Protein AF-A0A183AHD7-F1 (afdb_monomer)

Solvent-accessible surface area (backbone atoms only — not comparable to full-atom values): 45564 Å² total; per-residue (Å²): 144,69,88,76,66,69,71,66,70,74,69,76,80,68,82,67,79,71,74,74,77,66,76,73,81,73,77,63,64,77,59,86,58,76,71,68,56,91,83,29,42,19,35,32,37,29,31,37,44,44,70,74,86,45,72,96,47,51,48,69,52,45,37,77,76,38,51,51,44,19,52,57,32,40,57,52,43,42,68,76,38,84,72,46,36,37,40,45,39,40,30,54,58,53,52,54,56,55,69,75,50,55,70,67,60,50,52,52,50,41,52,33,24,58,60,49,29,41,40,39,31,43,25,13,33,51,84,68,44,40,9,68,30,10,59,64,57,51,44,51,40,32,21,56,17,42,50,53,34,41,71,74,43,33,84,48,34,53,41,43,33,36,55,46,52,78,35,74,12,40,32,36,58,55,55,43,50,40,51,44,49,55,34,48,31,40,38,31,48,43,54,59,69,65,59,49,52,50,23,31,76,68,33,46,30,50,27,35,39,33,44,41,43,72,41,67,96,67,82,83,70,101,63,100,52,64,42,65,57,22,49,37,40,34,40,49,47,94,59,70,66,57,39,81,88,54,42,57,30,74,83,46,40,70,61,50,50,53,52,63,63,26,42,79,59,60,61,43,84,42,42,40,25,31,79,67,39,45,51,56,22,56,65,51,51,56,29,46,53,42,18,30,61,45,30,49,76,39,64,53,97,89,25,45,33,44,42,43,67,29,46,71,60,36,50,52,50,36,47,43,51,52,42,66,74,49,92,67,80,63,43,77,42,64,67,56,46,57,61,47,36,10,40,52,60,54,67,72,74,63,56,50,79,68,84,87,87,80,91,77,64,80,86,72,59,82,76,64,74,76,71,72,71,81,67,70,81,78,78,69,76,60,60,59,45,80,45,81,45,74,58,96,82,56,81,38,43,38,38,36,37,37,35,74,86,68,84,36,43,37,38,36,36,43,34,58,29,24,36,74,44,59,62,87,58,91,71,62,29,22,78,83,41,72,70,49,91,66,78,66,40,71,72,53,69,62,46,82,47,81,47,83,56,96,62,33,40,36,41,36,35,36,33,55,98,28,34,39,38,38,42,33,42,33,79,84,71,51,33,39,39,36,39,37,46,28,48,62,80,47,68,93,64,44,44,26,38,41,35,29,40,36,40,42,50,47,43,51,68,64,49,46,43,37,75,53,82,38,45,36,34,29,31,38,26,46,72,50,79,42,87,45,43,59,84,61,58,97,87,53,81,77,47,91,84,50,93,52,62,67,49,32,86,50,41,40,44,47,30,27,25,19,22,35,38,35,41,42,20,34,78,64,90,63,106,55,100,67,81,80,28,28,28,40,38,42,26,42,54,59,75,29,48,28,36,44,93,46,76,41,33,44,36,38,44,78,51,70,40,23,74,33,51,46,82,84,74,76,85,51,46,33,61,61,56,38,98,85,73,43,40,42,68,49,72,50,40,30,42,50,49,77,41,47,39,78,58,42,61,68,43,46,62,60,52,32,20,46,61,44,29,54,81,84,84,83,88,79,91,75,97,62,86,81,77,88,51,82,87,58,49,71,46,51,47,36,66,62,85,70,58,96,47,46,43,80,74,44,80,44,69,23,73,73,63,59,96,83,47,79,57,96,59,66,31,34,38,38,30,40,36,28,47,63,47,85,86,71,32,72,52,71,44,78,43,72,44,26,66,38,36,64,61,37,33,33,78,44,69,44,58,25,20,66,52,62,86,41,47,43,69,65,42,63,73,68,51,75,79,58,72,88,61,43,72,38,81,82,65,82,73,72,57,98,86,54,54,90,42,49,46,77,56,90,84,42,34,31,37,48,43,47,46,66,36,75,50,22,33,44,32,37,52,46,57,47,90,61,59,88,79,114

Organism: NCBI:txid27848

pLDDT: mean 79.86, std 17.71, range [25.22, 98.06]

Nearest PDB structures (foldseek):
  6rrx-assembly1_A  TM=6.910E-01  e=2.528E-36  Drosophila melanogaster
  6rpc-assembly1_A  TM=6.974E-01  e=1.330E-35  Drosophila melanogaster
  6rrh-assembly1_A  TM=6.985E-01  e=6.998E-35  Drosophila melanogaster
  6rs0-assembly1_A  TM=6.896E-01  e=2.397E-35  Drosophila melanogaster
  1o7d-assembly1_A  TM=9.103E-01  e=6.686E-22  Bos taurus

Structure (mmCIF, N/CA/C/O backbone):
data_AF-A0A183AHD7-F1
#
_entry.id   AF-A0A183AHD7-F1
#
loop_
_atom_site.group_PDB
_atom_site.id
_atom_site.type_symbol
_atom_site.label_atom_id
_atom_site.label_alt_id
_atom_site.label_comp_id
_atom_site.label_asym_id
_atom_site.label_entity_id
_atom_site.label_seq_id
_atom_site.pdbx_PDB_ins_code
_atom_site.Cartn_x
_atom_site.Cartn_y
_atom_site.Cartn_z
_atom_site.occupancy
_atom_site.B_iso_or_equiv
_atom_site.auth_seq_id
_atom_site.auth_comp_id
_atom_site.auth_asym_id
_atom_site.auth_atom_id
_atom_site.pdbx_PDB_model_num
ATOM 1 N N . MET A 1 1 ? -76.207 12.386 -21.876 1.00 44.47 1 MET A N 1
ATOM 2 C CA . MET A 1 1 ? -75.214 13.244 -21.188 1.00 44.47 1 MET A CA 1
ATOM 3 C C . MET A 1 1 ? -75.106 12.938 -19.679 1.00 44.47 1 MET A C 1
ATOM 5 O O . MET A 1 1 ? -74.950 13.857 -18.895 1.00 44.47 1 MET A O 1
ATOM 9 N N . VAL A 1 2 ? -75.181 11.664 -19.247 1.00 41.16 2 VAL A N 1
ATOM 10 C CA . VAL A 1 2 ? -75.146 11.285 -17.804 1.00 41.16 2 VAL A CA 1
ATOM 11 C C . VAL A 1 2 ? -74.138 10.156 -17.499 1.00 41.16 2 VAL A C 1
ATOM 13 O O . VAL A 1 2 ? -73.661 10.040 -16.380 1.00 41.16 2 VAL A O 1
ATOM 16 N N . LEU A 1 3 ? -73.715 9.379 -18.503 1.00 36.88 3 LEU A N 1
ATOM 17 C CA . LEU A 1 3 ? -72.794 8.239 -18.340 1.00 36.88 3 LEU A CA 1
ATOM 18 C C . LEU A 1 3 ? -71.289 8.576 -18.412 1.00 36.88 3 LEU A C 1
ATOM 20 O O . LEU A 1 3 ? -70.470 7.685 -18.246 1.00 36.88 3 LEU A O 1
ATOM 24 N N . TRP A 1 4 ? -70.912 9.842 -18.628 1.00 32.12 4 TRP A N 1
ATOM 25 C CA . TRP A 1 4 ? -69.501 10.281 -18.677 1.00 32.12 4 TRP A CA 1
ATOM 26 C C . TRP A 1 4 ? -69.008 10.984 -17.398 1.00 32.12 4 TRP A C 1
ATOM 28 O O . TRP A 1 4 ? -67.810 11.183 -17.235 1.00 32.12 4 TRP A O 1
ATOM 38 N N . LEU A 1 5 ? -69.906 11.338 -16.470 1.00 33.97 5 LEU A N 1
ATOM 39 C CA . LEU A 1 5 ? -69.562 12.091 -15.251 1.00 33.97 5 LEU A CA 1
ATOM 40 C C . LEU A 1 5 ? -69.207 11.207 -14.042 1.00 33.97 5 LEU A C 1
ATOM 42 O O . LEU A 1 5 ? -68.583 11.688 -13.101 1.00 33.97 5 LEU A O 1
ATOM 46 N N . LEU A 1 6 ? -69.546 9.913 -14.069 1.00 32.91 6 LEU A N 1
ATOM 47 C CA . LEU A 1 6 ? -69.310 8.992 -12.945 1.00 32.91 6 LEU A CA 1
ATOM 48 C C . LEU A 1 6 ? -67.909 8.350 -12.925 1.00 32.91 6 LEU A C 1
ATOM 50 O O . LEU A 1 6 ? -67.491 7.870 -11.877 1.00 32.91 6 LEU A O 1
ATOM 54 N N . CYS A 1 7 ? -67.146 8.391 -14.025 1.00 30.95 7 CYS A N 1
ATOM 55 C CA . CYS A 1 7 ? -65.764 7.878 -14.059 1.00 30.95 7 CYS A CA 1
ATOM 56 C C . CYS A 1 7 ? -64.704 8.857 -13.523 1.00 30.95 7 CYS A C 1
ATOM 58 O O . CYS A 1 7 ? -63.572 8.447 -13.292 1.00 30.95 7 CYS A O 1
ATOM 60 N N . ILE A 1 8 ? -65.039 10.138 -13.329 1.00 35.31 8 ILE A N 1
ATOM 61 C CA . ILE A 1 8 ? -64.063 11.173 -12.933 1.00 35.31 8 ILE A CA 1
ATOM 62 C C . ILE A 1 8 ? -63.986 11.339 -11.401 1.00 35.31 8 ILE A C 1
ATOM 64 O O . ILE A 1 8 ? -62.990 11.831 -10.879 1.00 35.31 8 ILE A O 1
ATOM 68 N N . ILE A 1 9 ? -64.995 10.872 -10.655 1.00 33.03 9 ILE A N 1
ATOM 69 C CA . ILE A 1 9 ? -65.092 11.060 -9.193 1.00 33.03 9 ILE A CA 1
ATOM 70 C C . ILE A 1 9 ? -64.519 9.861 -8.400 1.00 33.03 9 ILE A C 1
ATOM 72 O O . ILE A 1 9 ? -64.215 9.992 -7.219 1.00 33.03 9 ILE A O 1
ATOM 76 N N . SER A 1 10 ? -64.283 8.708 -9.035 1.00 32.62 10 SER A N 1
ATOM 77 C CA . SER A 1 10 ? -63.694 7.517 -8.390 1.00 32.62 10 SER A CA 1
ATOM 78 C C . SER A 1 10 ? -62.162 7.410 -8.491 1.00 32.62 10 SER A C 1
ATOM 80 O O . SER A 1 10 ? -61.577 6.511 -7.891 1.00 32.62 10 SER A O 1
ATOM 82 N N . LEU A 1 11 ? -61.497 8.327 -9.205 1.00 31.66 11 LEU A N 1
ATOM 83 C CA . LEU A 1 11 ? -60.036 8.342 -9.400 1.00 31.66 11 LEU A CA 1
ATOM 84 C C . LEU A 1 11 ? -59.295 9.404 -8.565 1.00 31.66 11 LEU A C 1
ATOM 86 O O . LEU A 1 11 ? -58.069 9.405 -8.525 1.00 31.66 11 LEU A O 1
ATOM 90 N N . SER A 1 12 ? -60.017 10.274 -7.853 1.00 33.69 12 SER A N 1
ATOM 91 C CA . SER A 1 12 ? -59.458 11.384 -7.063 1.00 33.69 12 SER A CA 1
ATOM 92 C C . SER A 1 12 ? -59.328 11.109 -5.556 1.00 33.69 12 SER A C 1
ATOM 94 O O . SER A 1 12 ? -58.884 11.988 -4.823 1.00 33.69 12 SER A O 1
ATOM 96 N N . PHE A 1 13 ? -59.666 9.900 -5.083 1.00 32.06 13 PHE A N 1
ATOM 97 C CA . PHE A 1 13 ? -59.610 9.521 -3.656 1.00 32.06 13 PHE A CA 1
ATOM 98 C C . PHE A 1 13 ? -58.825 8.230 -3.350 1.00 32.06 13 PHE A C 1
ATOM 100 O O . PHE A 1 13 ? -58.927 7.670 -2.258 1.00 32.06 13 PHE A O 1
ATOM 107 N N . LEU A 1 14 ? -57.989 7.782 -4.292 1.00 31.39 14 LEU A N 1
ATOM 108 C CA . LEU A 1 14 ? -56.999 6.714 -4.083 1.00 31.39 14 LEU A CA 1
ATOM 109 C C . LEU A 1 14 ? -55.546 7.188 -4.242 1.00 31.39 14 LEU A C 1
ATOM 111 O O . LEU A 1 14 ? -54.630 6.378 -4.344 1.00 31.39 14 LEU A O 1
ATOM 115 N N . SER A 1 15 ? -55.313 8.495 -4.088 1.00 31.73 15 SER A N 1
ATOM 116 C CA . SER A 1 15 ? -54.029 9.062 -3.653 1.00 31.73 15 SER A CA 1
ATOM 117 C C . SER A 1 15 ? -53.757 8.748 -2.170 1.00 31.73 15 SER A C 1
ATOM 119 O O . SER A 1 15 ? -53.395 9.616 -1.374 1.00 31.73 15 SER A O 1
ATOM 121 N N . ARG A 1 16 ? -53.908 7.474 -1.776 1.00 31.20 16 ARG A N 1
ATOM 122 C CA . ARG A 1 16 ? -53.308 6.995 -0.534 1.00 31.20 16 ARG A CA 1
ATOM 123 C C . ARG A 1 16 ? -51.807 7.073 -0.722 1.00 31.20 16 ARG A C 1
ATOM 125 O O . ARG A 1 16 ? -51.259 6.340 -1.537 1.00 31.20 16 ARG A O 1
ATOM 132 N N . LEU A 1 17 ? -51.204 7.971 0.051 1.00 32.56 17 LEU A N 1
ATOM 133 C CA . LEU A 1 17 ? -49.800 8.002 0.438 1.00 32.56 17 LEU A CA 1
ATOM 134 C C . LEU A 1 17 ? -49.169 6.606 0.329 1.00 32.56 17 LEU A C 1
ATOM 136 O O . LEU A 1 17 ? -49.223 5.818 1.271 1.00 32.56 17 LEU A O 1
ATOM 140 N N . ILE A 1 18 ? -48.547 6.315 -0.814 1.00 26.53 18 ILE A N 1
ATOM 141 C CA . ILE A 1 18 ? -47.374 5.456 -0.803 1.00 26.53 18 ILE A CA 1
ATOM 142 C C . ILE A 1 18 ? -46.365 6.319 -0.056 1.00 26.53 18 ILE A C 1
ATOM 144 O O . ILE A 1 18 ? -46.037 7.397 -0.569 1.00 26.53 18 ILE A O 1
ATOM 148 N N . PRO A 1 19 ? -45.920 5.943 1.155 1.00 25.22 19 PRO A N 1
ATOM 149 C CA . PRO A 1 19 ? -44.783 6.626 1.720 1.00 25.22 19 PRO A CA 1
ATOM 150 C C . PRO A 1 19 ? -43.661 6.414 0.710 1.00 25.22 19 PRO A C 1
ATOM 152 O O . PRO A 1 19 ? -43.242 5.282 0.457 1.00 25.22 19 PRO A O 1
ATOM 155 N N . ILE A 1 20 ? -43.189 7.511 0.110 1.00 28.11 20 ILE A N 1
ATOM 156 C CA . ILE A 1 20 ? -41.806 7.555 -0.346 1.00 28.11 20 ILE A CA 1
ATOM 157 C C . ILE A 1 20 ? -41.042 7.034 0.858 1.00 28.11 20 ILE A C 1
ATOM 159 O O . ILE A 1 20 ? -41.159 7.619 1.937 1.00 28.11 20 ILE A O 1
ATOM 163 N N . ALA A 1 21 ? -40.359 5.903 0.696 1.00 28.08 21 ALA A N 1
ATOM 164 C CA . ALA A 1 21 ? -39.476 5.410 1.726 1.00 28.08 21 ALA A CA 1
ATOM 165 C C . ALA A 1 21 ? -38.378 6.464 1.862 1.00 28.08 21 ALA A C 1
ATOM 167 O O . ALA A 1 21 ? -37.370 6.431 1.155 1.00 28.08 21 ALA A O 1
ATOM 168 N N . GLN A 1 22 ? -38.613 7.440 2.746 1.00 26.67 22 GLN A N 1
ATOM 169 C CA . GLN A 1 22 ? -37.539 8.129 3.419 1.00 26.67 22 GLN A CA 1
ATOM 170 C C . GLN A 1 22 ? -36.645 6.993 3.892 1.00 26.67 22 GLN A C 1
ATOM 172 O O . GLN A 1 22 ? -37.105 6.115 4.624 1.00 26.67 22 GLN A O 1
ATOM 177 N N . GLN A 1 23 ? -35.400 6.965 3.416 1.00 33.91 23 GLN A N 1
ATOM 178 C CA . GLN A 1 23 ? -34.379 6.256 4.162 1.00 33.91 23 GLN A CA 1
ATOM 179 C C . GLN A 1 23 ? -34.479 6.846 5.558 1.00 33.91 23 GLN A C 1
ATOM 181 O O . GLN A 1 23 ? -34.197 8.036 5.731 1.00 33.91 23 GLN A O 1
ATOM 186 N N . GLU A 1 24 ? -34.988 6.064 6.512 1.00 31.58 24 GLU A N 1
ATOM 187 C CA . GLU A 1 24 ? -34.989 6.496 7.894 1.00 31.58 24 GLU A CA 1
ATOM 188 C C . GLU A 1 24 ? -33.536 6.848 8.184 1.00 31.58 24 GLU A C 1
ATOM 190 O O . GLU A 1 24 ? -32.638 6.010 8.050 1.00 31.58 24 GLU A O 1
ATOM 195 N N . GLN A 1 25 ? -33.287 8.118 8.511 1.00 37.12 25 GLN A N 1
ATOM 196 C CA . GLN A 1 25 ? -32.034 8.512 9.128 1.00 37.12 25 GLN A CA 1
ATOM 197 C C . GLN A 1 25 ? -32.053 7.886 10.518 1.00 37.12 25 GLN A C 1
ATOM 199 O O . GLN A 1 25 ? -32.312 8.560 11.512 1.00 37.12 25 GLN A O 1
ATOM 204 N N . HIS A 1 26 ? -31.833 6.569 10.566 1.00 41.19 26 HIS A N 1
ATOM 205 C CA . HIS A 1 26 ? -31.606 5.821 11.780 1.00 41.19 26 HIS A CA 1
ATOM 206 C C . HIS A 1 26 ? -30.411 6.485 12.444 1.00 41.19 26 HIS A C 1
ATOM 208 O O . HIS A 1 26 ? -29.264 6.351 12.007 1.00 41.19 26 HIS A O 1
ATOM 214 N N . THR A 1 27 ? -30.709 7.279 13.464 1.00 49.53 27 THR A N 1
ATOM 215 C CA . THR A 1 27 ? -29.722 7.955 14.278 1.00 49.53 27 THR A CA 1
ATOM 216 C C . THR A 1 27 ? -28.965 6.881 15.035 1.00 49.53 27 THR A C 1
ATOM 218 O O . THR A 1 27 ? -29.382 6.433 16.101 1.00 49.53 27 THR A O 1
ATOM 221 N N . CYS A 1 28 ? -27.848 6.438 14.460 1.00 62.56 28 CYS A N 1
ATOM 222 C CA . CYS A 1 28 ? -26.886 5.615 15.169 1.00 62.56 28 CYS A CA 1
ATOM 223 C C . CYS A 1 28 ? -26.435 6.412 16.390 1.00 62.56 28 CYS A C 1
ATOM 225 O O . CYS A 1 28 ? -25.681 7.383 16.268 1.00 62.56 28 CYS A O 1
ATOM 227 N N . ALA A 1 29 ? -26.935 6.027 17.564 1.00 58.03 29 ALA A N 1
ATOM 228 C CA . ALA A 1 29 ? -26.314 6.418 18.811 1.00 58.03 29 ALA A CA 1
ATOM 229 C C . ALA A 1 29 ? -24.843 5.987 18.746 1.00 58.03 29 ALA A C 1
ATOM 231 O O . ALA A 1 29 ? -24.523 4.959 18.143 1.00 58.03 29 ALA A O 1
ATOM 232 N N . ALA A 1 30 ? -23.945 6.773 19.341 1.00 60.28 30 ALA A N 1
ATOM 233 C CA . ALA A 1 30 ? -22.568 6.324 19.493 1.00 60.28 30 ALA A CA 1
ATOM 234 C C . ALA A 1 30 ? -22.570 4.955 20.205 1.00 60.28 30 ALA A C 1
ATOM 236 O O . ALA A 1 30 ? -23.389 4.769 21.115 1.00 60.28 30 ALA A O 1
ATOM 237 N N . PRO A 1 31 ? -21.705 4.002 19.804 1.00 63.03 31 PRO A N 1
ATOM 238 C CA . PRO A 1 31 ? -21.623 2.711 20.476 1.00 63.03 31 PRO A CA 1
ATOM 239 C C . PRO A 1 31 ? -21.430 2.922 21.980 1.00 63.03 31 PRO A C 1
ATOM 241 O O . PRO A 1 31 ? -20.760 3.867 22.405 1.00 63.03 31 PRO A O 1
ATOM 244 N N . ALA A 1 32 ? -22.051 2.063 22.789 1.00 72.12 32 ALA A N 1
ATOM 245 C CA . ALA A 1 32 ? -22.020 2.164 24.246 1.00 72.12 32 ALA A CA 1
ATOM 246 C C . ALA A 1 32 ? -20.632 1.768 24.785 1.00 72.12 32 ALA A C 1
ATOM 248 O O . ALA A 1 32 ? -20.430 0.657 25.279 1.00 72.12 32 ALA A O 1
ATOM 249 N N . CYS A 1 33 ? -19.669 2.676 24.628 1.00 85.81 33 CYS A N 1
ATOM 250 C CA . CYS A 1 33 ? -18.277 2.495 25.008 1.00 85.81 33 CYS A CA 1
ATOM 251 C C . CYS A 1 33 ? -18.062 2.728 26.506 1.00 85.81 33 CYS A C 1
ATOM 253 O O . CYS A 1 33 ? -18.449 3.761 27.057 1.00 85.81 33 CYS A O 1
ATOM 255 N N . GLU A 1 34 ? -17.363 1.796 27.151 1.00 87.88 34 GLU A N 1
ATOM 256 C CA . GLU A 1 34 ? -16.787 2.021 28.472 1.00 87.88 34 GLU A CA 1
ATOM 257 C C . GLU A 1 34 ? -15.486 2.830 28.334 1.00 87.88 34 GLU A C 1
ATOM 259 O O . GLU A 1 34 ? -14.561 2.447 27.617 1.00 87.88 34 GLU A O 1
ATOM 264 N N . PHE A 1 35 ? -15.421 3.968 29.030 1.00 87.56 35 PHE A N 1
ATOM 265 C CA . PHE A 1 35 ? -14.276 4.889 29.010 1.00 87.56 35 PHE A CA 1
ATOM 266 C C . PHE A 1 35 ? -13.283 4.663 30.160 1.00 87.56 35 PHE A C 1
ATOM 268 O O . PHE A 1 35 ? -12.418 5.507 30.387 1.00 87.56 35 PHE A O 1
ATOM 275 N N . GLY A 1 36 ? -13.409 3.551 30.890 1.00 91.19 36 GLY A N 1
ATOM 276 C CA . GLY A 1 36 ? -12.540 3.202 32.009 1.00 91.19 36 GLY A CA 1
ATOM 277 C C . GLY A 1 36 ? -12.628 4.137 33.226 1.00 91.19 36 GLY A C 1
ATOM 278 O O . GLY A 1 36 ? -13.507 4.996 33.337 1.00 91.19 36 GLY A O 1
ATOM 279 N N . LYS A 1 37 ? -11.689 3.952 34.160 1.00 92.94 37 LYS A N 1
ATOM 280 C CA . LYS A 1 37 ? -11.549 4.701 35.420 1.00 92.94 37 LYS A CA 1
ATOM 281 C C . LYS A 1 37 ? -10.264 5.554 35.394 1.00 92.94 37 LYS A C 1
ATOM 283 O O . LYS A 1 37 ? -9.225 5.026 34.991 1.00 92.94 37 LYS A O 1
ATOM 288 N N . PRO A 1 38 ? -10.276 6.830 35.836 1.00 87.50 38 PRO A N 1
ATOM 289 C CA . PRO A 1 38 ? -9.093 7.703 35.785 1.00 87.50 38 PRO A CA 1
ATOM 290 C C . PRO A 1 38 ? -7.872 7.170 36.552 1.00 87.50 38 PRO A C 1
ATOM 292 O O . PRO A 1 38 ? -6.759 7.196 36.034 1.00 87.50 38 PRO A O 1
ATOM 295 N N . ASP A 1 39 ? -8.086 6.629 37.753 1.00 89.06 39 ASP A N 1
ATOM 296 C CA . ASP A 1 39 ? -7.010 6.202 38.661 1.00 89.06 39 ASP A CA 1
ATOM 297 C C . ASP A 1 39 ? -6.589 4.727 38.487 1.00 89.06 39 ASP A C 1
ATOM 299 O O . ASP A 1 39 ? -5.843 4.183 39.302 1.00 89.06 39 ASP A O 1
ATOM 303 N N . ALA A 1 40 ? -7.044 4.077 37.412 1.00 94.50 40 ALA A N 1
ATOM 304 C CA . ALA A 1 40 ? -6.773 2.674 37.097 1.00 94.50 40 ALA A CA 1
ATOM 305 C C . ALA A 1 40 ? -5.923 2.509 35.825 1.00 94.50 40 ALA A C 1
ATOM 307 O O . ALA A 1 40 ? -5.817 3.424 35.002 1.00 94.50 40 ALA A O 1
ATOM 308 N N . VAL A 1 41 ? -5.362 1.312 35.638 1.00 95.94 41 VAL A N 1
ATOM 309 C CA . VAL A 1 41 ? -4.888 0.826 34.333 1.00 95.94 41 VAL A CA 1
ATOM 310 C C . VAL A 1 41 ? -6.080 0.206 33.605 1.00 95.94 41 VAL A C 1
ATOM 312 O O . VAL A 1 41 ? -6.574 -0.844 34.005 1.00 95.94 41 VAL A O 1
ATOM 315 N N . ASN A 1 42 ? -6.561 0.856 32.549 1.00 97.44 42 ASN A N 1
ATOM 316 C CA . ASN A 1 42 ? -7.721 0.410 31.782 1.00 97.44 42 ASN A CA 1
ATOM 317 C C . ASN A 1 42 ? -7.285 -0.546 30.671 1.00 97.44 42 ASN A C 1
ATOM 319 O O . ASN A 1 42 ? -6.569 -0.142 29.753 1.00 97.44 42 ASN A O 1
ATOM 323 N N . VAL A 1 43 ? -7.720 -1.803 30.749 1.00 96.44 43 VAL A N 1
ATOM 324 C CA . VAL A 1 43 ? -7.335 -2.866 29.813 1.00 96.44 43 VAL A CA 1
ATOM 325 C C . VAL A 1 43 ? -8.522 -3.194 28.918 1.00 96.44 43 VAL A C 1
ATOM 327 O O . VAL A 1 43 ? -9.505 -3.798 29.347 1.00 96.44 43 VAL A O 1
ATOM 330 N N . HIS A 1 44 ? -8.419 -2.772 27.664 1.00 96.81 44 HIS A N 1
ATOM 331 C CA . HIS A 1 44 ? -9.427 -2.995 26.641 1.00 96.81 44 HIS A CA 1
ATOM 332 C C . HIS A 1 44 ? -9.183 -4.364 26.001 1.00 96.81 44 HIS A C 1
ATOM 334 O O . HIS A 1 44 ? -8.247 -4.517 25.215 1.00 96.81 44 HIS A O 1
ATOM 340 N N . ILE A 1 45 ? -10.019 -5.348 26.337 1.00 95.50 45 ILE A N 1
ATOM 341 C CA . ILE A 1 45 ? -9.986 -6.682 25.730 1.00 95.50 45 ILE A CA 1
ATOM 342 C C . ILE A 1 45 ? -10.664 -6.606 24.359 1.00 95.50 45 ILE A C 1
ATOM 344 O O . ILE A 1 45 ? -11.882 -6.439 24.272 1.00 95.50 45 ILE A O 1
ATOM 348 N N . LEU A 1 46 ? -9.865 -6.695 23.296 1.00 95.06 46 LEU A N 1
ATOM 349 C CA . LEU A 1 46 ? -10.290 -6.598 21.900 1.00 95.06 46 LEU A CA 1
ATOM 350 C C . LEU A 1 46 ? -10.327 -8.001 21.288 1.00 95.06 46 LEU A C 1
ATOM 352 O O . LEU A 1 46 ? -9.306 -8.487 20.804 1.00 95.06 46 LEU A O 1
ATOM 356 N N . ALA A 1 47 ? -11.484 -8.664 21.336 1.00 96.56 47 ALA A N 1
ATOM 357 C CA . ALA A 1 47 ? -11.645 -9.969 20.696 1.00 96.56 47 ALA A CA 1
ATOM 358 C C . ALA A 1 47 ? -11.724 -9.818 19.167 1.00 96.56 47 ALA A C 1
ATOM 360 O O . ALA A 1 47 ? -12.474 -8.972 18.663 1.00 96.56 47 ALA A O 1
ATOM 361 N N . HIS A 1 48 ? -10.942 -10.615 18.440 1.00 95.88 48 HIS A N 1
ATOM 362 C CA . HIS A 1 48 ? -10.849 -10.583 16.977 1.00 95.88 48 HIS A CA 1
ATOM 363 C C . HIS A 1 48 ? -10.422 -11.950 16.418 1.00 95.88 48 HIS A C 1
ATOM 365 O O . HIS A 1 48 ? -10.073 -12.850 17.174 1.00 95.88 48 HIS A O 1
ATOM 371 N N . SER A 1 49 ? -10.449 -12.123 15.101 1.00 93.69 49 SER A N 1
ATOM 372 C CA . SER A 1 49 ? -9.835 -13.268 14.419 1.00 93.69 49 SER A CA 1
ATOM 373 C C . SER A 1 49 ? -9.215 -12.754 13.126 1.00 93.69 49 SER A C 1
ATOM 375 O O . SER A 1 49 ? -9.865 -11.976 12.423 1.00 93.69 49 SER A O 1
ATOM 377 N N . HIS A 1 50 ? -7.967 -13.127 12.841 1.00 91.69 50 HIS A N 1
ATOM 378 C CA . HIS A 1 50 ? -7.298 -12.733 11.601 1.00 91.69 50 HIS A CA 1
ATOM 379 C C . HIS A 1 50 ? -7.532 -13.809 10.539 1.00 91.69 50 HIS A C 1
ATOM 381 O O . HIS A 1 50 ? -7.329 -14.992 10.808 1.00 91.69 50 HIS A O 1
ATOM 387 N N . LEU A 1 51 ? -8.035 -13.417 9.366 1.00 92.12 51 LEU A N 1
ATOM 388 C CA . LEU A 1 51 ? -8.580 -14.352 8.382 1.00 92.12 51 LEU A CA 1
ATOM 389 C C . LEU A 1 51 ? -8.003 -14.084 6.990 1.00 92.12 51 LEU A C 1
ATOM 391 O O . LEU A 1 51 ? -8.582 -13.331 6.204 1.00 92.12 51 LEU A O 1
ATOM 395 N N . ASP A 1 52 ? -6.888 -14.736 6.660 1.00 90.38 52 ASP A N 1
ATOM 396 C CA . ASP A 1 52 ? -6.269 -14.623 5.338 1.00 90.38 52 ASP A CA 1
ATOM 397 C C . ASP A 1 52 ? -7.236 -14.973 4.209 1.00 90.38 52 ASP A C 1
ATOM 399 O O . ASP A 1 52 ? -7.752 -16.093 4.102 1.00 90.38 52 ASP A O 1
ATOM 403 N N . VAL A 1 53 ? -7.424 -14.032 3.283 1.00 91.69 53 VAL A N 1
ATOM 404 C CA . VAL A 1 53 ? -8.213 -14.238 2.059 1.00 91.69 53 VAL A CA 1
ATOM 405 C C . VAL A 1 53 ? -7.339 -14.932 1.000 1.00 91.69 53 VAL A C 1
ATOM 407 O O . VAL A 1 53 ? -7.202 -14.475 -0.133 1.00 91.69 53 VAL A O 1
ATOM 410 N N . GLY A 1 54 ? -6.772 -16.078 1.390 1.00 86.12 54 GLY A N 1
ATOM 411 C CA . GLY A 1 54 ? -5.822 -16.883 0.623 1.00 86.12 54 GLY A CA 1
ATOM 412 C C . GLY A 1 54 ? -4.377 -16.719 1.109 1.00 86.12 54 GLY A C 1
ATOM 413 O O . GLY A 1 54 ? -3.818 -15.633 1.016 1.00 86.12 54 GLY A O 1
ATOM 414 N N . TRP A 1 55 ? -3.775 -17.815 1.578 1.00 86.31 55 TRP A N 1
ATOM 415 C CA . TRP A 1 55 ? -2.371 -17.910 2.010 1.00 86.31 55 TRP A CA 1
ATOM 416 C C . TRP A 1 55 ? -1.886 -19.360 1.823 1.00 86.31 55 TRP A C 1
ATOM 418 O O . TRP A 1 55 ? -1.766 -19.802 0.682 1.00 86.31 55 TRP A O 1
ATOM 428 N N . VAL A 1 56 ? -1.704 -20.147 2.894 1.00 85.69 56 VAL A N 1
ATOM 429 C CA . VAL A 1 56 ? -1.382 -21.591 2.803 1.00 85.69 56 VAL A CA 1
ATOM 430 C C . VAL A 1 56 ? -2.584 -22.458 2.392 1.00 85.69 56 VAL A C 1
ATOM 432 O O . VAL A 1 56 ? -2.432 -23.637 2.070 1.00 85.69 56 VAL A O 1
ATOM 435 N N . ARG A 1 57 ? -3.797 -21.890 2.373 1.00 86.38 57 ARG A N 1
ATOM 436 C CA . ARG A 1 57 ? -4.992 -22.468 1.733 1.00 86.38 57 ARG A CA 1
ATOM 437 C C . ARG A 1 57 ? -5.677 -21.439 0.838 1.00 86.38 57 ARG A C 1
ATOM 439 O O . ARG A 1 57 ? -5.455 -20.235 0.955 1.00 86.38 57 ARG A O 1
ATOM 446 N N . THR A 1 58 ? -6.545 -21.913 -0.053 1.00 89.94 58 THR A N 1
ATOM 447 C CA . THR A 1 58 ? -7.429 -21.043 -0.844 1.00 89.94 58 THR A CA 1
ATOM 448 C C . THR A 1 58 ? -8.552 -20.448 0.013 1.00 89.94 58 THR A C 1
ATOM 450 O O . THR A 1 58 ? -8.935 -21.014 1.038 1.00 89.94 58 THR A O 1
ATOM 453 N N . VAL A 1 59 ? -9.138 -19.338 -0.453 1.00 91.38 59 VAL A N 1
ATOM 454 C CA . VAL A 1 59 ? -10.300 -18.674 0.174 1.00 91.38 59 VAL A CA 1
ATOM 455 C C . VAL A 1 59 ? -11.439 -19.662 0.458 1.00 91.38 59 VAL A C 1
ATOM 457 O O . VAL A 1 59 ? -12.016 -19.661 1.541 1.00 91.38 59 VAL A O 1
ATOM 460 N N . ASP A 1 60 ? -11.756 -20.536 -0.497 1.00 91.19 60 ASP A N 1
ATOM 461 C CA . ASP A 1 60 ? -12.837 -21.517 -0.368 1.00 91.19 60 ASP A CA 1
ATOM 462 C C . ASP A 1 60 ? -12.555 -22.571 0.705 1.00 91.19 60 ASP A C 1
ATOM 464 O O . ASP A 1 60 ? -13.453 -22.909 1.474 1.00 91.19 60 ASP A O 1
ATOM 468 N N . GLN A 1 61 ? -11.313 -23.054 0.789 1.00 92.25 61 GLN A N 1
ATOM 469 C CA . GLN A 1 61 ? -10.899 -24.002 1.824 1.00 92.25 61 GLN A CA 1
ATOM 470 C C . GLN A 1 61 ? -11.008 -23.361 3.208 1.00 92.25 61 GLN A C 1
ATOM 472 O O . GLN A 1 61 ? -11.747 -23.871 4.043 1.00 92.25 61 GLN A O 1
ATOM 477 N N . TYR A 1 62 ? -10.394 -22.191 3.425 1.00 96.56 62 TYR A N 1
ATOM 478 C CA . TYR A 1 62 ? -10.523 -21.470 4.697 1.00 96.56 62 TYR A CA 1
ATOM 479 C C . TYR A 1 62 ? -11.984 -21.205 5.086 1.00 96.56 62 TYR A C 1
ATOM 481 O O . TYR A 1 62 ? -12.341 -21.348 6.258 1.00 96.56 62 TYR A O 1
ATOM 489 N N . TYR A 1 63 ? -12.846 -20.865 4.119 1.00 95.69 63 TYR A N 1
ATOM 490 C CA . TYR A 1 63 ? -14.262 -20.626 4.390 1.00 95.69 63 TYR A CA 1
ATOM 491 C C . TYR A 1 63 ? -14.962 -21.842 5.008 1.00 95.69 63 TYR A C 1
ATOM 493 O O . TYR A 1 63 ? -15.606 -21.705 6.051 1.00 95.69 63 TYR A O 1
ATOM 501 N N . TYR A 1 64 ? -14.837 -23.014 4.379 1.00 94.56 64 TYR A N 1
ATOM 502 C CA . TYR A 1 64 ? -15.493 -24.236 4.854 1.00 94.56 64 TYR A CA 1
ATOM 503 C C . TYR A 1 64 ? -14.783 -24.875 6.053 1.00 94.56 64 TYR A C 1
ATOM 505 O O . TYR A 1 64 ? -15.461 -25.434 6.912 1.00 94.56 64 TYR A O 1
ATOM 513 N N . ASP A 1 65 ? -13.454 -24.770 6.126 1.00 92.50 65 ASP A N 1
ATOM 514 C CA . ASP A 1 65 ? -12.642 -25.400 7.170 1.00 92.50 65 ASP A CA 1
ATOM 515 C C . ASP A 1 65 ? -12.685 -24.637 8.505 1.00 92.50 65 ASP A C 1
ATOM 517 O O . ASP A 1 65 ? -12.483 -25.246 9.556 1.00 92.50 65 ASP A O 1
ATOM 521 N N . SER A 1 66 ? -12.886 -23.310 8.496 1.00 93.62 66 SER A N 1
ATOM 522 C CA . SER A 1 66 ? -12.787 -22.492 9.721 1.00 93.62 66 SER A CA 1
ATOM 523 C C . SER A 1 66 ? -13.672 -21.241 9.741 1.00 93.62 66 SER A C 1
ATOM 525 O O . SER A 1 66 ? -14.358 -21.002 10.731 1.00 93.62 66 SER A O 1
ATOM 527 N N . VAL A 1 67 ? -13.712 -20.420 8.684 1.00 95.94 67 VAL A N 1
ATOM 528 C CA . VAL A 1 67 ? -14.361 -19.092 8.790 1.00 95.94 67 VAL A CA 1
ATOM 529 C C . VAL A 1 67 ? -15.869 -19.183 9.030 1.00 95.94 67 VAL A C 1
ATOM 531 O O . VAL A 1 67 ? -16.432 -18.367 9.764 1.00 95.94 67 VAL A O 1
ATOM 534 N N . LYS A 1 68 ? -16.536 -20.196 8.464 1.00 96.06 68 LYS A N 1
ATOM 535 C CA . LYS A 1 68 ? -17.968 -20.406 8.691 1.00 96.06 68 LYS A CA 1
ATOM 536 C C . LYS A 1 68 ? -18.288 -20.704 10.165 1.00 96.06 68 LYS A C 1
ATOM 538 O O . LYS A 1 68 ? -19.222 -20.108 10.692 1.00 96.06 68 LYS A O 1
ATOM 543 N N . SER A 1 69 ? -17.534 -21.584 10.833 1.00 96.19 69 SER A N 1
ATOM 544 C CA . SER A 1 69 ? -17.767 -21.915 12.252 1.00 96.19 69 SER A CA 1
ATOM 545 C C . SER A 1 69 ? -17.416 -20.754 13.185 1.00 96.19 69 SER A C 1
ATOM 547 O O . SER A 1 69 ? -18.134 -20.531 14.163 1.00 96.19 69 SER A O 1
ATOM 549 N N . ILE A 1 70 ? -16.391 -19.963 12.842 1.00 97.56 70 ILE A N 1
ATOM 550 C CA . ILE A 1 70 ? -16.070 -18.709 13.539 1.00 97.56 70 ILE A CA 1
ATOM 551 C C . ILE A 1 70 ? -17.277 -17.766 13.505 1.00 97.56 70 ILE A C 1
ATOM 553 O O . ILE A 1 70 ? -17.775 -17.361 14.552 1.00 97.56 70 ILE A O 1
ATOM 557 N N . LEU A 1 71 ? -17.804 -17.455 12.316 1.00 97.75 71 LEU A N 1
ATOM 558 C CA . LEU A 1 71 ? -18.940 -16.538 12.186 1.00 97.75 71 LEU A CA 1
ATOM 559 C C . LEU A 1 71 ? -20.217 -17.081 12.841 1.00 97.75 71 LEU A C 1
ATOM 561 O O . LEU A 1 71 ? -20.858 -16.351 13.595 1.00 97.75 71 LEU A O 1
ATOM 565 N N . ASP A 1 72 ? -20.568 -18.351 12.618 1.00 97.25 72 ASP A N 1
ATOM 566 C CA . ASP A 1 72 ? -21.760 -18.955 13.227 1.00 97.25 72 ASP A CA 1
ATOM 567 C C . ASP A 1 72 ? -21.705 -18.883 14.769 1.00 97.25 72 ASP A C 1
ATOM 569 O O . ASP A 1 72 ? -22.664 -18.431 15.405 1.00 97.25 72 ASP A O 1
ATOM 573 N N . SER A 1 73 ? -20.573 -19.269 15.373 1.00 97.56 73 SER A N 1
ATOM 574 C CA . SER A 1 73 ? -20.426 -19.309 16.834 1.00 97.56 73 SER A CA 1
ATOM 575 C C . SER A 1 73 ? -20.288 -17.917 17.464 1.00 97.56 73 SER A C 1
ATOM 577 O O . SER A 1 73 ? -20.934 -17.651 18.481 1.00 97.56 73 SER A O 1
ATOM 579 N N . VAL A 1 74 ? -19.533 -16.990 16.855 1.00 97.94 74 VAL A N 1
ATOM 580 C CA . VAL A 1 74 ? -19.413 -15.599 17.338 1.00 97.94 74 VAL A CA 1
ATOM 581 C C . VAL A 1 74 ? -20.779 -14.912 17.363 1.00 97.94 74 VAL A C 1
ATOM 583 O O . VAL A 1 74 ? -21.133 -14.291 18.368 1.00 97.94 74 VAL A O 1
ATOM 586 N N . ILE A 1 75 ? -21.579 -15.035 16.298 1.00 97.88 75 ILE A N 1
ATOM 587 C CA . ILE A 1 75 ? -22.906 -14.403 16.229 1.00 97.88 75 ILE A CA 1
ATOM 588 C C . ILE A 1 75 ? -23.861 -14.978 17.285 1.00 97.88 75 ILE A C 1
ATOM 590 O O . ILE A 1 75 ? -24.621 -14.219 17.894 1.00 97.88 75 ILE A O 1
ATOM 594 N N . GLU A 1 76 ? -23.801 -16.285 17.559 1.00 97.12 76 GLU A N 1
ATOM 595 C CA . GLU A 1 76 ? -24.569 -16.897 18.647 1.00 97.12 76 GLU A CA 1
ATOM 596 C C . GLU A 1 76 ? -24.162 -16.342 20.024 1.00 97.12 76 GLU A C 1
ATOM 598 O O . GLU A 1 76 ? -25.033 -15.937 20.800 1.00 97.12 76 GLU A O 1
ATOM 603 N N . GLN A 1 77 ? -22.857 -16.266 20.315 1.00 97.56 77 GLN A N 1
ATOM 604 C CA . GLN A 1 77 ? -22.361 -15.796 21.615 1.00 97.56 77 GLN A CA 1
ATOM 605 C C . GLN A 1 77 ? -22.612 -14.309 21.861 1.00 97.56 77 GLN A C 1
ATOM 607 O O . GLN A 1 77 ? -23.024 -13.922 22.955 1.00 97.56 77 GLN A O 1
ATOM 612 N N . LEU A 1 78 ? -22.412 -13.460 20.850 1.00 96.75 78 LEU A N 1
ATOM 613 C CA . LEU A 1 78 ? -22.693 -12.030 20.971 1.00 96.75 78 LEU A CA 1
ATOM 614 C C . LEU A 1 78 ? -24.173 -11.762 21.251 1.00 96.75 78 LEU A C 1
ATOM 616 O O . LEU A 1 78 ? -24.500 -10.805 21.959 1.00 96.75 78 LEU A O 1
ATOM 620 N N . ASP A 1 79 ? -25.082 -12.567 20.696 1.00 94.88 79 ASP A N 1
ATOM 621 C CA . ASP A 1 79 ? -26.507 -12.423 20.975 1.00 94.88 79 ASP A CA 1
ATOM 622 C C . ASP A 1 79 ? -26.892 -12.963 22.358 1.00 94.88 79 ASP A C 1
ATOM 624 O O . ASP A 1 79 ? -27.657 -12.305 23.067 1.00 94.88 79 ASP A O 1
ATOM 628 N N . SER A 1 80 ? -26.339 -14.097 22.791 1.00 95.56 80 SER A N 1
ATOM 629 C CA . SER A 1 80 ? -26.649 -14.669 24.107 1.00 95.56 80 SER A CA 1
ATOM 630 C C . SER A 1 80 ? -26.105 -13.823 25.271 1.00 95.56 80 SER A C 1
ATOM 632 O O . SER A 1 80 ? -26.831 -13.588 26.240 1.00 95.56 80 SER A O 1
ATOM 634 N N . VAL A 1 81 ? -24.881 -13.291 25.162 1.00 95.25 81 VAL A N 1
ATOM 635 C CA . VAL A 1 81 ? -24.192 -12.564 26.242 1.00 95.25 81 VAL A CA 1
ATOM 636 C C . VAL A 1 81 ? -23.976 -11.094 25.870 1.00 95.25 81 VAL A C 1
ATOM 638 O O . VAL A 1 81 ? -23.196 -10.734 24.990 1.00 95.25 81 VAL A O 1
ATOM 641 N N . LYS A 1 82 ? -24.692 -10.188 26.549 1.00 91.88 82 LYS A N 1
ATOM 642 C CA . LYS A 1 82 ? -24.839 -8.795 26.084 1.00 91.88 82 LYS A CA 1
ATOM 643 C C . LYS A 1 82 ? -23.592 -7.910 26.250 1.00 91.88 82 LYS A C 1
ATOM 645 O O . LYS A 1 82 ? -23.509 -6.886 25.561 1.00 91.88 82 LYS A O 1
ATOM 650 N N . HIS A 1 83 ? -22.634 -8.271 27.108 1.00 92.38 83 HIS A N 1
ATOM 651 C CA . HIS A 1 83 ? -21.383 -7.520 27.301 1.00 92.38 83 HIS A CA 1
ATOM 652 C C . HIS A 1 83 ? -20.222 -7.987 26.413 1.00 92.38 83 HIS A C 1
ATOM 654 O O . HIS A 1 83 ? -19.261 -7.235 26.276 1.00 92.38 83 HIS A O 1
ATOM 660 N N . TYR A 1 84 ? -20.323 -9.145 25.751 1.00 95.69 84 TYR A N 1
ATOM 661 C CA . TYR A 1 84 ? -19.313 -9.579 24.782 1.00 95.69 84 TYR A CA 1
ATOM 662 C C . TYR A 1 84 ? -19.236 -8.622 23.583 1.00 95.69 84 TYR A C 1
ATOM 664 O O . TYR A 1 84 ? -20.218 -7.976 23.195 1.00 95.69 84 TYR A O 1
ATOM 672 N N . ARG A 1 85 ? -18.030 -8.506 23.027 1.00 96.00 85 ARG A N 1
ATOM 673 C CA . ARG A 1 85 ? -17.666 -7.640 21.901 1.00 96.00 85 ARG A CA 1
ATOM 674 C C . ARG A 1 85 ? -16.767 -8.426 20.959 1.00 96.00 85 ARG A C 1
ATOM 676 O O . ARG A 1 85 ? -15.950 -9.201 21.446 1.00 96.00 85 ARG A O 1
ATOM 683 N N . PHE A 1 86 ? -16.903 -8.223 19.652 1.00 97.31 86 PHE A N 1
ATOM 684 C CA . PHE A 1 86 ? -16.037 -8.854 18.655 1.00 97.31 86 PHE A CA 1
ATOM 685 C C . PHE A 1 86 ? -15.752 -7.920 17.477 1.00 97.31 86 PHE A C 1
ATOM 687 O O . PHE A 1 86 ? -16.631 -7.166 17.055 1.00 97.31 86 PHE A O 1
ATOM 694 N N . THR A 1 87 ? -14.539 -8.008 16.934 1.00 96.31 87 THR A N 1
ATOM 695 C CA . THR A 1 87 ? -14.078 -7.246 15.767 1.00 96.31 87 THR A CA 1
ATOM 696 C C . THR A 1 87 ? -13.874 -8.184 14.582 1.00 96.31 87 THR A C 1
ATOM 698 O O . THR A 1 87 ? -13.185 -9.192 14.714 1.00 96.31 87 THR A O 1
ATOM 701 N N . PHE A 1 88 ? -14.433 -7.843 13.422 1.00 96.38 88 PHE A N 1
ATOM 702 C CA . PHE A 1 88 ? -14.284 -8.606 12.178 1.00 96.38 88 PHE A CA 1
ATOM 703 C C . PHE A 1 88 ? -13.825 -7.682 11.040 1.00 96.38 88 PHE A C 1
ATOM 705 O O . PHE A 1 88 ? -14.318 -6.555 10.967 1.00 96.38 88 PHE A O 1
ATOM 712 N N . ALA A 1 89 ? -12.915 -8.119 10.158 1.00 93.88 89 ALA A N 1
ATOM 713 C CA . ALA A 1 89 ? -12.298 -7.222 9.172 1.00 93.88 89 ALA A CA 1
ATOM 714 C C . ALA A 1 89 ? -12.522 -7.574 7.691 1.00 93.88 89 ALA A C 1
ATOM 716 O O . ALA A 1 89 ? -12.873 -6.688 6.905 1.00 93.88 89 ALA A O 1
ATOM 717 N N . GLU A 1 90 ? -12.355 -8.834 7.292 1.00 96.00 90 GLU A N 1
ATOM 718 C CA . GLU A 1 90 ? -12.254 -9.230 5.882 1.00 96.00 90 GLU A CA 1
ATOM 719 C C . GLU A 1 90 ? -13.629 -9.470 5.236 1.00 96.00 90 GLU A C 1
ATOM 721 O O . GLU A 1 90 ? -14.219 -10.556 5.300 1.00 96.00 90 GLU A O 1
ATOM 726 N N . ILE A 1 91 ? -14.165 -8.444 4.567 1.00 97.31 91 ILE A N 1
ATOM 727 C CA . ILE A 1 91 ? -15.544 -8.470 4.058 1.00 97.31 91 ILE A CA 1
ATOM 728 C C . ILE A 1 91 ? -15.757 -9.500 2.942 1.00 97.31 91 ILE A C 1
ATOM 730 O O . ILE A 1 91 ? -16.893 -9.931 2.767 1.00 97.31 91 ILE A O 1
ATOM 734 N N . ALA A 1 92 ? -14.714 -9.990 2.261 1.00 94.94 92 ALA A N 1
ATOM 735 C CA . ALA A 1 92 ? -14.833 -11.132 1.348 1.00 94.94 92 ALA A CA 1
ATOM 736 C C . ALA A 1 92 ? -15.473 -12.364 2.021 1.00 94.94 92 ALA A C 1
ATOM 738 O O . ALA A 1 92 ? -16.399 -12.968 1.472 1.00 94.94 92 ALA A O 1
ATOM 739 N N . PHE A 1 93 ? -15.028 -12.709 3.234 1.00 97.62 93 PHE A N 1
ATOM 740 C CA . PHE A 1 93 ? -15.580 -13.836 3.985 1.00 97.62 93 PHE A CA 1
ATOM 741 C C . PHE A 1 93 ? -16.955 -13.525 4.568 1.00 97.62 93 PHE A C 1
ATOM 743 O O . PHE A 1 93 ? -17.877 -14.335 4.437 1.00 97.62 93 PHE A O 1
ATOM 750 N N . PHE A 1 94 ? -17.117 -12.343 5.170 1.00 97.69 94 PHE A N 1
ATOM 751 C CA . PHE A 1 94 ? -18.396 -11.948 5.755 1.00 97.69 94 PHE A CA 1
ATOM 752 C C . PHE A 1 94 ? -19.502 -11.871 4.693 1.00 97.69 94 PHE A C 1
ATOM 754 O O . PHE A 1 94 ? -20.619 -12.322 4.929 1.00 97.69 94 PHE A O 1
ATOM 761 N N . HIS A 1 95 ? -19.201 -11.342 3.503 1.00 95.62 95 HIS A N 1
ATOM 762 C CA . HIS A 1 95 ? -20.130 -11.269 2.372 1.00 95.62 95 HIS A CA 1
ATOM 763 C C . HIS A 1 95 ? -20.605 -12.654 1.925 1.00 95.62 95 HIS A C 1
ATOM 765 O O . HIS A 1 95 ? -21.812 -12.839 1.728 1.00 95.62 95 HIS A O 1
ATOM 771 N N . ARG A 1 96 ? -19.673 -13.611 1.801 1.00 95.00 96 ARG A N 1
ATOM 772 C CA . ARG A 1 96 ? -19.961 -15.007 1.450 1.00 95.00 96 ARG A CA 1
ATOM 773 C C . ARG A 1 96 ? -20.876 -15.645 2.488 1.00 95.00 96 ARG A C 1
ATOM 775 O O . ARG A 1 96 ? -21.973 -16.070 2.137 1.00 95.00 96 ARG A O 1
ATOM 782 N N . TRP A 1 97 ? -20.475 -15.603 3.761 1.00 97.75 97 TRP A N 1
ATOM 783 C CA . TRP A 1 97 ? -21.284 -16.093 4.880 1.00 97.75 97 TRP A CA 1
ATOM 784 C C . TRP A 1 97 ? -22.676 -15.456 4.903 1.00 97.75 97 TRP A C 1
ATOM 786 O O . TRP A 1 97 ? -23.677 -16.152 5.059 1.00 97.75 97 TRP A O 1
ATOM 796 N N . TRP A 1 98 ? -22.755 -14.141 4.674 1.00 96.81 98 TRP A N 1
ATOM 797 C CA . TRP A 1 98 ? -24.004 -13.386 4.643 1.00 96.81 98 TRP A CA 1
ATOM 798 C C . TRP A 1 98 ? -24.961 -13.857 3.550 1.00 96.81 98 TRP A C 1
ATOM 800 O O . TRP A 1 98 ? -26.170 -13.799 3.779 1.00 96.81 98 TRP A O 1
ATOM 810 N N . GLN A 1 99 ? -24.479 -14.320 2.386 1.00 94.06 99 GLN A N 1
ATOM 811 C CA . GLN A 1 99 ? -25.360 -14.849 1.332 1.00 94.06 99 GLN A CA 1
ATOM 812 C C . GLN A 1 99 ? -26.075 -16.132 1.779 1.00 94.06 99 GLN A C 1
ATOM 814 O O . GLN A 1 99 ? -27.255 -16.288 1.460 1.00 94.06 99 GLN A O 1
ATOM 819 N N . ASP A 1 100 ? -25.402 -16.975 2.567 1.00 94.56 100 ASP A N 1
ATOM 820 C CA . ASP A 1 100 ? -25.929 -18.254 3.062 1.00 94.56 100 ASP A CA 1
ATOM 821 C C . ASP A 1 100 ? -26.969 -18.082 4.193 1.00 94.56 100 ASP A C 1
ATOM 823 O O . ASP A 1 100 ? -27.751 -18.995 4.457 1.00 94.56 100 ASP A O 1
ATOM 827 N N . GLN A 1 101 ? -27.018 -16.913 4.848 1.00 96.75 101 GLN A N 1
ATOM 828 C CA . GLN A 1 101 ? -27.908 -16.665 5.991 1.00 96.75 101 GLN A CA 1
ATOM 829 C C . GLN A 1 101 ? -29.371 -16.389 5.614 1.00 96.75 101 GLN A C 1
ATOM 831 O O . GLN A 1 101 ? -29.677 -15.701 4.635 1.00 96.75 101 GLN A O 1
ATOM 836 N N . ASP A 1 102 ? -30.288 -16.840 6.474 1.00 95.81 102 ASP A N 1
ATOM 837 C CA . ASP A 1 102 ? -31.704 -16.474 6.410 1.00 95.81 102 ASP A CA 1
ATOM 838 C C . ASP A 1 102 ? -31.979 -15.042 6.925 1.00 95.81 102 ASP A C 1
ATOM 840 O O . ASP A 1 102 ? -31.094 -14.329 7.403 1.00 95.81 102 ASP A O 1
ATOM 844 N N . ALA A 1 103 ? -33.230 -14.587 6.805 1.00 95.06 103 ALA A N 1
ATOM 845 C CA . ALA A 1 103 ? -33.625 -13.248 7.244 1.00 95.06 103 ALA A CA 1
ATOM 846 C C . ALA A 1 103 ? -33.488 -13.033 8.766 1.00 95.06 103 ALA A C 1
ATOM 848 O O . ALA A 1 103 ? -33.092 -11.950 9.185 1.00 95.06 103 ALA A O 1
ATOM 849 N N . ASN A 1 104 ? -33.759 -14.055 9.583 1.00 96.50 104 ASN A N 1
ATOM 850 C CA . ASN A 1 104 ? -33.721 -13.969 11.043 1.00 96.50 104 ASN A CA 1
ATOM 851 C C . ASN A 1 104 ? -32.280 -13.808 11.552 1.00 96.50 104 ASN A C 1
ATOM 853 O O . ASN A 1 104 ? -32.007 -12.931 12.372 1.00 96.50 104 ASN A O 1
ATOM 857 N N . ILE A 1 105 ? -31.332 -14.589 11.022 1.00 96.69 105 ILE A N 1
ATOM 858 C CA . ILE A 1 105 ? -29.908 -14.406 11.334 1.00 96.69 105 ILE A CA 1
ATOM 859 C C . ILE A 1 105 ? -29.432 -13.027 10.865 1.00 96.69 105 ILE A C 1
ATOM 861 O O . ILE A 1 105 ? -28.807 -12.308 11.643 1.00 96.69 105 ILE A O 1
ATOM 865 N N . ARG A 1 106 ? -29.784 -12.603 9.643 1.00 96.94 106 ARG A N 1
ATOM 866 C CA . ARG A 1 106 ? -29.420 -11.267 9.135 1.00 96.94 106 ARG A CA 1
ATOM 867 C C . ARG A 1 106 ? -29.952 -10.132 10.020 1.00 96.94 106 ARG A C 1
ATOM 869 O O . ARG A 1 106 ? -29.213 -9.187 10.291 1.00 96.94 106 ARG A O 1
ATOM 876 N N . ASP A 1 107 ? -31.184 -10.228 10.513 1.00 96.38 107 ASP A N 1
ATOM 877 C CA . ASP A 1 107 ? -31.774 -9.213 11.396 1.00 96.38 107 ASP A CA 1
ATOM 878 C C . ASP A 1 107 ? -31.150 -9.215 12.801 1.00 96.38 107 ASP A C 1
ATOM 880 O O . ASP A 1 107 ? -30.855 -8.140 13.333 1.00 96.38 107 ASP A O 1
ATOM 884 N N . ARG A 1 108 ? -30.833 -10.392 13.366 1.00 96.12 108 ARG A N 1
ATOM 885 C CA . ARG A 1 108 ? -30.043 -10.496 14.610 1.00 96.12 108 ARG A CA 1
ATOM 886 C C . ARG A 1 108 ? -28.696 -9.791 14.454 1.00 96.12 108 ARG A C 1
ATOM 888 O O . ARG A 1 108 ? -28.362 -8.932 15.266 1.00 96.12 108 ARG A O 1
ATOM 895 N N . VAL A 1 109 ? -27.958 -10.084 13.383 1.00 97.50 109 VAL A N 1
ATOM 896 C CA . VAL A 1 109 ? -26.645 -9.477 13.100 1.00 97.50 109 VAL A CA 1
ATOM 897 C C . VAL A 1 109 ? -26.747 -7.958 12.919 1.00 97.50 109 VAL A C 1
ATOM 899 O O . VAL A 1 109 ? -25.906 -7.233 13.450 1.00 97.50 109 VAL A O 1
ATOM 902 N N . ARG A 1 110 ? -27.789 -7.443 12.249 1.00 95.69 110 ARG A N 1
ATOM 903 C CA . ARG A 1 110 ? -28.030 -5.989 12.150 1.00 95.69 110 ARG A CA 1
ATOM 904 C C . ARG A 1 110 ? -28.168 -5.332 13.521 1.00 95.69 110 ARG A C 1
ATOM 906 O O . ARG A 1 110 ? -27.579 -4.275 13.739 1.00 95.69 110 ARG A O 1
ATOM 913 N N . GLU A 1 111 ? -28.886 -5.954 14.454 1.00 93.88 111 GLU A N 1
ATOM 914 C CA . GLU A 1 111 ? -29.010 -5.437 15.821 1.00 93.88 111 GLU A CA 1
ATOM 915 C C . GLU A 1 111 ? -27.700 -5.585 16.621 1.00 93.88 111 GLU A C 1
ATOM 917 O O . GLU A 1 111 ? -27.350 -4.676 17.374 1.00 93.88 111 GLU A O 1
ATOM 922 N N . LEU A 1 112 ? -26.917 -6.658 16.416 1.00 95.38 112 LEU A N 1
ATOM 923 C CA . LEU A 1 112 ? -25.567 -6.794 16.993 1.00 95.38 112 LEU A CA 1
ATOM 924 C C . LEU A 1 112 ? -24.637 -5.652 16.561 1.00 95.38 112 LEU A C 1
ATOM 926 O O . LEU A 1 112 ? -23.960 -5.072 17.410 1.00 95.38 112 LEU A O 1
ATOM 930 N N . VAL A 1 113 ? -24.636 -5.303 15.272 1.00 95.19 113 VAL A N 1
ATOM 931 C CA . VAL A 1 113 ? -23.845 -4.188 14.726 1.00 95.19 113 VAL A CA 1
ATOM 932 C C . VAL A 1 113 ? -24.355 -2.848 15.258 1.00 95.19 113 VAL A C 1
ATOM 934 O O . VAL A 1 113 ? -23.587 -2.041 15.775 1.00 95.19 113 VAL A O 1
ATOM 937 N N . LYS A 1 114 ? -25.672 -2.623 15.221 1.00 91.38 114 LYS A N 1
ATOM 938 C CA . LYS A 1 114 ? -26.312 -1.380 15.680 1.00 91.38 114 LYS A CA 1
ATOM 939 C C . LYS A 1 114 ? -26.053 -1.061 17.156 1.00 91.38 114 LYS A C 1
ATOM 941 O O . LYS A 1 114 ? -25.934 0.114 17.498 1.00 91.38 114 LYS A O 1
ATOM 946 N N . ARG A 1 115 ? -25.936 -2.076 18.024 1.00 89.81 115 ARG A N 1
ATOM 947 C CA . ARG A 1 115 ? -25.573 -1.901 19.446 1.00 89.81 115 ARG A CA 1
ATOM 948 C C . ARG A 1 115 ? -24.066 -1.955 19.731 1.00 89.81 115 ARG A C 1
ATOM 950 O O . ARG A 1 115 ? -23.680 -1.893 20.897 1.00 89.81 115 ARG A O 1
ATOM 957 N N . GLY A 1 116 ? -23.225 -2.090 18.701 1.00 90.75 116 GLY A N 1
ATOM 958 C CA . GLY A 1 116 ? -21.767 -2.187 18.828 1.00 90.75 116 GLY A CA 1
ATOM 959 C C . GLY A 1 116 ? -21.273 -3.475 19.496 1.00 90.75 116 GLY A C 1
ATOM 960 O O . GLY A 1 116 ? -20.213 -3.467 20.111 1.00 90.75 116 GLY A O 1
ATOM 961 N N . ALA A 1 117 ? -22.045 -4.567 19.437 1.00 94.19 117 ALA A N 1
ATOM 962 C CA . ALA A 1 117 ? -21.597 -5.884 19.899 1.00 94.19 117 ALA A CA 1
ATOM 963 C C . ALA A 1 117 ? -20.683 -6.567 18.867 1.00 94.19 117 ALA A C 1
ATOM 965 O O . ALA A 1 117 ? -19.702 -7.203 19.243 1.00 94.19 117 ALA A O 1
ATOM 966 N N . LEU A 1 118 ? -20.991 -6.386 17.579 1.00 96.31 118 LEU A N 1
ATOM 967 C CA . LEU A 1 118 ? -20.118 -6.721 16.457 1.00 96.31 118 LEU A CA 1
ATOM 968 C C . LEU A 1 118 ? -19.627 -5.419 15.814 1.00 96.31 118 LEU A C 1
ATOM 970 O O . LEU A 1 118 ? -20.449 -4.595 15.412 1.00 96.31 118 LEU A O 1
ATOM 974 N N . GLU A 1 119 ? -18.314 -5.241 15.696 1.00 95.44 119 GLU A N 1
ATOM 975 C CA . GLU A 1 119 ? -17.694 -4.101 15.015 1.00 95.44 119 GLU A CA 1
ATOM 976 C C . GLU A 1 119 ? -16.960 -4.559 13.752 1.00 95.44 119 GLU A C 1
ATOM 978 O O . GLU A 1 119 ? -16.191 -5.520 13.781 1.00 95.44 119 GLU A O 1
ATOM 983 N N . PHE A 1 120 ? -17.160 -3.839 12.647 1.00 96.50 120 PHE A N 1
ATOM 984 C CA . PHE A 1 120 ? -16.321 -3.993 11.465 1.00 96.50 120 PHE A CA 1
ATOM 985 C C . PHE A 1 120 ? -15.071 -3.112 11.608 1.00 96.50 120 PHE A C 1
ATOM 987 O O . PHE A 1 120 ? -15.161 -1.883 11.549 1.00 96.50 120 PHE A O 1
ATOM 994 N N . GLY A 1 121 ? -13.905 -3.732 11.795 1.00 91.06 121 GLY A N 1
ATOM 995 C CA . GLY A 1 121 ? -12.599 -3.063 11.742 1.00 91.06 121 GLY A CA 1
ATOM 996 C C . GLY A 1 121 ? -12.067 -3.089 10.311 1.00 91.06 121 GLY A C 1
ATOM 997 O O . GLY A 1 121 ? -12.250 -4.083 9.630 1.00 91.06 121 GLY A O 1
ATOM 998 N N . LEU A 1 122 ? -11.436 -2.020 9.814 1.00 93.00 122 LEU A N 1
ATOM 999 C CA . LEU A 1 122 ? -11.094 -1.850 8.388 1.00 93.00 122 LEU A CA 1
ATOM 1000 C C . LEU A 1 122 ? -12.314 -1.928 7.445 1.00 93.00 122 LEU A C 1
ATOM 1002 O O . LEU A 1 122 ? -12.736 -0.890 6.947 1.00 93.00 122 LEU A O 1
ATOM 1006 N N . GLY A 1 123 ? -12.881 -3.109 7.190 1.00 91.75 123 GLY A N 1
ATOM 1007 C CA . GLY A 1 123 ? -14.063 -3.331 6.352 1.00 91.75 123 GLY A CA 1
ATOM 1008 C C . GLY A 1 123 ? -13.838 -3.152 4.849 1.00 91.75 123 GLY A C 1
ATOM 1009 O O . GLY A 1 123 ? -14.771 -2.812 4.119 1.00 91.75 123 GLY A O 1
ATOM 1010 N N . GLY A 1 124 ? -12.603 -3.358 4.385 1.00 93.19 124 GLY A N 1
ATOM 1011 C CA . GLY A 1 124 ? -12.318 -3.596 2.971 1.00 93.19 124 GLY A CA 1
ATOM 1012 C C . GLY A 1 124 ? -12.681 -5.022 2.566 1.00 93.19 124 GLY A C 1
ATOM 1013 O O . GLY A 1 124 ? -13.021 -5.852 3.408 1.00 93.19 124 GLY A O 1
ATOM 1014 N N . TRP A 1 125 ? -12.616 -5.328 1.271 1.00 95.19 125 TRP A N 1
ATOM 1015 C CA . TRP A 1 125 ? -12.784 -6.708 0.811 1.00 95.19 125 TRP A CA 1
ATOM 1016 C C . TRP A 1 125 ? -11.710 -7.631 1.408 1.00 95.19 125 TRP A C 1
ATOM 1018 O O . TRP A 1 125 ? -12.010 -8.764 1.778 1.00 95.19 125 TRP A O 1
ATOM 1028 N N . VAL A 1 126 ? -10.491 -7.105 1.561 1.00 93.12 126 VAL A N 1
ATOM 1029 C CA . VAL A 1 126 ? -9.327 -7.754 2.181 1.00 93.12 126 VAL A CA 1
ATOM 1030 C C . VAL A 1 126 ? -8.580 -6.763 3.087 1.00 93.12 126 VAL A C 1
ATOM 1032 O O . VAL A 1 126 ? -8.717 -5.544 2.921 1.00 93.12 126 VAL A O 1
ATOM 1035 N N . SER A 1 127 ? -7.721 -7.259 3.984 1.00 90.19 127 SER A N 1
ATOM 1036 C CA . SER A 1 127 ? -6.619 -6.446 4.514 1.00 90.19 127 SER A CA 1
ATOM 1037 C C . SER A 1 127 ? -5.572 -6.287 3.412 1.00 90.19 127 SER A C 1
ATOM 1039 O O . SER A 1 127 ? -4.722 -7.148 3.214 1.00 90.19 127 SER A O 1
ATOM 1041 N N . ALA A 1 128 ? -5.710 -5.232 2.605 1.00 86.44 128 ALA A N 1
ATOM 1042 C CA . ALA A 1 128 ? -4.867 -5.037 1.430 1.00 86.44 128 ALA A CA 1
ATOM 1043 C C . ALA A 1 128 ? -3.416 -4.759 1.822 1.00 86.44 128 ALA A C 1
ATOM 1045 O O . ALA A 1 128 ? -3.163 -3.913 2.676 1.00 86.44 128 ALA A O 1
ATOM 1046 N N . ASP A 1 129 ? -2.504 -5.434 1.129 1.00 85.56 129 ASP A N 1
ATOM 1047 C CA . ASP A 1 129 ? -1.066 -5.277 1.265 1.00 85.56 129 ASP A CA 1
ATOM 1048 C C . ASP A 1 129 ? -0.660 -3.822 0.950 1.00 85.56 129 ASP A C 1
ATOM 1050 O O . ASP A 1 129 ? -0.737 -3.376 -0.196 1.00 85.56 129 ASP A O 1
ATOM 1054 N N . GLU A 1 130 ? -0.266 -3.043 1.967 1.00 83.19 130 GLU A N 1
ATOM 1055 C CA . GLU A 1 130 ? 0.030 -1.599 1.804 1.00 83.19 130 GLU A CA 1
ATOM 1056 C C . GLU A 1 130 ? 1.229 -1.316 0.887 1.00 83.19 130 GLU A C 1
ATOM 1058 O O . GLU A 1 130 ? 1.427 -0.220 0.344 1.00 83.19 130 GLU A O 1
ATOM 1063 N N . ALA A 1 131 ? 2.010 -2.369 0.744 1.00 71.75 131 ALA A N 1
ATOM 1064 C CA . ALA A 1 131 ? 2.803 -2.724 -0.391 1.00 71.75 131 ALA A CA 1
ATOM 1065 C C . ALA A 1 131 ? 1.974 -2.987 -1.651 1.00 71.75 131 ALA A C 1
ATOM 1067 O O . ALA A 1 131 ? 1.710 -2.026 -2.370 1.00 71.75 131 ALA A O 1
ATOM 1068 N N . THR A 1 132 ? 1.663 -4.275 -1.891 1.00 79.56 132 THR A N 1
ATOM 1069 C CA . THR A 1 132 ? 1.318 -5.088 -3.082 1.00 79.56 132 THR A CA 1
ATOM 1070 C C . THR A 1 132 ? 0.441 -4.478 -4.181 1.00 79.56 132 THR A C 1
ATOM 1072 O O . THR A 1 132 ? 0.121 -5.099 -5.196 1.00 79.56 132 THR A O 1
ATOM 1075 N N . VAL A 1 133 ? -0.071 -3.278 -3.908 1.00 82.50 133 VAL A N 1
ATOM 1076 C CA . VAL A 1 133 ? -1.304 -2.704 -4.418 1.00 82.50 133 VAL A CA 1
ATOM 1077 C C . VAL A 1 133 ? -1.104 -1.231 -4.824 1.00 82.50 133 VAL A C 1
ATOM 1079 O O . VAL A 1 133 ? -0.364 -0.460 -4.203 1.00 82.50 133 VAL A O 1
ATOM 1082 N N . TYR A 1 134 ? -1.762 -0.788 -5.902 1.00 81.62 134 TYR A N 1
ATOM 1083 C CA . TYR A 1 134 ? -1.856 0.644 -6.211 1.00 81.62 134 TYR A CA 1
ATOM 1084 C C . TYR A 1 134 ? -2.665 1.385 -5.157 1.00 81.62 134 TYR A C 1
ATOM 1086 O O . TYR A 1 134 ? -3.641 0.848 -4.640 1.00 81.62 134 TYR A O 1
ATOM 1094 N N . TYR A 1 135 ? -2.444 2.690 -5.020 1.00 82.38 135 TYR A N 1
ATOM 1095 C CA . TYR A 1 135 ? -3.401 3.520 -4.295 1.00 82.38 135 TYR A CA 1
ATOM 1096 C C . TYR A 1 135 ? -4.845 3.425 -4.846 1.00 82.38 135 TYR A C 1
ATOM 1098 O O . TYR A 1 135 ? -5.775 3.478 -4.050 1.00 82.38 135 TYR A O 1
ATOM 1106 N N . ALA A 1 136 ? -5.088 3.252 -6.158 1.00 81.75 136 ALA A N 1
ATOM 1107 C CA . ALA A 1 136 ? -6.471 3.114 -6.656 1.00 81.75 136 ALA A CA 1
ATOM 1108 C C . ALA A 1 136 ? -7.069 1.715 -6.439 1.00 81.75 136 ALA A C 1
ATOM 1110 O O . ALA A 1 136 ? -8.247 1.617 -6.114 1.00 81.75 136 ALA A O 1
ATOM 1111 N N . ASP A 1 137 ? -6.271 0.651 -6.544 1.00 84.25 137 ASP A N 1
ATOM 1112 C CA . ASP A 1 137 ? -6.736 -0.720 -6.286 1.00 84.25 137 ASP A CA 1
ATOM 1113 C C . ASP A 1 137 ? -7.028 -0.918 -4.786 1.00 84.25 137 ASP A C 1
ATOM 1115 O O . ASP A 1 137 ? -8.010 -1.561 -4.411 1.00 84.25 137 ASP A O 1
ATOM 1119 N N . ALA A 1 138 ? -6.254 -0.246 -3.926 1.00 85.62 138 ALA A N 1
ATOM 1120 C CA . ALA A 1 138 ? -6.525 -0.127 -2.500 1.00 85.62 138 ALA A CA 1
ATOM 1121 C C . ALA A 1 138 ? -7.834 0.629 -2.207 1.00 85.62 138 ALA A C 1
ATOM 1123 O O . ALA A 1 138 ? -8.594 0.202 -1.338 1.00 85.62 138 ALA A O 1
ATOM 1124 N N . ILE A 1 139 ? -8.142 1.708 -2.945 1.00 87.88 139 ILE A N 1
ATOM 1125 C CA . ILE A 1 139 ? -9.449 2.388 -2.856 1.00 87.88 139 ILE A CA 1
ATOM 1126 C C . ILE A 1 139 ? -10.578 1.456 -3.312 1.00 87.88 139 ILE A C 1
ATOM 1128 O O . ILE A 1 139 ? -11.607 1.393 -2.642 1.00 87.88 139 ILE A O 1
ATOM 1132 N N . ASP A 1 140 ? -10.425 0.750 -4.435 1.00 86.69 140 ASP A N 1
ATOM 1133 C CA . ASP A 1 140 ? -11.511 -0.044 -5.019 1.00 86.69 140 ASP A CA 1
ATOM 1134 C C . ASP A 1 140 ? -11.862 -1.284 -4.183 1.00 86.69 140 ASP A C 1
ATOM 1136 O O . ASP A 1 140 ? -13.049 -1.544 -3.962 1.00 86.69 140 ASP A O 1
ATOM 1140 N N . GLN A 1 141 ? -10.877 -1.995 -3.618 1.00 91.69 141 GLN A N 1
ATOM 1141 C CA . GLN A 1 141 ? -11.164 -3.096 -2.685 1.00 91.69 141 GLN A CA 1
ATOM 1142 C C . GLN A 1 141 ? -11.819 -2.585 -1.386 1.00 91.69 141 GLN A C 1
ATOM 1144 O O . GLN A 1 141 ? -12.757 -3.201 -0.869 1.00 91.69 141 GLN A O 1
ATOM 1149 N N . LEU A 1 142 ? -11.386 -1.417 -0.888 1.00 92.31 142 LEU A N 1
ATOM 1150 C CA . LEU A 1 142 ? -11.932 -0.804 0.325 1.00 92.31 142 LEU A CA 1
ATOM 1151 C C . LEU A 1 142 ? -13.378 -0.337 0.103 1.00 92.31 142 LEU A C 1
ATOM 1153 O O . LEU A 1 142 ? -14.254 -0.560 0.939 1.00 92.31 142 LEU A O 1
ATOM 1157 N N . ARG A 1 143 ? -13.645 0.249 -1.069 1.00 92.12 143 ARG A N 1
ATOM 1158 C CA . ARG A 1 143 ? -14.974 0.649 -1.547 1.00 92.12 143 ARG A CA 1
ATOM 1159 C C . ARG A 1 143 ? -15.918 -0.539 -1.665 1.00 92.12 143 ARG A C 1
ATOM 1161 O O . ARG A 1 143 ? -17.070 -0.414 -1.258 1.00 92.12 143 ARG A O 1
ATOM 1168 N N . LEU A 1 144 ? -15.457 -1.667 -2.207 1.00 90.25 144 LEU A N 1
ATOM 1169 C CA . LEU A 1 144 ? -16.283 -2.863 -2.384 1.00 90.25 144 LEU A CA 1
ATOM 1170 C C . LEU A 1 144 ? -16.814 -3.382 -1.035 1.00 90.25 144 LEU A C 1
ATOM 1172 O O . LEU A 1 144 ? -18.022 -3.587 -0.891 1.00 90.25 144 LEU A O 1
ATOM 1176 N N . GLY A 1 145 ? -15.935 -3.507 -0.033 1.00 93.06 145 GLY A N 1
ATOM 1177 C CA . GLY A 1 145 ? -16.319 -3.892 1.330 1.00 93.06 145 GLY A CA 1
ATOM 1178 C C . GLY A 1 145 ? -17.229 -2.861 2.010 1.00 93.06 145 GLY A C 1
ATOM 1179 O O . GLY A 1 145 ? -18.337 -3.191 2.442 1.00 93.06 145 GLY A O 1
ATOM 1180 N N . ARG A 1 146 ? -16.831 -1.580 2.028 1.00 93.62 146 ARG A N 1
ATOM 1181 C CA . ARG A 1 146 ? -17.599 -0.507 2.691 1.00 93.62 146 ARG A CA 1
ATOM 1182 C C . ARG A 1 146 ? -18.968 -0.253 2.055 1.00 93.62 146 ARG A C 1
ATOM 1184 O O . ARG A 1 146 ? -19.914 0.050 2.780 1.00 93.62 146 ARG A O 1
ATOM 1191 N N . ASN A 1 147 ? -19.121 -0.418 0.736 1.00 90.00 147 ASN A N 1
ATOM 1192 C CA . ASN A 1 147 ? -20.422 -0.297 0.067 1.00 90.00 147 ASN A CA 1
ATOM 1193 C C . ASN A 1 147 ? -21.390 -1.406 0.508 1.00 90.00 147 ASN A C 1
ATOM 1195 O O . ASN A 1 147 ? -22.553 -1.121 0.804 1.00 90.00 147 ASN A O 1
ATOM 1199 N N . PHE A 1 148 ? -20.905 -2.650 0.616 1.00 92.25 148 PHE A N 1
ATOM 1200 C CA . PHE A 1 148 ? -21.677 -3.751 1.191 1.00 92.25 148 PHE A CA 1
ATOM 1201 C C . PHE A 1 148 ? -22.113 -3.431 2.630 1.00 92.25 148 PHE A C 1
ATOM 1203 O O . PHE A 1 148 ? -23.306 -3.517 2.930 1.00 92.25 148 PHE A O 1
ATOM 1210 N N . ILE A 1 149 ? -21.187 -2.976 3.484 1.00 94.38 149 ILE A N 1
ATOM 1211 C CA . ILE A 1 149 ? -21.491 -2.619 4.879 1.00 94.38 149 ILE A CA 1
ATOM 1212 C C . ILE A 1 149 ? -22.553 -1.511 4.953 1.00 94.38 149 ILE A C 1
ATOM 1214 O O . ILE A 1 149 ? -23.573 -1.683 5.622 1.00 94.38 149 ILE A O 1
ATOM 1218 N N . GLN A 1 150 ? -22.358 -0.394 4.239 1.00 91.25 150 GLN A N 1
ATOM 1219 C CA . GLN A 1 150 ? -23.302 0.731 4.229 1.00 91.25 150 GLN A CA 1
ATOM 1220 C C . GLN A 1 150 ? -24.704 0.304 3.778 1.00 91.25 150 GLN A C 1
ATOM 1222 O O . GLN A 1 150 ? -25.697 0.859 4.248 1.00 91.25 150 GLN A O 1
ATOM 1227 N N . ARG A 1 151 ? -24.804 -0.661 2.858 1.00 88.88 151 ARG A N 1
ATOM 1228 C CA . ARG A 1 151 ? -26.089 -1.152 2.353 1.00 88.88 151 ARG A CA 1
ATOM 1229 C C . ARG A 1 151 ? -26.818 -2.038 3.364 1.00 88.88 151 ARG A C 1
ATOM 1231 O O . ARG A 1 151 ? -28.022 -1.878 3.525 1.00 88.88 151 ARG A O 1
ATOM 1238 N N . GLU A 1 152 ? -26.119 -2.970 4.012 1.00 92.06 152 GLU A N 1
ATOM 1239 C CA . GLU A 1 152 ? -26.750 -3.958 4.905 1.00 92.06 152 GLU A CA 1
ATOM 1240 C C . GLU A 1 152 ? -26.929 -3.463 6.351 1.00 92.06 152 GLU A C 1
ATOM 1242 O O . GLU A 1 152 ? -27.869 -3.895 7.023 1.00 92.06 152 GLU A O 1
ATOM 1247 N N . PHE A 1 153 ? -26.053 -2.559 6.812 1.00 93.31 153 PHE A N 1
ATOM 1248 C CA . PHE A 1 153 ? -25.950 -2.099 8.208 1.00 93.31 153 PHE A CA 1
ATOM 1249 C C . PHE A 1 153 ? -26.044 -0.573 8.381 1.00 93.31 153 PHE A C 1
ATOM 1251 O O . PHE A 1 153 ? -26.040 -0.067 9.507 1.00 93.31 153 PHE A O 1
ATOM 1258 N N . GLY A 1 154 ? -26.125 0.180 7.281 1.00 89.88 154 GLY A N 1
ATOM 1259 C CA . GLY A 1 154 ? -26.199 1.638 7.313 1.00 89.88 154 GLY A CA 1
ATOM 1260 C C . GLY A 1 154 ? -24.969 2.293 7.946 1.00 89.88 154 GLY A C 1
ATOM 1261 O O . GLY A 1 154 ? -23.878 1.729 8.005 1.00 89.88 154 GLY A O 1
ATOM 1262 N N . GLN A 1 155 ? -25.170 3.501 8.476 1.00 86.12 155 GLN A N 1
ATOM 1263 C CA . GLN A 1 155 ? -24.111 4.282 9.125 1.00 86.12 155 GLN A CA 1
ATOM 1264 C C . GLN A 1 155 ? -23.558 3.628 10.402 1.00 86.12 155 GLN A C 1
ATOM 1266 O O . GLN A 1 155 ? -22.465 3.993 10.822 1.00 86.12 155 GLN A O 1
ATOM 1271 N N . CYS A 1 156 ? -24.290 2.695 11.024 1.00 85.38 156 CYS A N 1
ATOM 1272 C CA . CYS A 1 156 ? -23.887 2.081 12.291 1.00 85.38 156 CYS A CA 1
ATOM 1273 C C . CYS A 1 156 ? -22.805 1.014 12.078 1.00 85.38 156 CYS A C 1
ATOM 1275 O O . CYS A 1 156 ? -21.985 0.800 12.962 1.00 85.38 156 CYS A O 1
ATOM 1277 N N . GLY A 1 157 ? -22.796 0.359 10.911 1.00 90.56 157 GLY A N 1
ATOM 1278 C CA . GLY A 1 157 ? -21.773 -0.626 10.566 1.00 90.56 157 GLY A CA 1
ATOM 1279 C C . GLY A 1 157 ? -20.487 -0.030 10.002 1.00 90.56 157 GLY A C 1
ATOM 1280 O O . GLY A 1 157 ? -19.502 -0.751 9.905 1.00 90.56 157 GLY A O 1
ATOM 1281 N N . LEU A 1 158 ? -20.471 1.248 9.603 1.00 92.25 158 LEU A N 1
ATOM 1282 C CA . LEU A 1 158 ? -19.321 1.815 8.898 1.00 92.25 158 LEU A CA 1
ATOM 1283 C C . LEU A 1 158 ? -18.046 1.833 9.763 1.00 92.25 158 LEU A C 1
ATOM 1285 O O . LEU A 1 158 ? -18.026 2.523 10.785 1.00 92.25 158 LEU A O 1
ATOM 1289 N N . PRO A 1 159 ? -16.957 1.168 9.321 1.00 92.75 159 PRO A N 1
ATOM 1290 C CA . PRO A 1 159 ? -15.689 1.148 10.036 1.00 92.75 159 PRO A CA 1
ATOM 1291 C C . PRO A 1 159 ? -15.127 2.550 10.243 1.00 92.75 159 PRO A C 1
ATOM 1293 O O . PRO A 1 159 ? -15.036 3.346 9.301 1.00 92.75 159 PRO A O 1
ATOM 1296 N N . ARG A 1 160 ? -14.704 2.810 11.481 1.00 92.12 160 ARG A N 1
ATOM 1297 C CA . ARG A 1 160 ? -14.067 4.060 11.922 1.00 92.12 160 ARG A CA 1
ATOM 1298 C C . ARG A 1 160 ? -12.571 3.906 12.203 1.00 92.12 160 ARG A C 1
ATOM 1300 O O . ARG A 1 160 ? -11.848 4.899 12.177 1.00 92.12 160 ARG A O 1
ATOM 1307 N N . ILE A 1 161 ? -12.104 2.674 12.415 1.00 94.69 161 ILE A N 1
ATOM 1308 C CA . ILE A 1 161 ? -10.700 2.327 12.671 1.00 94.69 161 ILE A CA 1
ATOM 1309 C C . ILE A 1 161 ? -10.166 1.460 11.529 1.00 94.69 161 ILE A C 1
ATOM 1311 O O . ILE A 1 161 ? -10.792 0.465 11.156 1.00 94.69 161 ILE A O 1
ATOM 1315 N N . ALA A 1 162 ? -9.029 1.850 10.953 1.00 93.38 162 ALA A N 1
ATOM 1316 C CA . ALA A 1 162 ? -8.335 1.057 9.947 1.00 93.38 162 ALA A CA 1
ATOM 1317 C C . ALA A 1 162 ? -7.532 -0.026 10.680 1.00 93.38 162 ALA A C 1
ATOM 1319 O O . ALA A 1 162 ? -6.526 0.261 11.323 1.00 93.38 162 ALA A O 1
ATOM 1320 N N . TRP A 1 163 ? -8.048 -1.252 10.655 1.00 91.81 163 TRP A N 1
ATOM 1321 C CA . TRP A 1 163 ? -7.498 -2.413 11.351 1.00 91.81 163 TRP A CA 1
ATOM 1322 C C . TRP A 1 163 ? -6.545 -3.151 10.401 1.00 91.81 163 TRP A C 1
ATOM 1324 O O . TRP A 1 163 ? -6.965 -4.032 9.660 1.00 91.81 163 TRP A O 1
ATOM 1334 N N . GLN A 1 164 ? -5.292 -2.699 10.347 1.00 89.38 164 GLN A N 1
ATOM 1335 C CA . GLN A 1 164 ? -4.266 -3.126 9.387 1.00 89.38 164 GLN A CA 1
ATOM 1336 C C . GLN A 1 164 ? -3.179 -3.927 10.107 1.00 89.38 164 GLN A C 1
ATOM 1338 O O . GLN A 1 164 ? -2.038 -3.496 10.242 1.00 89.38 164 GLN A O 1
ATOM 1343 N N . LEU A 1 165 ? -3.557 -5.078 10.665 1.00 86.25 165 LEU A N 1
ATOM 1344 C CA . LEU A 1 165 ? -2.660 -5.835 11.536 1.00 86.25 165 LEU A CA 1
ATOM 1345 C C . LEU A 1 165 ? -1.455 -6.412 10.782 1.00 86.25 165 LEU A C 1
ATOM 1347 O O . LEU A 1 165 ? -0.332 -6.216 11.244 1.00 86.25 165 LEU A O 1
ATOM 1351 N N . ASP A 1 166 ? -1.674 -7.080 9.643 1.00 83.81 166 ASP A N 1
ATOM 1352 C CA . ASP A 1 166 ? -0.681 -8.023 9.108 1.00 83.81 166 ASP A CA 1
ATOM 1353 C C . ASP A 1 166 ? 0.075 -7.620 7.833 1.00 83.81 166 ASP A C 1
ATOM 1355 O O . ASP A 1 166 ? 0.995 -8.323 7.425 1.00 83.81 166 ASP A O 1
ATOM 1359 N N . SER A 1 167 ? -0.201 -6.459 7.228 1.00 77.94 167 SER A N 1
ATOM 1360 C CA . SER A 1 167 ? 0.678 -5.944 6.161 1.00 77.94 167 SER A CA 1
ATOM 1361 C C . SER A 1 167 ? 2.108 -5.793 6.686 1.00 77.94 167 SER A C 1
ATOM 1363 O O . SER A 1 167 ? 2.305 -5.150 7.710 1.00 77.94 167 SER A O 1
ATOM 1365 N N . PHE A 1 168 ? 3.108 -6.378 6.015 1.00 72.62 168 PHE A N 1
ATOM 1366 C CA . PHE A 1 168 ? 4.522 -6.449 6.446 1.00 72.62 168 PHE A CA 1
ATOM 1367 C C . PHE A 1 168 ? 5.291 -5.101 6.384 1.00 72.62 168 PHE A C 1
ATOM 1369 O O . PHE A 1 168 ? 6.446 -5.056 5.969 1.00 72.62 168 PHE A O 1
ATOM 1376 N N . GLY A 1 169 ? 4.638 -3.999 6.746 1.00 72.69 169 GLY A N 1
ATOM 1377 C CA . GLY A 1 169 ? 5.074 -2.617 6.561 1.00 72.69 169 GLY A CA 1
ATOM 1378 C C . GLY A 1 169 ? 3.901 -1.739 6.107 1.00 72.69 169 GLY A C 1
ATOM 1379 O O . GLY A 1 169 ? 2.972 -2.228 5.462 1.00 72.69 169 GLY A O 1
ATOM 1380 N N . HIS A 1 170 ? 3.941 -0.438 6.422 1.00 81.25 170 HIS A N 1
ATOM 1381 C CA . HIS A 1 170 ? 2.805 0.480 6.216 1.00 81.25 170 HIS A CA 1
ATOM 1382 C C . HIS A 1 170 ? 3.174 1.728 5.400 1.00 81.25 170 HIS A C 1
ATOM 1384 O O . HIS A 1 170 ? 4.153 2.428 5.680 1.00 81.25 170 HIS A O 1
ATOM 1390 N N . ALA A 1 171 ? 2.375 2.047 4.381 1.00 79.44 171 ALA A N 1
ATOM 1391 C CA . ALA A 1 171 ? 2.681 3.063 3.380 1.00 79.44 171 ALA A CA 1
ATOM 1392 C C . ALA A 1 171 ? 2.010 4.400 3.714 1.00 79.44 171 ALA A C 1
ATOM 1394 O O . ALA A 1 171 ? 0.802 4.488 3.929 1.00 79.44 171 ALA A O 1
ATOM 1395 N N . ARG A 1 172 ? 2.776 5.495 3.644 1.00 83.38 172 ARG A N 1
ATOM 1396 C CA . ARG A 1 172 ? 2.271 6.853 3.927 1.00 83.38 172 ARG A CA 1
ATOM 1397 C C . ARG A 1 172 ? 1.018 7.203 3.126 1.00 83.38 172 ARG A C 1
ATOM 1399 O O . ARG A 1 172 ? 0.097 7.832 3.644 1.00 83.38 172 ARG A O 1
ATOM 1406 N N . ASP A 1 173 ? 0.994 6.854 1.841 1.00 80.06 173 ASP A N 1
ATOM 1407 C CA . ASP A 1 173 ? -0.155 7.175 1.000 1.00 80.06 173 ASP A CA 1
ATOM 1408 C C . ASP A 1 173 ? -1.374 6.280 1.314 1.00 80.06 173 ASP A C 1
ATOM 1410 O O . ASP A 1 173 ? -2.484 6.783 1.193 1.00 80.06 173 ASP A O 1
ATOM 1414 N N . HIS A 1 174 ? -1.217 5.064 1.865 1.00 84.25 174 HIS A N 1
ATOM 1415 C CA . HIS A 1 174 ? -2.336 4.278 2.421 1.00 84.25 174 HIS A CA 1
ATOM 1416 C C . HIS A 1 174 ? -2.970 4.965 3.645 1.00 84.25 174 HIS A C 1
ATOM 1418 O O . HIS A 1 174 ? -4.192 5.116 3.697 1.00 84.25 174 HIS A O 1
ATOM 1424 N N . ALA A 1 175 ? -2.171 5.519 4.564 1.00 84.31 175 ALA A N 1
ATOM 1425 C CA . ALA A 1 175 ? -2.692 6.366 5.646 1.00 84.31 175 ALA A CA 1
ATOM 1426 C C . ALA A 1 175 ? -3.470 7.593 5.126 1.00 84.31 175 ALA A C 1
ATOM 1428 O O . ALA A 1 175 ? -4.470 8.005 5.721 1.00 84.31 175 ALA A O 1
ATOM 1429 N N . ASN A 1 176 ? -3.067 8.152 3.978 1.00 82.06 176 ASN A N 1
ATOM 1430 C CA . ASN A 1 176 ? -3.809 9.226 3.315 1.00 82.06 176 ASN A CA 1
ATOM 1431 C C . ASN A 1 176 ? -5.145 8.738 2.714 1.00 82.06 176 ASN A C 1
ATOM 1433 O O . ASN A 1 176 ? -6.143 9.456 2.796 1.00 82.06 176 ASN A O 1
ATOM 1437 N N . LEU A 1 177 ? -5.199 7.508 2.186 1.00 87.19 177 LEU A N 1
ATOM 1438 C CA . LEU A 1 177 ? -6.447 6.878 1.737 1.00 87.19 177 LEU A CA 1
ATOM 1439 C C . LEU A 1 177 ? -7.421 6.640 2.897 1.00 87.19 177 LEU A C 1
ATOM 1441 O O . LEU A 1 177 ? -8.614 6.913 2.750 1.00 87.19 177 LEU A O 1
ATOM 1445 N N . PHE A 1 178 ? -6.937 6.188 4.058 1.00 90.31 178 PHE A N 1
ATOM 1446 C CA . PHE A 1 178 ? -7.777 6.026 5.249 1.00 90.31 178 PHE A CA 1
ATOM 1447 C C . PHE A 1 178 ? -8.303 7.381 5.759 1.00 90.31 178 PHE A C 1
ATOM 1449 O O . PHE A 1 178 ? -9.492 7.506 6.046 1.00 90.31 178 PHE A O 1
ATOM 1456 N N . LEU A 1 179 ? -7.493 8.446 5.762 1.00 85.31 179 LEU A N 1
ATOM 1457 C CA . LEU A 1 179 ? -7.998 9.800 6.049 1.00 85.31 179 LEU A CA 1
ATOM 1458 C C . LEU A 1 179 ? -9.130 10.215 5.095 1.00 85.31 179 LEU A C 1
ATOM 1460 O O . LEU A 1 179 ? -10.199 10.626 5.547 1.00 85.31 179 LEU A O 1
ATOM 1464 N N . GLY A 1 180 ? -8.930 10.054 3.783 1.00 84.31 180 GLY A N 1
ATOM 1465 C CA . GLY A 1 180 ? -9.944 10.373 2.770 1.00 84.31 180 GLY A CA 1
ATOM 1466 C C . GLY A 1 180 ? -11.182 9.462 2.799 1.00 84.31 180 GLY A C 1
ATOM 1467 O O . GLY A 1 180 ? -12.230 9.831 2.271 1.00 84.31 180 GLY A O 1
ATOM 1468 N N . SER A 1 181 ? -11.089 8.292 3.433 1.00 90.00 181 SER A N 1
ATOM 1469 C CA . SER A 1 181 ? -12.187 7.322 3.584 1.00 90.00 181 SER A CA 1
ATOM 1470 C C . SER A 1 181 ? -12.930 7.442 4.926 1.00 90.00 181 SER A C 1
ATOM 1472 O O . SER A 1 181 ? -13.823 6.648 5.205 1.00 90.00 181 SER A O 1
ATOM 1474 N N . GLY A 1 182 ? -12.590 8.438 5.754 1.00 88.69 182 GLY A N 1
ATOM 1475 C CA . GLY A 1 182 ? -13.332 8.778 6.973 1.00 88.69 182 GLY A CA 1
ATOM 1476 C C . GLY A 1 182 ? -12.912 8.053 8.253 1.00 88.69 182 GLY A C 1
ATOM 1477 O O . GLY A 1 182 ? -13.698 7.992 9.199 1.00 88.69 182 GLY A O 1
ATOM 1478 N N . TYR A 1 183 ? -11.694 7.512 8.305 1.00 92.44 183 TYR A N 1
ATOM 1479 C CA . TYR A 1 183 ? -11.171 6.847 9.500 1.00 92.44 183 TYR A CA 1
ATOM 1480 C C . TYR A 1 183 ? -10.635 7.853 10.540 1.00 92.44 183 TYR A C 1
ATOM 1482 O O . TYR A 1 183 ? -10.023 8.876 10.212 1.00 92.44 183 TYR A O 1
ATOM 1490 N N . ASP A 1 184 ? -10.839 7.552 11.824 1.00 91.56 184 ASP A N 1
ATOM 1491 C CA . ASP A 1 184 ? -10.312 8.345 12.944 1.00 91.56 184 ASP A CA 1
ATOM 1492 C C . ASP A 1 184 ? -8.849 8.017 13.245 1.00 91.56 184 ASP A C 1
ATOM 1494 O O . ASP A 1 184 ? -8.069 8.907 13.602 1.00 91.56 184 ASP A O 1
ATOM 1498 N N . ALA A 1 185 ? -8.503 6.735 13.105 1.00 92.81 185 ALA A N 1
ATOM 1499 C CA . ALA A 1 185 ? -7.197 6.174 13.405 1.00 92.81 185 ALA A CA 1
ATOM 1500 C C . ALA A 1 185 ? -6.896 4.915 12.576 1.00 92.81 185 ALA A C 1
ATOM 1502 O O . ALA A 1 185 ? -7.806 4.273 12.042 1.00 92.81 185 ALA A O 1
ATOM 1503 N N . ILE A 1 186 ? -5.617 4.546 12.540 1.00 92.94 186 ILE A N 1
ATOM 1504 C CA . ILE A 1 186 ? -5.111 3.250 12.077 1.00 92.94 186 ILE A CA 1
ATOM 1505 C C . ILE A 1 186 ? -4.459 2.495 13.246 1.00 92.94 186 ILE A C 1
ATOM 1507 O O . ILE A 1 186 ? -3.812 3.101 14.106 1.00 92.94 186 ILE A O 1
ATOM 1511 N N . VAL A 1 187 ? -4.651 1.178 13.286 1.00 92.88 187 VAL A N 1
ATOM 1512 C CA . VAL A 1 187 ? -4.000 0.249 14.219 1.00 92.88 187 VAL A CA 1
ATOM 1513 C C . VAL A 1 187 ? -3.245 -0.780 13.391 1.00 92.88 187 VAL A C 1
ATOM 1515 O O . VAL A 1 187 ? -3.850 -1.406 12.520 1.00 92.88 187 VAL A O 1
ATOM 1518 N N . PHE A 1 188 ? -1.953 -0.956 13.665 1.00 89.75 188 PHE A N 1
ATOM 1519 C CA . PHE A 1 188 ? -1.122 -1.934 12.967 1.00 89.75 188 PHE A CA 1
ATOM 1520 C C . PHE A 1 188 ? 0.007 -2.507 13.831 1.00 89.75 188 PHE A C 1
ATOM 1522 O O . PHE A 1 188 ? 0.324 -1.975 14.901 1.00 89.75 188 PHE A O 1
ATOM 1529 N N . GLN A 1 189 ? 0.625 -3.595 13.358 1.00 83.69 189 GLN A N 1
ATOM 1530 C CA . GLN A 1 189 ? 1.669 -4.324 14.084 1.00 83.69 189 GLN A CA 1
ATOM 1531 C C . GLN A 1 189 ? 3.072 -4.210 13.475 1.00 83.69 189 GLN A C 1
ATOM 1533 O O . GLN A 1 189 ? 4.051 -4.065 14.222 1.00 83.69 189 GLN A O 1
ATOM 1538 N N . ARG A 1 190 ? 3.204 -4.374 12.154 1.00 74.62 190 ARG A N 1
ATOM 1539 C CA . ARG A 1 190 ? 4.485 -4.720 11.524 1.00 74.62 190 ARG A CA 1
ATOM 1540 C C . ARG A 1 190 ? 5.253 -3.464 11.101 1.00 74.62 190 ARG A C 1
ATOM 1542 O O . ARG A 1 190 ? 5.024 -2.869 10.058 1.00 74.62 190 ARG A O 1
ATOM 1549 N N . VAL A 1 191 ? 6.212 -3.087 11.938 1.00 74.88 191 VAL A N 1
ATOM 1550 C CA . VAL A 1 191 ? 7.237 -2.073 11.647 1.00 74.88 191 VAL A CA 1
ATOM 1551 C C . VAL A 1 191 ? 8.610 -2.651 11.973 1.00 74.88 191 VAL A C 1
ATOM 1553 O O . VAL A 1 191 ? 8.685 -3.677 12.656 1.00 74.88 191 VAL A O 1
ATOM 1556 N N . ASP A 1 192 ? 9.680 -1.991 11.524 1.00 69.75 192 ASP A N 1
ATOM 1557 C CA . ASP A 1 192 ? 11.053 -2.372 11.871 1.00 69.75 192 ASP A CA 1
ATOM 1558 C C . ASP A 1 192 ? 11.221 -2.585 13.389 1.00 69.75 192 ASP A C 1
ATOM 1560 O O . ASP A 1 192 ? 10.692 -1.826 14.210 1.00 69.75 192 ASP A O 1
ATOM 1564 N N . HIS A 1 193 ? 11.939 -3.641 13.778 1.00 63.28 193 HIS A N 1
ATOM 1565 C CA . HIS A 1 193 ? 12.007 -4.073 15.174 1.00 63.28 193 HIS A CA 1
ATOM 1566 C C . HIS A 1 193 ? 12.825 -3.128 16.060 1.00 63.28 193 HIS A C 1
ATOM 1568 O O . HIS A 1 193 ? 12.525 -3.046 17.253 1.00 63.28 193 HIS A O 1
ATOM 1574 N N . GLU A 1 194 ? 13.816 -2.404 15.533 1.00 59.22 194 GLU A N 1
ATOM 1575 C CA . GLU A 1 194 ? 14.549 -1.390 16.300 1.00 59.22 194 GLU A CA 1
ATOM 1576 C C . GLU A 1 194 ? 13.773 -0.078 16.385 1.00 59.22 194 GLU A C 1
ATOM 1578 O O . GLU A 1 194 ? 13.712 0.504 17.473 1.00 59.22 194 GLU A O 1
ATOM 1583 N N . GLU A 1 195 ? 13.090 0.346 15.314 1.00 74.75 195 GLU A N 1
ATOM 1584 C CA . GLU A 1 195 ? 12.136 1.457 15.385 1.00 74.75 195 GLU A CA 1
ATOM 1585 C C . GLU A 1 195 ? 11.081 1.161 16.457 1.00 74.75 195 GLU A C 1
ATOM 1587 O O . GLU A 1 195 ? 10.838 1.983 17.343 1.00 74.75 195 GLU A O 1
ATOM 1592 N N . LYS A 1 196 ? 10.519 -0.053 16.450 1.00 75.44 196 LYS A N 1
ATOM 1593 C CA . LYS A 1 196 ? 9.539 -0.514 17.436 1.00 75.44 196 LYS A CA 1
ATOM 1594 C C . LYS A 1 196 ? 10.077 -0.476 18.863 1.00 75.44 196 LYS A C 1
ATOM 1596 O O . LYS A 1 196 ? 9.414 0.069 19.743 1.00 75.44 196 LYS A O 1
ATOM 1601 N N . LYS A 1 197 ? 11.283 -1.010 19.098 1.00 73.19 197 LYS A N 1
ATOM 1602 C CA . LYS A 1 197 ? 11.945 -0.980 20.416 1.00 73.19 197 LYS A CA 1
ATOM 1603 C C . LYS A 1 197 ? 12.245 0.447 20.871 1.00 73.19 197 LYS A C 1
ATOM 1605 O O . LYS A 1 197 ? 12.073 0.741 22.052 1.00 73.19 197 LYS A O 1
ATOM 1610 N N . SER A 1 198 ? 12.683 1.340 19.980 1.00 76.88 198 SER A N 1
ATOM 1611 C CA . SER A 1 198 ? 12.929 2.736 20.353 1.00 76.88 198 SER A CA 1
ATOM 1612 C C . SER A 1 198 ? 11.629 3.450 20.696 1.00 76.88 198 SER A C 1
ATOM 1614 O O . SER A 1 198 ? 11.522 4.014 21.783 1.00 76.88 198 SER A O 1
ATOM 1616 N N . ARG A 1 199 ? 10.592 3.294 19.865 1.00 87.00 199 ARG A N 1
ATOM 1617 C CA . ARG A 1 199 ? 9.258 3.840 20.137 1.00 87.00 199 ARG A CA 1
ATOM 1618 C C . ARG A 1 199 ? 8.652 3.325 21.437 1.00 87.00 199 ARG A C 1
ATOM 1620 O O . ARG A 1 199 ? 8.045 4.106 22.162 1.00 87.00 199 ARG A O 1
ATOM 1627 N N . ALA A 1 200 ? 8.839 2.047 21.753 1.00 86.19 200 ALA A N 1
ATOM 1628 C CA . ALA A 1 200 ? 8.418 1.454 23.019 1.00 86.19 200 ALA A CA 1
ATOM 1629 C C . ALA A 1 200 ? 9.115 2.128 24.219 1.00 86.19 200 ALA A C 1
ATOM 1631 O O . ALA A 1 200 ? 8.442 2.602 25.132 1.00 86.19 200 ALA A O 1
ATOM 1632 N N . ARG A 1 201 ? 10.452 2.269 24.181 1.00 88.81 201 ARG A N 1
ATOM 1633 C CA . ARG A 1 201 ? 11.239 2.965 25.225 1.00 88.81 201 ARG A CA 1
ATOM 1634 C C . ARG A 1 201 ? 10.868 4.445 25.374 1.00 88.81 201 ARG A C 1
ATOM 1636 O O . ARG A 1 201 ? 10.890 4.979 26.477 1.00 88.81 201 ARG A O 1
ATOM 1643 N N . GLU A 1 202 ? 10.545 5.107 24.268 1.00 90.38 202 GLU A N 1
ATOM 1644 C CA . GLU A 1 202 ? 10.220 6.538 24.198 1.00 90.38 202 GLU A CA 1
ATOM 1645 C C . GLU A 1 202 ? 8.725 6.841 24.410 1.00 90.38 202 GLU A C 1
ATOM 1647 O O . GLU A 1 202 ? 8.323 8.005 24.363 1.00 90.38 202 GLU A O 1
ATOM 1652 N N . LYS A 1 203 ? 7.886 5.814 24.619 1.00 92.62 203 LYS A N 1
ATOM 1653 C CA . LYS A 1 203 ? 6.416 5.918 24.669 1.00 92.62 203 LYS A CA 1
ATOM 1654 C C . LYS A 1 203 ? 5.820 6.624 23.438 1.00 92.62 203 LYS A C 1
ATOM 1656 O O . LYS A 1 203 ? 4.885 7.420 23.546 1.00 92.62 203 LYS A O 1
ATOM 1661 N N . SER A 1 204 ? 6.361 6.347 22.251 1.00 90.19 204 SER A N 1
ATOM 1662 C CA . SER A 1 204 ? 5.990 6.963 20.966 1.00 90.19 204 SER A CA 1
ATOM 1663 C C . SER A 1 204 ? 5.386 5.976 19.951 1.00 90.19 204 SER A C 1
ATOM 1665 O O . SER A 1 204 ? 5.416 6.209 18.740 1.00 90.19 204 SER A O 1
ATOM 1667 N N . LEU A 1 205 ? 4.794 4.884 20.459 1.00 89.38 205 LEU A N 1
ATOM 1668 C CA . LEU A 1 205 ? 3.960 3.928 19.711 1.00 89.38 205 LEU A CA 1
ATOM 1669 C C . LEU A 1 205 ? 2.530 4.443 19.434 1.00 89.38 205 LEU A C 1
ATOM 1671 O O . LEU A 1 205 ? 1.877 3.983 18.504 1.00 89.38 205 LEU A O 1
ATOM 1675 N N . GLN A 1 206 ? 2.040 5.403 20.224 1.00 93.75 206 GLN A N 1
ATOM 1676 C CA . GLN A 1 206 ? 0.856 6.211 19.911 1.00 93.75 206 GLN A CA 1
ATOM 1677 C C . GLN A 1 206 ? 1.348 7.523 19.289 1.00 93.75 206 GLN A C 1
ATOM 1679 O O . GLN A 1 206 ? 2.108 8.245 19.936 1.00 93.75 206 GLN A O 1
ATOM 1684 N N . LEU A 1 207 ? 0.963 7.826 18.047 1.00 93.25 207 LEU A N 1
ATOM 1685 C CA . LEU A 1 207 ? 1.529 8.956 17.300 1.00 93.25 207 LEU A CA 1
ATOM 1686 C C . LEU A 1 207 ? 0.548 9.585 16.297 1.00 93.25 207 LEU A C 1
ATOM 1688 O O . LEU A 1 207 ? -0.449 8.981 15.907 1.00 93.25 207 LEU A O 1
ATOM 1692 N N . LEU A 1 208 ? 0.856 10.799 15.840 1.00 88.38 208 LEU A N 1
ATOM 1693 C CA . LEU A 1 208 ? 0.227 11.446 14.689 1.00 88.38 208 LEU A CA 1
ATOM 1694 C C . LEU A 1 208 ? 1.079 11.191 13.441 1.00 88.38 208 LEU A C 1
ATOM 1696 O O . LEU A 1 208 ? 2.167 11.756 13.290 1.00 88.38 208 LEU A O 1
ATOM 1700 N N . TRP A 1 209 ? 0.577 10.346 12.542 1.00 87.00 209 TRP A N 1
ATOM 1701 C CA . TRP A 1 209 ? 1.215 10.061 11.263 1.00 87.00 209 TRP A CA 1
ATOM 1702 C C . TRP A 1 209 ? 0.874 11.180 10.285 1.00 87.00 209 TRP A C 1
ATOM 1704 O O . TRP A 1 209 ? -0.270 11.354 9.861 1.00 87.00 209 TRP A O 1
ATOM 1714 N N . ASP A 1 210 ? 1.881 11.987 9.989 1.00 81.06 210 ASP A N 1
ATOM 1715 C CA . ASP A 1 210 ? 1.823 13.114 9.082 1.00 81.06 210 ASP A CA 1
ATOM 1716 C C . ASP A 1 210 ? 1.945 12.626 7.636 1.00 81.06 210 ASP A C 1
ATOM 1718 O O . ASP A 1 210 ? 3.009 12.204 7.177 1.00 81.06 210 ASP A O 1
ATOM 1722 N N . THR A 1 211 ? 0.826 12.678 6.914 1.00 73.06 211 THR A N 1
ATOM 1723 C CA . THR A 1 211 ? 0.766 12.271 5.505 1.00 73.06 211 THR A CA 1
ATOM 1724 C C . THR A 1 211 ? 1.163 13.401 4.551 1.00 73.06 211 THR A C 1
ATOM 1726 O O . THR A 1 211 ? 1.147 13.204 3.331 1.00 73.06 211 THR A O 1
ATOM 1729 N N . SER A 1 212 ? 1.508 14.589 5.079 1.00 66.19 212 SER A N 1
ATOM 1730 C CA . SER A 1 212 ? 2.034 15.695 4.276 1.00 66.19 212 SER A CA 1
ATOM 1731 C C . SER A 1 212 ? 3.400 15.364 3.672 1.00 66.19 212 SER A C 1
ATOM 1733 O O . SER A 1 212 ? 4.110 14.444 4.087 1.00 66.19 212 SER A O 1
ATOM 1735 N N . VAL A 1 213 ? 3.759 16.122 2.641 1.00 55.06 213 VAL A N 1
ATOM 1736 C CA . VAL A 1 213 ? 5.059 16.016 1.977 1.00 55.06 213 VAL A CA 1
ATOM 1737 C C . VAL A 1 213 ? 5.747 17.378 2.085 1.00 55.06 213 VAL A C 1
ATOM 1739 O O . VAL A 1 213 ? 5.078 18.390 1.847 1.00 55.06 213 VAL A O 1
ATOM 1742 N N . PRO A 1 214 ? 7.047 17.450 2.431 1.00 48.69 214 PRO A N 1
ATOM 1743 C CA . PRO A 1 214 ? 7.857 18.636 2.155 1.00 48.69 214 PRO A CA 1
ATOM 1744 C C . PRO A 1 214 ? 7.676 19.035 0.687 1.00 48.69 214 PRO A C 1
ATOM 1746 O O . PRO A 1 214 ? 7.630 18.163 -0.180 1.00 48.69 214 PRO A O 1
ATOM 1749 N N . GLY A 1 215 ? 7.451 20.319 0.409 1.00 39.47 215 GLY A N 1
ATOM 1750 C CA . GLY A 1 215 ? 7.012 20.756 -0.915 1.00 39.47 215 GLY A CA 1
ATOM 1751 C C . GLY A 1 215 ? 8.015 20.416 -2.018 1.00 39.47 215 GLY A C 1
ATOM 1752 O O . GLY A 1 215 ? 9.211 20.604 -1.837 1.00 39.47 215 GLY A O 1
ATOM 1753 N N . GLY A 1 216 ? 7.508 19.957 -3.165 1.00 46.34 216 GLY A N 1
ATOM 1754 C CA . GLY A 1 216 ? 8.305 19.726 -4.373 1.00 46.34 216 GLY A CA 1
ATOM 1755 C C . GLY A 1 216 ? 9.263 18.532 -4.308 1.00 46.34 216 GLY A C 1
ATOM 1756 O O . GLY A 1 216 ? 9.547 17.961 -3.256 1.00 46.34 216 GLY A O 1
ATOM 1757 N N . ILE A 1 217 ? 9.772 18.145 -5.478 1.00 43.44 217 ILE A N 1
ATOM 1758 C CA . ILE A 1 217 ? 10.830 17.131 -5.592 1.00 43.44 217 ILE A CA 1
ATOM 1759 C C . ILE A 1 217 ? 12.226 17.800 -5.431 1.00 43.44 217 ILE A C 1
ATOM 1761 O O . ILE A 1 217 ? 13.235 17.130 -5.187 1.00 43.44 217 ILE A O 1
ATOM 1765 N N . ASP A 1 218 ? 12.271 19.139 -5.443 1.00 39.38 218 ASP A N 1
ATOM 1766 C CA . ASP A 1 218 ? 13.393 19.971 -4.995 1.00 39.38 218 ASP A CA 1
ATOM 1767 C C . ASP A 1 218 ? 13.231 20.431 -3.546 1.00 39.38 218 ASP A C 1
ATOM 1769 O O . ASP A 1 218 ? 12.454 21.327 -3.232 1.00 39.38 218 ASP A O 1
ATOM 1773 N N . ASN A 1 219 ? 14.022 19.827 -2.657 1.00 40.88 219 ASN A N 1
ATOM 1774 C CA . ASN A 1 219 ? 14.19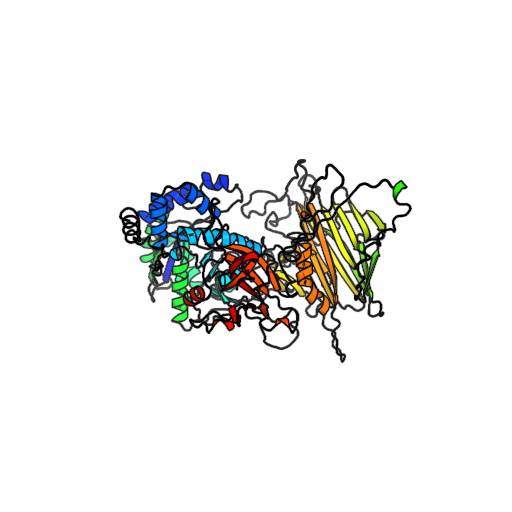9 20.264 -1.273 1.00 40.88 219 ASN A CA 1
ATOM 1775 C C . ASN A 1 219 ? 15.669 20.646 -1.025 1.00 40.88 219 ASN A C 1
ATOM 1777 O O . ASN A 1 219 ? 16.365 20.010 -0.232 1.00 40.88 219 ASN A O 1
ATOM 1781 N N . HIS A 1 220 ? 16.136 21.684 -1.726 1.00 35.91 220 HIS A N 1
ATOM 1782 C CA . HIS A 1 220 ? 17.393 22.377 -1.412 1.00 35.91 220 HIS A CA 1
ATOM 1783 C C . HIS A 1 220 ? 17.215 23.802 -0.875 1.00 35.91 220 HIS A C 1
ATOM 1785 O O . HIS A 1 220 ? 18.175 24.346 -0.336 1.00 35.91 220 HIS A O 1
ATOM 1791 N N . ASP A 1 221 ? 16.014 24.386 -0.929 1.00 34.16 221 ASP A N 1
ATOM 1792 C CA . ASP A 1 221 ? 15.790 25.733 -0.395 1.00 34.16 221 ASP A CA 1
ATOM 1793 C C . ASP A 1 221 ? 15.355 25.731 1.083 1.00 34.16 221 ASP A C 1
ATOM 1795 O O . ASP A 1 221 ? 14.585 24.883 1.547 1.00 34.16 221 ASP A O 1
ATOM 1799 N N . HIS A 1 222 ? 15.826 26.728 1.832 1.00 34.91 222 HIS A N 1
ATOM 1800 C CA . HIS A 1 222 ? 15.597 26.920 3.266 1.00 34.91 222 HIS A CA 1
ATOM 1801 C C . HIS A 1 222 ? 14.195 27.505 3.562 1.00 34.91 222 HIS A C 1
ATOM 1803 O O . HIS A 1 222 ? 14.039 28.478 4.304 1.00 34.91 222 HIS A O 1
ATOM 1809 N N . GLY A 1 223 ? 13.148 26.900 2.988 1.00 34.16 223 GLY A N 1
ATOM 1810 C CA . GLY A 1 223 ? 11.759 27.360 3.056 1.00 34.16 223 GLY A CA 1
ATOM 1811 C C . GLY A 1 223 ? 10.804 26.327 3.660 1.00 34.16 223 GLY A C 1
ATOM 1812 O O . GLY A 1 223 ? 10.460 25.334 3.029 1.00 34.16 223 GLY A O 1
ATOM 1813 N N . ASN A 1 224 ? 10.298 26.594 4.865 1.00 37.91 224 ASN A N 1
ATOM 1814 C CA . ASN A 1 224 ? 9.417 25.695 5.625 1.00 37.91 224 ASN A CA 1
ATOM 1815 C C . ASN A 1 224 ? 7.981 25.612 5.035 1.00 37.91 224 ASN A C 1
ATOM 1817 O O . ASN A 1 224 ? 7.044 26.193 5.589 1.00 37.91 224 ASN A O 1
ATOM 1821 N N . ARG A 1 225 ? 7.800 24.956 3.876 1.00 47.50 225 ARG A N 1
ATOM 1822 C CA . ARG A 1 225 ? 6.509 24.846 3.158 1.00 47.50 225 ARG A CA 1
ATOM 1823 C C . ARG A 1 225 ? 6.175 23.394 2.785 1.00 47.50 225 ARG A C 1
ATOM 1825 O O . ARG A 1 225 ? 6.747 22.825 1.861 1.00 47.50 225 ARG A O 1
ATOM 1832 N N . THR A 1 226 ? 5.215 22.806 3.494 1.00 49.00 226 THR A N 1
ATOM 1833 C CA . THR A 1 226 ? 4.675 21.457 3.248 1.00 49.00 226 THR A CA 1
ATOM 1834 C C . THR A 1 226 ? 3.391 21.500 2.414 1.00 49.00 226 THR A C 1
ATOM 1836 O O . THR A 1 226 ? 2.608 22.443 2.519 1.00 49.00 226 THR A O 1
ATOM 1839 N N . ILE A 1 227 ? 3.140 20.458 1.612 1.00 52.56 227 ILE A N 1
ATOM 1840 C CA . ILE A 1 227 ? 1.857 20.229 0.925 1.00 52.56 227 ILE A CA 1
ATOM 1841 C C . ILE A 1 227 ? 0.902 19.542 1.924 1.00 52.56 227 ILE A C 1
ATOM 1843 O O . ILE A 1 227 ? 1.127 18.370 2.258 1.00 52.56 227 ILE A O 1
ATOM 1847 N N . PRO A 1 228 ? -0.149 20.216 2.442 1.00 53.09 228 PRO A N 1
ATOM 1848 C CA . PRO A 1 228 ? -0.927 19.694 3.565 1.00 53.09 228 PRO A CA 1
ATOM 1849 C C . PRO A 1 228 ? -1.849 18.542 3.143 1.00 53.09 228 PRO A C 1
ATOM 1851 O O . PRO A 1 228 ? -2.893 18.753 2.529 1.00 53.09 228 PRO A O 1
ATOM 1854 N N . SER A 1 229 ? -1.479 17.317 3.523 1.00 58.53 229 SER A N 1
ATOM 1855 C CA . SER A 1 229 ? -2.321 16.118 3.337 1.00 58.53 229 SER A CA 1
ATOM 1856 C C . SER A 1 229 ? -3.030 15.675 4.628 1.00 58.53 229 SER A C 1
ATOM 1858 O O . SER A 1 229 ? -4.012 14.945 4.568 1.00 58.53 229 SER A O 1
ATOM 1860 N N . GLY A 1 230 ? -2.562 16.163 5.783 1.00 72.12 230 GLY A N 1
ATOM 1861 C CA . GLY A 1 230 ? -3.165 15.967 7.103 1.00 72.12 230 GLY A CA 1
ATOM 1862 C C . GLY A 1 230 ? -2.561 14.831 7.940 1.00 72.12 230 GLY A C 1
ATOM 1863 O O . GLY A 1 230 ? -1.740 14.049 7.453 1.00 72.12 230 GLY A O 1
ATOM 1864 N N . THR A 1 231 ? -2.967 14.752 9.211 1.00 82.44 231 THR A N 1
ATOM 1865 C CA . THR A 1 231 ? -2.507 13.736 10.179 1.00 82.44 231 THR A CA 1
ATOM 1866 C C . THR A 1 231 ? -3.572 12.692 10.527 1.00 82.44 231 THR A C 1
ATOM 1868 O O . THR A 1 231 ? -4.709 13.046 10.866 1.00 82.44 231 THR A O 1
ATOM 1871 N N . LEU A 1 232 ? -3.173 11.417 10.551 1.00 85.88 232 LEU A N 1
ATOM 1872 C CA . LEU A 1 232 ? -3.955 10.294 11.085 1.00 85.88 232 LEU A CA 1
ATOM 1873 C C . LEU A 1 232 ? -3.380 9.856 12.436 1.00 85.88 232 LEU A C 1
ATOM 1875 O O . LEU A 1 232 ? -2.164 9.726 12.568 1.00 85.88 232 LEU A O 1
ATOM 1879 N N . PHE A 1 233 ? -4.223 9.602 13.439 1.00 92.19 233 PHE A N 1
ATOM 1880 C CA . PHE A 1 233 ? -3.737 8.973 14.667 1.00 92.19 233 PHE A CA 1
ATOM 1881 C C . PHE A 1 233 ? -3.395 7.509 14.393 1.00 92.19 233 PHE A C 1
ATOM 1883 O O . PHE A 1 233 ? -4.158 6.789 13.755 1.00 92.19 233 PHE A O 1
ATOM 1890 N N . THR A 1 234 ? -2.233 7.078 14.859 1.00 89.19 234 THR A N 1
ATOM 1891 C CA . THR A 1 234 ? -1.688 5.745 14.624 1.00 89.19 234 THR A CA 1
ATOM 1892 C C . THR A 1 234 ? -1.370 5.097 15.956 1.00 89.19 234 THR A C 1
ATOM 1894 O O . THR A 1 234 ? -0.674 5.684 16.789 1.00 89.19 234 THR A O 1
ATOM 1897 N N . HIS A 1 235 ? -1.867 3.879 16.137 1.00 91.81 235 HIS A N 1
ATOM 1898 C CA . HIS A 1 235 ? -1.467 2.999 17.219 1.00 91.81 235 HIS A CA 1
ATOM 1899 C C . HIS A 1 235 ? -0.614 1.866 16.649 1.00 91.81 235 HIS A C 1
ATOM 1901 O O . HIS A 1 235 ? -1.122 0.984 15.955 1.00 91.81 235 HIS A O 1
ATOM 1907 N N . ILE A 1 236 ? 0.673 1.882 16.982 1.00 87.31 236 ILE A N 1
ATOM 1908 C CA . ILE A 1 236 ? 1.569 0.751 16.768 1.00 87.31 236 ILE A CA 1
ATOM 1909 C C . ILE A 1 236 ? 1.418 -0.181 17.974 1.00 87.31 236 ILE A C 1
ATOM 1911 O O . ILE A 1 236 ? 1.659 0.213 19.120 1.00 87.31 236 ILE A O 1
ATOM 1915 N N . LEU A 1 237 ? 1.004 -1.417 17.726 1.00 86.69 237 LEU A N 1
ATOM 1916 C CA . LEU A 1 237 ? 0.934 -2.461 18.749 1.00 86.69 237 LEU A CA 1
ATOM 1917 C C . LEU A 1 237 ? 2.352 -2.801 19.231 1.00 86.69 237 LEU A C 1
ATOM 1919 O O . LEU A 1 237 ? 3.249 -2.974 18.410 1.00 86.69 237 LEU A O 1
ATOM 1923 N N . SER A 1 238 ? 2.600 -2.881 20.542 1.00 81.00 238 SER A N 1
ATOM 1924 C CA . SER A 1 238 ? 3.959 -3.109 21.076 1.00 81.00 238 SER A CA 1
ATOM 1925 C C . SER A 1 238 ? 4.401 -4.579 21.036 1.00 81.00 238 SER A C 1
ATOM 1927 O O . SER A 1 238 ? 5.591 -4.891 20.979 1.00 81.00 238 SER A O 1
ATOM 1929 N N . THR A 1 239 ? 3.430 -5.489 21.019 1.00 76.50 239 THR A N 1
ATOM 1930 C CA . THR A 1 239 ? 3.563 -6.956 21.072 1.00 76.50 239 THR A CA 1
ATOM 1931 C C . THR A 1 239 ? 2.711 -7.577 19.960 1.00 76.50 239 THR A C 1
ATOM 1933 O O . THR A 1 239 ? 2.193 -6.832 19.140 1.00 76.50 239 THR A O 1
ATOM 1936 N N . SER A 1 240 ? 2.644 -8.906 19.818 1.00 74.94 240 SER A N 1
ATOM 1937 C CA . SER A 1 240 ? 1.875 -9.524 18.719 1.00 74.94 240 SER A CA 1
ATOM 1938 C C . SER A 1 240 ? 0.400 -9.101 18.730 1.00 74.94 240 SER A C 1
ATOM 1940 O O . SER A 1 240 ? -0.146 -8.819 19.792 1.00 74.94 240 SER A O 1
ATOM 1942 N N . TYR A 1 241 ? -0.258 -9.103 17.565 1.00 79.56 241 TYR A N 1
ATOM 1943 C CA . TYR A 1 241 ? -1.725 -9.071 17.524 1.00 79.56 241 TYR A CA 1
ATOM 1944 C C . TYR A 1 241 ? -2.342 -10.414 17.957 1.00 79.56 241 TYR A C 1
ATOM 1946 O O . TYR A 1 241 ? -3.535 -10.461 18.242 1.00 79.56 241 TYR A O 1
ATOM 1954 N N . CYS A 1 242 ? -1.518 -11.468 18.015 1.00 80.81 242 CYS A N 1
ATOM 1955 C CA . CYS A 1 242 ? -1.821 -12.779 18.576 1.00 80.81 242 CYS A CA 1
ATOM 1956 C C . CYS A 1 242 ? -1.452 -12.863 20.062 1.00 80.81 242 CYS A C 1
ATOM 1958 O O . CYS A 1 242 ? -0.380 -13.380 20.397 1.00 80.81 242 CYS A O 1
ATOM 1960 N N . ASP A 1 243 ? -2.317 -12.381 20.959 1.00 80.19 243 ASP A N 1
ATOM 1961 C CA . ASP A 1 243 ? -2.208 -12.740 22.377 1.00 80.19 243 ASP A CA 1
ATOM 1962 C C . ASP A 1 243 ? -2.867 -14.096 22.656 1.00 80.19 243 ASP A C 1
ATOM 1964 O O . ASP A 1 243 ? -3.938 -14.420 22.138 1.00 80.19 243 ASP A O 1
ATOM 1968 N N . TYR A 1 244 ? -2.218 -14.898 23.502 1.00 76.88 244 TYR A N 1
ATOM 1969 C CA . TYR A 1 244 ? -2.671 -16.250 23.821 1.00 76.88 244 TYR A CA 1
ATOM 1970 C C . TYR A 1 244 ? -3.952 -16.212 24.665 1.00 76.88 244 TYR A C 1
ATOM 1972 O O . TYR A 1 244 ? -3.974 -15.620 25.748 1.00 76.88 244 TYR A O 1
ATOM 1980 N N . ILE A 1 245 ? -5.012 -16.881 24.205 1.00 79.69 245 ILE A N 1
ATOM 1981 C CA . ILE A 1 245 ? -6.301 -16.885 24.904 1.00 79.69 245 ILE A CA 1
ATOM 1982 C C . ILE A 1 245 ? -6.181 -17.717 26.189 1.00 79.69 245 ILE A C 1
ATOM 1984 O O . ILE A 1 245 ? -5.997 -18.934 26.178 1.00 79.69 245 ILE A O 1
ATOM 1988 N N . THR A 1 246 ? -6.275 -17.029 27.324 1.00 82.44 246 THR A N 1
ATOM 1989 C CA . THR A 1 246 ? -6.121 -17.563 28.683 1.00 82.44 246 THR A CA 1
ATOM 1990 C C . THR A 1 246 ? -7.225 -17.020 29.590 1.00 82.44 246 THR A C 1
ATOM 1992 O O . THR A 1 246 ? -7.960 -16.112 29.211 1.00 82.44 246 THR A O 1
ATOM 1995 N N . HIS A 1 247 ? -7.361 -17.601 30.782 1.00 82.75 247 HIS A N 1
ATOM 1996 C CA . HIS A 1 247 ? -8.349 -17.225 31.797 1.00 82.75 247 HIS A CA 1
ATOM 1997 C C . HIS A 1 247 ? -7.721 -16.761 33.126 1.00 82.75 247 HIS A C 1
ATOM 1999 O O . HIS A 1 247 ? -8.451 -16.307 34.004 1.00 82.75 247 HIS A O 1
ATOM 2005 N N . ASP A 1 248 ? -6.396 -16.871 33.289 1.00 85.75 248 ASP A N 1
ATOM 2006 C CA . ASP A 1 248 ? -5.676 -16.460 34.503 1.00 85.75 248 ASP A CA 1
ATOM 2007 C C . ASP A 1 248 ? -4.933 -15.135 34.285 1.00 85.75 248 ASP A C 1
ATOM 2009 O O . ASP A 1 248 ? -3.989 -15.055 33.492 1.00 85.75 248 ASP A O 1
ATOM 2013 N N . GLY A 1 249 ? -5.333 -14.105 35.035 1.00 79.31 249 GLY A N 1
ATOM 2014 C CA . GLY A 1 249 ? -4.745 -12.768 34.994 1.00 79.31 249 GLY A CA 1
ATOM 2015 C C . GLY A 1 249 ? -3.255 -12.739 35.338 1.00 79.31 249 GLY A C 1
ATOM 2016 O O . GLY A 1 249 ? -2.534 -11.895 34.807 1.00 79.31 249 GLY A O 1
ATOM 2017 N N . HIS A 1 250 ? -2.756 -13.681 36.146 1.00 84.56 250 HIS A N 1
ATOM 2018 C CA . HIS A 1 250 ? -1.331 -13.741 36.489 1.00 84.56 250 HIS A CA 1
ATOM 2019 C C . HIS A 1 250 ? -0.468 -14.142 35.288 1.00 84.56 250 HIS A C 1
ATOM 2021 O O . HIS A 1 250 ? 0.638 -13.627 35.138 1.00 84.56 250 HIS A O 1
ATOM 2027 N N . THR A 1 251 ? -0.980 -14.997 34.390 1.00 84.00 251 THR A N 1
ATOM 2028 C CA . THR A 1 251 ? -0.237 -15.417 33.185 1.00 84.00 251 THR A CA 1
ATOM 2029 C C . THR A 1 251 ? 0.037 -14.263 32.220 1.00 84.00 251 THR A C 1
ATOM 2031 O O . THR A 1 251 ? 1.044 -14.281 31.515 1.00 84.00 251 THR A O 1
ATOM 2034 N N . VAL A 1 252 ? -0.816 -13.232 32.221 1.00 86.81 252 VAL A N 1
ATOM 2035 C CA . VAL A 1 252 ? -0.684 -12.053 31.351 1.00 86.81 252 VAL A CA 1
ATOM 2036 C C . VAL A 1 252 ? -0.098 -10.827 32.054 1.00 86.81 252 VAL A C 1
ATOM 2038 O O . VAL A 1 252 ? 0.263 -9.871 31.366 1.00 86.81 252 VAL A O 1
ATOM 2041 N N . LEU A 1 253 ? 0.027 -10.841 33.388 1.00 87.81 253 LEU A N 1
ATOM 2042 C CA . LEU A 1 253 ? 0.408 -9.667 34.182 1.00 87.81 253 LEU A CA 1
ATOM 2043 C C . LEU A 1 253 ? 1.759 -9.090 33.740 1.00 87.81 253 LEU A C 1
ATOM 2045 O O . LEU A 1 253 ? 1.824 -7.909 33.426 1.00 87.81 253 LEU A O 1
ATOM 2049 N N . ASN A 1 254 ? 2.790 -9.923 33.571 1.00 84.94 254 ASN A N 1
ATOM 2050 C CA . ASN A 1 254 ? 4.119 -9.480 33.119 1.00 84.94 254 ASN A CA 1
ATOM 2051 C C . ASN A 1 254 ? 4.091 -8.828 31.715 1.00 84.94 254 ASN A C 1
ATOM 2053 O O . ASN A 1 254 ? 4.841 -7.894 31.436 1.00 84.94 254 ASN A O 1
ATOM 2057 N N . SER A 1 255 ? 3.227 -9.316 30.812 1.00 85.50 255 SER A N 1
ATOM 2058 C CA . SER A 1 255 ? 3.031 -8.714 29.480 1.00 85.50 255 SER A CA 1
ATOM 2059 C C . SER A 1 255 ? 2.325 -7.360 29.595 1.00 85.50 255 SER A C 1
ATOM 2061 O O . SER A 1 255 ? 2.688 -6.398 28.917 1.00 85.50 255 SER A O 1
ATOM 2063 N N . LEU A 1 256 ? 1.344 -7.263 30.496 1.00 89.25 256 LEU A N 1
ATOM 2064 C CA . LEU A 1 256 ? 0.604 -6.037 30.762 1.00 89.25 256 LEU A CA 1
ATOM 2065 C C . LEU A 1 256 ? 1.465 -4.965 31.450 1.00 89.25 256 LEU A C 1
ATOM 2067 O O . LEU A 1 256 ? 1.402 -3.811 31.034 1.00 89.25 256 LEU A O 1
ATOM 2071 N N . GLU A 1 257 ? 2.283 -5.327 32.442 1.00 90.62 257 GLU A N 1
ATOM 2072 C CA . GLU A 1 257 ? 3.251 -4.430 33.095 1.00 90.62 257 GLU A CA 1
ATOM 2073 C C . GLU A 1 257 ? 4.150 -3.766 32.052 1.00 90.62 257 GLU A C 1
ATOM 2075 O O . GLU A 1 257 ? 4.194 -2.538 31.965 1.00 90.62 257 GLU A O 1
ATOM 2080 N N . LYS A 1 258 ? 4.748 -4.575 31.169 1.00 88.06 258 LYS A N 1
ATOM 2081 C CA . LYS A 1 258 ? 5.544 -4.082 30.045 1.00 88.06 258 LYS A CA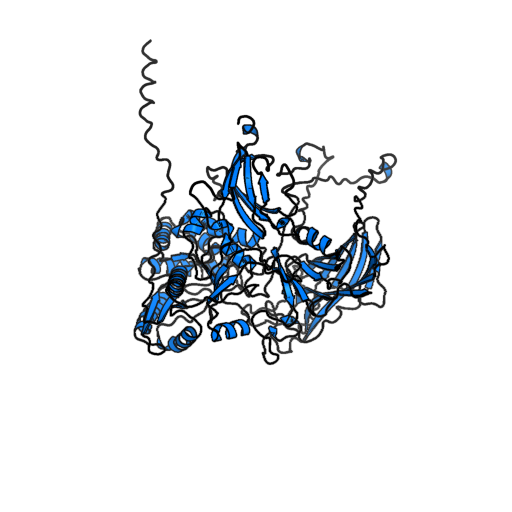 1
ATOM 2082 C C . LYS A 1 258 ? 4.748 -3.119 29.151 1.00 88.06 258 LYS A C 1
ATOM 2084 O O . LYS A 1 258 ? 5.214 -2.012 28.902 1.00 88.06 258 LYS A O 1
ATOM 2089 N N . ARG A 1 259 ? 3.526 -3.467 28.719 1.00 90.81 259 ARG A N 1
ATOM 2090 C CA . ARG A 1 259 ? 2.696 -2.563 27.888 1.00 90.81 259 ARG A CA 1
ATOM 2091 C C . ARG A 1 259 ? 2.392 -1.233 28.582 1.00 90.81 259 ARG A C 1
ATOM 2093 O O . ARG A 1 259 ? 2.395 -0.194 27.927 1.00 90.81 259 ARG A O 1
ATOM 2100 N N . VAL A 1 260 ? 2.153 -1.234 29.894 1.00 92.44 260 VAL A N 1
ATOM 2101 C CA . VAL A 1 260 ? 1.922 -0.004 30.679 1.00 92.44 260 VAL A CA 1
ATOM 2102 C C . VAL A 1 260 ? 3.149 0.920 30.664 1.00 92.44 260 VAL A C 1
ATOM 2104 O O . VAL A 1 260 ? 3.006 2.146 30.709 1.00 92.44 260 VAL A O 1
ATOM 2107 N N . GLU A 1 261 ? 4.357 0.373 30.531 1.00 92.38 261 GLU A N 1
ATOM 2108 C CA . GLU A 1 261 ? 5.577 1.163 30.348 1.00 92.38 261 GLU A CA 1
ATOM 2109 C C . GLU A 1 261 ? 5.756 1.697 28.920 1.00 92.38 261 GLU A C 1
ATOM 2111 O O . GLU A 1 261 ? 6.355 2.757 28.753 1.00 92.38 261 GLU A O 1
ATOM 2116 N N . GLU A 1 262 ? 5.188 1.051 27.904 1.00 92.12 262 GLU A N 1
ATOM 2117 C CA . GLU A 1 262 ? 5.407 1.372 26.481 1.00 92.12 262 GLU A CA 1
ATOM 2118 C C . GLU A 1 262 ? 4.430 2.419 25.902 1.00 92.12 262 GLU A C 1
ATOM 2120 O O . GLU A 1 262 ? 4.651 2.944 24.808 1.00 92.12 262 GLU A O 1
ATOM 2125 N N . TYR A 1 263 ? 3.364 2.766 26.634 1.00 92.75 263 TYR A N 1
ATOM 2126 C CA . TYR A 1 263 ? 2.356 3.756 26.227 1.00 92.75 263 TYR A CA 1
ATOM 2127 C C . TYR A 1 263 ? 2.298 4.980 27.165 1.00 92.75 263 TYR A C 1
ATOM 2129 O O . TYR A 1 263 ? 2.819 4.969 28.287 1.00 92.75 263 TYR A O 1
ATOM 2137 N N . GLN A 1 264 ? 1.689 6.076 26.685 1.00 92.31 264 GLN A N 1
ATOM 2138 C CA . GLN A 1 264 ? 1.523 7.320 27.459 1.00 92.31 264 GLN A CA 1
ATOM 2139 C C . GLN A 1 264 ? 0.230 7.320 28.280 1.00 92.31 264 GLN A C 1
ATOM 2141 O O . GLN A 1 264 ? 0.225 7.685 29.454 1.00 92.31 264 GLN A O 1
ATOM 2146 N N . THR A 1 265 ? -0.876 6.900 27.662 1.00 93.50 265 THR A N 1
ATOM 2147 C CA . THR A 1 265 ? -2.191 6.836 28.307 1.00 93.50 265 THR A CA 1
ATOM 2148 C C . THR A 1 265 ? -2.313 5.626 29.228 1.00 93.50 265 THR A C 1
ATOM 2150 O O . THR A 1 265 ? -1.810 4.554 28.906 1.00 93.50 265 THR A O 1
ATOM 2153 N N . ASN A 1 266 ? -3.130 5.725 30.277 1.00 93.69 266 ASN A N 1
ATOM 2154 C CA . ASN A 1 266 ? -3.543 4.586 31.108 1.00 93.69 266 ASN A CA 1
ATOM 2155 C C . ASN A 1 266 ? -4.564 3.643 30.425 1.00 93.69 266 ASN A C 1
ATOM 2157 O O . ASN A 1 266 ? -5.258 2.901 31.115 1.00 93.69 266 ASN A O 1
ATOM 2161 N N . HIS A 1 267 ? -4.671 3.685 29.095 1.00 96.00 267 HIS A N 1
ATOM 2162 C CA . HIS A 1 267 ? -5.521 2.828 28.271 1.00 96.00 267 HIS A CA 1
ATOM 2163 C C . HIS A 1 267 ? -4.643 1.900 27.431 1.00 96.00 267 HIS A C 1
ATOM 2165 O O . HIS A 1 267 ? -3.937 2.349 26.522 1.00 96.00 267 HIS A O 1
ATOM 2171 N N . ILE A 1 268 ? -4.716 0.602 27.718 1.00 94.75 268 ILE A N 1
ATOM 2172 C CA . ILE A 1 268 ? -3.940 -0.452 27.065 1.00 94.75 268 ILE A CA 1
ATOM 2173 C C . ILE A 1 268 ? -4.877 -1.300 26.205 1.00 94.75 268 ILE A C 1
ATOM 2175 O O . ILE A 1 268 ? -5.891 -1.795 26.698 1.00 94.75 268 ILE A O 1
ATOM 2179 N N . ALA A 1 269 ? -4.535 -1.468 24.928 1.00 92.62 269 ALA A N 1
ATOM 2180 C CA . ALA A 1 269 ? -5.190 -2.432 24.052 1.00 92.62 269 ALA A CA 1
ATOM 2181 C C . ALA A 1 269 ? -4.604 -3.833 24.290 1.00 92.62 269 ALA A C 1
ATOM 2183 O O . ALA A 1 269 ? -3.385 -3.997 24.410 1.00 92.62 269 ALA A O 1
ATOM 2184 N N . TYR A 1 270 ? -5.470 -4.841 24.359 1.00 90.75 270 TYR A N 1
ATOM 2185 C CA . TYR A 1 270 ? -5.079 -6.237 24.522 1.00 90.75 270 TYR A CA 1
ATOM 2186 C C . TYR A 1 270 ? -5.850 -7.085 23.505 1.00 90.75 270 TYR A C 1
ATOM 2188 O O . TYR A 1 270 ? -7.077 -7.172 23.582 1.00 90.75 270 TYR A O 1
ATOM 2196 N N . LEU A 1 271 ? -5.152 -7.620 22.500 1.00 91.00 271 LEU A N 1
ATOM 2197 C CA . LEU A 1 271 ? -5.766 -8.175 21.289 1.00 91.00 271 LEU A CA 1
ATOM 2198 C C . LEU A 1 271 ? -5.919 -9.683 21.431 1.00 91.00 271 LEU A C 1
ATOM 2200 O O . LEU A 1 271 ? -4.969 -10.437 21.258 1.00 91.00 271 LEU A O 1
ATOM 2204 N N . MET A 1 272 ? -7.134 -10.113 21.747 1.00 89.62 272 MET A N 1
ATOM 2205 C CA . MET A 1 272 ? -7.431 -11.509 22.030 1.00 89.62 272 MET A CA 1
ATOM 2206 C C . MET A 1 272 ? -7.941 -12.211 20.785 1.00 89.62 272 MET A C 1
ATOM 2208 O O . MET A 1 272 ? -9.097 -12.043 20.402 1.00 89.62 272 MET A O 1
ATOM 2212 N N . GLY A 1 273 ? -7.066 -12.989 20.165 1.00 86.81 273 GLY A N 1
ATOM 2213 C CA . GLY A 1 273 ? -7.322 -13.641 18.889 1.00 86.81 273 GLY A CA 1
ATOM 2214 C C . GLY A 1 273 ? -6.066 -13.709 18.048 1.00 86.81 273 GLY A C 1
ATOM 2215 O O . GLY A 1 273 ? -5.132 -12.949 18.268 1.00 86.81 273 GLY A O 1
ATOM 2216 N N . CYS A 1 274 ? -6.048 -14.623 17.091 1.00 87.44 274 CYS A N 1
ATOM 2217 C CA . CYS A 1 274 ? -4.953 -14.849 16.159 1.00 87.44 274 CYS A CA 1
ATOM 2218 C C . CYS A 1 274 ? -5.542 -15.395 14.849 1.00 87.44 274 CYS A C 1
ATOM 2220 O O . CYS A 1 274 ? -6.764 -15.374 14.658 1.00 87.44 274 CYS A O 1
ATOM 2222 N N . ASP A 1 275 ? -4.680 -15.875 13.964 1.00 87.50 275 ASP A N 1
ATOM 2223 C CA . ASP A 1 275 ? -5.023 -16.482 12.685 1.00 87.50 275 ASP A CA 1
ATOM 2224 C C . ASP A 1 275 ? -6.046 -17.621 12.885 1.00 87.50 275 ASP A C 1
ATOM 2226 O O . ASP A 1 275 ? -5.765 -18.630 13.534 1.00 87.50 275 ASP A O 1
ATOM 2230 N N . PHE A 1 276 ? -7.254 -17.451 12.340 1.00 91.50 276 PHE A N 1
ATOM 2231 C CA . PHE A 1 276 ? -8.358 -18.425 12.378 1.00 91.50 276 PHE A CA 1
ATOM 2232 C C . PHE A 1 276 ? -8.803 -18.900 13.782 1.00 91.50 276 PHE A C 1
ATOM 2234 O O . PHE A 1 276 ? -9.386 -19.981 13.922 1.00 91.50 276 PHE A O 1
ATOM 2241 N N . GLU A 1 277 ? -8.592 -18.079 14.815 1.00 91.06 277 GLU A N 1
ATOM 2242 C CA . GLU A 1 277 ? -9.139 -18.294 16.165 1.00 91.06 277 GLU A CA 1
ATOM 2243 C C . GLU A 1 277 ? -10.658 -18.024 16.241 1.00 91.06 277 GLU A C 1
ATOM 2245 O O . GLU A 1 277 ? -11.245 -17.450 15.321 1.00 91.06 277 GLU A O 1
ATOM 2250 N N . PHE A 1 278 ? -11.298 -18.396 17.360 1.00 95.44 278 PHE A N 1
ATOM 2251 C CA . PHE A 1 278 ? -12.754 -18.304 17.613 1.00 95.44 278 PHE A CA 1
ATOM 2252 C C . PHE A 1 278 ? -13.632 -19.309 16.850 1.00 95.44 278 PHE A C 1
ATOM 2254 O O . PHE A 1 278 ? -14.833 -19.090 16.709 1.00 95.44 278 PHE A O 1
ATOM 2261 N N . GLN A 1 279 ? -13.078 -20.447 16.412 1.00 91.56 279 GLN A N 1
ATOM 2262 C CA . GLN A 1 279 ? -13.860 -21.535 15.790 1.00 91.56 279 GLN A CA 1
ATOM 2263 C C . GLN A 1 279 ? -14.900 -22.146 16.748 1.00 91.56 279 GLN A C 1
ATOM 2265 O O . GLN A 1 279 ? -15.961 -22.578 16.299 1.00 91.56 279 GLN A O 1
ATOM 2270 N N . ASP A 1 280 ? -14.619 -22.131 18.057 1.00 92.38 280 ASP A N 1
ATOM 2271 C CA . ASP A 1 280 ? -15.619 -22.259 19.122 1.00 92.38 280 ASP A CA 1
ATOM 2272 C C . ASP A 1 280 ? -15.574 -20.990 19.985 1.00 92.38 280 ASP A C 1
ATOM 2274 O O . ASP A 1 280 ? -14.930 -20.917 21.041 1.00 92.38 280 ASP A O 1
ATOM 2278 N N . ALA A 1 281 ? -16.272 -19.954 19.516 1.00 94.19 281 ALA A N 1
ATOM 2279 C CA . ALA A 1 281 ? -16.312 -18.672 20.203 1.00 94.19 281 ALA A CA 1
ATOM 2280 C C . ALA A 1 281 ? -16.893 -18.757 21.623 1.00 94.19 281 ALA A C 1
ATOM 2282 O O . ALA A 1 281 ? -16.617 -17.871 22.429 1.00 94.19 281 ALA A O 1
ATOM 2283 N N . LYS A 1 282 ? -17.667 -19.799 21.963 1.00 94.31 282 LYS A N 1
ATOM 2284 C CA . LYS A 1 282 ? -18.235 -19.963 23.308 1.00 94.31 282 LYS A CA 1
ATOM 2285 C C . LYS A 1 282 ? -17.139 -20.226 24.324 1.00 94.31 282 LYS A C 1
ATOM 2287 O O . LYS A 1 282 ? -17.018 -19.482 25.293 1.00 94.31 282 LYS A O 1
ATOM 2292 N N . ILE A 1 283 ? -16.316 -21.247 24.081 1.00 92.38 283 ILE A N 1
ATOM 2293 C CA . ILE A 1 283 ? -15.208 -21.593 24.981 1.00 92.38 283 ILE A CA 1
ATOM 2294 C C . ILE A 1 283 ? -14.262 -20.396 25.130 1.00 92.38 283 ILE A C 1
ATOM 2296 O O . ILE A 1 283 ? -13.843 -20.067 26.243 1.00 92.38 283 ILE A O 1
ATOM 2300 N N . GLN A 1 284 ? -13.957 -19.729 24.017 1.00 94.12 284 GLN A N 1
ATOM 2301 C CA . GLN A 1 284 ? -12.949 -18.676 23.970 1.00 94.12 284 GLN A CA 1
ATOM 2302 C C . GLN A 1 284 ? -13.448 -17.368 24.608 1.00 94.12 284 GLN A C 1
ATOM 2304 O O . GLN A 1 284 ? -12.739 -16.804 25.439 1.00 94.12 284 GLN A O 1
ATOM 2309 N N . LEU A 1 285 ? -14.685 -16.927 24.345 1.00 95.25 285 LEU A N 1
ATOM 2310 C CA . LEU A 1 285 ? -15.260 -15.752 25.019 1.00 95.25 285 LEU A CA 1
ATOM 2311 C C . LEU A 1 285 ? -15.508 -16.006 26.517 1.00 95.25 285 LEU A C 1
ATOM 2313 O O . LEU A 1 285 ? -15.204 -15.128 27.324 1.00 95.25 285 LEU A O 1
ATOM 2317 N N . ASP A 1 286 ? -15.931 -17.212 26.917 1.00 93.88 286 ASP A N 1
ATOM 2318 C CA . ASP A 1 286 ? -16.048 -17.592 28.335 1.00 93.88 286 ASP A CA 1
ATOM 2319 C C . ASP A 1 286 ? -14.684 -17.592 29.059 1.00 93.88 286 ASP A C 1
ATOM 2321 O O . ASP A 1 286 ? -14.604 -17.291 30.254 1.00 93.88 286 ASP A O 1
ATOM 2325 N N . MET A 1 287 ? -13.591 -17.942 28.366 1.00 92.19 287 MET A N 1
ATOM 2326 C CA . MET A 1 287 ? -12.230 -17.820 28.907 1.00 92.19 287 MET A CA 1
ATOM 2327 C C . MET A 1 287 ? -11.825 -16.356 29.093 1.00 92.19 287 MET A C 1
ATOM 2329 O O . MET A 1 287 ? -11.296 -16.014 30.152 1.00 92.19 287 MET A O 1
ATOM 2333 N N . LEU A 1 288 ? -12.120 -15.496 28.115 1.00 93.75 288 LEU A N 1
ATOM 2334 C CA . LEU A 1 288 ? -11.843 -14.062 28.205 1.00 93.75 288 LEU A CA 1
ATOM 2335 C C . LEU A 1 288 ? -12.670 -13.366 29.292 1.00 93.75 288 LEU A C 1
ATOM 2337 O O . LEU A 1 288 ? -12.152 -12.476 29.962 1.00 93.75 288 LEU A O 1
ATOM 2341 N N . ASP A 1 289 ? -13.908 -13.796 29.536 1.00 95.31 289 ASP A N 1
ATOM 2342 C CA . ASP A 1 289 ? -14.718 -13.267 30.637 1.00 95.31 289 ASP A CA 1
ATOM 2343 C C . ASP A 1 289 ? -14.115 -13.611 32.005 1.00 95.31 289 ASP A C 1
ATOM 2345 O O . ASP A 1 289 ? -13.960 -12.743 32.868 1.00 95.31 289 ASP A O 1
ATOM 2349 N N . ARG A 1 290 ? -13.661 -14.860 32.180 1.00 94.06 290 ARG A N 1
ATOM 2350 C CA . ARG A 1 290 ? -12.911 -15.268 33.379 1.00 94.06 290 ARG A CA 1
ATOM 2351 C C . ARG A 1 290 ? -11.600 -14.494 33.529 1.00 94.06 290 ARG A C 1
ATOM 2353 O O . ARG A 1 290 ? -11.264 -14.107 34.648 1.00 94.06 290 ARG A O 1
ATOM 2360 N N . LEU A 1 291 ? -10.901 -14.198 32.430 1.00 93.50 291 LEU A N 1
ATOM 2361 C CA . LEU A 1 291 ? -9.703 -13.358 32.463 1.00 93.50 291 LEU A CA 1
ATOM 2362 C C . LEU A 1 291 ? -10.015 -11.927 32.914 1.00 93.50 291 LEU A C 1
ATOM 2364 O O . LEU A 1 291 ? -9.307 -11.395 33.764 1.00 93.50 291 LEU A O 1
ATOM 2368 N N . VAL A 1 292 ? -11.075 -11.313 32.381 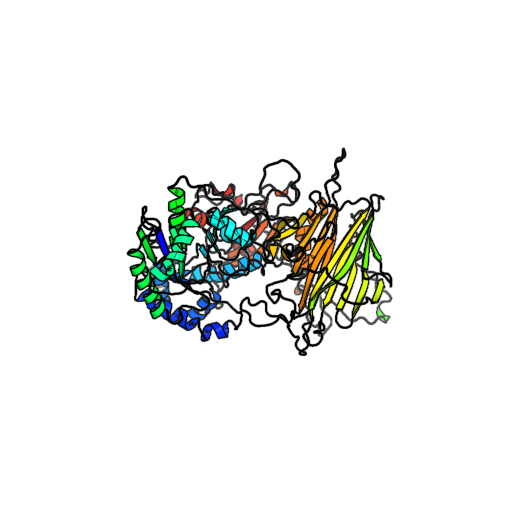1.00 94.19 292 VAL A N 1
ATOM 2369 C CA . VAL A 1 292 ? -11.546 -9.980 32.792 1.00 94.19 292 VAL A CA 1
ATOM 2370 C C . VAL A 1 292 ? -11.830 -9.951 34.295 1.00 94.19 292 VAL A C 1
ATOM 2372 O O . VAL A 1 292 ? -11.381 -9.041 34.995 1.00 94.19 292 VAL A O 1
ATOM 2375 N N . GLN A 1 293 ? -12.521 -10.966 34.817 1.00 94.12 293 GLN A N 1
ATOM 2376 C CA . GLN A 1 293 ? -12.787 -11.098 36.252 1.00 94.12 293 GLN A CA 1
ATOM 2377 C C . GLN A 1 293 ? -11.488 -11.263 37.063 1.00 94.12 293 GLN A C 1
ATOM 2379 O O . GLN A 1 293 ? -11.315 -10.591 38.079 1.00 94.12 293 GLN A O 1
ATOM 2384 N N . SER A 1 294 ? -10.554 -12.099 36.594 1.00 94.19 294 SER A N 1
ATOM 2385 C CA . SER A 1 294 ? -9.254 -12.337 37.238 1.00 94.19 294 SER A CA 1
ATOM 2386 C C . SER A 1 294 ? -8.367 -11.084 37.269 1.00 94.19 294 SER A C 1
ATOM 2388 O O . SER A 1 294 ? -7.774 -10.776 38.301 1.00 94.19 294 SER A O 1
ATOM 2390 N N . LEU A 1 295 ? -8.322 -10.317 36.174 1.00 93.38 295 LEU A N 1
ATOM 2391 C CA . LEU A 1 295 ? -7.532 -9.090 36.055 1.00 93.38 295 LEU A CA 1
ATOM 2392 C C . LEU A 1 295 ? -8.024 -7.970 36.977 1.00 93.38 295 LEU A C 1
ATOM 2394 O O . LEU A 1 295 ? -7.207 -7.272 37.569 1.00 93.38 295 LEU A O 1
ATOM 2398 N N . ASN A 1 296 ? -9.339 -7.809 37.141 1.00 93.69 296 ASN A N 1
ATOM 2399 C CA . ASN A 1 296 ? -9.928 -6.738 37.957 1.00 93.69 296 ASN A CA 1
ATOM 2400 C C . ASN A 1 296 ? -9.620 -6.841 39.470 1.00 93.69 296 ASN A C 1
ATOM 2402 O O . ASN A 1 296 ? -9.888 -5.895 40.211 1.00 93.69 296 ASN A O 1
ATOM 2406 N N . GLY A 1 297 ? -9.056 -7.962 39.936 1.00 85.69 297 GLY A N 1
ATOM 2407 C CA . GLY A 1 297 ? -8.537 -8.124 41.300 1.00 85.69 297 GLY A CA 1
ATOM 2408 C C . GLY A 1 297 ? -7.049 -7.782 41.473 1.00 85.69 297 GLY A C 1
ATOM 2409 O O . GLY A 1 297 ? -6.551 -7.833 42.596 1.00 85.69 297 GLY A O 1
ATOM 2410 N N . LEU A 1 298 ? -6.334 -7.461 40.389 1.00 93.88 298 LEU A N 1
ATOM 2411 C CA . LEU A 1 298 ? -4.880 -7.272 40.369 1.00 93.88 298 LEU A CA 1
ATOM 2412 C C . LEU A 1 298 ? -4.483 -5.792 40.222 1.00 93.88 298 LEU A C 1
ATOM 2414 O O . LEU A 1 298 ? -5.305 -4.910 39.947 1.00 93.88 298 LEU A O 1
ATOM 2418 N N . SER A 1 299 ? -3.194 -5.509 40.418 1.00 92.25 299 SER A N 1
ATOM 2419 C CA . SER A 1 299 ? -2.616 -4.173 40.275 1.00 92.25 299 SER A CA 1
ATOM 2420 C C . SER A 1 299 ? -1.290 -4.200 39.516 1.00 92.25 299 SER A C 1
ATOM 2422 O O . SER A 1 299 ? -0.524 -5.152 39.618 1.00 92.25 299 SER A O 1
ATOM 2424 N N . VAL A 1 300 ? -1.023 -3.130 38.765 1.00 90.75 300 VAL A N 1
ATOM 2425 C CA . VAL A 1 300 ? 0.240 -2.872 38.056 1.00 90.75 300 VAL A CA 1
ATOM 2426 C C . VAL A 1 300 ? 0.803 -1.556 38.571 1.00 90.75 300 VAL A C 1
ATOM 2428 O O . VAL A 1 300 ? 0.101 -0.543 38.597 1.00 90.75 300 VAL A O 1
ATOM 2431 N N . HIS A 1 301 ? 2.061 -1.566 39.014 1.00 88.00 301 HIS A N 1
ATOM 2432 C CA . HIS A 1 301 ? 2.764 -0.386 39.547 1.00 88.00 301 HIS A CA 1
ATOM 2433 C C . HIS A 1 301 ? 1.957 0.383 40.618 1.00 88.00 301 HIS A C 1
ATOM 2435 O O . HIS A 1 301 ? 1.929 1.613 40.651 1.00 88.00 301 HIS A O 1
ATOM 2441 N N . GLY A 1 302 ? 1.255 -0.356 41.487 1.00 87.00 302 GLY A N 1
ATOM 2442 C CA . GLY A 1 302 ? 0.422 0.197 42.561 1.00 87.00 302 GLY A CA 1
ATOM 2443 C C . GLY A 1 302 ? -0.944 0.750 42.129 1.00 87.00 302 GLY A C 1
ATOM 2444 O O . GLY A 1 302 ? -1.700 1.199 42.988 1.00 87.00 302 GLY A O 1
ATOM 2445 N N . LYS A 1 303 ? -1.297 0.700 40.837 1.00 92.25 303 LYS A N 1
ATOM 2446 C CA . LYS A 1 303 ? -2.634 1.052 40.329 1.00 92.25 303 LYS A CA 1
ATOM 2447 C C . LYS A 1 303 ? -3.474 -0.197 40.098 1.00 92.25 303 LYS A C 1
ATOM 2449 O O . LYS A 1 303 ? -2.987 -1.170 39.531 1.00 92.25 303 LYS A O 1
ATOM 2454 N N . LEU A 1 304 ? -4.747 -0.154 40.489 1.00 95.75 304 LEU A N 1
ATOM 2455 C CA . LEU A 1 304 ? -5.702 -1.224 40.188 1.00 95.75 304 LEU A CA 1
ATOM 2456 C C . LEU A 1 304 ? -5.911 -1.358 38.675 1.00 95.75 304 LEU A C 1
ATOM 2458 O O . LEU A 1 304 ? -5.913 -0.361 37.947 1.00 95.75 304 LEU A O 1
ATOM 2462 N N . ILE A 1 305 ? -6.123 -2.586 38.215 1.00 96.25 305 ILE A N 1
ATOM 2463 C CA . ILE A 1 305 ? -6.523 -2.872 36.838 1.00 96.25 305 ILE A CA 1
ATOM 2464 C C . ILE A 1 305 ? -8.045 -2.713 36.704 1.00 96.25 305 ILE A C 1
ATOM 2466 O O . ILE A 1 305 ? -8.807 -3.101 37.587 1.00 96.25 305 ILE A O 1
ATOM 2470 N N . ASN A 1 306 ? -8.486 -2.137 35.586 1.00 96.75 306 ASN A N 1
ATOM 2471 C CA . ASN A 1 306 ? -9.875 -2.112 35.138 1.00 96.75 306 ASN A CA 1
ATOM 2472 C C . ASN A 1 306 ? -9.954 -2.754 33.746 1.00 96.75 306 ASN A C 1
ATOM 2474 O O . ASN A 1 306 ? -9.803 -2.067 32.734 1.00 96.75 306 ASN A O 1
ATOM 2478 N N . ALA A 1 307 ? -10.129 -4.073 33.700 1.00 96.25 307 ALA A N 1
ATOM 2479 C CA . ALA A 1 307 ? -10.264 -4.845 32.470 1.00 96.25 307 ALA A CA 1
ATOM 2480 C C . ALA A 1 307 ? -11.736 -4.975 32.059 1.00 96.25 307 ALA A C 1
ATOM 2482 O O . ALA A 1 307 ? -12.598 -5.189 32.914 1.00 96.25 307 ALA A O 1
ATOM 2483 N N . PHE A 1 308 ? -12.020 -4.861 30.760 1.00 96.44 308 PHE A N 1
ATOM 2484 C CA . PHE A 1 308 ? -13.368 -4.985 30.196 1.00 96.44 308 PHE A CA 1
ATOM 2485 C C . PHE A 1 308 ? -13.327 -5.329 28.699 1.00 96.44 308 PHE A C 1
ATOM 2487 O O . PHE A 1 308 ? -12.369 -4.996 27.997 1.00 96.44 308 PHE A O 1
ATOM 2494 N N . PHE A 1 309 ? -14.385 -5.973 28.196 1.00 95.81 309 PHE A N 1
ATOM 2495 C CA . PHE A 1 309 ? -14.579 -6.172 26.756 1.00 95.81 309 PHE A CA 1
ATOM 2496 C C . PHE A 1 309 ? -14.753 -4.827 26.051 1.00 95.81 309 PHE A C 1
ATOM 2498 O O . PHE A 1 309 ? -15.533 -3.973 26.476 1.00 95.81 309 PHE A O 1
ATOM 2505 N N . SER A 1 310 ? -14.039 -4.640 24.948 1.00 95.69 310 SER A N 1
ATOM 2506 C CA . SER A 1 310 ? -14.049 -3.397 24.188 1.00 95.69 310 SER A CA 1
ATOM 2507 C C . SER A 1 310 ? -13.942 -3.671 22.690 1.00 95.69 310 SER A C 1
ATOM 2509 O O . SER A 1 310 ? -13.844 -4.815 22.250 1.00 95.69 310 SER A O 1
ATOM 2511 N N . THR A 1 311 ? -13.972 -2.605 21.902 1.00 94.38 311 THR A N 1
ATOM 2512 C CA . THR A 1 311 ? -13.766 -2.639 20.452 1.00 94.38 311 THR A CA 1
ATOM 2513 C C . THR A 1 311 ? -12.744 -1.569 20.054 1.00 94.38 311 THR A C 1
ATOM 2515 O O . THR A 1 311 ? -12.477 -0.660 20.857 1.00 94.38 311 THR A O 1
ATOM 2518 N N . PRO A 1 312 ? -12.148 -1.643 18.848 1.00 93.75 312 PRO A N 1
ATOM 2519 C CA . PRO A 1 312 ? -11.164 -0.670 18.393 1.00 93.75 312 PRO A CA 1
ATOM 2520 C C . PRO A 1 312 ? -11.647 0.779 18.517 1.00 93.75 312 PRO A C 1
ATOM 2522 O O . PRO A 1 312 ? -10.916 1.598 19.077 1.00 93.75 312 PRO A O 1
ATOM 2525 N N . ILE A 1 313 ? -12.882 1.109 18.101 1.00 93.06 313 ILE A N 1
ATOM 2526 C CA . ILE A 1 313 ? -13.382 2.489 18.238 1.00 93.06 313 ILE A CA 1
ATOM 2527 C C . ILE A 1 313 ? -13.489 2.928 19.702 1.00 93.06 313 ILE A C 1
ATOM 2529 O O . ILE A 1 313 ? -13.107 4.054 20.023 1.00 93.06 313 ILE A O 1
ATOM 2533 N N . CYS A 1 314 ? -13.943 2.058 20.610 1.00 94.19 314 CYS A N 1
ATOM 2534 C CA . CYS A 1 314 ? -14.066 2.399 22.027 1.00 94.19 314 CYS A CA 1
ATOM 2535 C C . CYS A 1 314 ? -12.696 2.607 22.690 1.00 94.19 314 CYS A C 1
ATOM 2537 O O . CYS A 1 314 ? -12.530 3.549 23.468 1.00 94.19 314 CYS A O 1
ATOM 2539 N N . TYR A 1 315 ? -11.697 1.791 22.334 1.00 95.81 315 TYR A N 1
ATOM 2540 C CA . TYR A 1 315 ? -10.306 2.016 22.734 1.00 95.81 315 TYR A CA 1
ATOM 2541 C C . TYR A 1 315 ? -9.785 3.366 22.217 1.00 95.81 315 TYR A C 1
ATOM 2543 O O . TYR A 1 315 ? -9.324 4.200 23.000 1.00 95.81 315 TYR A O 1
ATOM 2551 N N . THR A 1 316 ? -9.918 3.629 20.915 1.00 94.12 316 THR A N 1
ATOM 2552 C CA . THR A 1 316 ? -9.443 4.872 20.292 1.00 94.12 316 THR A CA 1
ATOM 2553 C C . THR A 1 316 ? -10.123 6.114 20.875 1.00 94.12 316 THR A C 1
ATOM 2555 O O . THR A 1 316 ? -9.444 7.111 21.124 1.00 94.12 316 THR A O 1
ATOM 2558 N N . GLN A 1 317 ? -11.428 6.071 21.160 1.00 94.25 317 GLN A N 1
ATOM 2559 C CA . GLN A 1 317 ? -12.137 7.178 21.811 1.00 94.25 317 GLN A CA 1
ATOM 2560 C C . GLN A 1 317 ? -11.662 7.415 23.254 1.00 94.25 317 GLN A C 1
ATOM 2562 O O . GLN A 1 317 ? -11.535 8.568 23.672 1.00 94.25 317 GLN A O 1
ATOM 2567 N N . ALA A 1 318 ? -11.371 6.356 24.016 1.00 94.81 318 ALA A N 1
ATOM 2568 C CA . ALA A 1 318 ? -10.845 6.484 25.374 1.00 94.81 318 ALA A CA 1
ATOM 2569 C C . ALA A 1 318 ? -9.432 7.100 25.385 1.00 94.81 318 ALA A C 1
ATOM 2571 O O . ALA A 1 318 ? -9.181 8.055 26.121 1.00 94.81 318 ALA A O 1
ATOM 2572 N N . VAL A 1 319 ? -8.550 6.651 24.484 1.00 94.75 319 VAL A N 1
ATOM 2573 C CA . VAL A 1 319 ? -7.217 7.242 24.260 1.00 94.75 319 VAL A CA 1
ATOM 2574 C C . VAL A 1 319 ? -7.322 8.707 23.814 1.00 94.75 319 VAL A C 1
ATOM 2576 O O . VAL A 1 319 ? -6.627 9.565 24.356 1.00 94.75 319 VAL A O 1
ATOM 2579 N N . ASN A 1 320 ? -8.233 9.030 22.889 1.00 94.56 320 ASN A N 1
ATOM 2580 C CA . ASN A 1 320 ? -8.486 10.406 22.446 1.00 94.56 320 ASN A CA 1
ATOM 2581 C C . ASN A 1 320 ? -8.917 11.321 23.603 1.00 94.56 320 ASN A C 1
ATOM 2583 O O . ASN A 1 320 ? -8.395 12.428 23.748 1.00 94.56 320 ASN A O 1
ATOM 2587 N N . LYS A 1 321 ? -9.829 10.843 24.456 1.00 93.25 321 LYS A N 1
ATOM 2588 C CA . LYS A 1 321 ? -10.282 11.551 25.658 1.00 93.25 321 LYS A CA 1
ATOM 2589 C C . LYS A 1 321 ? -9.149 11.742 26.670 1.00 93.25 321 LYS A C 1
ATOM 2591 O O . LYS A 1 321 ? -9.046 12.819 27.252 1.00 93.25 321 LYS A O 1
ATOM 2596 N N . ALA A 1 322 ? -8.293 10.737 26.858 1.00 93.38 322 ALA A N 1
ATOM 2597 C CA . ALA A 1 322 ? -7.136 10.825 27.746 1.00 93.38 322 ALA A CA 1
ATOM 2598 C C . ALA A 1 322 ? -6.135 11.895 27.277 1.00 93.38 322 ALA A C 1
ATOM 2600 O O . ALA A 1 322 ? -5.723 12.724 28.085 1.00 93.38 322 ALA A O 1
ATOM 2601 N N . PHE A 1 323 ? -5.810 11.947 25.978 1.00 93.31 323 PHE A N 1
ATOM 2602 C CA . PHE A 1 323 ? -4.958 13.008 25.429 1.00 93.31 323 PHE A CA 1
ATOM 2603 C C . PHE A 1 323 ? -5.607 14.394 25.549 1.00 93.31 323 PHE A C 1
ATOM 2605 O O . PHE A 1 323 ? -4.981 15.295 26.106 1.00 93.31 323 PHE A O 1
ATOM 2612 N N . ASN A 1 324 ? -6.862 14.561 25.109 1.00 91.12 324 ASN A N 1
ATOM 2613 C CA . ASN A 1 324 ? -7.580 15.846 25.154 1.00 91.12 324 ASN A CA 1
ATOM 2614 C C . ASN A 1 324 ? -7.758 16.416 26.578 1.00 91.12 324 ASN A C 1
ATOM 2616 O O . ASN A 1 324 ? -7.826 17.632 26.740 1.00 91.12 324 ASN A O 1
ATOM 2620 N N . ASN A 1 325 ? -7.802 15.563 27.606 1.00 90.31 325 ASN A N 1
ATOM 2621 C CA . ASN A 1 325 ? -7.929 15.973 29.010 1.00 90.31 325 ASN A CA 1
ATOM 2622 C C . ASN A 1 325 ? -6.575 16.118 29.739 1.00 90.31 325 ASN A C 1
ATOM 2624 O O . ASN A 1 325 ? -6.549 16.218 30.966 1.00 90.31 325 ASN A O 1
ATOM 2628 N N . SER A 1 326 ? -5.453 16.098 29.016 1.00 87.38 326 SER A N 1
ATOM 2629 C CA . SER A 1 326 ? -4.102 16.094 29.587 1.00 87.38 326 SER A CA 1
ATOM 2630 C C . SER A 1 326 ? -3.200 17.163 28.967 1.00 87.38 326 SER A C 1
ATOM 2632 O O . SER A 1 326 ? -3.536 17.787 27.965 1.00 87.38 326 SER A O 1
ATOM 2634 N N . THR A 1 327 ? -2.009 17.337 29.540 1.00 84.12 327 THR A N 1
ATOM 2635 C CA . THR A 1 327 ? -0.916 18.115 28.937 1.00 84.12 327 THR A CA 1
ATOM 2636 C C . THR A 1 327 ? 0.049 17.260 28.101 1.00 84.12 327 THR A C 1
ATOM 2638 O O . THR A 1 327 ? 1.111 17.748 27.715 1.00 84.12 327 THR A O 1
ATOM 2641 N N . MET A 1 328 ? -0.283 15.991 27.823 1.00 87.69 328 MET A N 1
ATOM 2642 C CA . MET A 1 328 ? 0.569 15.086 27.043 1.00 87.69 328 MET A CA 1
ATOM 2643 C C . MET A 1 328 ? 0.587 15.492 25.564 1.00 87.69 328 MET A C 1
ATOM 2645 O O . MET A 1 328 ? -0.462 15.701 24.953 1.00 87.69 328 MET A O 1
ATOM 2649 N N . SER A 1 329 ? 1.778 15.571 24.971 1.00 87.50 329 SER A N 1
ATOM 2650 C CA . SER A 1 329 ? 1.953 15.811 23.539 1.00 87.50 329 SER A CA 1
ATOM 2651 C C . SER A 1 329 ? 2.034 14.491 22.772 1.00 87.50 329 SER A C 1
ATOM 2653 O O . SER A 1 329 ? 2.824 13.609 23.105 1.00 87.50 329 SER A O 1
ATOM 2655 N N . ILE A 1 330 ? 1.247 14.367 21.702 1.00 90.62 330 ILE A N 1
ATOM 2656 C CA . ILE A 1 330 ? 1.307 13.196 20.822 1.00 90.62 330 ILE A CA 1
ATOM 2657 C C . ILE A 1 330 ? 2.525 13.344 19.887 1.00 90.62 330 ILE A C 1
ATOM 2659 O O . ILE A 1 330 ? 2.606 14.341 19.160 1.00 90.62 330 ILE A O 1
ATOM 2663 N N . PRO A 1 331 ? 3.474 12.385 19.866 1.00 88.94 331 PRO A N 1
ATOM 2664 C CA . PRO A 1 331 ? 4.604 12.389 18.938 1.00 88.94 331 PRO A CA 1
ATOM 2665 C C . PRO A 1 331 ? 4.148 12.420 17.476 1.00 88.94 331 PRO A C 1
ATOM 2667 O O . PRO A 1 331 ? 3.101 11.874 17.133 1.00 88.94 331 PRO A O 1
ATOM 2670 N N . ARG A 1 332 ? 4.942 13.029 16.590 1.00 85.62 332 ARG A N 1
ATOM 2671 C CA . ARG A 1 332 ? 4.661 13.076 15.144 1.00 85.62 332 ARG A CA 1
ATOM 2672 C C . ARG A 1 332 ? 5.635 12.199 14.368 1.00 85.62 332 ARG A C 1
ATOM 2674 O O . ARG A 1 332 ? 6.803 12.099 14.735 1.00 85.62 332 ARG A O 1
ATOM 2681 N N . ARG A 1 333 ? 5.164 11.623 13.264 1.00 79.44 333 ARG A N 1
ATOM 2682 C CA . ARG A 1 333 ? 5.953 10.799 12.338 1.00 79.44 333 ARG A CA 1
ATOM 2683 C C . ARG A 1 333 ? 5.571 11.149 10.904 1.00 79.44 333 ARG A C 1
ATOM 2685 O O . ARG A 1 333 ? 4.402 11.055 10.569 1.00 79.44 333 ARG A O 1
ATOM 2692 N N . ALA A 1 334 ? 6.526 11.562 10.076 1.00 75.31 334 ALA A N 1
ATOM 2693 C CA . ALA A 1 334 ? 6.335 11.688 8.624 1.00 75.31 334 ALA A CA 1
ATOM 2694 C C . ALA A 1 334 ? 6.786 10.393 7.914 1.00 75.31 334 ALA A C 1
ATOM 2696 O O . ALA A 1 334 ? 7.130 9.425 8.581 1.00 75.31 334 ALA A O 1
ATOM 2697 N N . GLY A 1 335 ? 6.836 10.364 6.579 1.00 70.31 335 GLY A N 1
ATOM 2698 C CA . GLY A 1 335 ? 7.378 9.209 5.841 1.00 70.31 335 GLY A CA 1
ATOM 2699 C C . GLY A 1 335 ? 6.516 7.944 5.950 1.00 70.31 335 GLY A C 1
ATOM 2700 O O . GLY A 1 335 ? 5.326 8.035 6.239 1.00 70.31 335 GLY A O 1
ATOM 2701 N N . ASP A 1 336 ? 7.101 6.782 5.661 1.00 73.12 336 ASP A N 1
ATOM 2702 C CA . ASP A 1 336 ? 6.458 5.463 5.661 1.00 73.12 336 ASP A CA 1
ATOM 2703 C C . ASP A 1 336 ? 7.126 4.476 6.640 1.00 73.12 336 ASP A C 1
ATOM 2705 O O . ASP A 1 336 ? 8.277 4.658 7.030 1.00 73.12 336 ASP A O 1
ATOM 2709 N N . PHE A 1 337 ? 6.412 3.421 7.034 1.00 74.44 337 PHE A N 1
ATOM 2710 C CA . PHE A 1 337 ? 6.948 2.277 7.786 1.00 74.44 337 PHE A CA 1
ATOM 2711 C C . PHE A 1 337 ? 7.292 1.132 6.821 1.00 74.44 337 PHE A C 1
ATOM 2713 O O . PHE A 1 337 ? 6.875 -0.006 7.010 1.00 74.44 337 PHE A O 1
ATOM 2720 N N . MET A 1 338 ? 7.993 1.474 5.738 1.00 61.22 338 MET A N 1
ATOM 2721 C CA . MET A 1 338 ? 8.390 0.574 4.650 1.00 61.22 338 MET A CA 1
ATOM 2722 C C . MET A 1 338 ? 9.922 0.446 4.620 1.00 61.22 338 MET A C 1
ATOM 2724 O O . MET A 1 338 ? 10.614 1.393 5.012 1.00 61.22 338 MET A O 1
ATOM 2728 N N . PRO A 1 339 ? 10.483 -0.684 4.151 1.00 34.59 339 PRO A N 1
ATOM 2729 C CA . PRO A 1 339 ? 10.077 -1.434 2.952 1.00 34.59 339 PRO A CA 1
ATOM 2730 C C . PRO A 1 339 ? 8.898 -2.423 3.063 1.00 34.59 339 PRO A C 1
ATOM 2732 O O . PRO A 1 339 ? 8.965 -3.367 3.833 1.00 34.59 339 PRO A O 1
ATOM 2735 N N . LEU A 1 340 ? 7.916 -2.257 2.160 1.00 43.72 340 LEU A N 1
ATOM 2736 C CA . LEU A 1 340 ? 7.035 -3.263 1.529 1.00 43.72 340 LEU A CA 1
ATOM 2737 C C . LEU A 1 340 ? 6.306 -2.568 0.327 1.00 43.72 340 LEU A C 1
ATOM 2739 O O . LEU A 1 340 ? 6.010 -1.375 0.411 1.00 43.72 340 LEU A O 1
ATOM 2743 N N . ALA A 1 341 ? 6.103 -3.214 -0.843 1.00 30.02 341 ALA A N 1
ATOM 2744 C CA . ALA A 1 341 ? 5.913 -2.535 -2.155 1.00 30.02 341 ALA A CA 1
ATOM 2745 C C . ALA A 1 341 ? 4.639 -2.695 -3.046 1.00 30.02 341 ALA A C 1
ATOM 2747 O O . ALA A 1 341 ? 4.353 -3.797 -3.470 1.00 30.02 341 ALA A O 1
ATOM 2748 N N . SER A 1 342 ? 4.099 -1.584 -3.600 1.00 29.41 342 SER A N 1
ATOM 2749 C CA . SER A 1 342 ? 3.599 -1.368 -5.005 1.00 29.41 342 SER A CA 1
ATOM 2750 C C . SER A 1 342 ? 2.251 -1.822 -5.681 1.00 29.41 342 SER A C 1
ATOM 2752 O O . SER A 1 342 ? 2.085 -3.014 -5.734 1.00 29.41 342 SER A O 1
ATOM 2754 N N . ARG A 1 343 ? 1.501 -0.999 -6.511 1.00 33.56 343 ARG A N 1
ATOM 2755 C CA . ARG A 1 343 ? 1.304 -1.138 -8.037 1.00 33.56 343 ARG A CA 1
ATOM 2756 C C . ARG A 1 343 ? 0.131 -0.439 -8.866 1.00 33.56 343 ARG A C 1
ATOM 2758 O O . ARG A 1 343 ? -0.846 -1.108 -9.146 1.00 33.56 343 ARG A O 1
ATOM 2765 N N . ARG A 1 344 ? 0.422 0.650 -9.652 1.00 31.44 344 ARG A N 1
ATOM 2766 C CA . ARG A 1 344 ? 0.051 0.909 -11.129 1.00 31.44 344 ARG A CA 1
ATOM 2767 C C . ARG A 1 344 ? -1.240 1.612 -11.644 1.00 31.44 344 ARG A C 1
ATOM 2769 O O . ARG A 1 344 ? -2.257 1.593 -11.004 1.00 31.44 344 ARG A O 1
ATOM 2776 N N . HIS A 1 345 ? -1.241 2.118 -12.896 1.00 26.58 345 HIS A N 1
ATOM 2777 C CA . HIS A 1 345 ? -1.707 3.483 -13.239 1.00 26.58 345 HIS A CA 1
ATOM 2778 C C . HIS A 1 345 ? -2.867 3.811 -14.307 1.00 26.58 345 HIS A C 1
ATOM 2780 O O . HIS A 1 345 ? -4.014 3.741 -13.852 1.00 26.58 345 HIS A O 1
ATOM 2786 N N . PRO A 1 346 ? -2.714 4.216 -15.624 1.00 49.47 346 PRO A N 1
ATOM 2787 C CA . PRO A 1 346 ? -3.649 5.118 -16.382 1.00 49.47 346 PRO A CA 1
ATOM 2788 C C . PRO A 1 346 ? -4.408 4.516 -17.602 1.00 49.47 346 PRO A C 1
ATOM 2790 O O . PRO A 1 346 ? -4.345 3.315 -17.836 1.00 49.47 346 PRO A O 1
ATOM 2793 N N . LEU A 1 347 ? -4.962 5.403 -18.471 1.00 32.22 347 LEU A N 1
ATOM 2794 C CA . LEU A 1 347 ? -4.990 5.349 -19.959 1.00 32.22 347 LEU A CA 1
ATOM 2795 C C . LEU A 1 347 ? -5.017 6.772 -20.601 1.00 32.22 347 LEU A C 1
ATOM 2797 O O . LEU A 1 347 ? -5.056 7.778 -19.895 1.00 32.22 347 LEU A O 1
ATOM 2801 N N . ARG A 1 348 ? -5.083 6.883 -21.948 1.00 41.84 348 ARG A N 1
ATOM 2802 C CA . ARG A 1 348 ? -5.686 8.076 -22.605 1.00 41.84 348 ARG A CA 1
ATOM 2803 C C . ARG A 1 348 ? -7.115 8.235 -22.063 1.00 41.84 348 ARG A C 1
ATOM 2805 O O . ARG A 1 348 ? -7.783 7.207 -21.945 1.00 41.84 348 ARG A O 1
ATOM 2812 N N . PRO A 1 349 ? -7.608 9.449 -21.753 1.00 50.91 349 PRO A N 1
ATOM 2813 C CA . PRO A 1 349 ? -8.785 9.600 -20.904 1.00 50.91 349 PRO A CA 1
ATOM 2814 C C . PRO A 1 349 ? -10.050 9.025 -21.555 1.00 50.91 349 PRO A C 1
ATOM 2816 O O . PRO A 1 349 ? -10.682 9.646 -22.406 1.00 50.91 349 PRO A O 1
ATOM 2819 N N . LEU A 1 350 ? -10.401 7.816 -21.112 1.00 69.50 350 LEU A N 1
ATOM 2820 C CA . LEU A 1 350 ? -11.634 7.098 -21.418 1.00 69.50 350 LEU A CA 1
ATOM 2821 C C . LEU A 1 350 ? -11.948 6.927 -22.923 1.00 69.50 350 LEU A C 1
ATOM 2823 O O . LEU A 1 350 ? -13.069 7.194 -23.347 1.00 69.50 350 LEU A O 1
ATOM 2827 N N . GLY A 1 351 ? -10.980 6.505 -23.748 1.00 66.25 351 GLY A N 1
ATOM 2828 C CA . GLY A 1 351 ? -11.167 6.401 -25.207 1.00 66.25 351 GLY A CA 1
ATOM 2829 C C . GLY A 1 351 ? -10.711 5.091 -25.863 1.00 66.25 351 GLY A C 1
ATOM 2830 O O . GLY A 1 351 ? -9.849 4.385 -25.344 1.00 66.25 351 GLY A O 1
ATOM 2831 N N . LEU A 1 352 ? -11.269 4.807 -27.046 1.00 74.69 352 LEU A N 1
ATOM 2832 C CA . LEU A 1 352 ? -10.947 3.665 -27.913 1.00 74.69 352 LEU A CA 1
ATOM 2833 C C . LEU A 1 352 ? -10.445 4.161 -29.278 1.00 74.69 352 LEU A C 1
ATOM 2835 O O . LEU A 1 352 ? -11.021 5.078 -29.862 1.00 74.69 352 LEU A O 1
ATOM 2839 N N . GLN A 1 353 ? -9.410 3.513 -29.816 1.00 70.31 353 GLN A N 1
ATOM 2840 C CA . GLN A 1 353 ? -8.887 3.750 -31.163 1.00 70.31 353 GLN A CA 1
ATOM 2841 C C . GLN A 1 353 ? -8.803 2.421 -31.919 1.00 70.31 353 GLN A C 1
ATOM 2843 O O . GLN A 1 353 ? -8.101 1.508 -31.490 1.00 70.31 353 GLN A O 1
ATOM 2848 N N . THR A 1 354 ? -9.477 2.336 -33.063 1.00 72.19 354 THR A N 1
ATOM 2849 C CA . THR A 1 354 ? -9.489 1.138 -33.915 1.00 72.19 354 THR A CA 1
ATOM 2850 C C . THR A 1 354 ? -8.424 1.236 -35.007 1.00 72.19 354 THR A C 1
ATOM 2852 O O . THR A 1 354 ? -8.175 2.318 -35.550 1.00 72.19 354 THR A O 1
ATOM 2855 N N . TYR A 1 355 ? -7.820 0.097 -35.344 1.00 72.50 355 TYR A N 1
ATOM 2856 C CA . TYR A 1 355 ? -6.873 -0.080 -36.446 1.00 72.50 355 TYR A CA 1
ATOM 2857 C C . TYR A 1 355 ? -7.276 -1.322 -37.256 1.00 72.50 355 TYR A C 1
ATOM 2859 O O . TYR A 1 355 ? -7.711 -2.315 -36.677 1.00 72.50 355 TYR A O 1
ATOM 2867 N N . HIS A 1 356 ? -7.111 -1.282 -38.580 1.00 72.56 356 HIS A N 1
ATOM 2868 C CA . HIS A 1 356 ? -7.309 -2.436 -39.464 1.00 72.56 356 HIS A CA 1
ATOM 2869 C C . HIS A 1 356 ? -5.953 -2.923 -39.981 1.00 72.56 356 HIS A C 1
ATOM 2871 O O . HIS A 1 356 ? -5.141 -2.112 -40.426 1.00 72.56 356 HIS A O 1
ATOM 2877 N N . ILE A 1 357 ? -5.716 -4.234 -39.925 1.00 71.81 357 ILE A N 1
ATOM 2878 C CA . ILE A 1 357 ? -4.502 -4.881 -40.434 1.00 71.81 357 ILE A CA 1
ATOM 2879 C C . ILE A 1 357 ? -4.941 -5.930 -41.454 1.00 71.81 357 ILE A C 1
ATOM 2881 O O . ILE A 1 357 ? -5.626 -6.886 -41.099 1.00 71.81 357 ILE A O 1
ATOM 2885 N N . GLU A 1 358 ? -4.532 -5.763 -42.710 1.00 71.50 358 GLU A N 1
ATOM 2886 C CA . GLU A 1 358 ? -4.847 -6.688 -43.801 1.00 71.50 358 GLU A CA 1
ATOM 2887 C C . GLU A 1 358 ? -3.588 -7.246 -44.470 1.00 71.50 358 GLU A C 1
ATOM 2889 O O . GLU A 1 358 ? -2.523 -6.624 -44.487 1.00 71.50 358 GLU A O 1
ATOM 2894 N N . ARG A 1 359 ? -3.713 -8.445 -45.046 1.00 68.38 359 ARG A N 1
ATOM 2895 C CA . ARG A 1 359 ? -2.635 -9.100 -45.789 1.00 68.38 359 ARG A CA 1
ATOM 2896 C C . ARG A 1 359 ? -2.693 -8.693 -47.261 1.00 68.38 359 ARG A C 1
ATOM 2898 O O . ARG A 1 359 ? -3.474 -9.251 -48.026 1.00 68.38 359 ARG A O 1
ATOM 2905 N N . VAL A 1 360 ? -1.813 -7.783 -47.667 1.00 65.88 360 VAL A N 1
ATOM 2906 C CA . VAL A 1 360 ? -1.664 -7.352 -49.069 1.00 65.88 360 VAL A CA 1
ATOM 2907 C C . VAL A 1 360 ? -0.623 -8.221 -49.791 1.00 65.88 360 VAL A C 1
ATOM 2909 O O . VAL A 1 360 ? 0.407 -8.568 -49.210 1.00 65.88 360 VAL A O 1
ATOM 2912 N N . GLN A 1 361 ? -0.855 -8.572 -51.062 1.00 66.12 361 GLN A N 1
ATOM 2913 C CA . GLN A 1 361 ? 0.197 -9.160 -51.903 1.00 66.12 361 GLN A CA 1
ATOM 2914 C C . GLN A 1 361 ? 1.152 -8.066 -52.393 1.00 66.12 361 GLN A C 1
ATOM 2916 O O . GLN A 1 361 ? 0.727 -7.074 -52.984 1.00 66.12 361 GLN A O 1
ATOM 2921 N N . THR A 1 362 ? 2.456 -8.258 -52.189 1.00 59.09 362 THR A N 1
ATOM 2922 C CA . THR A 1 362 ? 3.496 -7.241 -52.435 1.00 59.09 362 THR A CA 1
ATOM 2923 C C . THR A 1 362 ? 3.535 -6.721 -53.878 1.00 59.09 362 THR A C 1
ATOM 2925 O O . THR A 1 362 ? 3.954 -5.591 -54.112 1.00 59.09 362 THR A O 1
ATOM 2928 N N . SER A 1 363 ? 3.059 -7.520 -54.836 1.00 55.53 363 SER A N 1
ATOM 2929 C CA . SER A 1 363 ? 2.925 -7.181 -56.259 1.00 55.53 363 SER A CA 1
ATOM 2930 C C . SER A 1 363 ? 1.895 -6.085 -56.561 1.00 55.53 363 SER A C 1
ATOM 2932 O O . SER A 1 363 ? 1.963 -5.488 -57.629 1.00 55.53 363 SER A O 1
ATOM 2934 N N . GLN A 1 364 ? 0.958 -5.795 -55.651 1.00 52.66 364 GLN A N 1
ATOM 2935 C CA . GLN A 1 364 ? -0.103 -4.795 -55.855 1.00 52.66 364 GLN A CA 1
ATOM 2936 C C . GLN A 1 364 ? 0.242 -3.398 -55.302 1.00 52.66 364 GLN A C 1
ATOM 2938 O O . GLN A 1 364 ? -0.524 -2.456 -55.485 1.00 52.66 364 GLN A O 1
ATOM 2943 N N . LEU A 1 365 ? 1.402 -3.229 -54.655 1.00 53.97 365 LEU A N 1
ATOM 2944 C CA . LEU A 1 365 ? 1.813 -1.964 -54.023 1.00 53.97 365 LEU A CA 1
ATOM 2945 C C . LEU A 1 365 ? 2.429 -0.936 -54.997 1.00 53.97 365 LEU A C 1
ATOM 2947 O O . LEU A 1 365 ? 2.806 0.163 -54.586 1.00 53.97 365 LEU A O 1
ATOM 2951 N N . THR A 1 366 ? 2.529 -1.246 -56.291 1.00 45.69 366 THR A N 1
ATOM 2952 C CA . THR A 1 366 ? 3.035 -0.321 -57.317 1.00 45.69 366 THR A CA 1
ATOM 2953 C C . THR A 1 366 ? 1.960 0.678 -57.756 1.00 45.69 366 THR A C 1
ATOM 2955 O O . THR A 1 366 ? 1.228 0.428 -58.710 1.00 45.69 366 THR A O 1
ATOM 2958 N N . GLY A 1 367 ? 1.883 1.834 -57.091 1.00 50.16 367 GLY A N 1
ATOM 2959 C CA . GLY A 1 367 ? 1.120 2.991 -57.587 1.00 50.16 367 GLY A CA 1
ATOM 2960 C C . GLY A 1 367 ? 0.285 3.719 -56.537 1.00 50.16 367 GLY A C 1
ATOM 2961 O O . GLY A 1 367 ? 0.053 4.920 -56.673 1.00 50.16 367 GLY A O 1
ATOM 2962 N N . GLN A 1 368 ? -0.092 3.056 -55.441 1.00 43.59 368 GLN A N 1
ATOM 2963 C CA . GLN A 1 368 ? -0.500 3.800 -54.253 1.00 43.59 368 GLN A CA 1
ATOM 2964 C C . GLN A 1 368 ? 0.721 4.557 -53.727 1.00 43.59 368 GLN A C 1
ATOM 2966 O O . GLN A 1 368 ? 1.809 3.990 -53.594 1.00 43.59 368 GLN A O 1
ATOM 2971 N N . LYS A 1 369 ? 0.549 5.850 -53.415 1.00 41.28 369 LYS A N 1
ATOM 2972 C CA . LYS A 1 369 ? 1.518 6.568 -52.579 1.00 41.28 369 LYS A CA 1
ATOM 2973 C C . LYS A 1 369 ? 1.775 5.668 -51.374 1.00 41.28 369 LYS A C 1
ATOM 2975 O O . LYS A 1 369 ? 0.801 5.293 -50.724 1.00 41.28 369 LYS A O 1
ATOM 2980 N N . LYS A 1 370 ? 3.042 5.359 -51.054 1.00 44.00 370 LYS A N 1
ATOM 2981 C CA . LYS A 1 370 ? 3.386 4.907 -49.698 1.00 44.00 370 LYS A CA 1
ATOM 2982 C C . LYS A 1 370 ? 2.724 5.929 -48.786 1.00 44.00 370 LYS A C 1
ATOM 2984 O O . LYS A 1 370 ? 3.159 7.085 -48.802 1.00 44.00 370 LYS A O 1
ATOM 2989 N N . HIS A 1 371 ? 1.627 5.554 -48.119 1.00 42.00 371 HIS A N 1
ATOM 2990 C CA . HIS A 1 371 ? 0.970 6.441 -47.169 1.00 42.00 371 HIS A CA 1
ATOM 2991 C C . HIS A 1 371 ? 2.085 6.854 -46.245 1.00 42.00 371 HIS A C 1
ATOM 2993 O O . HIS A 1 371 ? 2.748 5.969 -45.700 1.00 42.00 371 HIS A O 1
ATOM 2999 N N . ALA A 1 372 ? 2.392 8.157 -46.241 1.00 38.53 372 ALA A N 1
ATOM 3000 C CA . ALA A 1 372 ? 3.596 8.639 -45.598 1.00 38.53 372 ALA A CA 1
ATOM 3001 C C . ALA A 1 372 ? 3.583 8.022 -44.212 1.00 38.53 372 ALA A C 1
ATOM 3003 O O . ALA A 1 372 ? 2.602 8.227 -43.489 1.00 38.53 372 ALA A O 1
ATOM 3004 N N . TRP A 1 373 ? 4.610 7.211 -43.902 1.00 38.75 373 TRP A N 1
ATOM 3005 C CA . TRP A 1 373 ? 4.801 6.720 -42.548 1.00 38.75 373 TRP A CA 1
ATOM 3006 C C . TRP A 1 373 ? 4.516 7.912 -41.658 1.00 38.75 373 TRP A C 1
ATOM 3008 O O . TRP A 1 373 ? 4.987 9.016 -41.978 1.00 38.75 373 TRP A O 1
ATOM 3018 N N . ILE A 1 374 ? 3.707 7.728 -40.613 1.00 40.06 374 ILE A N 1
ATOM 3019 C CA . ILE A 1 374 ? 3.589 8.759 -39.594 1.00 40.06 374 ILE A CA 1
ATOM 3020 C C . ILE A 1 374 ? 4.993 8.839 -39.014 1.00 40.06 374 ILE A C 1
ATOM 3022 O O . ILE A 1 374 ? 5.325 8.108 -38.087 1.00 40.06 374 ILE A O 1
ATOM 3026 N N . LYS A 1 375 ? 5.838 9.681 -39.625 1.00 37.28 375 LYS A N 1
ATOM 3027 C CA . LYS A 1 375 ? 7.087 10.134 -39.054 1.00 37.28 375 LYS A CA 1
ATOM 3028 C C . LYS A 1 375 ? 6.620 10.635 -37.705 1.00 37.28 375 LYS A C 1
ATOM 3030 O O . LYS A 1 375 ? 5.792 11.560 -37.703 1.00 37.28 375 LYS A O 1
ATOM 3035 N N . PRO A 1 376 ? 7.044 10.008 -36.594 1.00 38.50 376 PRO A N 1
ATOM 3036 C CA . PRO A 1 376 ? 6.765 10.567 -35.290 1.00 38.50 376 PRO A CA 1
ATOM 3037 C C . PRO A 1 376 ? 7.138 12.036 -35.408 1.00 38.50 376 PRO A C 1
ATOM 3039 O O . PRO A 1 376 ? 8.203 12.339 -35.961 1.00 38.50 376 PRO A O 1
ATOM 3042 N N . LYS A 1 377 ? 6.233 12.955 -35.039 1.00 38.19 377 LYS A N 1
ATOM 3043 C CA . LYS A 1 377 ? 6.599 14.372 -35.008 1.00 38.19 377 LYS A CA 1
ATOM 3044 C C . LYS A 1 377 ? 7.812 14.417 -34.101 1.00 38.19 377 LYS A C 1
ATOM 3046 O O . LYS A 1 377 ? 7.665 14.208 -32.902 1.00 38.19 377 LYS A O 1
ATOM 3051 N N . SER A 1 378 ? 8.992 14.598 -34.687 1.00 39.00 378 SER A N 1
ATOM 3052 C CA . SER A 1 378 ? 10.249 14.467 -33.973 1.00 39.00 378 SER A CA 1
ATOM 3053 C C . SER A 1 378 ? 10.441 15.739 -33.167 1.00 39.00 378 SER A C 1
ATOM 3055 O O . SER A 1 378 ? 11.291 16.575 -33.471 1.00 39.00 378 SER A O 1
ATOM 3057 N N . HIS A 1 379 ? 9.636 15.882 -32.118 1.00 40.88 379 HIS A N 1
ATOM 3058 C CA . HIS A 1 379 ? 9.874 16.768 -30.994 1.00 40.88 379 HIS A CA 1
ATOM 3059 C C . HIS A 1 379 ? 11.000 16.160 -30.146 1.00 40.88 379 HIS A C 1
ATOM 3061 O O . HIS A 1 379 ? 10.898 15.989 -28.941 1.00 40.88 379 HIS A O 1
ATOM 3067 N N . SER A 1 380 ? 12.120 15.870 -30.818 1.00 44.47 380 SER A N 1
ATOM 3068 C CA . SER A 1 380 ? 13.437 15.753 -30.216 1.00 44.47 380 SER A CA 1
ATOM 3069 C C . SER A 1 380 ? 13.888 17.166 -29.837 1.00 44.47 380 SER A C 1
ATOM 3071 O O . SER A 1 380 ? 14.861 17.682 -30.384 1.00 44.47 380 SER A O 1
ATOM 3073 N N . THR A 1 381 ? 13.160 17.784 -28.908 1.00 47.88 381 THR A N 1
ATOM 3074 C CA . THR A 1 381 ? 13.595 18.967 -28.158 1.00 47.88 381 THR A CA 1
ATOM 3075 C C . THR A 1 381 ? 14.703 18.621 -27.168 1.00 47.88 381 THR A C 1
ATOM 3077 O O . THR A 1 381 ? 15.316 19.521 -26.615 1.00 47.88 381 THR A O 1
ATOM 3080 N N . SER A 1 382 ? 14.986 17.329 -26.959 1.00 59.94 382 SER A N 1
ATOM 3081 C CA . SER A 1 382 ? 16.165 16.884 -26.227 1.00 59.94 382 SER A CA 1
ATOM 3082 C C . SER A 1 382 ? 17.445 17.296 -26.956 1.00 59.94 382 SER A C 1
ATOM 3084 O O . SER A 1 382 ? 17.712 16.854 -28.082 1.00 59.94 382 SER A O 1
ATOM 3086 N N . ASP A 1 383 ? 18.266 18.076 -26.256 1.00 70.81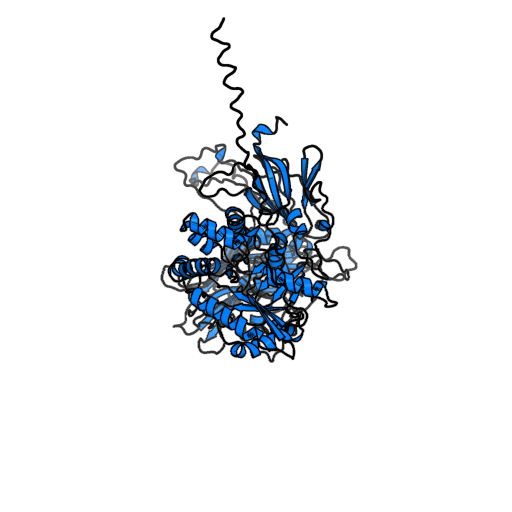 383 ASP A N 1
ATOM 3087 C CA . ASP A 1 383 ? 19.652 18.380 -26.615 1.00 70.81 383 ASP A CA 1
ATOM 3088 C C . ASP A 1 383 ? 20.568 17.148 -26.544 1.00 70.81 383 ASP A C 1
ATOM 3090 O O . ASP A 1 383 ? 21.741 17.231 -26.894 1.00 70.81 383 ASP A O 1
ATOM 3094 N N . TRP A 1 384 ? 20.063 15.979 -26.146 1.00 79.12 384 TRP A N 1
ATOM 3095 C CA . TRP A 1 384 ? 20.836 14.745 -26.079 1.00 79.12 384 TRP A CA 1
ATOM 3096 C C . TRP A 1 384 ? 20.638 13.878 -27.333 1.00 79.12 384 TRP A C 1
ATOM 3098 O O . TRP A 1 384 ? 19.613 13.904 -28.027 1.00 79.12 384 TRP A O 1
ATOM 3108 N N . LYS A 1 385 ? 21.679 13.124 -27.679 1.00 87.19 385 LYS A N 1
ATOM 3109 C CA . LYS A 1 385 ? 21.669 12.085 -28.710 1.00 87.19 385 LYS A CA 1
ATOM 3110 C C . LYS A 1 385 ? 22.047 10.763 -28.058 1.00 87.19 385 LYS A C 1
ATOM 3112 O O . LYS A 1 385 ? 23.132 10.654 -27.494 1.00 87.19 385 LYS A O 1
ATOM 3117 N N . PHE A 1 386 ? 21.177 9.771 -28.194 1.00 90.62 386 PHE A N 1
ATOM 3118 C CA . PHE A 1 386 ? 21.382 8.436 -27.647 1.00 90.62 386 PHE A CA 1
ATOM 3119 C C . PHE A 1 386 ? 22.004 7.494 -28.686 1.00 90.62 386 PHE A C 1
ATOM 3121 O O . PHE A 1 386 ? 21.674 7.558 -29.874 1.00 90.62 386 PHE A O 1
ATOM 3128 N N . VAL A 1 387 ? 22.921 6.628 -28.250 1.00 91.88 387 VAL A N 1
ATOM 3129 C CA . VAL A 1 387 ? 23.584 5.611 -29.081 1.00 91.88 387 VAL A CA 1
ATOM 3130 C C . VAL A 1 387 ? 23.764 4.333 -28.265 1.00 91.88 387 VAL A C 1
ATOM 3132 O O . VAL A 1 387 ? 24.439 4.350 -27.241 1.00 91.88 387 VAL A O 1
ATOM 3135 N N . LEU A 1 388 ? 23.200 3.218 -28.733 1.00 92.94 388 LEU A N 1
ATOM 3136 C CA . LEU A 1 388 ? 23.496 1.890 -28.190 1.00 92.94 388 LEU A CA 1
ATOM 3137 C C . LEU A 1 388 ? 24.792 1.328 -28.783 1.00 92.94 388 LEU A C 1
ATOM 3139 O O . LEU A 1 388 ? 25.060 1.504 -29.976 1.00 92.94 388 LEU A O 1
ATOM 3143 N N . LYS A 1 389 ? 25.570 0.644 -27.943 1.00 93.12 389 LYS A N 1
ATOM 3144 C CA . LYS A 1 389 ? 26.792 -0.085 -28.285 1.00 93.12 389 LYS A CA 1
ATOM 3145 C C . LYS A 1 389 ? 26.889 -1.372 -27.461 1.00 93.12 389 LYS A C 1
ATOM 3147 O O . LYS A 1 389 ? 26.429 -1.442 -26.324 1.00 93.12 389 LYS A O 1
ATOM 3152 N N . SER A 1 390 ? 27.568 -2.359 -28.023 1.00 88.25 390 SER A N 1
ATOM 3153 C CA . SER A 1 390 ? 28.035 -3.564 -27.338 1.00 88.25 390 SER A CA 1
ATOM 3154 C C . SER A 1 390 ? 29.363 -3.990 -27.950 1.00 88.25 390 SER A C 1
ATOM 3156 O O . SER A 1 390 ? 29.646 -3.669 -29.107 1.00 88.25 390 SER A O 1
ATOM 3158 N N . ASP A 1 391 ? 30.148 -4.754 -27.206 1.00 81.56 391 ASP A N 1
ATOM 3159 C CA . ASP A 1 391 ? 31.331 -5.442 -27.710 1.00 81.56 391 ASP A CA 1
ATOM 3160 C C . ASP A 1 391 ? 31.363 -6.877 -27.157 1.00 81.56 391 ASP A C 1
ATOM 3162 O O . ASP A 1 391 ? 30.622 -7.209 -26.237 1.00 81.56 391 ASP A O 1
ATOM 3166 N N . ASN A 1 392 ? 32.189 -7.748 -27.738 1.00 74.94 392 ASN A N 1
ATOM 3167 C CA . ASN A 1 392 ? 32.214 -9.175 -27.388 1.00 74.94 392 ASN A CA 1
ATOM 3168 C C . ASN A 1 392 ? 33.015 -9.502 -26.109 1.00 74.94 392 ASN A C 1
ATOM 3170 O O . ASN A 1 392 ? 33.182 -10.680 -25.794 1.00 74.94 392 ASN A O 1
ATOM 3174 N N . TYR A 1 393 ? 33.547 -8.498 -25.407 1.00 76.56 393 TYR A N 1
ATOM 3175 C CA . TYR A 1 393 ? 34.399 -8.655 -24.224 1.00 76.56 393 TYR A CA 1
ATOM 3176 C C . TYR A 1 393 ? 33.738 -8.099 -22.952 1.00 76.56 393 TYR A C 1
ATOM 3178 O O . TYR A 1 393 ? 33.987 -8.605 -21.858 1.00 76.56 393 TYR A O 1
ATOM 3186 N N . SER A 1 394 ? 32.881 -7.088 -23.095 1.00 85.25 394 SER A N 1
ATOM 3187 C CA . SER A 1 394 ? 32.114 -6.468 -22.016 1.00 85.25 394 SER A CA 1
ATOM 3188 C C . SER A 1 394 ? 30.881 -7.300 -21.621 1.00 85.25 394 SER A C 1
ATOM 3190 O O . SER A 1 394 ? 30.133 -7.741 -22.492 1.00 85.25 394 SER A O 1
ATOM 3192 N N . PRO A 1 395 ? 30.580 -7.468 -20.318 1.00 85.50 395 PRO A N 1
ATOM 3193 C CA . PRO A 1 395 ? 29.372 -8.159 -19.861 1.00 85.50 395 PRO A CA 1
ATOM 3194 C C . PRO A 1 395 ? 28.078 -7.308 -19.905 1.00 85.50 395 PRO A C 1
ATOM 3196 O O . PRO A 1 395 ? 27.009 -7.785 -19.512 1.00 85.50 395 PRO A O 1
ATOM 3199 N N . TRP A 1 396 ? 28.163 -6.062 -20.386 1.00 90.50 396 TRP A N 1
ATOM 3200 C CA . TRP A 1 396 ? 27.095 -5.054 -20.392 1.00 90.50 396 TRP A CA 1
ATOM 3201 C C . TRP A 1 396 ? 26.714 -4.579 -21.799 1.00 90.50 396 TRP A C 1
ATOM 3203 O O . TRP A 1 396 ? 27.532 -4.579 -22.720 1.00 90.50 396 TRP A O 1
ATOM 3213 N N . VAL A 1 397 ? 25.491 -4.061 -21.939 1.00 94.69 397 VAL A N 1
ATOM 3214 C CA . VAL A 1 397 ? 25.148 -3.141 -23.039 1.00 94.69 397 VAL A CA 1
ATOM 3215 C C . VAL A 1 397 ? 25.505 -1.724 -22.606 1.00 94.69 397 VAL A C 1
ATOM 3217 O O . VAL A 1 397 ? 25.224 -1.334 -21.473 1.00 94.69 397 VAL A O 1
ATOM 3220 N N . LEU A 1 398 ? 26.112 -0.944 -23.500 1.00 94.75 398 LEU A N 1
ATOM 3221 C CA . LEU A 1 398 ? 26.459 0.451 -23.255 1.00 94.75 398 LEU A CA 1
ATOM 3222 C C . LEU A 1 398 ? 25.491 1.371 -24.008 1.00 94.75 398 LEU A C 1
ATOM 3224 O O . LEU A 1 398 ? 25.434 1.360 -25.238 1.00 94.75 398 LEU A O 1
ATOM 3228 N N . LEU A 1 399 ? 24.761 2.204 -23.275 1.00 94.56 399 LEU A N 1
ATOM 3229 C CA . LEU A 1 399 ? 23.987 3.310 -23.827 1.00 94.56 399 LEU A CA 1
ATOM 3230 C C . LEU A 1 399 ? 24.743 4.618 -23.581 1.00 94.56 399 LEU A C 1
ATOM 3232 O O . LEU A 1 399 ? 24.982 5.002 -22.440 1.00 94.56 399 LEU A O 1
ATOM 3236 N N . GLU A 1 400 ? 25.097 5.327 -24.647 1.00 92.94 400 GLU A N 1
ATOM 3237 C CA . GLU A 1 400 ? 25.728 6.643 -24.561 1.00 92.94 400 GLU A CA 1
ATOM 3238 C C . GLU A 1 400 ? 24.709 7.745 -24.833 1.00 92.94 400 GLU A C 1
ATOM 3240 O O . GLU A 1 400 ? 24.048 7.733 -25.872 1.00 92.94 400 GLU A O 1
ATOM 3245 N N . ALA A 1 401 ? 24.634 8.726 -23.940 1.00 90.00 401 ALA A N 1
ATOM 3246 C CA . ALA A 1 401 ? 23.959 9.994 -24.150 1.00 90.00 401 ALA A CA 1
ATOM 3247 C C . ALA A 1 401 ? 25.013 11.089 -24.369 1.00 90.00 401 ALA A C 1
ATOM 3249 O O . ALA A 1 401 ? 25.861 11.353 -23.514 1.00 90.00 401 ALA A O 1
ATOM 3250 N N . ILE A 1 402 ? 24.968 11.721 -25.539 1.00 86.88 402 ILE A N 1
ATOM 3251 C CA . ILE A 1 402 ? 25.917 12.752 -25.968 1.00 86.88 402 ILE A CA 1
ATOM 3252 C C . ILE A 1 402 ? 25.154 14.066 -26.114 1.00 86.88 402 ILE A C 1
ATOM 3254 O O . ILE A 1 402 ? 24.202 14.133 -26.897 1.00 86.88 402 ILE A O 1
ATOM 3258 N N . ASN A 1 403 ? 25.556 15.108 -25.386 1.00 81.88 403 ASN A N 1
ATOM 3259 C CA . ASN A 1 403 ? 24.935 16.422 -25.512 1.00 81.88 403 ASN A CA 1
ATOM 3260 C C . ASN A 1 403 ? 25.353 17.094 -26.839 1.00 81.88 403 ASN A C 1
ATOM 3262 O O . ASN A 1 403 ? 26.541 17.210 -27.146 1.00 81.88 403 ASN A O 1
ATOM 3266 N N . ARG A 1 404 ? 24.378 17.547 -27.633 1.00 75.81 404 ARG A N 1
ATOM 3267 C CA . ARG A 1 404 ? 24.565 18.163 -28.962 1.00 75.81 404 ARG A CA 1
ATOM 3268 C C . ARG A 1 404 ? 25.297 19.500 -28.904 1.00 75.81 404 ARG A C 1
ATOM 3270 O O . ARG A 1 404 ? 25.961 19.854 -29.872 1.00 75.81 404 ARG A O 1
ATOM 3277 N N . ASN A 1 405 ? 25.208 20.194 -27.772 1.00 71.62 405 ASN A N 1
ATOM 3278 C CA . ASN A 1 405 ? 25.854 21.479 -27.523 1.00 71.62 405 ASN A CA 1
ATOM 3279 C C . ASN A 1 405 ? 27.248 21.309 -26.879 1.00 71.62 405 ASN A C 1
ATOM 3281 O O . ASN A 1 405 ? 27.868 22.292 -26.485 1.00 71.62 405 ASN A O 1
ATOM 3285 N N . GLY A 1 406 ? 27.752 20.070 -26.769 1.00 62.75 406 GLY A N 1
ATOM 3286 C CA . GLY A 1 406 ? 29.087 19.764 -26.243 1.00 62.75 406 GLY A CA 1
ATOM 3287 C C . GLY A 1 406 ? 29.211 19.810 -24.716 1.00 62.75 406 GLY A C 1
ATOM 3288 O O . GLY A 1 406 ? 30.321 19.729 -24.204 1.00 62.75 406 GLY A O 1
ATOM 3289 N N . LEU A 1 407 ? 28.094 19.917 -23.986 1.00 62.00 407 LEU A N 1
ATOM 3290 C CA . LEU A 1 407 ? 28.069 20.150 -22.532 1.00 62.00 407 LEU A CA 1
ATOM 3291 C C . LEU A 1 407 ? 28.384 18.916 -21.659 1.00 62.00 407 LEU A C 1
ATOM 3293 O O . LEU A 1 407 ? 28.357 19.019 -20.436 1.00 62.00 407 LEU A O 1
ATOM 3297 N N . GLY A 1 408 ? 28.666 17.757 -22.257 1.00 75.44 408 GLY A N 1
ATOM 3298 C CA . GLY A 1 408 ? 29.063 16.545 -21.534 1.00 75.44 408 GLY A CA 1
ATOM 3299 C C . GLY A 1 408 ? 28.638 15.244 -22.214 1.00 75.44 408 GLY A C 1
ATOM 3300 O O . GLY A 1 408 ? 27.917 15.233 -23.222 1.00 75.44 408 GLY A O 1
ATOM 3301 N N . ARG A 1 409 ? 29.087 14.127 -21.634 1.00 86.25 409 ARG A N 1
ATOM 3302 C CA . ARG A 1 409 ? 28.716 12.761 -22.031 1.00 86.25 409 ARG A CA 1
ATOM 3303 C C . ARG A 1 409 ? 28.324 11.967 -20.792 1.00 86.25 409 ARG A C 1
ATOM 3305 O O . ARG A 1 409 ? 29.008 12.021 -19.774 1.00 86.25 409 ARG A O 1
ATOM 3312 N N . ILE A 1 410 ? 27.239 11.210 -20.913 1.00 90.25 410 ILE A N 1
ATOM 3313 C CA . ILE A 1 410 ? 26.764 10.282 -19.888 1.00 90.25 410 ILE A CA 1
ATOM 3314 C C . ILE A 1 410 ? 26.718 8.893 -20.522 1.00 90.25 410 ILE A C 1
ATOM 3316 O O . ILE A 1 410 ? 26.203 8.721 -21.628 1.00 90.25 410 ILE A O 1
ATOM 3320 N N . THR A 1 411 ? 27.272 7.899 -19.845 1.00 93.75 411 THR A N 1
ATOM 3321 C CA . THR A 1 411 ? 27.261 6.501 -20.269 1.00 93.75 411 THR A CA 1
ATOM 3322 C C . THR A 1 411 ? 26.546 5.650 -19.237 1.00 93.75 411 THR A C 1
ATOM 3324 O O . THR A 1 411 ? 26.853 5.715 -18.051 1.00 93.75 411 THR A O 1
ATOM 3327 N N . ILE A 1 412 ? 25.594 4.846 -19.699 1.00 95.44 412 ILE A N 1
ATOM 3328 C CA . ILE A 1 412 ? 24.786 3.944 -18.886 1.00 95.44 412 ILE A CA 1
ATOM 3329 C C . ILE A 1 412 ? 25.178 2.519 -19.278 1.00 95.44 412 ILE A C 1
ATOM 3331 O O . ILE A 1 412 ? 24.906 2.087 -20.402 1.00 95.44 412 ILE A O 1
ATOM 3335 N N . ARG A 1 413 ? 25.826 1.790 -18.367 1.00 96.12 413 ARG A N 1
ATOM 3336 C CA . ARG A 1 413 ? 26.004 0.336 -18.488 1.00 96.12 413 ARG A CA 1
ATOM 3337 C C . ARG A 1 413 ? 24.742 -0.354 -17.992 1.00 96.12 413 ARG A C 1
ATOM 3339 O O . ARG A 1 413 ? 24.245 -0.021 -16.919 1.00 96.12 413 ARG A O 1
ATOM 3346 N N . ILE A 1 414 ? 24.232 -1.285 -18.789 1.00 96.75 414 ILE A N 1
ATOM 3347 C CA . ILE A 1 414 ? 23.041 -2.086 -18.502 1.00 96.75 414 ILE A CA 1
ATOM 3348 C C . ILE A 1 414 ? 23.506 -3.533 -18.332 1.00 96.75 414 ILE A C 1
ATOM 3350 O O . ILE A 1 414 ? 24.031 -4.140 -19.273 1.00 96.75 414 ILE A O 1
ATOM 3354 N N . GLU A 1 415 ? 23.350 -4.057 -17.120 1.00 94.19 415 GLU A N 1
ATOM 3355 C CA . GLU A 1 415 ? 23.989 -5.287 -16.649 1.00 94.19 415 GLU A CA 1
ATOM 3356 C C . GLU A 1 415 ? 22.967 -6.231 -16.014 1.00 94.19 415 GLU A C 1
ATOM 3358 O O . GLU A 1 415 ? 22.201 -5.816 -15.148 1.00 94.19 415 GLU A O 1
ATOM 3363 N N . LEU A 1 416 ? 22.989 -7.512 -16.389 1.00 95.44 416 LEU A N 1
ATOM 3364 C CA . LEU A 1 416 ? 22.215 -8.556 -15.717 1.00 95.44 416 LEU A CA 1
ATOM 3365 C C . LEU A 1 416 ? 23.121 -9.326 -14.742 1.00 95.44 416 LEU A C 1
ATOM 3367 O O . LEU A 1 416 ? 24.075 -9.997 -15.155 1.00 95.44 416 LEU A O 1
ATOM 3371 N N . LEU A 1 417 ? 22.821 -9.231 -13.446 1.00 95.56 417 LEU A N 1
ATOM 3372 C CA . LEU A 1 417 ? 23.583 -9.865 -12.367 1.00 95.56 417 LEU A CA 1
ATOM 3373 C C . LEU A 1 417 ? 22.674 -10.742 -11.491 1.00 95.56 417 LEU A C 1
ATOM 3375 O O . LEU A 1 417 ? 21.460 -10.799 -11.665 1.00 95.56 417 LEU A O 1
ATOM 3379 N N . MET A 1 418 ? 23.270 -11.454 -10.545 1.00 93.44 418 MET A N 1
ATOM 3380 C CA . MET A 1 418 ? 22.569 -12.273 -9.565 1.00 93.44 418 MET A CA 1
ATOM 3381 C C . MET A 1 418 ? 23.306 -12.292 -8.227 1.00 93.44 418 MET A C 1
ATOM 3383 O O . MET A 1 418 ? 24.529 -12.467 -8.177 1.00 93.44 418 MET A O 1
ATOM 3387 N N . TYR A 1 419 ? 22.553 -12.181 -7.137 1.00 92.62 419 TYR A N 1
ATOM 3388 C CA . TYR A 1 419 ? 23.018 -12.628 -5.830 1.00 92.62 419 TYR A CA 1
ATOM 3389 C C . TYR A 1 419 ? 22.909 -14.154 -5.780 1.00 92.62 419 TYR A C 1
ATOM 3391 O O . TYR A 1 419 ? 21.899 -14.735 -6.183 1.00 92.62 419 TYR A O 1
ATOM 3399 N N . VAL A 1 420 ? 23.977 -14.806 -5.325 1.00 87.50 420 VAL A N 1
ATOM 3400 C CA . VAL A 1 420 ? 24.108 -16.267 -5.304 1.00 87.50 420 VAL A CA 1
ATOM 3401 C C . VAL A 1 420 ? 24.505 -16.694 -3.901 1.00 87.50 420 VAL A C 1
ATOM 3403 O O . VAL A 1 420 ? 25.475 -16.172 -3.352 1.00 87.50 420 VAL A O 1
ATOM 3406 N N . ARG A 1 421 ? 23.782 -17.656 -3.319 1.00 79.19 421 ARG A N 1
ATOM 3407 C CA . ARG A 1 421 ? 24.120 -18.232 -2.007 1.00 79.19 421 ARG A CA 1
ATOM 3408 C C . ARG A 1 421 ? 23.960 -19.756 -2.001 1.00 79.19 421 ARG A C 1
ATOM 3410 O O . ARG A 1 421 ? 22.968 -20.251 -2.536 1.00 79.19 421 ARG A O 1
ATOM 3417 N N . PRO A 1 422 ? 24.884 -20.513 -1.381 1.00 71.69 422 PRO A N 1
ATOM 3418 C CA . PRO A 1 422 ? 24.668 -21.928 -1.093 1.00 71.69 422 PRO A CA 1
ATOM 3419 C C . PRO A 1 422 ? 23.497 -22.116 -0.121 1.00 71.69 422 PRO A C 1
ATOM 3421 O O . PRO A 1 422 ? 23.383 -21.367 0.849 1.00 71.69 422 PRO A O 1
ATOM 3424 N N . GLN A 1 423 ? 22.685 -23.153 -0.329 1.00 66.06 423 GLN A N 1
ATOM 3425 C CA . GLN A 1 423 ? 21.526 -23.486 0.516 1.00 66.06 423 GLN A CA 1
ATOM 3426 C C . GLN A 1 423 ? 21.892 -23.699 2.004 1.00 66.06 423 GLN A C 1
ATOM 3428 O O . GLN A 1 423 ? 21.084 -23.438 2.887 1.00 66.06 423 GLN A O 1
ATOM 3433 N N . LEU A 1 424 ? 23.118 -24.156 2.288 1.00 59.16 424 LEU A N 1
ATOM 3434 C CA . LEU A 1 424 ? 23.599 -24.494 3.637 1.00 59.16 424 LEU A CA 1
ATOM 3435 C C . LEU A 1 424 ? 24.109 -23.294 4.462 1.00 59.16 424 LEU A C 1
ATOM 3437 O O . LEU A 1 424 ? 24.509 -23.481 5.610 1.00 59.16 424 LEU A O 1
ATOM 3441 N N . TYR A 1 425 ? 24.160 -22.082 3.899 1.00 54.16 425 TYR A N 1
ATOM 3442 C CA . TYR A 1 425 ? 24.668 -20.908 4.618 1.00 54.16 425 TYR A CA 1
ATOM 3443 C C . TYR A 1 425 ? 23.562 -20.256 5.459 1.00 54.16 425 TYR A C 1
ATOM 3445 O O . TYR A 1 425 ? 22.523 -19.868 4.932 1.00 54.16 425 TYR A O 1
ATOM 3453 N N . GLY A 1 426 ? 23.795 -20.120 6.769 1.00 48.41 426 GLY A N 1
ATOM 3454 C CA . GLY A 1 426 ? 22.802 -19.603 7.713 1.00 48.41 426 GLY A CA 1
ATOM 3455 C C . GLY A 1 426 ? 22.348 -18.169 7.408 1.00 48.41 426 GLY A C 1
ATOM 3456 O O . GLY A 1 426 ? 23.168 -17.284 7.170 1.00 48.41 426 GLY A O 1
ATOM 3457 N N . GLY A 1 427 ? 21.032 -17.954 7.452 1.00 57.62 427 GLY A N 1
ATOM 3458 C CA . GLY A 1 427 ? 20.375 -16.672 7.192 1.00 57.62 427 GLY A CA 1
ATOM 3459 C C . GLY A 1 427 ? 19.077 -16.881 6.415 1.00 57.62 427 GLY A C 1
ATOM 3460 O O . GLY A 1 427 ? 19.119 -17.162 5.217 1.00 57.62 427 GLY A O 1
ATOM 3461 N N . ALA A 1 428 ? 17.937 -16.753 7.102 1.00 65.69 428 ALA A N 1
ATOM 3462 C CA . ALA A 1 428 ? 16.615 -16.985 6.527 1.00 65.69 428 ALA A CA 1
ATOM 3463 C C . ALA A 1 428 ? 16.392 -16.098 5.294 1.00 65.69 428 ALA A C 1
ATOM 3465 O O . ALA A 1 428 ? 16.536 -14.877 5.342 1.00 65.69 428 ALA A O 1
ATOM 3466 N N . SER A 1 429 ? 16.094 -16.730 4.166 1.00 81.50 429 SER A N 1
ATOM 3467 C CA . SER A 1 429 ? 15.703 -16.057 2.939 1.00 81.50 429 SER A CA 1
ATOM 3468 C C . SER A 1 429 ? 14.833 -17.007 2.139 1.00 81.50 429 SER A C 1
ATOM 3470 O O . SER A 1 429 ? 15.176 -18.183 2.005 1.00 81.50 429 SER A O 1
ATOM 3472 N N . GLY A 1 430 ? 13.718 -16.485 1.648 1.00 85.06 430 GLY A N 1
ATOM 3473 C CA . GLY A 1 430 ? 12.613 -17.250 1.088 1.00 85.06 430 GLY A CA 1
ATOM 3474 C C . GLY A 1 430 ? 11.630 -16.295 0.420 1.00 85.06 430 GLY A C 1
ATOM 3475 O O . GLY A 1 430 ? 12.060 -15.321 -0.212 1.00 85.06 430 GLY A O 1
ATOM 3476 N N . ALA A 1 431 ? 10.332 -16.566 0.553 1.00 86.06 431 ALA A N 1
ATOM 3477 C CA . ALA A 1 431 ? 9.273 -15.758 -0.046 1.00 86.06 431 ALA A CA 1
ATOM 3478 C C . ALA A 1 431 ? 9.311 -14.290 0.420 1.00 86.06 431 ALA A C 1
ATOM 3480 O O . ALA A 1 431 ? 9.260 -13.383 -0.412 1.00 86.06 431 ALA A O 1
ATOM 3481 N N . TYR A 1 432 ? 9.493 -14.061 1.722 1.00 82.00 432 TYR A N 1
ATOM 3482 C CA . TYR A 1 432 ? 9.407 -12.745 2.355 1.00 82.00 432 TYR A CA 1
ATOM 3483 C C . TYR A 1 432 ? 10.784 -12.093 2.507 1.00 82.00 432 TYR A C 1
ATOM 3485 O O . TYR A 1 432 ? 10.970 -10.920 2.180 1.00 82.00 432 TYR A O 1
ATOM 3493 N N . ILE A 1 433 ? 11.778 -12.845 2.995 1.00 83.56 433 ILE A N 1
ATOM 3494 C CA . ILE A 1 433 ? 13.083 -12.283 3.349 1.00 83.56 433 ILE A CA 1
ATOM 3495 C C . ILE A 1 433 ? 14.037 -12.340 2.151 1.00 83.56 433 ILE A C 1
ATOM 3497 O O . ILE A 1 433 ? 14.402 -13.412 1.648 1.00 83.56 433 ILE A O 1
ATOM 3501 N N . PHE A 1 434 ? 14.535 -11.172 1.747 1.00 87.44 434 PHE A N 1
ATOM 3502 C CA . PHE A 1 434 ? 15.781 -11.043 0.997 1.00 87.44 434 PHE A CA 1
ATOM 3503 C C . PHE A 1 434 ? 16.929 -10.740 1.966 1.00 87.44 434 PHE A C 1
ATOM 3505 O O . PHE A 1 434 ? 16.867 -9.790 2.740 1.00 87.44 434 PHE A O 1
ATOM 3512 N N . SER A 1 435 ? 17.994 -11.539 1.906 1.00 81.88 435 SER A N 1
ATOM 3513 C CA . SER A 1 435 ? 19.204 -11.358 2.711 1.00 81.88 435 SER A CA 1
ATOM 3514 C C . SER A 1 435 ? 20.427 -11.578 1.827 1.00 81.88 435 SER A C 1
ATOM 3516 O O . SER A 1 435 ? 20.567 -12.645 1.235 1.00 81.88 435 SER A O 1
ATOM 3518 N N . SER A 1 436 ? 21.318 -10.594 1.708 1.00 80.75 436 SER A N 1
ATOM 3519 C CA . SER A 1 436 ? 22.605 -10.769 1.030 1.00 80.75 436 SER A CA 1
ATOM 3520 C C . SER A 1 436 ? 23.732 -10.019 1.730 1.00 80.75 436 SER A C 1
ATOM 3522 O O . SER A 1 436 ? 23.597 -8.855 2.107 1.00 80.75 436 SER A O 1
ATOM 3524 N N . TRP A 1 437 ? 24.865 -10.711 1.851 1.00 70.94 437 TRP A N 1
ATOM 3525 C CA . TRP A 1 437 ? 26.144 -10.190 2.339 1.00 70.94 437 TRP A CA 1
ATOM 3526 C C . TRP A 1 437 ? 27.177 -10.011 1.222 1.00 70.94 437 TRP A C 1
ATOM 3528 O O . TRP A 1 437 ? 28.140 -9.269 1.392 1.00 70.94 437 TRP A O 1
ATOM 3538 N N . PHE A 1 438 ? 26.998 -10.714 0.102 1.00 82.56 438 PHE A N 1
ATOM 3539 C CA . PHE A 1 438 ? 27.945 -10.751 -1.008 1.00 82.56 438 PHE A CA 1
ATOM 3540 C C . PHE A 1 438 ? 27.422 -9.912 -2.172 1.00 82.56 438 PHE A C 1
ATOM 3542 O O . PHE A 1 438 ? 26.214 -9.840 -2.403 1.00 82.56 438 PHE A O 1
ATOM 3549 N N . GLU A 1 439 ? 28.334 -9.288 -2.914 1.00 89.62 439 GLU A N 1
ATOM 3550 C CA . GLU A 1 439 ? 27.988 -8.518 -4.107 1.00 89.62 439 GLU A CA 1
ATOM 3551 C C . GLU A 1 439 ? 27.413 -9.409 -5.221 1.00 89.62 439 GLU A C 1
ATOM 3553 O O . GLU A 1 439 ? 27.664 -10.615 -5.288 1.00 89.62 439 GLU A O 1
ATOM 3558 N N . ALA A 1 440 ? 26.623 -8.803 -6.108 1.00 93.19 440 ALA A N 1
ATOM 3559 C CA . ALA A 1 440 ? 26.030 -9.503 -7.239 1.00 93.19 440 ALA A CA 1
ATOM 3560 C C . ALA A 1 440 ? 27.096 -9.911 -8.274 1.00 93.19 440 ALA A C 1
ATOM 3562 O O . ALA A 1 440 ? 28.026 -9.163 -8.571 1.00 93.19 440 ALA A O 1
ATOM 3563 N N . THR A 1 441 ? 26.916 -11.089 -8.867 1.00 93.12 441 THR A N 1
ATOM 3564 C CA . THR A 1 441 ? 27.810 -11.695 -9.868 1.00 93.12 441 THR A CA 1
ATOM 3565 C C . THR A 1 441 ? 27.117 -11.789 -11.228 1.00 93.12 441 THR A C 1
ATOM 3567 O O . THR A 1 441 ? 25.892 -11.844 -11.288 1.00 93.12 441 THR A O 1
ATOM 3570 N N . TYR A 1 442 ? 27.856 -11.806 -12.339 1.00 90.62 442 TYR A N 1
ATOM 3571 C CA . TYR A 1 442 ? 27.239 -11.871 -13.672 1.00 90.62 442 TYR A CA 1
ATOM 3572 C C . TYR A 1 442 ? 26.484 -13.186 -13.915 1.00 90.62 442 TYR A C 1
ATOM 3574 O O . TYR A 1 442 ? 26.967 -14.266 -13.579 1.00 90.62 442 TYR A O 1
ATOM 3582 N N . VAL A 1 443 ? 25.316 -13.093 -14.561 1.00 87.06 443 VAL A N 1
ATOM 3583 C CA . VAL A 1 443 ? 24.398 -14.225 -14.811 1.00 87.06 443 VAL A CA 1
ATOM 3584 C C . VAL A 1 443 ? 24.973 -15.315 -15.734 1.00 87.06 443 VAL A C 1
ATOM 3586 O O . VAL A 1 443 ? 24.533 -16.465 -15.688 1.00 87.06 443 VAL A O 1
ATOM 3589 N N . GLY A 1 444 ? 25.970 -14.988 -16.556 1.00 84.31 444 GLY A N 1
ATOM 3590 C CA . GLY A 1 444 ? 26.614 -15.927 -17.472 1.00 84.31 444 GLY A CA 1
ATOM 3591 C C . GLY A 1 444 ? 27.591 -15.228 -18.414 1.00 84.31 444 GLY A C 1
ATOM 3592 O O . GLY A 1 444 ? 28.065 -14.131 -18.124 1.00 84.31 444 GLY A O 1
ATOM 3593 N N . HIS A 1 445 ? 27.863 -15.848 -19.562 1.00 83.88 445 HIS A N 1
ATOM 3594 C CA . HIS A 1 445 ? 28.694 -15.268 -20.620 1.00 83.88 445 HIS A CA 1
ATOM 3595 C C . HIS A 1 445 ? 27.793 -14.702 -21.729 1.00 83.88 445 HIS A C 1
ATOM 3597 O O . HIS A 1 445 ? 27.198 -15.494 -22.469 1.00 83.88 445 HIS A O 1
ATOM 3603 N N . PRO A 1 446 ? 27.649 -13.369 -21.850 1.00 89.31 446 PRO A N 1
ATOM 3604 C CA . PRO A 1 446 ? 26.728 -12.779 -22.808 1.00 89.31 446 PRO A CA 1
ATOM 3605 C C . PRO A 1 446 ? 27.173 -12.980 -24.257 1.00 89.31 446 PRO A C 1
ATOM 3607 O O . PRO A 1 446 ? 28.346 -12.852 -24.604 1.00 89.31 446 PRO A O 1
ATOM 3610 N N . LYS A 1 447 ? 26.193 -13.252 -25.118 1.00 91.44 447 LYS A N 1
ATOM 3611 C CA . LYS A 1 447 ? 26.313 -13.219 -26.578 1.00 91.44 447 LYS A CA 1
ATOM 3612 C C . LYS A 1 447 ? 25.411 -12.121 -27.117 1.00 91.44 447 LYS A C 1
ATOM 3614 O O . LYS A 1 447 ? 24.223 -12.106 -26.800 1.00 91.44 447 LYS A O 1
ATOM 3619 N N . PHE A 1 448 ? 25.969 -11.236 -27.934 1.00 92.38 448 PHE A N 1
ATOM 3620 C CA . PHE A 1 448 ? 25.272 -10.065 -28.459 1.00 92.38 448 PHE A CA 1
ATOM 3621 C C . PHE A 1 448 ? 24.778 -10.294 -29.893 1.00 92.38 448 PHE A C 1
ATOM 3623 O O . PHE A 1 448 ? 25.489 -10.857 -30.727 1.00 92.38 448 PHE A O 1
ATOM 3630 N N . LEU A 1 449 ? 23.564 -9.826 -30.183 1.00 92.62 449 LEU A N 1
ATOM 3631 C CA . LEU A 1 449 ? 22.961 -9.765 -31.513 1.00 92.62 449 LEU A CA 1
ATOM 3632 C C . LEU A 1 449 ? 22.404 -8.351 -31.724 1.00 92.62 449 LEU A C 1
ATOM 3634 O O . LEU A 1 449 ? 21.532 -7.907 -30.980 1.00 92.62 449 LEU A O 1
ATOM 3638 N N . GLU A 1 450 ? 22.917 -7.636 -32.723 1.00 93.31 450 GLU A N 1
ATOM 3639 C CA . GLU A 1 450 ? 22.544 -6.245 -33.009 1.00 93.31 450 GLU A CA 1
ATOM 3640 C C . GLU A 1 450 ? 21.574 -6.171 -34.201 1.00 93.31 450 GLU A C 1
ATOM 3642 O O . GLU A 1 450 ? 21.834 -6.724 -35.271 1.00 93.31 450 GLU A O 1
ATOM 3647 N N . PHE A 1 451 ? 20.466 -5.447 -34.033 1.00 89.94 451 PHE A N 1
ATOM 3648 C CA . PHE A 1 451 ? 19.432 -5.246 -35.047 1.00 89.94 451 PHE A CA 1
ATOM 3649 C C . PHE A 1 451 ? 19.150 -3.751 -35.229 1.00 89.94 451 PHE A C 1
ATOM 3651 O O . PHE A 1 451 ? 18.671 -3.077 -34.319 1.00 89.94 451 PHE A O 1
ATOM 3658 N N . LYS A 1 452 ? 19.398 -3.219 -36.428 1.00 89.06 452 LYS A N 1
ATOM 3659 C CA . LYS A 1 452 ? 19.103 -1.822 -36.789 1.00 89.06 452 LYS A CA 1
ATOM 3660 C C . LYS A 1 452 ? 17.938 -1.777 -37.778 1.00 89.06 452 LYS A C 1
ATOM 3662 O O . LYS A 1 452 ? 18.052 -2.302 -38.882 1.00 89.06 452 LYS A O 1
ATOM 3667 N N . GLN A 1 453 ? 16.825 -1.169 -37.369 1.00 81.56 453 GLN A N 1
ATOM 3668 C CA . GLN A 1 453 ? 15.589 -1.013 -38.145 1.00 81.56 453 GLN A CA 1
ATOM 3669 C C . GLN A 1 453 ? 15.210 0.476 -38.270 1.00 81.56 453 GLN A C 1
ATOM 3671 O O . GLN A 1 453 ? 15.777 1.330 -37.594 1.00 81.56 453 GLN A O 1
ATOM 3676 N N . GLU A 1 454 ? 14.228 0.808 -39.117 1.00 79.88 454 GLU A N 1
ATOM 3677 C CA . GLU A 1 454 ? 13.763 2.200 -39.313 1.00 79.88 454 GLU A CA 1
ATOM 3678 C C . GLU A 1 454 ? 13.104 2.802 -38.050 1.00 79.88 454 GLU A C 1
ATOM 3680 O O . GLU A 1 454 ? 13.169 4.011 -37.817 1.00 79.88 454 GLU A O 1
ATOM 3685 N N . LEU A 1 455 ? 12.477 1.962 -37.218 1.00 74.81 455 LEU A N 1
ATOM 3686 C CA . LEU A 1 455 ? 11.759 2.393 -36.012 1.00 74.81 455 LEU A CA 1
ATOM 3687 C C . LEU A 1 455 ? 12.597 2.327 -34.729 1.00 74.81 455 LEU A C 1
ATOM 3689 O O . LEU A 1 455 ? 12.344 3.098 -33.804 1.00 74.81 455 LEU A O 1
ATOM 3693 N N . PHE A 1 456 ? 13.574 1.421 -34.661 1.00 85.12 456 PHE A N 1
ATOM 3694 C CA . PHE A 1 456 ? 14.391 1.199 -33.470 1.00 85.12 456 PHE A CA 1
ATOM 3695 C C . PHE A 1 456 ? 15.747 0.564 -33.797 1.00 85.12 456 PHE A C 1
ATOM 3697 O O . PHE A 1 456 ? 15.926 -0.126 -34.802 1.00 85.12 456 PHE A O 1
ATOM 3704 N N . HIS A 1 457 ? 16.691 0.761 -32.886 1.00 92.56 457 HIS A N 1
ATOM 3705 C CA . HIS A 1 457 ? 17.940 0.024 -32.787 1.00 92.56 457 HIS A CA 1
ATOM 3706 C C . HIS A 1 457 ? 17.852 -0.884 -31.553 1.00 92.56 457 HIS A C 1
ATOM 3708 O O . HIS A 1 457 ? 17.588 -0.394 -30.460 1.00 92.56 457 HIS A O 1
ATOM 3714 N N . GLN A 1 458 ? 18.042 -2.191 -31.721 1.00 95.06 458 GLN A N 1
ATOM 3715 C CA . GLN A 1 458 ? 18.007 -3.184 -30.650 1.00 95.06 458 GLN A CA 1
ATOM 3716 C C . GLN A 1 458 ? 19.349 -3.906 -30.514 1.00 95.06 458 GLN A C 1
ATOM 3718 O O . GLN A 1 458 ? 19.951 -4.296 -31.514 1.00 95.06 458 GLN A O 1
ATOM 3723 N N . ILE A 1 459 ? 19.765 -4.149 -29.273 1.00 96.75 459 ILE A N 1
ATOM 3724 C CA . ILE A 1 459 ? 20.810 -5.111 -28.919 1.00 96.75 459 ILE A CA 1
ATOM 3725 C C . ILE A 1 459 ? 20.163 -6.190 -28.050 1.00 96.75 459 ILE A C 1
ATOM 3727 O O . ILE A 1 459 ? 19.709 -5.915 -26.941 1.00 96.75 459 ILE A O 1
ATOM 3731 N N . THR A 1 460 ? 20.120 -7.414 -28.567 1.00 95.12 460 THR A N 1
ATOM 3732 C CA . THR A 1 460 ? 19.733 -8.617 -27.826 1.00 95.12 460 THR A CA 1
ATOM 3733 C C . THR A 1 460 ? 20.972 -9.231 -27.194 1.00 95.12 460 THR A C 1
ATOM 3735 O O . THR A 1 460 ? 21.985 -9.436 -27.863 1.00 95.12 460 THR A O 1
ATOM 3738 N N . VAL A 1 461 ? 20.876 -9.569 -25.914 1.00 94.69 461 VAL A N 1
ATOM 3739 C CA . VAL A 1 461 ? 21.912 -10.232 -25.126 1.00 94.69 461 VAL A CA 1
ATOM 3740 C C . VAL A 1 461 ? 21.381 -11.570 -24.641 1.00 94.69 461 VAL A C 1
ATOM 3742 O O . VAL A 1 461 ? 20.362 -11.629 -23.953 1.00 94.69 461 VAL A O 1
ATOM 3745 N N . GLN A 1 462 ? 22.080 -12.652 -24.965 1.00 94.06 462 GLN A N 1
ATOM 3746 C CA . GLN A 1 462 ? 21.796 -13.981 -24.436 1.00 94.06 462 GLN A CA 1
ATOM 3747 C C . GLN A 1 462 ? 22.884 -14.375 -23.434 1.00 94.06 462 GLN A C 1
ATOM 3749 O O . GLN A 1 462 ? 24.022 -14.616 -23.828 1.00 94.06 462 GLN A O 1
ATOM 3754 N N . TYR A 1 463 ? 22.532 -14.468 -22.150 1.00 90.62 463 TYR A N 1
ATOM 3755 C CA . TYR A 1 463 ? 23.450 -14.880 -21.077 1.00 90.62 463 TYR A CA 1
ATOM 3756 C C . TYR A 1 463 ? 23.510 -16.409 -20.908 1.00 90.62 463 TYR A C 1
ATOM 3758 O O . TYR A 1 463 ? 24.463 -16.943 -20.342 1.00 90.62 463 TYR A O 1
ATOM 3766 N N . GLY A 1 464 ? 22.501 -17.122 -21.420 1.00 87.69 464 GLY A N 1
ATOM 3767 C CA . GLY A 1 464 ? 22.433 -18.582 -21.443 1.00 87.69 464 GLY A CA 1
ATOM 3768 C C . GLY A 1 464 ? 21.115 -19.093 -22.031 1.00 87.69 464 GLY A C 1
ATOM 3769 O O . GLY A 1 464 ? 20.379 -18.355 -22.685 1.00 87.69 464 GLY A O 1
ATOM 3770 N N . ASN A 1 465 ? 20.783 -20.357 -21.763 1.00 89.75 465 ASN A N 1
ATOM 3771 C CA . ASN A 1 465 ? 19.518 -20.972 -22.204 1.00 89.75 465 ASN A CA 1
ATOM 3772 C C . ASN A 1 465 ? 18.294 -20.546 -21.363 1.00 89.75 465 ASN A C 1
ATOM 3774 O O . ASN A 1 465 ? 17.186 -20.986 -21.647 1.00 89.75 465 ASN A O 1
ATOM 3778 N N . TRP A 1 466 ? 18.502 -19.735 -20.321 1.00 92.31 466 TRP A N 1
ATOM 3779 C CA . TRP A 1 466 ? 17.500 -19.365 -19.315 1.00 92.31 466 TRP A CA 1
ATOM 3780 C C . TRP A 1 466 ? 17.442 -17.857 -19.020 1.00 92.31 466 TRP A C 1
ATOM 3782 O O . TRP A 1 466 ? 16.674 -17.435 -18.163 1.00 92.31 466 TRP A O 1
ATOM 3792 N N . ALA A 1 467 ? 18.274 -17.039 -19.670 1.00 95.50 467 ALA A N 1
ATOM 3793 C CA . ALA A 1 467 ? 18.342 -15.604 -19.409 1.00 95.50 467 ALA A CA 1
ATOM 3794 C C . ALA A 1 467 ? 18.705 -14.824 -20.677 1.00 95.50 467 ALA A C 1
ATOM 3796 O O . ALA A 1 467 ? 19.753 -15.066 -21.295 1.00 95.50 467 ALA A O 1
ATOM 3797 N N . SER A 1 468 ? 17.854 -13.865 -21.038 1.00 96.19 468 SER A N 1
ATOM 3798 C CA . SER A 1 468 ? 18.086 -12.922 -22.133 1.00 96.19 468 SER A CA 1
ATOM 3799 C C . SER A 1 468 ? 17.548 -11.523 -21.822 1.00 96.19 468 SER A C 1
ATOM 3801 O O . SER A 1 468 ? 16.637 -11.351 -21.010 1.00 96.19 468 SER A O 1
ATOM 3803 N N . MET A 1 469 ? 18.123 -10.522 -22.487 1.00 96.50 469 MET A N 1
ATOM 3804 C CA . MET A 1 469 ? 17.776 -9.107 -22.360 1.00 96.50 469 MET A CA 1
ATOM 3805 C C . MET A 1 469 ? 17.798 -8.437 -23.738 1.00 96.50 469 MET A C 1
ATOM 3807 O O . MET A 1 469 ? 18.788 -8.550 -24.451 1.00 96.50 469 MET A O 1
ATOM 3811 N N . ASP A 1 470 ? 16.745 -7.707 -24.091 1.00 96.62 470 ASP A N 1
ATOM 3812 C CA . ASP A 1 470 ? 16.666 -6.859 -25.280 1.00 96.62 470 ASP A CA 1
ATOM 3813 C C . ASP A 1 470 ? 16.705 -5.389 -24.852 1.00 96.62 470 ASP A C 1
ATOM 3815 O O . ASP A 1 470 ? 15.777 -4.903 -24.206 1.00 96.62 470 ASP A O 1
ATOM 3819 N N . VAL A 1 471 ? 17.743 -4.657 -25.254 1.00 97.31 471 VAL A N 1
ATOM 3820 C CA . VAL A 1 471 ? 17.816 -3.198 -25.088 1.00 97.31 471 VAL A CA 1
ATOM 3821 C C . VAL A 1 471 ? 17.422 -2.540 -26.405 1.00 97.31 471 VAL A C 1
ATOM 3823 O O . VAL A 1 471 ? 18.101 -2.734 -27.414 1.00 97.31 471 VAL A O 1
ATOM 3826 N N . ARG A 1 472 ? 16.340 -1.757 -26.408 1.00 94.75 472 ARG A N 1
ATOM 3827 C CA . ARG A 1 472 ? 15.759 -1.111 -27.595 1.00 94.75 472 ARG A CA 1
ATOM 3828 C C . ARG A 1 472 ? 15.791 0.405 -27.444 1.00 94.75 472 ARG A C 1
ATOM 3830 O O . ARG A 1 472 ? 15.217 0.949 -26.508 1.00 94.75 472 ARG A O 1
ATOM 3837 N N . LEU A 1 473 ? 16.430 1.086 -28.389 1.00 93.31 473 LEU A N 1
ATOM 3838 C CA . LEU A 1 473 ? 16.403 2.537 -28.560 1.00 93.31 473 LEU A CA 1
ATOM 3839 C C . LEU A 1 473 ? 15.504 2.871 -29.754 1.00 93.31 473 LEU A C 1
ATOM 3841 O O . LEU A 1 473 ? 15.867 2.618 -30.905 1.00 93.31 473 LEU A O 1
ATOM 3845 N N . TYR A 1 474 ? 14.334 3.432 -29.477 1.00 84.69 474 TYR A N 1
ATOM 3846 C CA . TYR A 1 474 ? 13.368 3.867 -30.481 1.00 84.69 474 TYR A CA 1
ATOM 3847 C C . TYR A 1 474 ? 13.755 5.223 -31.088 1.00 84.69 474 TYR A C 1
ATOM 3849 O O . TYR A 1 474 ? 14.511 6.009 -30.510 1.00 84.69 474 TYR A O 1
ATOM 3857 N N . ASN A 1 475 ? 13.232 5.511 -32.281 1.00 80.81 475 ASN A N 1
ATOM 3858 C CA . ASN A 1 475 ? 13.540 6.733 -33.033 1.00 80.81 475 ASN A CA 1
ATOM 3859 C C . ASN A 1 475 ? 13.002 8.043 -32.406 1.00 80.81 475 ASN A C 1
ATOM 3861 O O . ASN A 1 475 ? 13.377 9.129 -32.850 1.00 80.81 475 ASN A O 1
ATOM 3865 N N . ASP A 1 476 ? 12.177 7.950 -31.363 1.00 73.12 476 ASP A N 1
ATOM 3866 C CA . ASP A 1 476 ? 11.703 9.051 -30.515 1.00 73.12 476 ASP A CA 1
ATOM 3867 C C . ASP A 1 476 ? 12.540 9.236 -29.227 1.00 73.12 476 ASP A C 1
ATOM 3869 O O . ASP A 1 476 ? 12.201 10.053 -28.371 1.00 73.12 476 ASP A O 1
ATOM 3873 N N . ASN A 1 477 ? 13.660 8.513 -29.106 1.00 81.31 477 ASN A N 1
ATOM 3874 C CA . ASN A 1 477 ? 14.507 8.396 -27.914 1.00 81.31 477 ASN A CA 1
ATOM 3875 C C . ASN A 1 477 ? 13.853 7.680 -26.713 1.00 81.31 477 ASN A C 1
ATOM 3877 O O . ASN A 1 477 ? 14.361 7.795 -25.595 1.00 81.31 477 ASN A O 1
ATOM 3881 N N . GLN A 1 478 ? 12.756 6.932 -26.883 1.00 84.31 478 GLN A N 1
ATOM 3882 C CA . GLN A 1 478 ? 12.368 5.950 -25.868 1.00 84.31 478 GLN A CA 1
ATOM 3883 C C . GLN A 1 478 ? 13.428 4.848 -25.780 1.00 84.31 478 GLN A C 1
ATOM 3885 O O . GLN A 1 478 ? 13.863 4.309 -26.797 1.00 84.31 478 GLN A O 1
ATOM 3890 N N . ILE A 1 479 ? 13.839 4.515 -24.555 1.00 93.12 479 ILE A N 1
ATOM 3891 C CA . ILE A 1 479 ? 14.699 3.367 -24.281 1.00 93.12 479 ILE A CA 1
ATOM 3892 C C . ILE A 1 479 ? 13.897 2.352 -23.473 1.00 93.12 479 ILE A C 1
ATOM 3894 O O . ILE A 1 479 ? 13.411 2.659 -22.382 1.00 93.12 479 ILE A O 1
ATOM 3898 N N . GLU A 1 480 ? 13.767 1.151 -24.021 1.00 94.69 480 GLU A N 1
ATOM 3899 C CA . GLU A 1 480 ? 13.136 -0.005 -23.393 1.00 94.69 480 GLU A CA 1
ATOM 3900 C C . GLU A 1 480 ? 14.190 -1.083 -23.131 1.00 94.69 480 GLU A C 1
ATOM 3902 O O . GLU A 1 480 ? 15.089 -1.302 -23.943 1.00 94.69 480 GLU A O 1
ATOM 3907 N N . VAL A 1 481 ? 14.073 -1.758 -21.993 1.00 97.75 481 VAL A N 1
ATOM 3908 C CA . VAL A 1 481 ? 14.878 -2.924 -21.637 1.00 97.75 481 VAL A CA 1
ATOM 3909 C C . VAL A 1 481 ? 13.921 -4.055 -21.285 1.00 97.75 481 VAL A C 1
ATOM 3911 O O . VAL A 1 481 ? 13.402 -4.096 -20.173 1.00 97.75 481 VAL A O 1
ATOM 3914 N N . GLU A 1 482 ? 13.644 -4.939 -22.242 1.00 97.44 482 GLU A N 1
ATOM 3915 C CA . GLU A 1 482 ? 12.876 -6.167 -22.009 1.00 97.44 482 GLU A CA 1
ATOM 3916 C C . GLU A 1 482 ? 13.822 -7.259 -21.505 1.00 97.44 482 GLU A C 1
ATOM 3918 O O . GLU A 1 482 ? 14.932 -7.419 -22.006 1.00 97.44 482 GLU A O 1
ATOM 3923 N N . TRP A 1 483 ? 13.382 -8.037 -20.526 1.00 97.50 483 TRP A N 1
ATOM 3924 C CA . TRP A 1 483 ? 14.145 -9.141 -19.958 1.00 97.50 483 TRP A CA 1
ATOM 3925 C C . TRP A 1 483 ? 13.281 -10.402 -19.909 1.00 97.50 483 TRP A C 1
ATOM 3927 O O . TRP A 1 483 ? 12.067 -10.339 -19.726 1.00 97.50 483 TRP A O 1
ATOM 3937 N N . THR A 1 484 ? 13.892 -11.572 -20.099 1.00 97.62 484 THR A N 1
ATOM 3938 C CA . THR A 1 484 ? 13.245 -12.882 -19.918 1.00 97.62 484 THR A CA 1
ATOM 3939 C C . THR A 1 484 ? 14.155 -13.757 -19.065 1.00 97.62 484 THR A C 1
ATOM 3941 O O . THR A 1 484 ? 15.275 -14.063 -19.478 1.00 97.62 484 THR A O 1
ATOM 3944 N N . ILE A 1 485 ? 13.674 -14.141 -17.881 1.00 96.94 485 ILE A N 1
ATOM 3945 C CA . ILE A 1 485 ? 14.415 -14.902 -16.871 1.00 96.94 485 ILE A CA 1
ATOM 3946 C C . ILE A 1 485 ? 13.641 -16.179 -16.535 1.00 96.94 485 ILE A C 1
ATOM 3948 O O . ILE A 1 485 ? 12.504 -16.135 -16.070 1.00 96.94 485 ILE A O 1
ATOM 3952 N N . GLY A 1 486 ? 14.285 -17.320 -16.752 1.00 92.62 486 GLY A N 1
ATOM 3953 C CA . GLY A 1 486 ? 13.786 -18.661 -16.475 1.00 92.62 486 GLY A CA 1
ATOM 3954 C C . GLY A 1 486 ? 13.930 -19.613 -17.677 1.00 92.62 486 GLY A C 1
ATOM 3955 O O . GLY A 1 486 ? 14.055 -19.156 -18.814 1.00 92.62 486 GLY A O 1
ATOM 3956 N N . PRO A 1 487 ? 13.905 -20.942 -17.457 1.00 93.12 487 PRO A N 1
ATOM 3957 C CA . PRO A 1 487 ? 13.813 -21.607 -16.158 1.00 93.12 487 PRO A CA 1
ATOM 3958 C C . PRO A 1 487 ? 15.158 -21.525 -15.422 1.00 93.12 487 PRO A C 1
ATOM 3960 O O . PRO A 1 487 ? 16.185 -21.952 -15.948 1.00 93.12 487 PRO A O 1
ATOM 3963 N N . MET A 1 488 ? 15.176 -20.946 -14.216 1.00 90.25 488 MET A N 1
ATOM 3964 C CA . MET A 1 488 ? 16.425 -20.753 -13.471 1.00 90.25 488 MET A CA 1
ATOM 3965 C C . MET A 1 488 ? 17.059 -22.107 -13.104 1.00 90.25 488 MET A C 1
ATOM 3967 O O . MET A 1 488 ? 16.356 -22.944 -12.534 1.00 90.25 488 MET A O 1
ATOM 3971 N N . PRO A 1 489 ? 18.365 -22.327 -13.366 1.00 82.88 489 PRO A N 1
ATOM 3972 C CA . PRO A 1 489 ? 19.047 -23.555 -12.973 1.00 82.88 489 PRO A CA 1
ATOM 3973 C C . PRO A 1 489 ? 19.045 -23.729 -11.451 1.00 82.88 489 PRO A C 1
ATOM 3975 O O . PRO A 1 489 ? 19.616 -22.909 -10.726 1.00 82.88 489 PRO A O 1
ATOM 3978 N N . ASP A 1 490 ? 18.435 -24.819 -10.989 1.00 69.88 490 ASP A N 1
ATOM 3979 C CA . ASP A 1 490 ? 18.342 -25.197 -9.573 1.00 69.88 490 ASP A CA 1
ATOM 3980 C C . ASP A 1 490 ? 19.656 -25.749 -8.990 1.00 69.88 490 ASP A C 1
ATOM 3982 O O . ASP A 1 490 ? 19.786 -25.884 -7.774 1.00 69.88 490 ASP A O 1
ATOM 3986 N N . ASN A 1 491 ? 20.632 -26.071 -9.849 1.00 74.12 491 ASN A N 1
ATOM 3987 C CA . ASN A 1 491 ? 21.892 -26.721 -9.492 1.00 74.12 491 ASN A CA 1
ATOM 3988 C C . ASN A 1 491 ? 21.690 -27.941 -8.565 1.00 74.12 491 ASN A C 1
ATOM 3990 O O . ASN A 1 491 ? 22.368 -28.055 -7.540 1.00 74.12 491 ASN A O 1
ATOM 3994 N N . HIS A 1 492 ? 20.744 -28.832 -8.883 1.00 73.44 492 HIS A N 1
ATOM 3995 C CA . HIS A 1 492 ? 20.404 -29.995 -8.045 1.00 73.44 492 HIS A CA 1
ATOM 3996 C C . HIS A 1 492 ? 19.936 -29.628 -6.620 1.00 73.44 492 HIS A C 1
ATOM 3998 O O . HIS A 1 492 ? 20.181 -30.373 -5.674 1.00 73.44 492 HIS A O 1
ATOM 4004 N N . GLY A 1 493 ? 19.287 -28.473 -6.448 1.00 67.69 493 GLY A N 1
ATOM 4005 C CA . GLY A 1 493 ? 18.749 -28.024 -5.158 1.00 67.69 493 GLY A CA 1
ATOM 4006 C C . GLY A 1 493 ? 19.693 -27.138 -4.331 1.00 67.69 493 GLY A C 1
ATOM 4007 O O . GLY A 1 493 ? 19.308 -26.658 -3.272 1.00 67.69 493 GLY A O 1
ATOM 4008 N N . THR A 1 494 ? 20.930 -26.913 -4.783 1.00 71.62 494 THR A N 1
ATOM 4009 C CA . THR A 1 494 ? 22.025 -26.451 -3.902 1.00 71.62 494 THR A CA 1
ATOM 4010 C C . THR A 1 494 ? 22.211 -24.935 -3.799 1.00 71.62 494 THR A C 1
ATOM 4012 O O . THR A 1 494 ? 22.969 -24.472 -2.942 1.00 71.62 494 THR A O 1
ATOM 4015 N N . THR A 1 495 ? 21.604 -24.151 -4.696 1.00 80.94 495 THR A N 1
ATOM 4016 C CA . THR A 1 495 ? 21.975 -22.742 -4.920 1.00 80.94 495 THR A CA 1
ATOM 4017 C C . THR A 1 495 ? 20.755 -21.819 -4.991 1.00 80.94 495 THR A C 1
ATOM 4019 O O . THR A 1 495 ? 19.972 -21.899 -5.936 1.00 80.94 495 THR A O 1
ATOM 4022 N N . ASN A 1 496 ? 20.653 -20.883 -4.047 1.00 86.75 496 ASN A N 1
ATOM 4023 C CA . ASN A 1 496 ? 19.681 -19.788 -4.063 1.00 86.75 496 ASN A CA 1
ATOM 4024 C C . ASN A 1 496 ? 20.130 -18.692 -5.041 1.00 86.75 496 ASN A C 1
ATOM 4026 O O . ASN A 1 496 ? 21.322 -18.360 -5.093 1.00 86.75 496 ASN A O 1
ATOM 4030 N N . ARG A 1 497 ? 19.183 -18.130 -5.804 1.00 89.88 497 ARG A N 1
ATOM 4031 C CA . ARG A 1 497 ? 19.438 -17.110 -6.833 1.00 89.88 497 ARG A CA 1
ATOM 4032 C C . ARG A 1 497 ? 18.415 -15.976 -6.764 1.00 89.88 497 ARG A C 1
ATOM 4034 O O . ARG A 1 497 ? 17.226 -16.207 -6.976 1.00 89.88 497 ARG A O 1
ATOM 4041 N N . ASP A 1 498 ? 18.894 -14.752 -6.567 1.00 93.38 498 ASP A N 1
ATOM 4042 C CA . ASP A 1 498 ? 18.114 -13.522 -6.732 1.00 93.38 498 ASP A CA 1
ATOM 4043 C C . ASP A 1 498 ? 18.679 -12.766 -7.953 1.00 93.38 498 ASP A C 1
ATOM 4045 O O . ASP A 1 498 ? 19.797 -12.249 -7.899 1.00 93.38 498 ASP A O 1
ATOM 4049 N N . VAL A 1 499 ? 17.962 -12.749 -9.083 1.00 96.06 499 VAL A N 1
ATOM 4050 C CA . VAL A 1 499 ? 18.411 -12.117 -10.340 1.00 96.06 499 VAL A CA 1
ATOM 4051 C C . VAL A 1 499 ? 18.040 -10.638 -10.345 1.00 96.06 499 VAL A C 1
ATOM 4053 O O . VAL A 1 499 ? 16.886 -10.281 -10.105 1.00 96.06 499 VAL A O 1
ATOM 4056 N N . ILE A 1 500 ? 19.008 -9.783 -10.671 1.00 97.69 500 ILE A N 1
ATOM 4057 C CA . ILE A 1 500 ? 18.856 -8.328 -10.738 1.00 97.69 500 ILE A CA 1
ATOM 4058 C C . ILE A 1 500 ? 19.261 -7.786 -12.111 1.00 97.69 500 ILE A C 1
ATOM 4060 O O . ILE A 1 500 ? 20.094 -8.365 -12.811 1.00 97.69 500 ILE A O 1
ATOM 4064 N N . ILE A 1 501 ? 18.736 -6.614 -12.451 1.00 97.81 501 ILE A N 1
ATOM 4065 C CA . ILE A 1 501 ? 19.321 -5.737 -13.466 1.00 97.81 501 ILE A CA 1
ATOM 4066 C C . ILE A 1 501 ? 19.885 -4.490 -12.794 1.00 97.81 501 ILE A C 1
ATOM 4068 O O . ILE A 1 501 ? 19.265 -3.930 -11.887 1.00 97.81 501 ILE A O 1
ATOM 4072 N N . ARG A 1 502 ? 21.061 -4.057 -13.241 1.00 98.06 502 ARG A N 1
ATOM 4073 C CA . ARG A 1 502 ? 21.754 -2.868 -12.749 1.00 98.06 502 ARG A CA 1
ATOM 4074 C C . ARG A 1 502 ? 22.001 -1.891 -13.893 1.00 98.06 502 ARG A C 1
ATOM 4076 O O . ARG A 1 502 ? 22.402 -2.274 -14.992 1.00 98.06 502 ARG A O 1
ATOM 4083 N N . TYR A 1 503 ? 21.764 -0.623 -13.594 1.00 97.81 503 TYR A N 1
ATOM 4084 C CA . TYR A 1 503 ? 22.075 0.532 -14.417 1.00 97.81 503 TYR A CA 1
ATOM 4085 C C . TYR A 1 503 ? 23.201 1.289 -13.722 1.00 97.81 503 TYR A C 1
ATOM 4087 O O . TYR A 1 503 ? 22.980 1.868 -12.658 1.00 97.81 503 TYR A O 1
ATOM 4095 N N . THR A 1 504 ? 24.400 1.272 -14.301 1.00 96.31 504 THR A N 1
ATOM 4096 C CA . THR A 1 504 ? 25.548 2.032 -13.788 1.00 96.31 504 THR A CA 1
ATOM 4097 C C . THR A 1 504 ? 25.779 3.253 -14.663 1.00 96.31 504 THR A C 1
ATOM 4099 O O . THR A 1 504 ? 26.087 3.104 -15.847 1.00 96.31 504 THR A O 1
ATOM 4102 N N . LEU A 1 505 ? 25.623 4.446 -14.091 1.00 93.69 505 LEU A N 1
ATOM 4103 C CA . LEU A 1 505 ? 25.752 5.722 -14.781 1.00 93.69 505 LEU A CA 1
ATOM 4104 C C . LEU A 1 505 ? 27.098 6.368 -14.465 1.00 93.69 505 LEU A C 1
ATOM 4106 O O . LEU A 1 505 ? 27.436 6.617 -13.312 1.00 93.69 505 LEU A O 1
ATOM 4110 N N . GLU A 1 506 ? 27.840 6.679 -15.518 1.00 90.69 506 GLU A N 1
ATOM 4111 C CA . GLU A 1 506 ? 29.107 7.402 -15.465 1.00 90.69 506 GLU A CA 1
ATOM 4112 C C . GLU A 1 506 ? 28.948 8.682 -16.290 1.00 90.69 506 GLU A C 1
ATOM 4114 O O . GLU A 1 506 ? 28.479 8.640 -17.429 1.00 90.69 506 GLU A O 1
ATOM 4119 N N . ALA A 1 507 ? 29.286 9.831 -15.709 1.00 84.44 507 ALA A N 1
ATOM 4120 C CA . ALA A 1 507 ? 29.108 11.137 -16.331 1.00 84.44 507 ALA A CA 1
ATOM 4121 C C . ALA A 1 507 ? 30.404 11.947 -16.244 1.00 84.44 507 ALA A C 1
ATOM 4123 O O . ALA A 1 507 ? 31.032 12.001 -15.186 1.00 84.44 507 ALA A O 1
ATOM 4124 N N . ASP A 1 508 ? 30.775 12.591 -17.350 1.00 76.62 508 ASP A N 1
ATOM 4125 C CA . ASP A 1 508 ? 31.901 13.521 -17.420 1.00 76.62 508 ASP A CA 1
ATOM 4126 C C . ASP A 1 5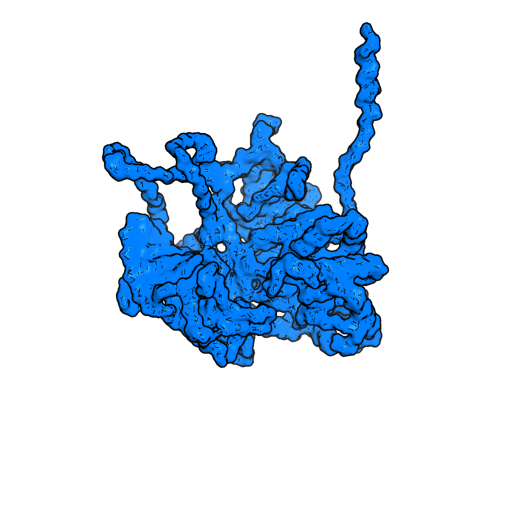08 ? 31.414 14.880 -17.970 1.00 76.62 508 ASP A C 1
ATOM 4128 O O . ASP A 1 508 ? 31.031 14.954 -19.149 1.00 76.62 508 ASP A O 1
ATOM 4132 N N . PRO A 1 509 ? 31.354 15.944 -17.136 1.00 73.81 509 PRO A N 1
ATOM 4133 C CA . PRO A 1 509 ? 31.576 15.953 -15.678 1.00 73.81 509 PRO A CA 1
ATOM 4134 C C . PRO A 1 509 ? 30.487 15.173 -14.894 1.00 73.81 509 PRO A C 1
ATOM 4136 O O . PRO A 1 509 ? 29.429 14.884 -15.466 1.00 73.81 509 PRO A O 1
ATOM 4139 N N . PRO A 1 510 ? 30.689 14.854 -13.591 1.00 78.38 510 PRO A N 1
ATOM 4140 C CA . PRO A 1 510 ? 29.825 13.969 -12.784 1.00 78.38 510 PRO A CA 1
ATOM 4141 C C . PRO A 1 510 ? 28.472 14.594 -12.374 1.00 78.38 510 PRO A C 1
ATOM 4143 O O . PRO A 1 510 ? 28.120 14.708 -11.202 1.00 78.38 510 PRO A O 1
ATOM 4146 N N . THR A 1 511 ? 27.686 14.979 -13.376 1.00 78.25 511 THR A N 1
ATOM 4147 C CA . THR A 1 511 ? 26.396 15.694 -13.315 1.00 78.25 511 THR A CA 1
ATOM 4148 C C . THR A 1 511 ? 25.228 14.895 -12.732 1.00 78.25 511 THR A C 1
ATOM 4150 O O . THR A 1 511 ? 24.135 15.437 -12.598 1.00 78.25 511 THR A O 1
ATOM 4153 N N . LEU A 1 512 ? 25.442 13.623 -12.384 1.00 82.50 512 LEU A N 1
ATOM 4154 C CA . LEU A 1 512 ? 24.452 12.727 -11.775 1.00 82.50 512 LEU A CA 1
ATOM 4155 C C . LEU A 1 512 ? 24.808 12.307 -10.340 1.00 82.50 512 LEU A C 1
ATOM 4157 O O . LEU A 1 512 ? 24.035 11.581 -9.718 1.00 82.50 512 LEU A O 1
ATOM 4161 N N . ASN A 1 513 ? 25.939 12.768 -9.793 1.00 84.62 513 ASN A N 1
ATOM 4162 C CA . ASN A 1 513 ? 26.258 12.534 -8.386 1.00 84.62 513 ASN A CA 1
ATOM 4163 C C . ASN A 1 513 ? 25.300 13.360 -7.512 1.00 84.62 513 ASN A C 1
ATOM 4165 O O . ASN A 1 513 ? 25.216 14.575 -7.724 1.00 84.62 513 ASN A O 1
ATOM 4169 N N . PRO A 1 514 ? 24.588 12.753 -6.547 1.00 87.31 514 PRO A N 1
ATOM 4170 C CA . PRO A 1 514 ? 23.631 13.473 -5.718 1.00 87.31 514 PRO A CA 1
ATOM 4171 C C . PRO A 1 514 ? 24.332 14.466 -4.784 1.00 87.31 514 PRO A C 1
ATOM 4173 O O . PRO A 1 514 ? 25.489 14.278 -4.404 1.00 87.31 514 PRO A O 1
ATOM 4176 N N . PHE A 1 515 ? 23.616 15.511 -4.363 1.00 84.44 515 PHE A N 1
ATOM 4177 C CA . PHE A 1 515 ? 24.140 16.469 -3.381 1.00 84.44 515 PHE A CA 1
ATOM 4178 C C . PHE A 1 515 ? 24.372 15.810 -2.014 1.00 84.44 515 PHE A C 1
ATOM 4180 O O . PHE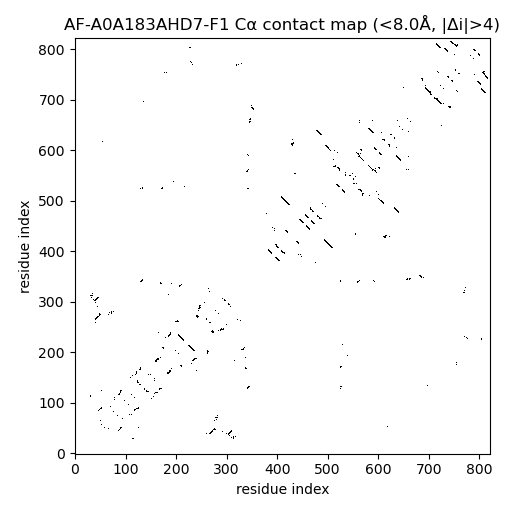 A 1 515 ? 25.361 16.088 -1.338 1.00 84.44 515 PHE A O 1
ATOM 4187 N N . THR A 1 516 ? 23.464 14.915 -1.607 1.00 87.62 516 THR A N 1
ATOM 4188 C CA . THR A 1 516 ? 23.660 14.057 -0.433 1.00 87.62 516 THR A CA 1
ATOM 4189 C C . THR A 1 516 ? 24.167 12.690 -0.900 1.00 87.62 516 THR A C 1
ATOM 4191 O O . THR A 1 516 ? 23.423 12.002 -1.596 1.00 87.62 516 THR A O 1
ATOM 4194 N N . PRO A 1 517 ? 25.374 12.238 -0.512 1.00 90.69 517 PRO A N 1
ATOM 4195 C CA . PRO A 1 517 ? 25.856 10.908 -0.878 1.00 90.69 517 PRO A CA 1
ATOM 4196 C C . PRO A 1 517 ? 24.882 9.799 -0.461 1.00 90.69 517 PRO A C 1
ATOM 4198 O O . PRO A 1 517 ? 24.338 9.816 0.647 1.00 90.69 517 PRO A O 1
ATOM 4201 N N . GLY A 1 518 ? 24.657 8.834 -1.351 1.00 90.25 518 GLY A N 1
ATOM 4202 C CA . GLY A 1 518 ? 23.689 7.751 -1.162 1.00 90.25 518 GLY A CA 1
ATOM 4203 C C . GLY A 1 518 ? 22.212 8.137 -1.260 1.00 90.25 518 GLY A C 1
ATOM 4204 O O . GLY A 1 518 ? 21.366 7.342 -0.851 1.00 90.25 518 GLY A O 1
ATOM 4205 N N . GLU A 1 519 ? 21.880 9.327 -1.757 1.00 92.62 519 GLU A N 1
ATOM 4206 C CA . GLU A 1 519 ? 20.501 9.765 -2.002 1.00 92.62 519 GLU A CA 1
ATOM 4207 C C . GLU A 1 519 ? 19.922 9.199 -3.303 1.00 92.62 519 GLU A C 1
ATOM 4209 O O . GLU A 1 519 ? 20.529 9.266 -4.371 1.00 92.62 519 GLU A O 1
ATOM 4214 N N . PHE A 1 520 ? 18.701 8.680 -3.204 1.00 94.06 520 PHE A N 1
ATOM 4215 C CA . PHE A 1 520 ? 17.872 8.249 -4.327 1.00 94.06 520 PHE A CA 1
ATOM 4216 C C . PHE A 1 520 ? 16.395 8.376 -3.941 1.00 94.06 520 PHE A C 1
ATOM 4218 O O . PHE A 1 520 ? 16.061 8.708 -2.802 1.00 94.06 520 PHE A O 1
ATOM 4225 N N . TYR A 1 521 ? 15.485 8.137 -4.878 1.00 92.50 521 TYR A N 1
ATOM 4226 C CA . TYR A 1 521 ? 14.055 8.324 -4.659 1.00 92.50 521 TYR A CA 1
ATOM 4227 C C . TYR A 1 521 ? 13.290 7.106 -5.162 1.00 92.50 521 TYR A C 1
ATOM 4229 O O . TYR A 1 521 ? 13.489 6.668 -6.293 1.00 92.50 521 TYR A O 1
ATOM 4237 N N . THR A 1 522 ? 12.391 6.579 -4.334 1.00 92.12 522 THR A N 1
ATOM 4238 C CA . THR A 1 522 ? 11.448 5.519 -4.719 1.00 92.12 522 THR A CA 1
ATOM 4239 C C . THR A 1 522 ? 10.036 5.980 -4.429 1.00 92.12 522 THR A C 1
ATOM 4241 O O . THR A 1 522 ? 9.824 6.850 -3.585 1.00 92.12 522 THR A O 1
ATOM 4244 N N . ASP A 1 523 ? 9.053 5.458 -5.143 1.00 88.00 523 ASP A N 1
ATOM 4245 C CA . ASP A 1 523 ? 7.677 5.887 -4.944 1.00 88.00 523 ASP A CA 1
ATOM 4246 C C . ASP A 1 523 ? 6.947 5.120 -3.812 1.00 88.00 523 ASP A C 1
ATOM 4248 O O . ASP A 1 523 ? 7.419 4.095 -3.320 1.00 88.00 523 ASP A O 1
ATOM 4252 N N . SER A 1 524 ? 5.807 5.652 -3.358 1.00 83.38 524 SER A N 1
ATOM 4253 C CA . SER A 1 524 ? 4.953 5.073 -2.311 1.00 83.38 524 SER A CA 1
ATOM 4254 C C . SER A 1 524 ? 3.564 4.749 -2.860 1.00 83.38 524 SER A C 1
ATOM 4256 O O . SER A 1 524 ? 2.889 5.641 -3.385 1.00 83.38 524 SER A O 1
ATOM 4258 N N . ALA A 1 525 ? 3.149 3.477 -2.766 1.00 80.44 525 ALA A N 1
ATOM 4259 C CA . ALA A 1 525 ? 1.889 2.931 -3.305 1.00 80.44 525 ALA A CA 1
ATOM 4260 C C . ALA A 1 525 ? 1.583 3.329 -4.770 1.00 80.44 525 ALA A C 1
ATOM 4262 O O . ALA A 1 525 ? 0.437 3.333 -5.228 1.00 80.44 525 ALA A O 1
ATOM 4263 N N . GLY A 1 526 ? 2.608 3.694 -5.537 1.00 81.38 526 GLY A N 1
ATOM 4264 C CA . GLY A 1 526 ? 2.488 4.125 -6.917 1.00 81.38 526 GLY A CA 1
ATOM 4265 C C . GLY A 1 526 ? 2.189 5.604 -7.099 1.00 81.38 526 GLY A C 1
ATOM 4266 O O . GLY A 1 526 ? 2.014 6.055 -8.233 1.00 81.38 526 GLY A O 1
ATOM 4267 N N . ARG A 1 527 ? 2.101 6.380 -6.018 1.00 81.19 527 ARG A N 1
ATOM 4268 C CA . ARG A 1 527 ? 1.609 7.757 -6.035 1.00 81.19 527 ARG A CA 1
ATOM 4269 C C . ARG A 1 527 ? 2.753 8.769 -6.037 1.00 81.19 527 ARG A C 1
ATOM 4271 O O . ARG A 1 527 ? 3.137 9.279 -7.093 1.00 81.19 527 ARG A O 1
ATOM 4278 N N . ARG A 1 528 ? 3.331 9.046 -4.872 1.00 80.38 528 ARG A N 1
ATOM 4279 C CA . ARG A 1 528 ? 4.317 10.118 -4.674 1.00 80.38 528 ARG A CA 1
ATOM 4280 C C . ARG A 1 528 ? 5.707 9.545 -4.404 1.00 80.38 528 ARG A C 1
ATOM 4282 O O . ARG A 1 528 ? 5.818 8.471 -3.825 1.00 80.38 528 ARG A O 1
ATOM 4289 N N . LEU A 1 529 ? 6.751 10.287 -4.762 1.00 82.81 529 LEU A N 1
ATOM 4290 C CA . LEU A 1 529 ? 8.131 9.935 -4.421 1.00 82.81 529 LEU A CA 1
ATOM 4291 C C . LEU A 1 529 ? 8.405 10.104 -2.917 1.00 82.81 529 LEU A C 1
ATOM 4293 O O . LEU A 1 529 ? 7.841 10.975 -2.248 1.00 82.81 529 LEU A O 1
ATOM 4297 N N . ILE A 1 530 ? 9.302 9.269 -2.404 1.00 81.56 530 ILE A N 1
ATOM 4298 C CA . ILE A 1 530 ? 9.917 9.343 -1.083 1.00 81.56 530 ILE A CA 1
ATOM 4299 C C . ILE A 1 530 ? 11.433 9.329 -1.280 1.00 81.56 530 ILE A C 1
ATOM 4301 O O . ILE A 1 530 ? 11.992 8.474 -1.966 1.00 81.56 530 ILE A O 1
ATOM 4305 N N . ARG A 1 531 ? 12.097 10.299 -0.654 1.00 88.25 531 ARG A N 1
ATOM 4306 C CA . ARG A 1 531 ? 13.554 10.403 -0.602 1.00 88.25 531 ARG A CA 1
ATOM 4307 C C . ARG A 1 531 ? 14.120 9.302 0.299 1.00 88.25 531 ARG A C 1
ATOM 4309 O O . ARG A 1 531 ? 13.756 9.219 1.472 1.00 88.25 531 ARG A O 1
ATOM 4316 N N . ARG A 1 532 ? 15.031 8.497 -0.237 1.00 88.56 532 ARG A N 1
ATOM 4317 C CA . ARG A 1 532 ? 15.796 7.459 0.462 1.00 88.56 532 ARG A CA 1
ATOM 4318 C C . ARG A 1 532 ? 17.254 7.912 0.580 1.00 88.56 532 ARG A C 1
ATOM 4320 O O . ARG A 1 532 ? 17.753 8.637 -0.277 1.00 88.56 532 ARG A O 1
ATOM 4327 N N . VAL A 1 533 ? 17.934 7.507 1.651 1.00 90.56 533 VAL A N 1
ATOM 4328 C CA . VAL A 1 533 ? 19.377 7.732 1.836 1.00 90.56 533 VAL A CA 1
ATOM 4329 C C . VAL A 1 533 ? 19.992 6.433 2.341 1.00 90.56 533 VAL A C 1
ATOM 4331 O O . VAL A 1 533 ? 19.578 5.917 3.381 1.00 90.56 533 VAL A O 1
ATOM 4334 N N . ARG A 1 534 ? 20.961 5.899 1.594 1.00 89.75 534 ARG A N 1
ATOM 4335 C CA . ARG A 1 534 ? 21.614 4.611 1.858 1.00 89.75 534 ARG A CA 1
ATOM 4336 C C . ARG A 1 534 ? 22.174 4.538 3.291 1.00 89.75 534 ARG A C 1
ATOM 4338 O O . ARG A 1 534 ? 22.835 5.463 3.758 1.00 89.75 534 ARG A O 1
ATOM 4345 N N . HIS A 1 535 ? 21.896 3.432 3.984 1.00 84.81 535 HIS A N 1
ATOM 4346 C CA . HIS A 1 535 ? 22.207 3.156 5.399 1.00 84.81 535 HIS A CA 1
ATOM 4347 C C . HIS A 1 535 ? 21.630 4.145 6.431 1.00 84.81 535 HIS A C 1
ATOM 4349 O O . HIS A 1 535 ? 22.094 4.172 7.572 1.00 84.81 535 HIS A O 1
ATOM 4355 N N . LYS A 1 536 ? 20.630 4.960 6.072 1.00 83.62 536 LYS A N 1
ATOM 4356 C CA . LYS A 1 536 ? 20.000 5.911 6.995 1.00 83.62 536 LYS A CA 1
ATOM 4357 C C . LYS A 1 536 ? 18.522 5.587 7.216 1.00 83.62 536 LYS A C 1
ATOM 4359 O O . LYS A 1 536 ? 17.822 5.116 6.319 1.00 83.62 536 LYS A O 1
ATOM 4364 N N . ARG A 1 537 ? 18.042 5.884 8.423 1.00 77.94 537 ARG A N 1
ATOM 4365 C CA . ARG A 1 537 ? 16.624 5.927 8.797 1.00 77.94 537 ARG A CA 1
ATOM 4366 C C . ARG A 1 537 ? 16.310 7.330 9.345 1.00 77.94 537 ARG A C 1
ATOM 4368 O O . ARG A 1 537 ? 17.231 7.979 9.848 1.00 77.94 537 ARG A O 1
ATOM 4375 N N . PRO A 1 538 ? 15.085 7.868 9.190 1.00 71.94 538 PRO A N 1
ATOM 4376 C CA . PRO A 1 538 ? 14.792 9.229 9.650 1.00 71.94 538 PRO A CA 1
ATOM 4377 C C . PRO A 1 538 ? 14.689 9.360 11.178 1.00 71.94 538 PRO A C 1
ATOM 4379 O O . PRO A 1 538 ? 14.999 10.424 11.706 1.00 71.94 538 PRO A O 1
ATOM 4382 N N . ASP A 1 539 ? 14.257 8.300 11.864 1.00 68.75 539 ASP A N 1
ATOM 4383 C CA . ASP A 1 539 ? 13.740 8.357 13.243 1.00 68.75 539 ASP A CA 1
ATOM 4384 C C . ASP A 1 539 ? 14.606 7.592 14.253 1.00 68.75 539 ASP A C 1
ATOM 4386 O O . ASP A 1 539 ? 14.454 7.775 15.455 1.00 68.75 539 ASP A O 1
ATOM 4390 N N . TRP A 1 540 ? 15.517 6.738 13.777 1.00 68.25 540 TRP A N 1
ATOM 4391 C CA . TRP A 1 540 ? 16.410 5.931 14.608 1.00 68.25 540 TRP A CA 1
ATOM 4392 C C . TRP A 1 540 ? 17.761 5.697 13.912 1.00 68.25 540 TRP A C 1
ATOM 4394 O O . TRP A 1 540 ? 17.918 5.954 12.717 1.00 68.25 540 TRP A O 1
ATOM 4404 N N . ASN A 1 541 ? 18.764 5.238 14.666 1.00 73.50 541 ASN A N 1
ATOM 4405 C CA . ASN A 1 541 ? 20.122 5.017 14.162 1.00 73.50 541 ASN A CA 1
ATOM 4406 C C . ASN A 1 541 ? 20.403 3.525 13.951 1.00 73.50 541 ASN A C 1
ATOM 4408 O O . ASN A 1 541 ? 20.457 2.770 14.921 1.00 73.50 541 ASN A O 1
ATOM 4412 N N . VAL A 1 542 ? 20.680 3.125 12.708 1.00 66.75 542 VAL A N 1
ATOM 4413 C CA . VAL A 1 542 ? 21.132 1.764 12.378 1.00 66.75 542 VAL A CA 1
ATOM 4414 C C . VAL A 1 542 ? 22.491 1.501 13.033 1.00 66.75 542 VAL A C 1
ATOM 4416 O O . VAL A 1 542 ? 23.461 2.217 12.771 1.00 66.75 542 VAL A O 1
ATOM 4419 N N . THR A 1 543 ? 22.588 0.468 13.875 1.00 63.56 543 THR A N 1
ATOM 4420 C CA . THR A 1 543 ? 23.855 0.074 14.517 1.00 63.56 543 THR A CA 1
ATOM 4421 C C . THR A 1 543 ? 24.385 -1.232 13.927 1.00 63.56 543 THR A C 1
ATOM 4423 O O . THR A 1 543 ? 23.639 -2.180 13.711 1.00 63.56 543 THR A O 1
ATOM 4426 N N . ARG A 1 544 ? 25.703 -1.319 13.697 1.00 55.75 544 ARG A N 1
ATOM 4427 C CA . ARG A 1 544 ? 26.357 -2.520 13.126 1.00 55.75 544 ARG A CA 1
ATOM 4428 C C . ARG A 1 544 ? 26.390 -3.741 14.063 1.00 55.75 544 ARG A C 1
ATOM 4430 O O . ARG A 1 544 ? 26.995 -4.747 13.713 1.00 55.75 544 ARG A O 1
ATOM 4437 N N . LEU A 1 545 ? 25.818 -3.630 15.262 1.00 53.12 545 LEU A N 1
ATOM 4438 C CA . LEU A 1 545 ? 25.741 -4.705 16.255 1.00 53.12 545 LEU A CA 1
ATOM 4439 C C . LEU A 1 545 ? 24.373 -5.410 16.254 1.00 53.12 545 LEU A C 1
ATOM 4441 O O . LEU A 1 545 ? 24.216 -6.404 16.958 1.00 53.12 545 LEU A O 1
ATOM 4445 N N . ASP A 1 546 ? 23.398 -4.914 15.485 1.00 52.19 546 ASP A N 1
ATOM 4446 C CA . ASP A 1 546 ? 22.077 -5.534 15.350 1.00 52.19 546 ASP A CA 1
ATOM 4447 C C . ASP A 1 546 ? 22.102 -6.683 14.313 1.00 52.19 546 ASP A C 1
ATOM 4449 O O . ASP A 1 546 ? 22.508 -6.451 13.171 1.00 52.19 546 ASP A O 1
ATOM 4453 N N . PRO A 1 547 ? 21.671 -7.914 14.660 1.00 50.97 547 PRO A N 1
ATOM 4454 C CA . PRO A 1 547 ? 21.531 -9.023 13.709 1.00 50.97 547 PRO A CA 1
ATOM 4455 C C . PRO A 1 547 ? 20.356 -8.896 12.710 1.00 50.97 547 PRO A C 1
ATOM 4457 O O . PRO A 1 547 ? 20.183 -9.797 11.888 1.00 50.97 547 PRO A O 1
ATOM 4460 N N . GLY A 1 548 ? 19.537 -7.839 12.775 1.00 55.72 548 GLY A N 1
ATOM 4461 C CA . GLY A 1 548 ? 18.414 -7.599 11.856 1.00 55.72 548 GLY A CA 1
ATOM 4462 C C . GLY A 1 548 ? 18.795 -7.277 10.398 1.00 55.72 548 GLY A C 1
ATOM 4463 O O . GLY A 1 548 ? 19.923 -6.894 10.091 1.00 55.72 548 GLY A O 1
ATOM 4464 N N . SER A 1 549 ? 17.829 -7.380 9.475 1.00 55.53 549 SER A N 1
ATOM 4465 C CA . SER A 1 549 ? 18.032 -7.121 8.034 1.00 55.53 549 SER A CA 1
ATOM 4466 C C . SER A 1 549 ? 18.477 -5.692 7.711 1.00 55.53 549 SER A C 1
ATOM 4468 O O . SER A 1 549 ? 19.164 -5.474 6.714 1.00 55.53 549 SER A O 1
ATOM 4470 N N . ASP A 1 550 ? 18.118 -4.728 8.557 1.00 57.38 550 ASP A N 1
ATOM 4471 C CA . ASP A 1 550 ? 18.435 -3.309 8.384 1.00 57.38 550 ASP A CA 1
ATOM 4472 C C . ASP A 1 550 ? 19.919 -2.972 8.609 1.00 57.38 550 ASP A C 1
ATOM 4474 O O . ASP A 1 550 ? 20.402 -1.960 8.095 1.00 57.38 550 ASP A O 1
ATOM 4478 N N . SER A 1 551 ? 20.678 -3.839 9.293 1.00 62.44 551 SER A N 1
ATOM 4479 C CA . SER A 1 551 ? 22.138 -3.712 9.392 1.00 62.44 551 SER A CA 1
ATOM 4480 C C . SER A 1 551 ? 22.876 -4.275 8.166 1.00 62.44 551 SER A C 1
ATOM 4482 O O . SER A 1 551 ? 24.057 -3.964 7.965 1.00 62.44 551 SER A O 1
ATOM 4484 N N . LEU A 1 552 ? 22.196 -5.056 7.311 1.00 72.62 552 LEU A N 1
ATOM 4485 C CA . LEU A 1 552 ? 22.783 -5.632 6.100 1.00 72.62 552 LEU A CA 1
ATOM 4486 C C . LEU A 1 552 ? 23.060 -4.533 5.065 1.00 72.62 552 LEU A C 1
ATOM 4488 O O . LEU A 1 552 ? 22.146 -3.792 4.693 1.00 72.62 552 LEU A O 1
ATOM 4492 N N . PRO A 1 553 ? 24.286 -4.446 4.514 1.00 80.38 553 PRO A N 1
ATOM 4493 C CA . PRO A 1 553 ? 24.656 -3.351 3.622 1.00 80.38 553 PRO A CA 1
ATOM 4494 C C . PRO A 1 553 ? 23.885 -3.361 2.293 1.00 80.38 553 PRO A C 1
ATOM 4496 O O . PRO A 1 553 ? 23.741 -2.311 1.669 1.00 80.38 553 PRO A O 1
ATOM 4499 N N . ILE A 1 554 ? 23.376 -4.524 1.877 1.00 88.19 554 ILE A N 1
ATOM 4500 C CA . ILE A 1 554 ? 22.605 -4.705 0.644 1.00 88.19 554 ILE A CA 1
ATOM 4501 C C . ILE A 1 554 ? 21.107 -4.679 0.964 1.00 88.19 554 ILE A C 1
ATOM 4503 O O . ILE A 1 554 ? 20.410 -3.734 0.600 1.00 88.19 554 ILE A O 1
ATOM 4507 N N . SER A 1 555 ? 20.606 -5.692 1.677 1.00 85.50 555 SER A N 1
ATOM 4508 C CA . SER A 1 555 ? 19.164 -5.899 1.870 1.00 85.50 555 SER A CA 1
ATOM 4509 C C . SER A 1 555 ? 18.480 -4.791 2.677 1.00 85.50 555 SER A C 1
ATOM 4511 O O . SER A 1 555 ? 17.384 -4.387 2.305 1.00 85.50 555 SER A O 1
ATOM 4513 N N . GLY A 1 556 ? 19.152 -4.202 3.674 1.00 83.50 556 GLY A N 1
ATOM 4514 C CA . GLY A 1 556 ? 18.654 -3.038 4.422 1.00 83.50 556 GLY A CA 1
ATOM 4515 C C . GLY A 1 556 ? 18.555 -1.742 3.599 1.00 83.50 556 GLY A C 1
ATOM 4516 O O . GLY A 1 556 ? 18.156 -0.701 4.118 1.00 83.50 556 GLY A O 1
ATOM 4517 N N . ASN A 1 557 ? 18.922 -1.765 2.316 1.00 90.12 557 ASN A N 1
ATOM 4518 C CA . ASN A 1 557 ? 18.739 -0.652 1.384 1.00 90.12 557 ASN A CA 1
ATOM 4519 C C . ASN A 1 557 ? 17.762 -0.968 0.247 1.00 90.12 557 ASN A C 1
ATOM 4521 O O . ASN A 1 557 ? 17.533 -0.098 -0.594 1.00 90.12 557 ASN A O 1
ATOM 4525 N N . TYR A 1 558 ? 17.201 -2.178 0.187 1.00 92.50 558 TYR A N 1
ATOM 4526 C CA . TYR A 1 558 ? 16.185 -2.517 -0.803 1.00 92.50 558 TYR A CA 1
ATOM 4527 C C . TYR A 1 558 ? 14.849 -1.885 -0.430 1.00 92.50 558 TYR A C 1
ATOM 4529 O O . TYR A 1 558 ? 14.359 -2.040 0.686 1.00 92.50 558 TYR A O 1
ATOM 4537 N N . TYR A 1 559 ? 14.256 -1.181 -1.390 1.00 91.94 559 TYR A N 1
ATOM 4538 C CA . TYR A 1 559 ? 12.972 -0.523 -1.229 1.00 91.94 559 TYR A CA 1
ATOM 4539 C C . TYR A 1 559 ? 11.956 -0.998 -2.265 1.00 91.94 559 TYR A C 1
ATOM 4541 O O . TYR A 1 559 ? 12.313 -1.458 -3.352 1.00 91.94 559 TYR A O 1
ATOM 4549 N N . PRO A 1 560 ? 10.673 -0.798 -1.949 1.00 91.00 560 PRO A N 1
ATOM 4550 C CA . PRO A 1 560 ? 9.587 -0.754 -2.904 1.00 91.00 560 PRO A CA 1
ATOM 4551 C C . PRO A 1 560 ? 9.858 0.067 -4.151 1.00 91.00 560 PRO A C 1
ATOM 4553 O O . PRO A 1 560 ? 10.021 1.286 -4.060 1.00 91.00 560 PRO A O 1
ATOM 4556 N N . ILE A 1 561 ? 9.800 -0.580 -5.315 1.00 93.88 561 ILE A N 1
ATOM 4557 C CA . ILE A 1 561 ? 9.615 0.112 -6.586 1.00 93.88 561 ILE A CA 1
ATOM 4558 C C . ILE A 1 561 ? 8.235 -0.254 -7.115 1.00 93.88 561 ILE A C 1
ATOM 4560 O O . ILE A 1 561 ? 7.915 -1.432 -7.300 1.00 93.88 561 ILE A O 1
ATOM 4564 N N . VAL A 1 562 ? 7.393 0.750 -7.363 1.00 88.69 562 VAL A N 1
ATOM 4565 C CA . VAL A 1 562 ? 5.982 0.551 -7.731 1.00 88.69 562 VAL A CA 1
ATOM 4566 C C . VAL A 1 562 ? 5.652 0.920 -9.159 1.00 88.69 562 VAL A C 1
ATOM 4568 O O . VAL A 1 562 ? 4.752 0.372 -9.801 1.00 88.69 562 VAL A O 1
ATOM 4571 N N . ASN A 1 563 ? 6.370 1.906 -9.633 1.00 88.06 563 ASN A N 1
ATOM 4572 C CA . ASN A 1 563 ? 6.347 2.345 -11.005 1.00 88.06 563 ASN A CA 1
ATOM 4573 C C . ASN A 1 563 ? 7.572 3.186 -11.310 1.00 88.06 563 ASN A C 1
ATOM 4575 O O . ASN A 1 563 ? 7.833 3.365 -12.493 1.00 88.06 563 ASN A O 1
ATOM 4579 N N . ARG A 1 564 ? 8.326 3.650 -10.297 1.00 93.31 564 ARG A N 1
ATOM 4580 C CA . ARG A 1 564 ? 9.595 4.341 -10.516 1.00 93.31 564 ARG A CA 1
ATOM 4581 C C . ARG A 1 564 ? 10.571 4.320 -9.343 1.00 93.31 564 ARG A C 1
ATOM 4583 O O . ARG A 1 564 ? 10.202 4.438 -8.175 1.00 93.31 564 ARG A O 1
ATOM 4590 N N . ILE A 1 565 ? 11.842 4.255 -9.715 1.00 95.56 565 ILE A N 1
ATOM 4591 C CA . ILE A 1 565 ? 13.003 4.637 -8.910 1.00 95.56 565 ILE A CA 1
ATOM 4592 C C . ILE A 1 565 ? 13.800 5.663 -9.717 1.00 95.56 565 ILE A C 1
ATOM 4594 O O . ILE A 1 565 ? 13.915 5.525 -10.938 1.00 95.56 565 ILE A O 1
ATOM 4598 N N . LEU A 1 566 ? 14.338 6.691 -9.062 1.00 93.75 566 LEU A N 1
ATOM 4599 C CA . LEU A 1 566 ? 15.175 7.693 -9.718 1.00 93.75 566 LEU A CA 1
ATOM 4600 C C . LEU A 1 566 ? 16.346 8.168 -8.853 1.00 93.75 566 LEU A C 1
ATOM 4602 O O . LEU A 1 566 ? 16.315 8.100 -7.622 1.00 93.75 566 LEU A O 1
ATOM 4606 N N . ILE A 1 567 ? 17.357 8.697 -9.535 1.00 92.81 567 ILE A N 1
ATOM 4607 C CA . ILE A 1 567 ? 18.462 9.480 -8.977 1.00 92.81 567 ILE A CA 1
ATOM 4608 C C . ILE A 1 567 ? 18.502 10.846 -9.672 1.00 92.81 567 ILE A C 1
ATOM 4610 O O . ILE A 1 567 ? 18.120 10.967 -10.840 1.00 92.81 567 ILE A O 1
ATOM 4614 N N . LYS A 1 568 ? 18.991 11.871 -8.974 1.00 88.62 568 LYS A N 1
ATOM 4615 C CA . LYS A 1 568 ? 19.257 13.195 -9.549 1.00 88.62 568 LYS A CA 1
ATOM 4616 C C . LYS A 1 568 ? 20.621 13.703 -9.095 1.00 88.62 568 LYS A C 1
ATOM 4618 O O . LYS A 1 568 ? 21.053 13.390 -7.987 1.00 88.62 568 LYS A O 1
ATOM 4623 N N . GLY A 1 569 ? 21.289 14.468 -9.951 1.00 86.31 569 GLY A N 1
ATOM 4624 C CA . GLY A 1 569 ? 22.556 15.107 -9.611 1.00 86.31 569 GLY A CA 1
ATOM 4625 C C . GLY A 1 569 ? 22.397 16.263 -8.626 1.00 86.31 569 GLY A C 1
ATOM 4626 O O . GLY A 1 569 ? 21.289 16.727 -8.361 1.00 86.31 569 GLY A O 1
ATOM 4627 N N . ALA A 1 570 ? 23.505 16.774 -8.104 1.00 80.94 570 ALA A N 1
ATOM 4628 C CA . ALA A 1 570 ? 23.526 18.031 -7.365 1.00 80.94 570 ALA A CA 1
ATOM 4629 C C . ALA A 1 570 ? 23.142 19.222 -8.267 1.00 80.94 570 ALA A C 1
ATOM 4631 O O . ALA A 1 570 ? 23.446 19.240 -9.462 1.00 80.94 570 ALA A O 1
ATOM 4632 N N . GLU A 1 571 ? 22.508 20.245 -7.691 1.00 68.50 571 GLU A N 1
ATOM 4633 C CA . GLU A 1 571 ? 22.341 21.527 -8.380 1.00 68.50 571 GLU A CA 1
ATOM 4634 C C . GLU A 1 571 ? 23.706 22.181 -8.623 1.00 68.50 571 GLU A C 1
ATOM 4636 O O . GLU A 1 571 ? 24.534 22.302 -7.717 1.00 68.50 571 GLU A O 1
ATOM 4641 N N . THR A 1 572 ? 23.946 22.634 -9.853 1.00 59.72 572 THR A N 1
ATOM 4642 C CA . THR A 1 572 ? 25.148 23.401 -10.187 1.00 59.72 572 THR A CA 1
ATOM 4643 C C . THR A 1 572 ? 24.986 24.847 -9.708 1.00 59.72 572 THR A C 1
ATOM 4645 O O . THR A 1 572 ? 24.119 25.547 -10.245 1.00 59.72 572 THR A O 1
ATOM 4648 N N . PRO A 1 573 ? 25.809 25.354 -8.769 1.00 50.69 573 PRO A N 1
ATOM 4649 C CA . PRO A 1 573 ? 25.750 26.759 -8.382 1.00 50.69 573 PRO A CA 1
ATOM 4650 C C . PRO A 1 573 ? 26.144 27.619 -9.586 1.00 50.69 573 PRO A C 1
ATOM 4652 O O . PRO A 1 573 ? 27.257 27.497 -10.101 1.00 50.69 573 PRO A O 1
ATOM 4655 N N . SER A 1 574 ? 25.242 28.481 -10.064 1.00 47.25 574 SER A N 1
ATOM 4656 C CA . SER A 1 574 ? 25.520 29.298 -11.246 1.00 47.25 574 SER A CA 1
ATOM 4657 C C . SER A 1 574 ? 25.031 30.738 -11.110 1.00 47.25 574 SER A C 1
ATOM 4659 O O . SER A 1 574 ? 23.901 31.003 -10.711 1.00 47.25 574 SER A O 1
ATOM 4661 N N . ASN A 1 575 ? 25.872 31.673 -11.560 1.00 44.62 575 ASN A N 1
ATOM 4662 C CA . ASN A 1 575 ? 25.481 33.043 -11.905 1.00 44.62 575 ASN A CA 1
ATOM 4663 C C . ASN A 1 575 ? 24.714 33.075 -13.250 1.00 44.62 575 ASN A C 1
ATOM 4665 O O . ASN A 1 575 ? 24.945 33.950 -14.084 1.00 44.62 575 ASN A O 1
ATOM 4669 N N . SER A 1 576 ? 23.851 32.088 -13.509 1.00 47.75 576 SER A N 1
ATOM 4670 C CA . SER A 1 576 ? 23.076 31.967 -14.744 1.00 47.75 576 SER A CA 1
ATOM 4671 C C . SER A 1 576 ? 21.644 31.528 -14.441 1.00 47.75 576 SER A C 1
ATOM 4673 O O . SER A 1 576 ? 21.382 30.791 -13.497 1.00 47.75 576 SER A O 1
ATOM 4675 N N . SER A 1 577 ? 20.689 32.013 -15.228 1.00 45.47 577 SER A N 1
ATOM 4676 C CA . SER A 1 577 ? 19.256 31.956 -14.914 1.00 45.47 577 SER A CA 1
ATOM 4677 C C . SER A 1 577 ? 18.570 30.612 -15.212 1.00 45.47 577 SER A C 1
ATOM 4679 O O . SER A 1 577 ? 17.351 30.580 -15.382 1.00 45.47 577 SER A O 1
ATOM 4681 N N . ARG A 1 578 ? 19.322 29.504 -15.302 1.00 50.06 578 ARG A N 1
ATOM 4682 C CA . ARG A 1 578 ? 18.796 28.142 -15.509 1.00 50.06 578 ARG A CA 1
ATOM 4683 C C . ARG A 1 578 ? 19.649 27.109 -14.769 1.00 50.06 578 ARG A C 1
ATOM 4685 O O . ARG A 1 578 ? 20.833 26.978 -15.058 1.00 50.06 578 ARG A O 1
ATOM 4692 N N . SER A 1 579 ? 19.036 26.366 -13.846 1.00 52.03 579 SER A N 1
ATOM 4693 C CA . SER A 1 579 ? 19.640 25.164 -13.259 1.00 52.03 579 SER A CA 1
ATOM 4694 C C . SER A 1 579 ? 19.569 24.015 -14.268 1.00 52.03 579 SER A C 1
ATOM 4696 O O . SER A 1 579 ? 18.491 23.724 -14.786 1.00 52.03 579 SER A O 1
ATOM 4698 N N . SER A 1 580 ? 20.705 23.368 -14.537 1.00 63.72 580 SER A N 1
ATOM 4699 C CA . SER A 1 580 ? 20.837 22.266 -15.506 1.00 63.72 580 SER A CA 1
ATOM 4700 C C . SER A 1 580 ? 21.063 20.918 -14.809 1.00 63.72 580 SER A C 1
ATOM 4702 O O . SER A 1 580 ? 21.909 20.123 -15.216 1.00 63.72 580 SER A O 1
ATOM 4704 N N . GLN A 1 581 ? 20.343 20.677 -13.710 1.00 80.62 581 GLN A N 1
ATOM 4705 C CA . GLN A 1 581 ? 20.406 19.426 -12.953 1.00 80.62 581 GLN A CA 1
ATOM 4706 C C . GLN A 1 581 ? 19.928 18.254 -13.825 1.00 80.62 581 GLN A C 1
ATOM 4708 O O . GLN A 1 581 ? 18.834 18.301 -14.387 1.00 80.62 581 GLN A O 1
ATOM 4713 N N . MET A 1 582 ? 20.731 17.194 -13.936 1.00 84.88 582 MET A N 1
ATOM 4714 C CA . MET A 1 582 ? 20.357 15.972 -14.657 1.00 84.88 582 MET A CA 1
ATOM 4715 C C . MET A 1 582 ? 19.721 14.951 -13.710 1.00 84.88 582 MET A C 1
ATOM 4717 O O . MET A 1 582 ? 20.083 14.864 -12.535 1.00 84.88 582 MET A O 1
ATOM 4721 N N . ALA A 1 583 ? 18.804 14.141 -14.234 1.00 89.25 583 ALA A N 1
ATOM 4722 C CA . ALA A 1 583 ? 18.178 13.048 -13.503 1.00 89.25 583 ALA A CA 1
ATOM 4723 C C . ALA A 1 583 ? 17.977 11.806 -14.377 1.00 89.25 583 ALA A C 1
ATOM 4725 O O . ALA A 1 583 ? 17.808 11.892 -15.598 1.00 89.25 583 ALA A O 1
ATOM 4726 N N . PHE A 1 584 ? 17.988 10.645 -13.725 1.00 93.12 584 PHE A N 1
ATOM 4727 C CA . PHE A 1 584 ? 17.781 9.342 -14.343 1.00 93.12 584 PHE A CA 1
ATOM 4728 C C . PHE A 1 584 ? 16.715 8.555 -13.584 1.00 93.12 584 PHE A C 1
ATOM 4730 O O . PHE A 1 584 ? 16.827 8.373 -12.373 1.00 93.12 584 PHE A O 1
ATOM 4737 N N . ALA A 1 585 ? 15.706 8.069 -14.305 1.00 94.00 585 ALA A N 1
ATOM 4738 C CA . ALA A 1 585 ? 14.595 7.296 -13.764 1.00 94.00 585 ALA A CA 1
ATOM 4739 C C . ALA A 1 585 ? 14.422 5.961 -14.501 1.00 94.00 585 ALA A C 1
ATOM 4741 O O . ALA A 1 585 ? 14.571 5.882 -15.725 1.00 94.00 585 ALA A O 1
ATOM 4742 N N . VAL A 1 586 ? 14.051 4.926 -13.746 1.00 96.38 586 VAL A N 1
ATOM 4743 C CA . VAL A 1 586 ? 13.697 3.594 -14.246 1.00 96.38 586 VAL A CA 1
ATOM 4744 C C . VAL A 1 586 ? 12.246 3.307 -13.889 1.00 96.38 586 VAL A C 1
ATOM 4746 O O . VAL A 1 586 ? 11.874 3.351 -12.717 1.00 96.38 586 VAL A O 1
ATOM 4749 N N . TYR A 1 587 ? 11.447 2.978 -14.902 1.00 94.62 587 TYR A N 1
ATOM 4750 C CA . TYR A 1 587 ? 10.022 2.687 -14.793 1.00 94.62 587 TYR A CA 1
ATOM 4751 C C . TYR A 1 587 ? 9.763 1.190 -15.075 1.00 94.62 587 TYR A C 1
ATOM 4753 O O . TYR A 1 587 ? 9.763 0.799 -16.246 1.00 94.62 587 TYR A O 1
ATOM 4761 N N . PRO A 1 588 ? 9.596 0.332 -14.047 1.00 94.50 588 PRO A N 1
ATOM 4762 C CA . PRO A 1 588 ? 9.448 -1.125 -14.210 1.00 94.50 588 PRO A CA 1
ATOM 4763 C C . PRO A 1 588 ? 8.035 -1.649 -14.520 1.00 94.50 588 PRO A C 1
ATOM 4765 O O . PRO A 1 588 ? 7.021 -1.130 -14.022 1.00 94.50 588 PRO A O 1
ATOM 4768 N N . ASP A 1 589 ? 7.953 -2.767 -15.258 1.00 89.00 589 ASP A N 1
ATOM 4769 C CA . ASP A 1 589 ? 6.687 -3.381 -15.668 1.00 89.00 589 ASP A CA 1
ATOM 4770 C C . ASP A 1 589 ? 5.972 -4.285 -14.633 1.00 89.00 589 ASP A C 1
ATOM 4772 O O . ASP A 1 589 ? 4.873 -4.758 -14.928 1.00 89.00 589 ASP A O 1
ATOM 4776 N N . ARG A 1 590 ? 6.505 -4.485 -13.420 1.00 88.44 590 ARG A N 1
ATOM 4777 C CA . ARG A 1 590 ? 5.851 -5.224 -12.306 1.00 88.44 590 ARG A CA 1
ATOM 4778 C C . ARG A 1 590 ? 6.519 -4.962 -10.958 1.00 88.44 590 ARG A C 1
ATOM 4780 O O . ARG A 1 590 ? 7.542 -4.292 -10.931 1.00 88.44 590 ARG A O 1
ATOM 4787 N N . ALA A 1 591 ? 5.882 -5.395 -9.866 1.00 90.75 591 ALA A N 1
ATOM 4788 C CA . ALA A 1 591 ? 6.372 -5.218 -8.496 1.00 90.75 591 ALA A CA 1
ATOM 4789 C C . ALA A 1 591 ? 7.798 -5.750 -8.360 1.00 90.75 591 ALA A C 1
ATOM 4791 O O . ALA A 1 591 ? 8.051 -6.903 -8.688 1.00 90.75 591 ALA A O 1
ATOM 4792 N N . GLU A 1 592 ? 8.712 -4.889 -7.921 1.00 94.81 592 GLU A N 1
ATOM 4793 C CA . GLU A 1 592 ? 10.146 -5.165 -7.880 1.00 94.81 592 GLU A CA 1
ATOM 4794 C C . GLU A 1 592 ? 10.740 -4.492 -6.637 1.00 94.81 592 GLU A C 1
ATOM 4796 O O . GLU A 1 592 ? 10.347 -3.381 -6.263 1.00 94.81 592 GLU A O 1
ATOM 4801 N N . GLY A 1 593 ? 11.698 -5.163 -5.999 1.00 94.12 593 GLY A N 1
ATOM 4802 C CA . GLY A 1 593 ? 12.566 -4.541 -5.003 1.00 94.12 593 GLY A CA 1
ATOM 4803 C C . GLY A 1 593 ? 13.744 -3.869 -5.704 1.00 94.12 593 GLY A C 1
ATOM 4804 O O . GLY A 1 593 ? 14.318 -4.457 -6.618 1.00 94.12 593 GLY A O 1
ATOM 4805 N N . GLY A 1 594 ? 14.125 -2.661 -5.294 1.00 95.88 594 GLY A N 1
ATOM 4806 C CA . GLY A 1 594 ? 15.211 -1.924 -5.940 1.00 95.88 594 GLY A CA 1
ATOM 4807 C C . GLY A 1 594 ? 15.889 -0.901 -5.037 1.00 95.88 594 GLY A C 1
ATOM 4808 O O . GLY A 1 594 ? 15.396 -0.568 -3.957 1.00 95.88 594 GLY A O 1
ATOM 4809 N N . THR A 1 595 ? 17.068 -0.439 -5.451 1.00 96.12 595 THR A N 1
ATOM 4810 C CA . THR A 1 595 ? 17.956 0.371 -4.604 1.00 96.12 595 THR A CA 1
ATOM 4811 C C . THR A 1 595 ? 19.028 1.129 -5.400 1.00 96.12 595 THR A C 1
ATOM 4813 O O . THR A 1 595 ? 19.152 0.973 -6.615 1.00 96.12 595 THR A O 1
ATOM 4816 N N . SER A 1 596 ? 19.835 1.917 -4.686 1.00 95.44 596 SER A N 1
ATOM 4817 C CA . SER A 1 596 ? 21.075 2.547 -5.142 1.00 95.44 596 SER A CA 1
ATOM 4818 C C . SER A 1 596 ? 22.211 2.221 -4.159 1.00 95.44 596 SER A C 1
ATOM 4820 O O . SER A 1 596 ? 22.449 2.945 -3.188 1.00 95.44 596 SER A O 1
ATOM 4822 N N . LEU A 1 597 ? 22.905 1.094 -4.373 1.00 93.50 597 LEU A N 1
ATOM 4823 C CA . LEU A 1 597 ? 24.012 0.649 -3.503 1.00 93.50 597 LEU A CA 1
ATOM 4824 C C . LEU A 1 597 ? 25.285 1.495 -3.658 1.00 93.50 597 LEU A C 1
ATOM 4826 O O . LEU A 1 597 ? 26.053 1.626 -2.708 1.00 93.50 597 LEU A O 1
ATOM 4830 N N . VAL A 1 598 ? 25.478 2.104 -4.828 1.00 93.38 598 VAL A N 1
ATOM 4831 C CA . VAL A 1 598 ? 26.560 3.048 -5.132 1.00 93.38 598 VAL A CA 1
ATOM 4832 C C . VAL A 1 598 ? 25.948 4.272 -5.803 1.00 93.38 598 VAL A C 1
ATOM 4834 O O . VAL A 1 598 ? 24.959 4.165 -6.527 1.00 93.38 598 VAL A O 1
ATOM 4837 N N . ASP A 1 599 ? 26.519 5.446 -5.558 1.00 93.19 599 ASP A N 1
ATOM 4838 C CA . ASP A 1 599 ? 26.055 6.692 -6.169 1.00 93.19 599 ASP A CA 1
ATOM 4839 C C . ASP A 1 599 ? 26.233 6.609 -7.694 1.00 93.19 599 ASP A C 1
ATOM 4841 O O . ASP A 1 599 ? 27.244 6.106 -8.182 1.00 93.19 599 ASP A O 1
ATOM 4845 N N . GLY A 1 600 ? 25.219 7.035 -8.450 1.00 91.62 600 GLY A N 1
ATOM 4846 C CA . GLY A 1 600 ? 25.167 6.795 -9.896 1.00 91.62 600 GLY A CA 1
ATOM 4847 C C . GLY A 1 600 ? 24.722 5.380 -10.301 1.00 91.62 600 GLY A C 1
ATOM 4848 O O . GLY A 1 600 ? 24.698 5.086 -11.492 1.00 91.62 600 GLY A O 1
ATOM 4849 N N . GLN A 1 601 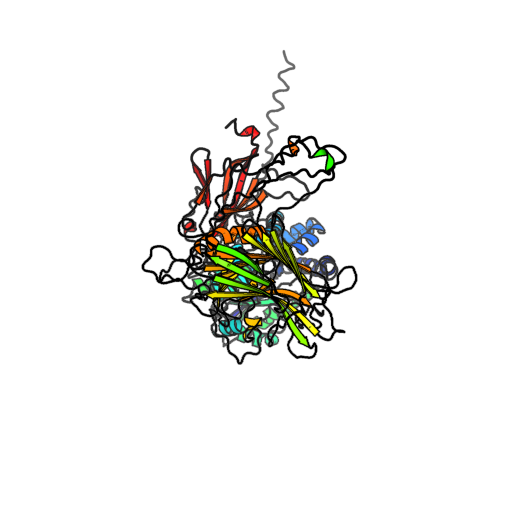? 24.333 4.501 -9.368 1.00 94.50 601 GLN A N 1
ATOM 4850 C CA . GLN A 1 601 ? 23.725 3.202 -9.689 1.00 94.50 601 GLN A CA 1
ATOM 4851 C C . GLN A 1 601 ? 22.252 3.119 -9.288 1.00 94.50 601 GLN A C 1
ATOM 4853 O O . GLN A 1 601 ? 21.852 3.602 -8.229 1.00 94.50 601 GLN A O 1
ATOM 4858 N N . ILE A 1 602 ? 21.465 2.428 -10.112 1.00 97.38 602 ILE A N 1
ATOM 4859 C CA . ILE A 1 602 ? 20.139 1.901 -9.772 1.00 97.38 602 ILE A CA 1
ATOM 4860 C C . ILE A 1 602 ? 20.149 0.400 -10.069 1.00 97.38 602 ILE A C 1
ATOM 4862 O O . ILE A 1 602 ? 20.591 -0.007 -11.142 1.00 97.38 602 ILE A O 1
ATOM 4866 N N . GLU A 1 603 ? 19.618 -0.422 -9.170 1.00 97.31 603 GLU A N 1
ATOM 4867 C CA . GLU A 1 603 ? 19.335 -1.834 -9.445 1.00 97.31 603 GLU A CA 1
ATOM 4868 C C . GLU A 1 603 ? 17.915 -2.230 -9.038 1.00 97.31 603 GLU A C 1
ATOM 4870 O O . GLU A 1 603 ? 17.347 -1.651 -8.110 1.00 97.31 603 GLU A O 1
ATOM 4875 N N . LEU A 1 604 ? 17.348 -3.205 -9.755 1.00 97.94 604 LEU A N 1
ATOM 4876 C CA . LEU A 1 604 ? 16.034 -3.790 -9.486 1.00 97.94 604 LEU A CA 1
ATOM 4877 C C . LEU A 1 604 ? 16.108 -5.318 -9.595 1.00 97.94 604 LEU A C 1
ATOM 4879 O O . LEU A 1 604 ? 16.766 -5.859 -10.486 1.00 97.94 604 LEU A O 1
ATOM 4883 N N . MET A 1 605 ? 15.423 -6.007 -8.687 1.00 97.88 605 MET A N 1
ATOM 4884 C CA . MET A 1 605 ? 15.349 -7.462 -8.605 1.00 97.88 605 MET A CA 1
ATOM 4885 C C . MET A 1 605 ? 14.175 -7.990 -9.426 1.00 97.88 605 MET A C 1
ATOM 4887 O O . MET A 1 605 ? 13.027 -7.651 -9.157 1.00 97.88 605 MET A O 1
ATOM 4891 N N . LEU A 1 606 ? 14.485 -8.827 -10.417 1.00 96.69 606 LEU A N 1
ATOM 4892 C CA . LEU A 1 606 ? 13.576 -9.220 -11.495 1.00 96.69 606 LEU A CA 1
ATOM 4893 C C . LEU A 1 606 ? 12.890 -10.567 -11.265 1.00 96.69 606 LEU A C 1
ATOM 4895 O O . LEU A 1 606 ? 11.737 -10.756 -11.649 1.00 96.69 606 LEU A O 1
ATOM 4899 N N . HIS A 1 607 ? 13.626 -11.529 -10.703 1.00 95.75 607 HIS A N 1
ATOM 4900 C CA . HIS A 1 607 ? 13.127 -12.871 -10.401 1.00 95.75 607 HIS A CA 1
ATOM 4901 C C . HIS A 1 607 ? 13.961 -13.513 -9.292 1.00 95.75 607 HIS A C 1
ATOM 4903 O O . HIS A 1 607 ? 15.162 -13.257 -9.182 1.00 95.75 607 HIS A O 1
ATOM 4909 N N . ARG A 1 608 ? 13.340 -14.379 -8.493 1.00 93.56 608 ARG A N 1
ATOM 4910 C CA . ARG A 1 608 ? 13.961 -15.070 -7.359 1.00 93.56 608 ARG A CA 1
ATOM 4911 C C . ARG A 1 608 ? 13.640 -16.562 -7.444 1.00 93.56 608 ARG A C 1
ATOM 4913 O O . ARG A 1 608 ? 12.496 -16.935 -7.680 1.00 93.56 608 ARG A O 1
ATOM 4920 N N . ARG A 1 609 ? 14.640 -17.422 -7.243 1.00 91.00 609 ARG A N 1
ATOM 4921 C CA . ARG A 1 609 ? 14.440 -18.856 -6.989 1.00 91.00 609 ARG A CA 1
ATOM 4922 C C . ARG A 1 609 ? 15.242 -19.237 -5.757 1.00 91.00 609 ARG A C 1
ATOM 4924 O O . ARG A 1 609 ? 16.473 -19.289 -5.795 1.00 91.00 609 ARG A O 1
ATOM 4931 N N . ILE A 1 610 ? 14.527 -19.462 -4.664 1.00 88.94 610 ILE A N 1
ATOM 4932 C CA . ILE A 1 610 ? 15.079 -19.665 -3.330 1.00 88.94 610 ILE A CA 1
ATOM 4933 C C . ILE A 1 610 ? 14.635 -21.040 -2.851 1.00 88.94 610 ILE A C 1
ATOM 4935 O O . ILE A 1 610 ? 13.449 -21.342 -2.810 1.00 88.94 610 ILE A O 1
ATOM 4939 N N . LEU A 1 611 ? 15.610 -21.882 -2.533 1.00 87.00 611 LEU A N 1
ATOM 4940 C CA . LEU A 1 611 ? 15.477 -23.309 -2.236 1.00 87.00 611 LEU A CA 1
ATOM 4941 C C . LEU A 1 611 ? 15.513 -23.555 -0.715 1.00 87.00 611 LEU A C 1
ATOM 4943 O O . LEU A 1 611 ? 15.875 -24.631 -0.241 1.00 87.00 611 LEU A O 1
ATOM 4947 N N . SER A 1 612 ? 15.152 -22.520 0.040 1.00 83.00 612 SER A N 1
ATOM 4948 C CA . SER A 1 612 ? 15.002 -22.479 1.490 1.00 83.00 612 SER A CA 1
ATOM 4949 C C . SER A 1 612 ? 13.700 -21.753 1.827 1.00 83.00 612 SER A C 1
ATOM 4951 O O . SER A 1 612 ? 13.361 -20.761 1.180 1.00 83.00 612 SER A O 1
ATOM 4953 N N . ASP A 1 613 ? 12.984 -22.261 2.825 1.00 83.00 613 ASP A N 1
ATOM 4954 C CA . ASP A 1 613 ? 11.944 -21.515 3.535 1.00 83.00 613 ASP A CA 1
ATOM 4955 C C . ASP A 1 613 ? 12.622 -20.489 4.468 1.00 83.00 613 ASP A C 1
ATOM 4957 O O . ASP A 1 613 ? 13.756 -20.697 4.919 1.00 83.00 613 ASP A O 1
ATOM 4961 N N . ASP A 1 614 ? 11.965 -19.358 4.721 1.00 82.19 614 ASP A N 1
ATOM 4962 C CA . ASP A 1 614 ? 12.436 -18.311 5.639 1.00 82.19 614 ASP A CA 1
ATOM 4963 C C . ASP A 1 614 ? 11.747 -18.336 7.011 1.00 82.19 614 ASP A C 1
ATOM 4965 O O . ASP A 1 614 ? 11.987 -17.451 7.833 1.00 82.19 614 ASP A O 1
ATOM 4969 N N . TYR A 1 615 ? 10.976 -19.389 7.295 1.00 80.56 615 TYR A N 1
ATOM 4970 C CA . TYR A 1 615 ? 10.351 -19.686 8.583 1.00 80.56 615 TYR A CA 1
ATOM 4971 C C . TYR A 1 615 ? 9.370 -18.613 9.077 1.00 80.56 615 TYR A C 1
ATOM 4973 O O . TYR A 1 615 ? 9.087 -18.534 10.273 1.00 80.56 615 TYR A O 1
ATOM 4981 N N . LEU A 1 616 ? 8.800 -17.822 8.158 1.00 75.38 616 LEU A N 1
ATOM 4982 C CA . LEU A 1 616 ? 7.721 -16.864 8.442 1.00 75.38 616 LEU A CA 1
ATOM 4983 C C . LEU A 1 616 ? 6.308 -17.445 8.224 1.00 75.38 616 LEU A C 1
ATOM 4985 O O . LEU A 1 616 ? 5.342 -16.698 8.122 1.00 75.38 616 LEU A O 1
ATOM 4989 N N . GLY A 1 617 ? 6.181 -18.775 8.178 1.00 79.25 617 GLY A N 1
ATOM 4990 C CA . GLY A 1 617 ? 4.898 -19.491 8.242 1.00 79.25 617 GLY A CA 1
ATOM 4991 C C . GLY A 1 617 ? 4.418 -20.131 6.937 1.00 79.25 617 GLY A C 1
ATOM 4992 O O . GLY A 1 617 ? 3.579 -21.022 7.000 1.00 79.25 617 GLY A O 1
ATOM 4993 N N . MET A 1 618 ? 4.972 -19.753 5.777 1.00 85.31 618 MET A N 1
ATOM 4994 C CA . MET A 1 618 ? 4.587 -20.352 4.488 1.00 85.31 618 MET A CA 1
ATOM 4995 C C . MET A 1 618 ? 4.908 -21.856 4.425 1.00 85.31 618 MET A C 1
ATOM 4997 O O . MET A 1 618 ? 4.104 -22.634 3.918 1.00 85.31 618 MET A O 1
ATOM 5001 N N . GLY A 1 619 ? 6.068 -22.277 4.946 1.00 83.25 619 GLY A N 1
ATOM 5002 C CA . GLY A 1 619 ? 6.474 -23.687 4.963 1.00 83.25 619 GLY A CA 1
ATOM 5003 C C . GLY A 1 619 ? 6.882 -24.233 3.591 1.00 83.25 619 GLY A C 1
ATOM 5004 O O . GLY A 1 619 ? 7.018 -25.446 3.428 1.00 83.25 619 GLY A O 1
ATOM 5005 N N . GLU A 1 620 ? 7.097 -23.351 2.612 1.00 85.81 620 GLU A N 1
ATOM 5006 C CA . GLU A 1 620 ? 7.449 -23.687 1.235 1.00 85.81 620 GLU A CA 1
ATOM 5007 C C . GLU A 1 620 ? 8.596 -22.806 0.723 1.00 85.81 620 GLU A C 1
ATOM 5009 O O . GLU A 1 620 ? 8.706 -21.616 1.011 1.00 85.81 620 GLU A O 1
ATOM 5014 N N . THR A 1 621 ? 9.457 -23.398 -0.099 1.00 89.00 621 THR A N 1
ATOM 5015 C CA . THR A 1 621 ? 10.538 -22.688 -0.791 1.00 89.00 621 THR A CA 1
ATOM 5016 C C . THR A 1 621 ? 9.981 -21.838 -1.938 1.00 89.00 621 THR A C 1
ATOM 5018 O O . THR A 1 621 ? 9.138 -22.334 -2.688 1.00 89.00 621 THR A O 1
ATOM 5021 N N . LEU A 1 622 ? 10.512 -20.630 -2.178 1.00 91.50 622 LEU A N 1
ATOM 5022 C CA . LEU A 1 622 ? 10.168 -19.812 -3.357 1.00 91.50 622 LEU A CA 1
ATOM 5023 C C . LEU A 1 622 ? 10.760 -20.427 -4.645 1.00 91.50 622 LEU A C 1
ATOM 5025 O O . LEU A 1 622 ? 11.776 -19.979 -5.183 1.00 91.50 622 LEU A O 1
ATOM 5029 N N . ALA A 1 623 ? 10.132 -21.502 -5.116 1.00 89.38 623 ALA A N 1
ATOM 5030 C CA . ALA A 1 623 ? 10.626 -22.382 -6.170 1.00 89.38 623 ALA A CA 1
ATOM 5031 C C . ALA A 1 623 ? 9.559 -22.687 -7.239 1.00 89.38 623 ALA A C 1
ATOM 5033 O O . ALA A 1 623 ? 9.543 -23.780 -7.808 1.00 89.38 623 ALA A O 1
ATOM 5034 N N . GLU A 1 624 ? 8.711 -21.700 -7.545 1.00 90.44 624 GLU A N 1
ATOM 5035 C CA . GLU A 1 624 ? 7.608 -21.777 -8.514 1.00 90.44 624 GLU A CA 1
ATOM 5036 C C . GLU A 1 624 ? 7.983 -22.502 -9.814 1.00 90.44 624 GLU A C 1
ATOM 5038 O O . GLU A 1 624 ? 9.073 -22.305 -10.369 1.00 90.44 624 GLU A O 1
ATOM 5043 N N . ASN A 1 625 ? 7.053 -23.304 -10.331 1.00 89.88 625 ASN A N 1
ATOM 5044 C CA . ASN A 1 625 ? 7.194 -24.005 -11.600 1.00 89.88 625 ASN A CA 1
ATOM 5045 C C . ASN A 1 625 ? 6.130 -23.527 -12.599 1.00 89.88 625 ASN A C 1
ATOM 5047 O O . ASN A 1 625 ? 4.997 -23.226 -12.229 1.00 89.88 625 ASN A O 1
ATOM 5051 N N . GLY A 1 626 ? 6.496 -23.474 -13.878 1.00 87.25 626 GLY A N 1
ATOM 5052 C CA . GLY A 1 626 ? 5.563 -23.274 -14.978 1.00 87.25 626 GLY A CA 1
ATOM 5053 C C . GLY A 1 626 ? 4.738 -24.528 -15.282 1.00 87.25 626 GLY A C 1
ATOM 5054 O O . GLY A 1 626 ? 4.931 -25.599 -14.707 1.00 87.25 626 GLY A O 1
ATOM 5055 N N . ILE A 1 627 ? 3.835 -24.400 -16.257 1.00 85.31 627 ILE A N 1
ATOM 5056 C CA . ILE A 1 627 ? 2.908 -25.464 -16.692 1.00 85.31 627 ILE A CA 1
ATOM 5057 C C . ILE A 1 627 ? 3.653 -26.715 -17.211 1.00 85.31 627 ILE A C 1
ATOM 5059 O O . ILE A 1 627 ? 3.112 -27.816 -17.177 1.00 85.31 627 ILE A O 1
ATOM 5063 N N . ASP A 1 628 ? 4.903 -26.570 -17.663 1.00 86.94 628 ASP A N 1
ATOM 5064 C CA . ASP A 1 628 ? 5.761 -27.675 -18.111 1.00 86.94 628 ASP A CA 1
ATOM 5065 C C . ASP A 1 628 ? 6.535 -28.376 -16.973 1.00 86.94 628 ASP A C 1
ATOM 5067 O O . ASP A 1 628 ? 7.363 -29.248 -17.242 1.00 86.94 628 ASP A O 1
ATOM 5071 N N . GLY A 1 629 ? 6.292 -27.990 -15.715 1.00 85.69 629 GLY A N 1
ATOM 5072 C CA . GLY A 1 629 ? 6.939 -28.547 -14.525 1.00 85.69 629 GLY A CA 1
ATOM 5073 C C . GLY A 1 629 ? 8.367 -28.053 -14.270 1.00 85.69 629 GLY A C 1
ATOM 5074 O O . GLY A 1 629 ? 8.987 -28.498 -13.305 1.00 85.69 629 GLY A O 1
ATOM 5075 N N . LYS A 1 630 ? 8.907 -27.145 -15.095 1.00 88.12 630 LYS A N 1
ATOM 5076 C CA . LYS A 1 630 ? 10.224 -26.518 -14.874 1.00 88.12 630 LYS A CA 1
ATOM 5077 C C . LYS A 1 630 ? 10.076 -25.196 -14.129 1.00 88.12 630 LYS A C 1
ATOM 5079 O O . LYS A 1 630 ? 8.990 -24.634 -14.094 1.00 88.12 630 LYS A O 1
ATOM 5084 N N . GLY A 1 631 ? 11.171 -24.665 -13.582 1.00 88.75 631 GLY A N 1
ATOM 5085 C CA . GLY A 1 631 ? 11.155 -23.382 -12.870 1.00 88.75 631 GLY A CA 1
ATOM 5086 C C . GLY A 1 631 ? 10.525 -22.245 -13.688 1.00 88.75 631 GLY A C 1
ATOM 5087 O O . GLY A 1 631 ? 10.792 -22.122 -14.883 1.00 88.75 631 GLY A O 1
ATOM 5088 N N . LEU A 1 632 ? 9.691 -21.423 -13.045 1.00 94.12 632 LEU A N 1
ATOM 5089 C CA . LEU A 1 632 ? 8.878 -20.395 -13.698 1.00 94.12 632 LEU A CA 1
ATOM 5090 C C . LEU A 1 632 ? 9.714 -19.449 -14.579 1.00 94.12 632 LEU A C 1
ATOM 5092 O O . LEU A 1 632 ? 10.746 -18.926 -14.149 1.00 94.12 632 LEU A O 1
ATOM 5096 N N . ILE A 1 633 ? 9.226 -19.207 -15.800 1.00 94.88 633 ILE A N 1
ATOM 5097 C CA . ILE A 1 633 ? 9.777 -18.221 -16.735 1.00 94.88 633 ILE A CA 1
ATOM 5098 C C . ILE A 1 633 ? 8.959 -16.939 -16.638 1.00 94.88 633 ILE A C 1
ATOM 5100 O O . ILE A 1 633 ? 7.764 -16.935 -16.932 1.00 94.88 633 ILE A O 1
ATOM 5104 N N . VAL A 1 634 ? 9.619 -15.843 -16.283 1.00 95.69 634 VAL A N 1
ATOM 5105 C CA . VAL A 1 634 ? 9.034 -14.502 -16.261 1.00 95.69 634 VAL A CA 1
ATOM 5106 C C . VAL A 1 634 ? 9.656 -13.633 -17.344 1.00 95.69 634 VAL A C 1
ATOM 5108 O O . VAL A 1 634 ? 10.849 -13.710 -17.643 1.00 95.69 634 VAL A O 1
ATOM 5111 N N . ARG A 1 635 ? 8.826 -12.776 -17.932 1.00 95.50 635 ARG A N 1
ATOM 5112 C CA . ARG A 1 635 ? 9.237 -11.723 -18.855 1.00 95.50 635 ARG A CA 1
ATOM 5113 C C . ARG A 1 635 ? 8.676 -10.406 -18.368 1.00 95.50 635 ARG A C 1
ATOM 5115 O O . ARG A 1 635 ? 7.470 -10.334 -18.124 1.00 95.50 635 ARG A O 1
ATOM 5122 N N . GLY A 1 636 ? 9.529 -9.395 -18.299 1.00 94.50 636 GLY A N 1
ATOM 5123 C CA . GLY A 1 636 ? 9.172 -8.030 -17.949 1.00 94.50 636 GLY A CA 1
ATOM 5124 C C . GLY A 1 636 ? 9.929 -7.010 -18.789 1.00 94.50 636 GLY A C 1
ATOM 5125 O O . GLY A 1 636 ? 10.692 -7.369 -19.688 1.00 94.50 636 GLY A O 1
ATOM 5126 N N . LYS A 1 637 ? 9.683 -5.728 -18.527 1.00 93.94 637 LYS A N 1
ATOM 5127 C CA . LYS A 1 637 ? 10.316 -4.619 -19.247 1.00 93.94 637 LYS A CA 1
ATOM 5128 C C . LYS A 1 637 ? 10.487 -3.393 -18.366 1.00 93.94 637 LYS A C 1
ATOM 5130 O O . LYS A 1 637 ? 9.613 -3.072 -17.568 1.00 93.94 637 LYS A O 1
ATOM 5135 N N . HIS A 1 638 ? 11.567 -2.655 -18.556 1.00 96.38 638 HIS A N 1
ATOM 5136 C CA . HIS A 1 638 ? 11.742 -1.329 -17.973 1.00 96.38 638 HIS A CA 1
ATOM 5137 C C . HIS A 1 638 ? 11.761 -0.287 -19.086 1.00 96.38 638 HIS A C 1
ATOM 5139 O O . HIS A 1 638 ? 12.362 -0.518 -20.134 1.00 96.38 638 HIS A O 1
ATOM 5145 N N . ILE A 1 639 ? 11.163 0.879 -18.854 1.00 93.50 639 ILE A N 1
ATOM 5146 C CA . ILE A 1 639 ? 11.493 2.084 -19.623 1.00 93.50 639 ILE A CA 1
ATOM 5147 C C . ILE A 1 639 ? 12.475 2.897 -18.791 1.00 93.50 639 ILE A C 1
ATOM 5149 O O . ILE A 1 639 ? 12.238 3.103 -17.603 1.00 93.50 639 ILE A O 1
ATOM 5153 N N . ILE A 1 640 ? 13.561 3.368 -19.399 1.00 93.88 640 ILE A N 1
ATOM 5154 C CA . ILE A 1 640 ? 14.521 4.250 -18.723 1.00 93.88 640 ILE A CA 1
ATOM 5155 C C . ILE A 1 640 ? 14.503 5.642 -19.350 1.00 93.88 640 ILE A C 1
ATOM 5157 O O . ILE A 1 640 ? 14.353 5.789 -20.567 1.00 93.88 640 ILE A O 1
ATOM 5161 N N . ARG A 1 641 ? 14.641 6.676 -18.517 1.00 90.06 641 ARG A N 1
ATOM 5162 C CA . ARG A 1 641 ? 14.690 8.080 -18.944 1.00 90.06 641 ARG A CA 1
ATOM 5163 C C . ARG A 1 641 ? 15.880 8.782 -18.314 1.00 90.06 641 ARG A C 1
ATOM 5165 O O . ARG A 1 641 ? 16.087 8.691 -17.111 1.00 90.06 641 ARG A O 1
ATOM 5172 N N . LEU A 1 642 ? 16.631 9.493 -19.149 1.00 88.56 642 LEU A N 1
ATOM 5173 C CA . LEU A 1 642 ? 17.703 10.405 -18.769 1.00 88.56 642 LEU A CA 1
ATOM 5174 C C . LEU A 1 642 ? 17.359 11.773 -19.361 1.00 88.56 642 LEU A C 1
ATOM 5176 O O . LEU A 1 642 ? 17.259 11.898 -20.584 1.00 88.56 642 LEU A O 1
ATOM 5180 N N . ALA A 1 643 ? 17.165 12.774 -18.509 1.00 85.50 643 ALA A N 1
ATOM 5181 C CA . ALA A 1 643 ? 16.772 14.116 -18.926 1.00 85.50 643 ALA A CA 1
ATOM 5182 C C . ALA A 1 643 ? 17.226 15.173 -17.910 1.00 85.50 643 ALA A C 1
ATOM 5184 O O . ALA A 1 643 ? 17.686 14.848 -16.815 1.00 85.50 643 ALA A O 1
ATOM 5185 N N . GLU A 1 644 ? 17.067 16.445 -18.272 1.00 83.06 644 GLU A N 1
ATOM 5186 C CA . GLU A 1 644 ? 17.076 17.530 -17.293 1.00 83.06 644 GLU A CA 1
ATOM 5187 C C . GLU A 1 644 ? 15.921 17.351 -16.306 1.00 83.06 644 GLU A C 1
ATOM 5189 O O . GLU A 1 644 ? 14.823 16.915 -16.668 1.00 83.06 644 GLU A O 1
ATOM 5194 N N . TRP A 1 645 ? 16.174 17.714 -15.056 1.00 82.81 645 TRP A N 1
ATOM 5195 C CA . TRP A 1 645 ? 15.270 17.510 -13.938 1.00 82.81 645 TRP A CA 1
ATOM 5196 C C . TRP A 1 645 ? 13.899 18.156 -14.139 1.00 82.81 645 TRP A C 1
ATOM 5198 O O . TRP A 1 645 ? 12.879 17.496 -13.973 1.00 82.81 645 TRP A O 1
ATOM 5208 N N . SER A 1 646 ? 13.867 19.409 -14.593 1.00 77.69 646 SER A N 1
ATOM 5209 C CA . SER A 1 646 ? 12.635 20.150 -14.896 1.00 77.69 646 SER A CA 1
ATOM 5210 C C . SER A 1 646 ? 11.750 19.433 -15.928 1.00 77.69 646 SER A C 1
ATOM 5212 O O . SER A 1 646 ? 10.522 19.404 -15.803 1.00 77.69 646 SER A O 1
ATOM 5214 N N . HIS A 1 647 ? 12.369 18.800 -16.930 1.00 77.31 647 HIS A N 1
ATOM 5215 C CA . HIS A 1 647 ? 11.664 18.008 -17.930 1.00 77.31 647 HIS A CA 1
ATOM 5216 C C . HIS A 1 647 ? 11.177 16.680 -17.343 1.00 77.31 647 HIS A C 1
ATOM 5218 O O . HIS A 1 647 ? 9.994 16.359 -17.475 1.00 77.31 647 HIS A O 1
ATOM 5224 N N . LEU A 1 648 ? 12.052 15.959 -16.630 1.00 80.62 648 LEU A N 1
ATOM 5225 C CA . LEU A 1 648 ? 11.724 14.681 -15.998 1.00 80.62 648 LEU A CA 1
ATOM 5226 C C . LEU A 1 648 ? 10.583 14.833 -14.984 1.00 80.62 648 LEU A C 1
ATOM 5228 O O . LEU A 1 648 ? 9.628 14.076 -15.055 1.00 80.62 648 LEU A O 1
ATOM 5232 N N . CYS A 1 649 ? 10.602 15.852 -14.123 1.00 77.25 649 CYS A N 1
ATOM 5233 C CA . CYS A 1 649 ? 9.515 16.169 -13.187 1.00 77.25 649 CYS A CA 1
ATOM 5234 C C . CYS A 1 649 ? 8.163 16.414 -13.873 1.00 77.25 649 CYS A C 1
ATOM 5236 O O . CYS A 1 649 ? 7.117 16.148 -13.282 1.00 77.25 649 CYS A O 1
ATOM 5238 N N . THR A 1 650 ? 8.173 16.912 -15.113 1.00 72.31 650 THR A N 1
ATOM 5239 C CA . THR A 1 650 ? 6.948 17.144 -15.888 1.00 72.31 650 THR A CA 1
ATOM 5240 C C . THR A 1 650 ? 6.403 15.836 -16.473 1.00 72.31 650 THR A C 1
ATOM 5242 O O . THR A 1 650 ? 5.194 15.614 -16.429 1.00 72.31 650 THR A O 1
ATOM 5245 N N . GLU A 1 651 ? 7.262 14.947 -16.992 1.00 76.56 651 GLU A N 1
ATOM 5246 C CA . GLU A 1 651 ? 6.829 13.674 -17.598 1.00 76.56 651 GLU A CA 1
ATOM 5247 C C . GLU A 1 651 ? 6.735 12.481 -16.627 1.00 76.56 651 GLU A C 1
ATOM 5249 O O . GLU A 1 651 ? 6.001 11.541 -16.932 1.00 76.56 651 GLU A O 1
ATOM 5254 N N . ASP A 1 652 ? 7.410 12.516 -15.467 1.00 79.88 652 ASP A N 1
ATOM 5255 C CA . ASP A 1 652 ? 7.571 11.408 -14.499 1.00 79.88 652 ASP A CA 1
ATOM 5256 C C . ASP A 1 652 ? 6.257 10.691 -14.235 1.00 79.88 652 ASP A C 1
ATOM 5258 O O . ASP A 1 652 ? 6.149 9.473 -14.395 1.00 79.88 652 ASP A O 1
ATOM 5262 N N . ARG A 1 653 ? 5.228 11.477 -13.901 1.00 75.94 653 ARG A N 1
ATOM 5263 C CA . ARG A 1 653 ? 3.914 10.941 -13.591 1.00 75.94 653 ARG A CA 1
ATOM 5264 C C . ARG A 1 653 ? 3.335 10.198 -14.785 1.00 75.94 653 ARG A C 1
ATOM 5266 O O . ARG A 1 653 ? 3.007 9.033 -14.632 1.00 75.94 653 ARG A O 1
ATOM 5273 N N . LEU A 1 654 ? 3.257 10.809 -15.970 1.00 73.69 654 LEU A N 1
ATOM 5274 C CA . LEU A 1 654 ? 2.705 10.138 -17.154 1.00 73.69 654 LEU A CA 1
ATOM 5275 C C . LEU A 1 654 ? 3.553 8.954 -17.635 1.00 73.69 654 LEU A C 1
ATOM 5277 O O . LEU A 1 654 ? 2.990 8.012 -18.189 1.00 73.69 654 LEU A O 1
ATOM 5281 N N . MET A 1 655 ? 4.874 8.985 -17.448 1.00 77.00 655 MET A N 1
ATOM 5282 C CA . MET A 1 655 ? 5.775 7.908 -17.862 1.00 77.00 655 MET A CA 1
ATOM 5283 C C . MET A 1 655 ? 5.617 6.687 -16.956 1.00 77.00 655 MET A C 1
ATOM 5285 O O . MET A 1 655 ? 5.323 5.593 -17.443 1.00 77.00 655 MET A O 1
ATOM 5289 N N . ALA A 1 656 ? 5.722 6.900 -15.641 1.00 79.38 656 ALA A N 1
ATOM 5290 C CA . ALA A 1 656 ? 5.389 5.909 -14.627 1.00 79.38 656 ALA A CA 1
ATOM 5291 C C . ALA A 1 656 ? 3.986 5.362 -14.859 1.00 79.38 656 ALA A C 1
ATOM 5293 O O . ALA A 1 656 ? 3.784 4.146 -14.852 1.00 79.38 656 ALA A O 1
ATOM 5294 N N . GLU A 1 657 ? 3.038 6.254 -15.162 1.00 73.06 657 GLU A N 1
ATOM 5295 C CA . GLU A 1 657 ? 1.686 5.854 -15.478 1.00 73.06 657 GLU A CA 1
ATOM 5296 C C . GLU A 1 657 ? 1.692 4.886 -16.689 1.00 73.06 657 GLU A C 1
ATOM 5298 O O . GLU A 1 657 ? 1.431 3.684 -16.538 1.00 73.06 657 GLU A O 1
ATOM 5303 N N . TYR A 1 658 ? 2.060 5.368 -17.876 1.00 73.81 658 TYR A N 1
ATOM 5304 C CA . TYR A 1 658 ? 1.953 4.661 -19.158 1.00 73.81 658 TYR A CA 1
ATOM 5305 C C . TYR A 1 658 ? 2.596 3.267 -19.190 1.00 73.81 658 TYR A C 1
ATOM 5307 O O . TYR A 1 658 ? 2.048 2.343 -19.796 1.00 73.81 658 TYR A O 1
ATOM 5315 N N . VAL A 1 659 ? 3.743 3.090 -18.529 1.00 76.81 659 VAL A N 1
ATOM 5316 C CA . VAL A 1 659 ? 4.448 1.798 -18.483 1.00 76.81 659 VAL A CA 1
ATOM 5317 C C . VAL A 1 659 ? 3.632 0.718 -17.776 1.00 76.81 659 VAL A C 1
ATOM 5319 O O . VAL A 1 659 ? 3.823 -0.474 -18.035 1.00 76.81 659 VAL A O 1
ATOM 5322 N N . THR A 1 660 ? 2.736 1.114 -16.870 1.00 71.19 660 THR A N 1
ATOM 5323 C CA . THR A 1 660 ? 2.232 0.204 -15.846 1.00 71.19 660 THR A CA 1
ATOM 5324 C C . THR A 1 660 ? 0.764 -0.183 -15.916 1.00 71.19 660 THR A C 1
ATOM 5326 O O . THR A 1 660 ? 0.423 -1.290 -15.501 1.00 71.19 660 THR A O 1
ATOM 5329 N N . ARG A 1 661 ? -0.093 0.655 -16.494 1.00 71.94 661 ARG A N 1
ATOM 5330 C CA . ARG A 1 661 ? -1.330 0.183 -17.130 1.00 71.94 661 ARG A CA 1
ATOM 5331 C C . ARG A 1 661 ? -1.285 0.661 -18.585 1.00 71.94 661 ARG A C 1
ATOM 5333 O O . ARG A 1 661 ? -1.775 1.744 -18.900 1.00 71.94 661 ARG A O 1
ATOM 5340 N N . PRO A 1 662 ? -0.588 -0.079 -19.467 1.00 71.56 662 PRO A N 1
ATOM 5341 C CA . PRO A 1 662 ? -0.509 0.288 -20.873 1.00 71.56 662 PRO A CA 1
ATOM 5342 C C . PRO A 1 662 ? -1.887 0.165 -21.549 1.00 71.56 662 PRO A C 1
ATOM 5344 O O . PRO A 1 662 ? -2.753 -0.565 -21.058 1.00 71.56 662 PRO A O 1
ATOM 5347 N N . PRO A 1 663 ? -2.096 0.821 -22.706 1.00 69.12 663 PRO A N 1
ATOM 5348 C CA . PRO A 1 663 ? -3.287 0.639 -23.529 1.00 69.12 663 PRO A CA 1
ATOM 5349 C C . PRO A 1 663 ? -3.647 -0.831 -23.772 1.00 69.12 663 PRO A C 1
ATOM 5351 O O . PRO A 1 663 ? -2.838 -1.604 -24.284 1.00 69.12 663 PRO A O 1
ATOM 5354 N N . LEU A 1 664 ? -4.890 -1.193 -23.442 1.00 68.06 664 LEU A N 1
ATOM 5355 C CA . LEU A 1 664 ? -5.450 -2.511 -23.727 1.00 68.06 664 LEU A CA 1
ATOM 5356 C C . LEU A 1 664 ? -5.620 -2.684 -25.241 1.00 68.06 664 LEU A C 1
ATOM 5358 O O . LEU A 1 664 ? -6.477 -2.052 -25.861 1.00 68.06 664 LEU A O 1
ATOM 5362 N N . ALA A 1 665 ? -4.806 -3.553 -25.837 1.00 71.00 665 ALA A N 1
ATOM 5363 C CA . ALA A 1 665 ? -4.959 -3.963 -27.226 1.00 71.00 665 ALA A CA 1
ATOM 5364 C C . ALA A 1 665 ? -6.060 -5.029 -27.336 1.00 71.00 665 ALA A C 1
ATOM 5366 O O . ALA A 1 665 ? -5.955 -6.104 -26.747 1.00 71.00 665 ALA A O 1
ATOM 5367 N N . LEU A 1 666 ? -7.109 -4.732 -28.104 1.00 74.31 666 LEU A N 1
ATOM 5368 C CA . LEU A 1 666 ? -8.206 -5.654 -28.394 1.00 74.31 666 LEU A CA 1
ATOM 5369 C C . LEU A 1 666 ? -8.134 -6.085 -29.860 1.00 74.31 666 LEU A C 1
ATOM 5371 O O . LEU A 1 666 ? -8.014 -5.246 -30.752 1.00 74.31 666 LEU A O 1
ATOM 5375 N N . PHE A 1 667 ? -8.236 -7.390 -30.108 1.00 80.12 667 PHE A N 1
ATOM 5376 C CA . PHE A 1 667 ? -8.183 -7.977 -31.446 1.00 80.12 667 PHE A CA 1
ATOM 5377 C C . PHE A 1 667 ? -9.495 -8.702 -31.749 1.00 80.12 667 PHE A C 1
ATOM 5379 O O . PHE A 1 667 ? -9.967 -9.496 -30.938 1.00 80.12 667 PHE A O 1
ATOM 5386 N N . ALA A 1 668 ? -10.062 -8.459 -32.930 1.00 75.56 668 ALA A N 1
ATOM 5387 C CA . ALA A 1 668 ? -11.241 -9.159 -33.430 1.00 75.56 668 ALA A CA 1
ATOM 5388 C C . ALA A 1 668 ? -10.939 -9.721 -34.831 1.00 75.56 668 ALA A C 1
ATOM 5390 O O . ALA A 1 668 ? -10.482 -8.961 -35.689 1.00 75.56 668 ALA A O 1
ATOM 5391 N N . PRO A 1 669 ? -11.161 -11.023 -35.090 1.00 72.62 669 PRO A N 1
ATOM 5392 C CA . PRO A 1 669 ? -10.958 -11.596 -36.415 1.00 72.62 669 PRO A CA 1
ATOM 5393 C C . PRO A 1 669 ? -12.016 -11.075 -37.394 1.00 72.62 669 PRO A C 1
ATOM 5395 O O . PRO A 1 669 ? -13.193 -10.959 -37.051 1.00 72.62 669 PRO A O 1
ATOM 5398 N N . THR A 1 670 ? -11.608 -10.799 -38.631 1.00 70.06 670 THR A N 1
ATOM 5399 C CA . THR A 1 670 ? -12.499 -10.336 -39.701 1.00 70.06 670 THR A CA 1
ATOM 5400 C C . THR A 1 670 ? -12.646 -11.436 -40.755 1.00 70.06 670 THR A C 1
ATOM 5402 O O . THR A 1 670 ? -11.672 -12.057 -41.173 1.00 70.06 670 THR A O 1
ATOM 5405 N N . THR A 1 671 ? -13.882 -11.726 -41.167 1.00 62.66 671 THR A N 1
ATOM 5406 C CA . THR A 1 671 ? -14.207 -12.813 -42.116 1.00 62.66 671 THR A CA 1
ATOM 5407 C C . THR A 1 671 ? -14.375 -12.331 -43.561 1.00 62.66 671 THR A C 1
ATOM 5409 O O . THR A 1 671 ? -14.773 -13.096 -44.435 1.00 62.66 671 THR A O 1
ATOM 5412 N N . GLY A 1 672 ? -14.072 -11.060 -43.825 1.00 66.50 672 GLY A N 1
ATOM 5413 C CA . GLY A 1 672 ? -14.201 -10.408 -45.124 1.00 66.50 672 GLY A CA 1
ATOM 5414 C C . GLY A 1 672 ? -13.637 -8.982 -45.091 1.00 66.50 672 GLY A C 1
ATOM 5415 O O . GLY A 1 672 ? -13.168 -8.541 -44.037 1.00 66.50 672 GLY A O 1
ATOM 5416 N N . PRO A 1 673 ? -13.669 -8.252 -46.221 1.00 63.12 673 PRO A N 1
ATOM 5417 C CA . PRO A 1 673 ? -13.181 -6.877 -46.288 1.00 63.12 673 PRO A CA 1
ATOM 5418 C C . PRO A 1 673 ? -13.944 -5.981 -45.306 1.00 63.12 673 PRO A C 1
ATOM 5420 O O . PRO A 1 673 ? -15.176 -5.913 -45.332 1.00 63.12 673 PRO A O 1
ATOM 5423 N N . VAL A 1 674 ? -13.208 -5.284 -44.439 1.00 61.28 674 VAL A N 1
ATOM 5424 C CA . VAL A 1 674 ? -13.794 -4.406 -43.423 1.00 61.28 674 VAL A CA 1
ATOM 5425 C C . VAL A 1 674 ? -14.401 -3.172 -44.080 1.00 61.28 674 VAL A C 1
ATOM 5427 O O . VAL A 1 674 ? -13.695 -2.320 -44.620 1.00 61.28 674 VAL A O 1
ATOM 5430 N N . GLN A 1 675 ? -15.723 -3.040 -43.980 1.00 61.59 675 GLN A N 1
ATOM 5431 C CA . GLN A 1 675 ? -16.370 -1.753 -44.200 1.00 61.59 675 GLN A CA 1
ATOM 5432 C C . GLN A 1 675 ? -16.120 -0.869 -42.976 1.00 61.59 675 GLN A C 1
ATOM 5434 O O . GLN A 1 675 ? -16.549 -1.192 -41.870 1.00 61.59 675 GLN A O 1
ATOM 5439 N N . TRP A 1 676 ? -15.417 0.246 -43.183 1.00 60.56 676 TRP A N 1
ATOM 5440 C CA . TRP A 1 676 ? -15.180 1.272 -42.167 1.00 60.56 676 TRP A CA 1
ATOM 5441 C C . TRP A 1 676 ? -16.4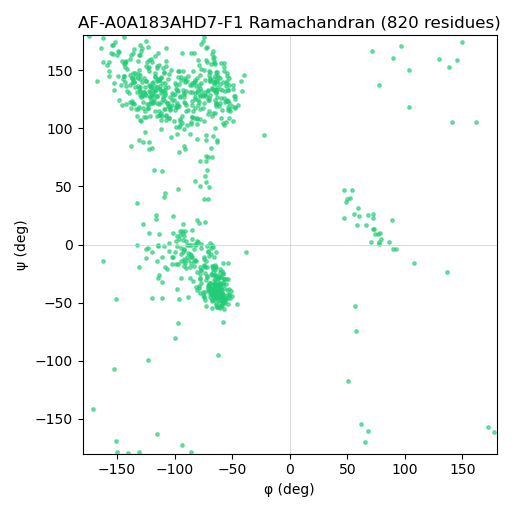89 2.001 -41.822 1.00 60.56 676 TRP A C 1
ATOM 5443 O O . TRP A 1 676 ? -16.788 3.064 -42.370 1.00 60.56 676 TRP A O 1
ATOM 5453 N N . ASP A 1 677 ? -17.287 1.412 -40.930 1.00 61.53 677 ASP A N 1
ATOM 5454 C CA . ASP A 1 677 ? -18.526 2.007 -40.430 1.00 61.53 677 ASP A CA 1
ATOM 5455 C C . ASP A 1 677 ? -18.284 2.952 -39.233 1.00 61.53 677 ASP A C 1
ATOM 5457 O O . ASP A 1 677 ? -17.158 3.218 -38.800 1.00 61.53 677 ASP A O 1
ATOM 5461 N N . TRP A 1 678 ? -19.369 3.513 -38.699 1.00 56.50 678 TRP A N 1
ATOM 5462 C CA . TRP A 1 678 ? -19.318 4.443 -37.572 1.00 56.50 678 TRP A CA 1
ATOM 5463 C C . TRP A 1 678 ? -18.847 3.804 -36.254 1.00 56.50 678 TRP A C 1
ATOM 5465 O O . TRP A 1 678 ? -18.368 4.536 -35.389 1.00 56.50 678 TRP A O 1
ATOM 5475 N N . LYS A 1 679 ? -18.932 2.475 -36.100 1.00 59.03 679 LYS A N 1
ATOM 5476 C CA . LYS A 1 679 ? -18.536 1.737 -34.886 1.00 59.03 679 LYS A CA 1
ATOM 5477 C C . LYS A 1 679 ? -17.022 1.563 -34.780 1.00 59.03 679 LYS A C 1
ATOM 5479 O O . LYS A 1 679 ? -16.519 1.314 -33.691 1.00 59.03 679 LYS A O 1
ATOM 5484 N N . MET A 1 680 ? -16.295 1.710 -35.891 1.00 62.25 680 MET A N 1
ATOM 5485 C CA . MET A 1 680 ? -14.827 1.697 -35.914 1.00 62.25 680 MET A CA 1
ATOM 5486 C C . MET A 1 680 ? -14.196 3.093 -35.795 1.00 62.25 680 MET A C 1
ATOM 5488 O O . MET A 1 680 ? -12.972 3.219 -35.861 1.00 62.25 680 MET A O 1
ATOM 5492 N N . ARG A 1 681 ? -14.994 4.153 -35.612 1.00 67.69 681 ARG A N 1
ATOM 5493 C CA . ARG A 1 681 ? -14.458 5.500 -35.371 1.00 67.69 681 ARG A CA 1
ATOM 5494 C C . ARG A 1 681 ? -13.797 5.588 -33.989 1.00 67.69 681 ARG A C 1
ATOM 5496 O O . ARG A 1 681 ? -14.262 4.926 -33.063 1.00 67.69 681 ARG A O 1
ATOM 5503 N N . PRO A 1 682 ? -12.756 6.426 -33.821 1.00 67.44 682 PRO A N 1
ATOM 5504 C CA . PRO A 1 682 ? -12.219 6.729 -32.502 1.00 67.44 682 PRO A CA 1
ATOM 5505 C C . PRO A 1 682 ? -13.321 7.284 -31.600 1.00 67.44 682 PRO A C 1
ATOM 5507 O O . PRO A 1 682 ? -14.060 8.184 -32.007 1.00 67.44 682 PRO A O 1
ATOM 5510 N N . TRP A 1 683 ? -13.418 6.757 -30.385 1.00 77.06 683 TRP A N 1
ATOM 5511 C CA . TRP A 1 683 ? -14.375 7.208 -29.381 1.00 77.06 683 TRP A CA 1
ATOM 5512 C C . TRP A 1 683 ? -13.640 7.770 -28.165 1.00 77.06 683 TRP A C 1
ATOM 5514 O O . TRP A 1 683 ? -12.583 7.266 -27.788 1.00 77.06 683 TRP A O 1
ATOM 5524 N N . MET A 1 684 ? -14.203 8.812 -27.555 1.00 72.88 684 MET A N 1
ATOM 5525 C CA . MET A 1 684 ? -13.696 9.437 -26.335 1.00 72.88 684 MET A CA 1
ATOM 5526 C C . MET A 1 684 ? -14.881 9.723 -25.419 1.00 72.88 684 MET A C 1
ATOM 5528 O O . MET A 1 684 ? -15.811 10.422 -25.815 1.00 72.88 684 MET A O 1
ATOM 5532 N N . GLY A 1 685 ? -14.844 9.199 -24.198 1.00 77.94 685 GLY A N 1
ATOM 5533 C CA . GLY A 1 685 ? -15.859 9.474 -23.189 1.00 77.94 685 GLY A CA 1
ATOM 5534 C C . GLY A 1 685 ? -15.749 10.864 -22.573 1.00 77.94 685 GLY A C 1
ATOM 5535 O O . GLY A 1 685 ? -16.737 11.334 -22.015 1.00 77.94 685 GLY A O 1
ATOM 5536 N N . LEU A 1 686 ? -14.596 11.535 -22.700 1.00 84.69 686 LEU A N 1
ATOM 5537 C CA . LEU A 1 686 ? -14.454 12.952 -22.362 1.00 84.69 686 LEU A CA 1
ATOM 5538 C C . LEU A 1 686 ? -14.587 13.842 -23.606 1.00 84.69 686 LEU A C 1
ATOM 5540 O O . LEU A 1 686 ? -14.096 13.500 -24.682 1.00 84.69 686 LEU A O 1
ATOM 5544 N N . THR A 1 687 ? -15.194 15.017 -23.442 1.00 85.38 687 THR A N 1
ATOM 5545 C CA . THR A 1 687 ? -15.280 16.058 -24.487 1.00 85.38 687 THR A CA 1
ATOM 5546 C C . THR A 1 687 ? -13.975 16.838 -24.663 1.00 85.38 687 THR A C 1
ATOM 5548 O O . THR A 1 687 ? -13.725 17.397 -25.731 1.00 85.38 687 THR A O 1
ATOM 5551 N N . ARG A 1 688 ? -13.120 16.844 -23.634 1.00 84.12 688 ARG A N 1
ATOM 5552 C CA . ARG A 1 688 ? -11.797 17.483 -23.598 1.00 84.12 688 ARG A CA 1
ATOM 5553 C C . ARG A 1 688 ? -10.809 16.646 -22.789 1.00 84.12 688 ARG A C 1
ATOM 5555 O O . ARG A 1 688 ? -11.203 15.913 -21.886 1.00 84.12 688 ARG A O 1
ATOM 5562 N N . SER A 1 689 ? -9.517 16.796 -23.073 1.00 76.62 689 SER A N 1
ATOM 5563 C CA . SER A 1 689 ? -8.464 16.272 -22.197 1.00 76.62 689 SER A CA 1
ATOM 5564 C C . SER A 1 689 ? -8.481 16.985 -20.844 1.00 76.62 689 SER A C 1
ATOM 5566 O O . SER A 1 689 ? -8.726 18.190 -20.777 1.00 76.62 689 SER A O 1
ATOM 5568 N N . LEU A 1 690 ? -8.163 16.252 -19.778 1.00 83.12 690 LEU A N 1
ATOM 5569 C CA . LEU A 1 690 ? -7.863 16.844 -18.475 1.00 83.12 690 LEU A CA 1
ATOM 5570 C C . LEU A 1 690 ? -6.493 17.551 -18.505 1.00 83.12 690 LEU A C 1
ATOM 5572 O O . LEU A 1 690 ? -5.647 17.204 -19.338 1.00 83.12 690 LEU A O 1
ATOM 5576 N N . PRO A 1 691 ? -6.248 18.522 -17.605 1.00 80.25 691 PRO A N 1
ATOM 5577 C CA . PRO A 1 691 ? -4.913 19.070 -17.384 1.00 80.25 691 PRO A CA 1
ATOM 5578 C C . PRO A 1 691 ? -3.903 17.969 -17.055 1.00 80.25 691 PRO A C 1
ATOM 5580 O O . PRO A 1 691 ? -4.231 17.007 -16.368 1.00 80.25 691 PRO A O 1
ATOM 5583 N N . HIS A 1 692 ? -2.648 18.151 -17.463 1.00 71.75 692 HIS A N 1
ATOM 5584 C CA . HIS A 1 692 ? -1.567 17.175 -17.253 1.00 71.75 692 HIS A CA 1
ATOM 5585 C C . HIS A 1 692 ? -1.322 16.822 -15.770 1.00 71.75 692 HIS A C 1
ATOM 5587 O O . HIS A 1 692 ? -0.813 15.749 -15.457 1.00 71.75 692 HIS A O 1
ATOM 5593 N N . ALA A 1 693 ? -1.695 17.723 -14.857 1.00 76.25 693 ALA A N 1
ATOM 5594 C CA . ALA A 1 693 ? -1.607 17.536 -13.413 1.00 76.25 693 ALA A CA 1
ATOM 5595 C C . ALA A 1 693 ? -2.822 16.812 -12.792 1.00 76.25 693 ALA A C 1
ATOM 5597 O O . ALA A 1 693 ? -2.769 16.473 -11.616 1.00 76.25 693 ALA A O 1
ATOM 5598 N N . VAL A 1 694 ? -3.915 16.584 -13.532 1.00 83.31 694 VAL A N 1
ATOM 5599 C CA . VAL A 1 694 ? -5.174 16.023 -13.006 1.00 83.31 694 VAL A CA 1
ATOM 5600 C C . VAL A 1 694 ? -5.430 14.637 -13.598 1.00 83.31 694 VAL A C 1
ATOM 5602 O O . VAL A 1 694 ? -5.755 14.501 -14.779 1.00 83.31 694 VAL A O 1
ATOM 5605 N N . HIS A 1 695 ? -5.343 13.601 -12.764 1.00 82.25 695 HIS A N 1
ATOM 5606 C CA . HIS A 1 695 ? -5.648 12.222 -13.144 1.00 82.25 695 HIS A CA 1
ATOM 5607 C C . HIS A 1 695 ? -7.077 11.847 -12.705 1.00 82.25 695 HIS A C 1
ATOM 5609 O O . HIS A 1 695 ? -7.391 11.882 -11.518 1.00 82.25 695 HIS A O 1
ATOM 5615 N N . LEU A 1 696 ? -7.942 11.453 -13.651 1.00 84.62 696 LEU A N 1
ATOM 5616 C CA . LEU A 1 696 ? -9.200 10.745 -13.366 1.00 84.62 696 LEU A CA 1
ATOM 5617 C C . LEU A 1 696 ? -8.892 9.298 -12.950 1.00 84.62 696 LEU A C 1
ATOM 5619 O O . LEU A 1 696 ? -8.741 8.422 -13.797 1.00 84.62 696 LEU A O 1
ATOM 5623 N N . VAL A 1 697 ? -8.800 9.073 -11.642 1.00 83.62 697 VAL A N 1
ATOM 5624 C CA . VAL A 1 697 ? -8.411 7.798 -11.019 1.00 83.62 697 VAL A CA 1
ATOM 5625 C C . VAL A 1 697 ? -9.498 6.733 -11.169 1.00 83.62 697 VAL A C 1
ATOM 5627 O O . VAL A 1 697 ? -9.200 5.552 -11.321 1.00 83.62 697 VAL A O 1
ATOM 5630 N N . SER A 1 698 ? -10.768 7.136 -11.086 1.00 83.69 698 SER A N 1
ATOM 5631 C CA . SER A 1 698 ? -11.912 6.223 -11.121 1.00 83.69 698 SER A CA 1
ATOM 5632 C C . SER A 1 698 ? -13.142 6.940 -11.680 1.00 83.69 698 SER A C 1
ATOM 5634 O O . SER A 1 698 ? -13.394 8.096 -11.336 1.00 83.69 698 SER A O 1
ATOM 5636 N N . LEU A 1 699 ? -13.906 6.250 -12.530 1.00 85.56 699 LEU A N 1
ATOM 5637 C CA . LEU A 1 699 ? -15.223 6.654 -13.027 1.00 85.56 699 LEU A CA 1
ATOM 5638 C C . LEU A 1 699 ? -16.127 5.419 -13.007 1.00 85.56 699 LEU A C 1
ATOM 5640 O O . LEU A 1 699 ? -15.868 4.457 -13.728 1.00 85.56 699 LEU A O 1
ATOM 5644 N N . MET A 1 700 ? -17.199 5.448 -12.218 1.00 83.81 700 MET A N 1
ATOM 5645 C CA . MET A 1 700 ? -18.153 4.335 -12.139 1.00 83.81 700 MET A CA 1
ATOM 5646 C C . MET A 1 700 ? -19.596 4.807 -11.971 1.00 83.81 700 MET A C 1
ATOM 5648 O O . MET A 1 700 ? -19.850 5.893 -11.454 1.00 83.81 700 MET A O 1
ATOM 5652 N N . ARG A 1 701 ? -20.563 3.964 -12.360 1.00 84.25 701 ARG A N 1
ATOM 5653 C CA . ARG A 1 701 ? -21.978 4.185 -12.029 1.00 84.25 701 ARG A CA 1
ATOM 5654 C C . ARG A 1 701 ? -22.167 4.118 -10.513 1.00 84.25 701 ARG A C 1
ATOM 5656 O O . ARG A 1 701 ? -21.711 3.169 -9.878 1.00 84.25 701 ARG A O 1
ATOM 5663 N N . TRP A 1 702 ? -22.887 5.091 -9.963 1.00 83.12 702 TRP A N 1
ATOM 5664 C CA . TRP A 1 702 ? -23.188 5.176 -8.539 1.00 83.12 702 TRP A CA 1
ATOM 5665 C C . TRP A 1 702 ? -24.688 5.391 -8.283 1.00 83.12 702 TRP A C 1
ATOM 5667 O O . TRP A 1 702 ? -25.323 6.140 -9.029 1.00 83.12 702 TRP A O 1
ATOM 5677 N N . PRO A 1 703 ? -25.264 4.783 -7.231 1.00 77.19 703 PRO A N 1
ATOM 5678 C CA . PRO A 1 703 ? -24.702 3.693 -6.429 1.00 77.19 703 PRO A CA 1
ATOM 5679 C C . PRO A 1 703 ? -24.542 2.407 -7.260 1.00 77.19 703 PRO A C 1
ATOM 5681 O O . PRO A 1 703 ? -25.182 2.235 -8.302 1.00 77.19 703 PRO A O 1
ATOM 5684 N N . GLN A 1 704 ? -23.660 1.507 -6.819 1.00 71.44 704 GLN A N 1
ATOM 5685 C CA . GLN A 1 704 ? -23.387 0.264 -7.544 1.00 71.44 704 GLN A CA 1
ATOM 5686 C C . GLN A 1 704 ? -24.638 -0.635 -7.628 1.00 71.44 704 GLN A C 1
ATOM 5688 O O . GLN A 1 704 ? -25.414 -0.770 -6.677 1.00 71.44 704 GLN A O 1
ATOM 5693 N N . SER A 1 705 ? -24.836 -1.255 -8.795 1.00 64.38 705 SER A N 1
ATOM 5694 C CA . SER A 1 705 ? -25.882 -2.262 -9.016 1.00 64.38 705 SER A CA 1
ATOM 5695 C C . SER A 1 705 ? -25.489 -3.565 -8.325 1.00 64.38 705 SER A C 1
ATOM 5697 O O . SER A 1 705 ? -24.391 -4.068 -8.549 1.00 64.38 705 SER A O 1
ATOM 5699 N N . TYR A 1 706 ? -26.387 -4.125 -7.515 1.00 57.88 706 TYR A N 1
ATOM 5700 C CA . TYR A 1 706 ? -26.172 -5.395 -6.821 1.00 57.88 706 TYR A CA 1
ATOM 5701 C C . TYR A 1 706 ? -27.198 -6.427 -7.305 1.00 57.88 706 TYR A C 1
ATOM 5703 O O . TYR A 1 706 ? -28.375 -6.107 -7.491 1.00 57.88 706 TYR A O 1
ATOM 5711 N N . ASN A 1 707 ? -26.750 -7.660 -7.562 1.00 56.47 707 ASN A N 1
ATOM 5712 C CA . ASN A 1 707 ? -27.549 -8.747 -8.151 1.00 56.47 707 ASN A CA 1
ATOM 5713 C C . ASN A 1 707 ? -28.331 -8.336 -9.420 1.00 56.47 707 ASN A C 1
ATOM 5715 O O . ASN A 1 707 ? -29.473 -8.745 -9.624 1.00 56.47 707 ASN A O 1
ATOM 5719 N N . GLY A 1 708 ? -27.732 -7.481 -10.259 1.00 53.75 708 GLY A N 1
ATOM 5720 C CA . GLY A 1 708 ? -28.313 -7.025 -11.527 1.00 53.75 708 GLY A CA 1
ATOM 5721 C C . GLY A 1 708 ? -29.516 -6.080 -11.408 1.00 53.75 708 GLY A C 1
ATOM 5722 O O . GLY A 1 708 ? -30.064 -5.685 -12.436 1.00 53.75 708 GLY A O 1
ATOM 5723 N N . LYS A 1 709 ? -29.935 -5.687 -10.196 1.00 50.50 709 LYS A N 1
ATOM 5724 C CA . LYS A 1 709 ? -31.046 -4.746 -10.001 1.00 50.50 709 LYS A CA 1
ATOM 5725 C C . LYS A 1 709 ? -30.544 -3.300 -10.124 1.00 50.50 709 LYS A C 1
ATOM 5727 O O . LYS A 1 709 ? -29.767 -2.867 -9.270 1.00 50.50 709 LYS A O 1
ATOM 5732 N N . PRO A 1 710 ? -30.982 -2.524 -11.136 1.00 54.62 710 PRO A N 1
ATOM 5733 C CA . PRO A 1 710 ? -30.595 -1.124 -11.248 1.00 54.62 710 PRO A CA 1
ATOM 5734 C C . PRO A 1 710 ? -31.170 -0.329 -10.072 1.00 54.62 710 PRO A C 1
ATOM 5736 O O . PRO A 1 710 ? -32.380 -0.325 -9.846 1.00 54.62 710 PRO A O 1
ATOM 5739 N N . GLN A 1 711 ? -30.303 0.364 -9.332 1.00 61.47 711 GLN A N 1
ATOM 5740 C CA . GLN A 1 711 ? -30.750 1.362 -8.362 1.00 61.47 711 GLN A CA 1
ATOM 5741 C C . GLN A 1 711 ? -31.324 2.581 -9.102 1.00 61.47 711 GLN A C 1
ATOM 5743 O O . GLN A 1 711 ? -30.865 2.931 -10.193 1.00 61.47 711 GLN A O 1
ATOM 5748 N N . SER A 1 712 ? -32.344 3.211 -8.517 1.00 57.50 712 SER A N 1
ATOM 5749 C CA . SER A 1 712 ? -33.196 4.220 -9.167 1.00 57.50 712 SER A CA 1
ATOM 5750 C C . SER A 1 712 ? -32.527 5.574 -9.431 1.00 57.50 712 SER A C 1
ATOM 5752 O O . SER A 1 712 ? -33.119 6.421 -10.098 1.00 57.50 712 SER A O 1
ATOM 5754 N N . SER A 1 713 ? -31.304 5.791 -8.947 1.00 63.53 713 SER A N 1
ATOM 5755 C CA . SER A 1 713 ? -30.520 7.001 -9.189 1.00 63.53 713 SER A CA 1
ATOM 5756 C C . SER A 1 713 ? -29.526 6.834 -10.347 1.00 63.53 713 SER A C 1
ATOM 5758 O O . SER A 1 713 ? -28.840 5.821 -10.500 1.00 63.53 713 SER A O 1
ATOM 5760 N N . ASN A 1 714 ? -29.444 7.876 -11.177 1.00 68.50 714 ASN A N 1
ATOM 5761 C CA . ASN A 1 714 ? -28.427 8.041 -12.212 1.00 68.50 714 ASN A CA 1
ATOM 5762 C C . ASN A 1 714 ? -27.298 8.918 -11.656 1.00 68.50 714 ASN A C 1
ATOM 5764 O O . ASN A 1 714 ? -27.258 10.123 -11.899 1.00 68.50 714 ASN A O 1
ATOM 5768 N N . GLY A 1 715 ? -26.413 8.308 -10.866 1.00 86.19 715 GLY A N 1
ATOM 5769 C CA . GLY A 1 715 ? -25.191 8.937 -10.375 1.00 86.19 715 GLY A CA 1
ATOM 5770 C C . GLY A 1 715 ? -23.933 8.387 -11.050 1.00 86.19 715 GLY A C 1
ATOM 5771 O O . GLY A 1 715 ? -23.920 7.264 -11.571 1.00 86.19 715 GLY A O 1
ATOM 5772 N N . LEU A 1 716 ? -22.859 9.173 -11.023 1.00 89.00 716 LEU A N 1
ATOM 5773 C CA . LEU A 1 716 ? -21.492 8.721 -11.298 1.00 89.00 716 LEU A CA 1
ATOM 5774 C C . LEU A 1 716 ? -20.621 9.042 -10.085 1.00 89.00 716 LEU A C 1
ATOM 5776 O O . LEU A 1 716 ? -20.662 10.168 -9.606 1.00 89.00 716 LEU A O 1
ATOM 5780 N N . LEU A 1 717 ? -19.824 8.090 -9.608 1.00 89.88 717 LEU A N 1
ATOM 5781 C CA . LEU A 1 717 ? -18.747 8.373 -8.660 1.00 89.88 717 LEU A CA 1
ATOM 5782 C C . LEU A 1 717 ? -17.473 8.624 -9.471 1.00 89.88 717 LEU A C 1
ATOM 5784 O O . LEU A 1 717 ? -17.068 7.764 -10.261 1.00 89.88 717 LEU A O 1
ATOM 5788 N N . VAL A 1 718 ? -16.870 9.800 -9.288 1.00 91.62 718 VAL A N 1
ATOM 5789 C CA . VAL A 1 718 ? -15.610 10.200 -9.931 1.00 91.62 718 VAL A CA 1
ATOM 5790 C C . VAL A 1 718 ? -14.554 10.534 -8.895 1.00 91.62 718 VAL A C 1
ATOM 5792 O O . VAL A 1 718 ? -14.846 11.219 -7.915 1.00 91.62 718 VAL A O 1
ATOM 5795 N N . LEU A 1 719 ? -13.328 10.066 -9.119 1.00 90.88 719 LEU A N 1
ATOM 5796 C CA . LEU A 1 719 ? -12.166 10.402 -8.299 1.00 90.88 719 LEU A CA 1
ATOM 5797 C C . LEU A 1 719 ? -11.113 11.110 -9.145 1.00 90.88 719 LEU A C 1
ATOM 5799 O O . LEU A 1 719 ? -10.688 10.577 -10.170 1.00 90.88 719 LEU A O 1
ATOM 5803 N N . PHE A 1 720 ? -10.650 12.263 -8.671 1.00 90.25 720 PHE A N 1
ATOM 5804 C CA . PHE A 1 720 ? -9.551 13.014 -9.271 1.00 90.25 720 PHE A CA 1
ATOM 5805 C C . PHE A 1 720 ? -8.375 13.100 -8.293 1.00 90.25 720 PHE A C 1
ATOM 5807 O O . PHE A 1 720 ? -8.583 13.442 -7.132 1.00 90.25 720 PHE A O 1
ATOM 5814 N N . ASP A 1 721 ? -7.157 12.818 -8.759 1.00 85.69 721 ASP A N 1
ATOM 5815 C CA . ASP A 1 721 ? -5.903 13.122 -8.052 1.00 85.69 721 ASP A CA 1
ATOM 5816 C C . ASP A 1 721 ? -5.243 14.320 -8.745 1.00 85.69 721 ASP A C 1
ATOM 5818 O O . ASP A 1 721 ? -4.997 14.278 -9.955 1.00 85.69 721 ASP A O 1
ATOM 5822 N N . TYR A 1 722 ? -5.009 15.403 -8.002 1.00 84.88 722 TYR A N 1
ATOM 5823 C CA . TYR A 1 722 ? -4.375 16.618 -8.517 1.00 84.88 722 TYR A CA 1
ATOM 5824 C C . TYR A 1 722 ? -2.928 16.692 -8.020 1.00 84.88 722 TYR A C 1
ATOM 5826 O O . TYR A 1 722 ? -2.650 16.888 -6.838 1.00 84.88 722 TYR A O 1
ATOM 5834 N N . HIS A 1 723 ? -1.987 16.488 -8.934 1.00 74.69 723 HIS A N 1
ATOM 5835 C CA . HIS A 1 723 ? -0.563 16.359 -8.658 1.00 74.69 723 HIS A CA 1
ATOM 5836 C C . HIS A 1 723 ? 0.162 17.711 -8.660 1.00 74.69 723 HIS A C 1
ATOM 5838 O O . HIS A 1 723 ? -0.128 18.583 -9.473 1.00 74.69 723 HIS A O 1
ATOM 5844 N N . VAL A 1 724 ? 1.163 17.858 -7.785 1.00 68.19 724 VAL A N 1
ATOM 5845 C CA . VAL A 1 724 ? 1.987 19.073 -7.698 1.00 68.19 724 VAL A CA 1
ATOM 5846 C C . VAL A 1 724 ? 3.305 18.868 -8.445 1.00 68.19 724 VAL A C 1
ATOM 5848 O O . VAL A 1 724 ? 4.229 18.253 -7.918 1.00 68.19 724 VAL A O 1
ATOM 5851 N N . THR A 1 725 ? 3.383 19.400 -9.663 1.00 57.94 725 THR A N 1
ATOM 5852 C CA . THR A 1 725 ? 4.604 19.544 -10.478 1.00 57.94 725 THR A CA 1
ATOM 5853 C C . THR A 1 725 ? 4.885 21.037 -10.673 1.00 57.94 725 THR A C 1
ATOM 5855 O O . THR A 1 725 ? 3.940 21.808 -10.819 1.00 57.94 725 THR A O 1
ATOM 5858 N N . ASP A 1 726 ? 6.150 21.445 -10.627 1.00 55.19 726 ASP A N 1
ATOM 5859 C CA . ASP A 1 726 ? 6.600 22.734 -10.084 1.00 55.19 726 ASP A CA 1
ATOM 5860 C C . ASP A 1 726 ? 5.826 24.048 -10.319 1.00 55.19 726 ASP A C 1
ATOM 5862 O O . ASP A 1 726 ? 5.250 24.343 -11.365 1.00 55.19 726 ASP A O 1
ATOM 5866 N N . GLU A 1 727 ? 5.906 24.869 -9.265 1.00 46.47 727 GLU A N 1
ATOM 5867 C CA . GLU A 1 727 ? 5.421 26.248 -9.089 1.00 46.47 727 GLU A CA 1
ATOM 5868 C C . GLU A 1 727 ? 3.925 26.520 -9.319 1.00 46.47 727 GLU A C 1
ATOM 5870 O O . GLU A 1 727 ? 3.279 27.052 -8.417 1.00 46.47 727 GLU A O 1
ATOM 5875 N N . HIS A 1 728 ? 3.348 26.138 -10.459 1.00 43.78 728 HIS A N 1
ATOM 5876 C CA . HIS A 1 728 ? 1.974 26.501 -10.833 1.00 43.78 728 HIS A CA 1
ATOM 5877 C C . HIS A 1 728 ? 0.916 25.570 -10.226 1.00 43.78 728 HIS A C 1
ATOM 5879 O O . HIS A 1 728 ? -0.177 26.016 -9.886 1.00 43.78 728 HIS A O 1
ATOM 5885 N N . ALA A 1 729 ? 1.239 24.291 -10.015 1.00 52.34 729 ALA A N 1
ATOM 5886 C CA . ALA A 1 729 ? 0.316 23.309 -9.435 1.00 52.34 729 ALA A CA 1
ATOM 5887 C C . ALA A 1 729 ? 0.185 23.406 -7.895 1.00 52.34 729 ALA A C 1
ATOM 5889 O O . ALA A 1 729 ? -0.206 22.447 -7.232 1.00 52.34 729 ALA A O 1
ATOM 5890 N N . ARG A 1 730 ? 0.575 24.546 -7.306 1.00 61.22 730 ARG A N 1
ATOM 5891 C CA . ARG A 1 730 ? 0.555 24.804 -5.854 1.00 61.22 730 ARG A CA 1
ATOM 5892 C C . ARG A 1 730 ? -0.721 25.521 -5.389 1.00 61.22 730 ARG A C 1
ATOM 5894 O O . ARG A 1 730 ? -0.945 25.598 -4.185 1.00 61.22 730 ARG A O 1
ATOM 5901 N N . GLU A 1 731 ? -1.559 25.976 -6.322 1.00 72.69 731 GLU A N 1
ATOM 5902 C CA . GLU A 1 731 ? -2.869 26.594 -6.072 1.00 72.69 731 GLU A CA 1
ATOM 5903 C C . GLU A 1 731 ? -4.030 25.654 -6.459 1.00 72.69 731 GLU A C 1
ATOM 5905 O O . GLU A 1 731 ? -3.853 24.794 -7.335 1.00 72.69 731 GLU A O 1
ATOM 5910 N N . PRO A 1 732 ? -5.225 25.793 -5.845 1.00 80.69 732 PRO A N 1
ATOM 5911 C CA . PRO A 1 732 ? -6.407 25.015 -6.212 1.00 80.69 732 PRO A CA 1
ATOM 5912 C C . PRO A 1 732 ? -6.806 25.182 -7.683 1.00 80.69 732 PRO A C 1
ATOM 5914 O O . PRO A 1 732 ? -6.784 26.287 -8.222 1.00 80.69 732 PRO A O 1
ATOM 5917 N N . TYR A 1 733 ? -7.213 24.085 -8.322 1.00 85.31 733 TYR A N 1
ATOM 5918 C CA . TYR A 1 733 ? -7.600 24.064 -9.732 1.00 85.31 733 TYR A CA 1
ATOM 5919 C C . TYR A 1 733 ? -9.119 23.938 -9.895 1.00 85.31 733 TYR A C 1
ATOM 5921 O O . TYR A 1 733 ? -9.713 22.957 -9.450 1.00 85.31 733 TYR A O 1
ATOM 5929 N N . GLU A 1 734 ? -9.753 24.903 -10.567 1.00 89.38 734 GLU A N 1
ATOM 5930 C CA . GLU A 1 734 ? -11.189 24.853 -10.871 1.00 89.38 734 GLU A CA 1
ATOM 5931 C C . GLU A 1 734 ? -11.452 24.065 -12.167 1.00 89.38 734 GLU A C 1
ATOM 5933 O O . GLU A 1 734 ? -11.248 24.554 -13.279 1.00 89.38 734 GLU A O 1
ATOM 5938 N N . LEU A 1 735 ? -11.926 22.826 -12.022 1.00 90.00 735 LEU A N 1
ATOM 5939 C CA . LEU A 1 735 ? -12.325 21.953 -13.122 1.00 90.00 735 LEU A CA 1
ATOM 5940 C C . LEU A 1 735 ? -13.829 22.098 -13.392 1.00 90.00 735 LEU A C 1
ATOM 5942 O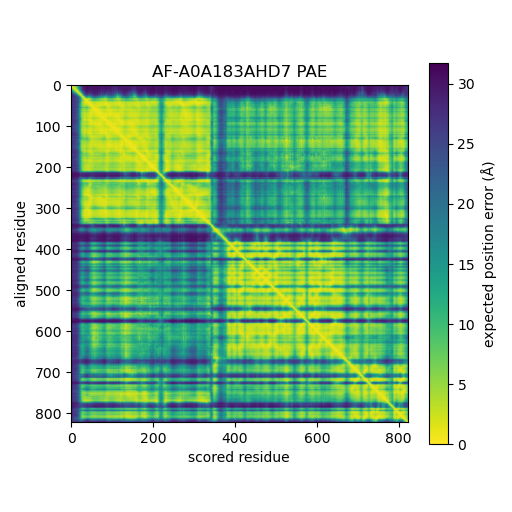 O . LEU A 1 735 ? -14.652 21.622 -12.612 1.00 90.00 735 LEU A O 1
ATOM 5946 N N . SER A 1 736 ? -14.200 22.691 -14.528 1.00 91.06 736 SER A N 1
ATOM 5947 C CA . SER A 1 736 ? -15.579 22.601 -15.029 1.00 91.06 736 SER A CA 1
ATOM 5948 C C . SER A 1 736 ? -15.910 21.169 -15.451 1.00 91.06 736 SER A C 1
ATOM 5950 O O . SER A 1 736 ? -15.112 20.540 -16.159 1.00 91.06 736 SER A O 1
ATOM 5952 N N . ILE A 1 737 ? -17.081 20.666 -15.043 1.00 91.19 737 ILE A N 1
ATOM 5953 C CA . ILE A 1 737 ? -17.515 19.285 -15.312 1.00 91.19 737 ILE A CA 1
ATOM 5954 C C . ILE A 1 737 ? -18.873 19.135 -16.014 1.00 91.19 737 ILE A C 1
ATOM 5956 O O . ILE A 1 737 ? -19.164 18.027 -16.465 1.00 91.19 737 ILE A O 1
ATOM 5960 N N . SER A 1 738 ? -19.686 20.195 -16.139 1.00 89.88 738 SER A N 1
ATOM 5961 C CA . SER A 1 738 ? -21.056 20.120 -16.698 1.00 89.88 738 SER A CA 1
ATOM 5962 C C . SER A 1 738 ? -21.138 19.401 -18.045 1.00 89.88 738 SER A C 1
ATOM 5964 O O . SER A 1 738 ? -22.047 18.607 -18.268 1.00 89.88 738 SER A O 1
ATOM 5966 N N . ASP A 1 739 ? -20.163 19.651 -18.914 1.00 87.31 739 ASP A N 1
ATOM 5967 C CA . ASP A 1 739 ? -20.045 19.147 -20.284 1.00 87.31 739 ASP A CA 1
ATOM 5968 C C . ASP A 1 739 ? -18.846 18.194 -20.468 1.00 87.31 739 ASP A C 1
ATOM 5970 O O . ASP A 1 739 ? -18.482 17.870 -21.597 1.00 87.31 739 ASP A O 1
ATOM 5974 N N . LEU A 1 740 ? -18.174 17.775 -19.388 1.00 88.69 740 LEU A N 1
ATOM 5975 C CA . LEU A 1 740 ? -16.901 17.044 -19.475 1.00 88.69 740 LEU A CA 1
ATOM 5976 C C . LEU A 1 740 ? -17.060 15.643 -20.087 1.00 88.69 740 LEU A C 1
ATOM 5978 O O . LEU A 1 740 ? -16.110 15.131 -20.678 1.00 88.69 740 LEU A O 1
ATOM 5982 N N . PHE A 1 741 ? -18.243 15.034 -19.979 1.00 89.81 741 PHE A N 1
ATOM 5983 C CA . PHE A 1 741 ? -18.521 13.668 -20.425 1.00 89.81 741 PHE A CA 1
ATOM 5984 C C . PHE A 1 741 ? -19.411 13.651 -21.677 1.00 89.81 741 PHE A C 1
ATOM 5986 O O . PHE A 1 741 ? -20.476 14.255 -21.711 1.00 89.81 741 PHE A O 1
ATOM 5993 N N . GLN A 1 742 ? -19.016 12.904 -22.710 1.00 82.12 742 GLN A N 1
ATOM 5994 C CA . GLN A 1 742 ? -19.596 13.009 -24.060 1.00 82.12 742 GLN A CA 1
ATOM 5995 C C . GLN A 1 742 ? -21.084 12.598 -24.174 1.00 82.12 742 GLN A C 1
ATOM 5997 O O . GLN A 1 742 ? -21.732 12.899 -25.172 1.00 82.12 742 GLN A O 1
ATOM 6002 N N . GLN A 1 743 ? -21.630 11.872 -23.193 1.00 82.81 743 GLN A N 1
ATOM 6003 C CA . GLN A 1 743 ? -22.984 11.294 -23.250 1.00 82.81 743 GLN A CA 1
ATOM 6004 C C . GLN A 1 743 ? -23.905 11.728 -22.102 1.00 82.81 743 GLN A C 1
ATOM 6006 O O . GLN A 1 743 ? -25.082 11.352 -22.088 1.00 82.81 743 GLN A O 1
ATOM 6011 N N . VAL A 1 744 ? -23.401 12.517 -21.151 1.00 86.00 744 VAL A N 1
ATOM 6012 C CA . VAL A 1 744 ? -24.146 12.937 -19.961 1.00 86.00 744 VAL A CA 1
ATOM 6013 C C . VAL A 1 744 ? -23.785 14.369 -19.591 1.00 86.00 744 VAL A C 1
ATOM 6015 O O . VAL A 1 744 ? -22.613 14.729 -19.633 1.00 86.00 744 VAL A O 1
ATOM 6018 N N . CYS A 1 745 ? -24.773 15.164 -19.189 1.00 88.06 745 CYS A N 1
ATOM 6019 C CA . CYS A 1 745 ? -24.529 16.509 -18.672 1.00 88.06 745 CYS A CA 1
ATOM 6020 C C . CYS A 1 745 ? -24.669 16.491 -17.155 1.00 88.06 745 CYS A C 1
ATOM 6022 O O . CYS A 1 745 ? -25.677 16.004 -16.630 1.00 88.06 745 CYS A O 1
ATOM 6024 N N . VAL A 1 746 ? -23.651 16.988 -16.456 1.00 89.62 746 VAL A N 1
ATOM 6025 C CA . VAL A 1 746 ? -23.622 17.019 -14.992 1.00 89.62 746 VAL A CA 1
ATOM 6026 C C . VAL A 1 746 ? -24.412 18.230 -14.508 1.00 89.62 746 VAL A C 1
ATOM 6028 O O . VAL A 1 746 ? -24.057 19.369 -14.798 1.00 89.62 746 VAL A O 1
ATOM 6031 N N . THR A 1 747 ? -25.484 17.974 -13.763 1.00 89.81 747 THR A N 1
ATOM 6032 C CA . THR A 1 747 ? -26.388 19.000 -13.221 1.00 89.81 747 THR A CA 1
ATOM 6033 C C . THR A 1 747 ? -26.085 19.336 -11.763 1.00 89.81 747 THR A C 1
ATOM 6035 O O . THR A 1 747 ? -26.549 20.352 -11.240 1.00 89.81 747 THR A O 1
ATOM 6038 N N . ASP A 1 748 ? -25.326 18.481 -11.074 1.00 90.06 748 ASP A N 1
ATOM 6039 C CA . ASP A 1 748 ? -24.960 18.645 -9.670 1.00 90.06 748 ASP A CA 1
ATOM 6040 C C . ASP A 1 748 ? -23.759 17.768 -9.303 1.00 90.06 748 ASP A C 1
ATOM 6042 O O . ASP A 1 748 ? -23.530 16.731 -9.931 1.00 90.06 748 ASP A O 1
ATOM 6046 N N . ALA A 1 749 ? -23.040 18.139 -8.246 1.00 90.69 749 ALA A N 1
ATOM 6047 C CA . ALA A 1 749 ? -21.989 17.312 -7.665 1.00 90.69 749 ALA A CA 1
ATOM 6048 C C . ALA A 1 749 ? -21.963 17.458 -6.140 1.00 90.69 749 ALA A C 1
ATOM 6050 O O . ALA A 1 749 ? -22.188 18.541 -5.608 1.00 90.69 749 ALA A O 1
ATOM 6051 N N . GLU A 1 750 ? -21.656 16.372 -5.439 1.00 89.94 750 GLU A N 1
ATOM 6052 C CA . GLU A 1 750 ? -21.524 16.342 -3.980 1.00 89.94 750 GLU A CA 1
ATOM 6053 C C . GLU A 1 750 ? -20.198 15.667 -3.608 1.00 89.94 750 GLU A C 1
ATOM 6055 O O . GLU A 1 750 ? -19.894 14.579 -4.098 1.00 89.94 750 GLU A O 1
ATOM 6060 N N . GLU A 1 751 ? -19.389 16.318 -2.768 1.00 89.50 751 GLU A N 1
ATOM 6061 C CA . GLU A 1 751 ? -18.097 15.781 -2.317 1.00 89.50 751 GLU A CA 1
ATOM 6062 C C . GLU A 1 751 ? -18.295 14.723 -1.219 1.00 89.50 751 GLU A C 1
ATOM 6064 O O . GLU A 1 751 ? -18.979 14.947 -0.210 1.00 89.50 751 GLU A O 1
ATOM 6069 N N . VAL A 1 752 ? -17.675 13.563 -1.417 1.00 89.94 752 VAL A N 1
ATOM 6070 C CA . VAL A 1 752 ? -17.839 12.357 -0.597 1.00 89.94 752 VAL A CA 1
ATOM 6071 C C . VAL A 1 752 ? -16.488 11.808 -0.133 1.00 89.94 752 VAL A C 1
ATOM 6073 O O . VAL A 1 752 ? -15.432 12.230 -0.606 1.00 89.94 752 VAL A O 1
ATOM 6076 N N . THR A 1 753 ? -16.511 10.853 0.797 1.00 90.38 753 THR A N 1
ATOM 6077 C CA . THR A 1 753 ? -15.339 10.028 1.126 1.00 90.38 753 THR A CA 1
ATOM 6078 C C . THR A 1 753 ? -14.820 9.300 -0.118 1.00 90.38 753 THR A C 1
ATOM 6080 O O . THR A 1 753 ? -15.572 9.044 -1.061 1.00 90.38 753 THR A O 1
ATOM 6083 N N . LEU A 1 754 ? -13.538 8.919 -0.133 1.00 89.12 754 LEU A N 1
ATOM 6084 C CA . LEU A 1 754 ? -12.922 8.224 -1.276 1.00 89.12 754 LEU A CA 1
ATOM 6085 C C . LEU A 1 754 ? -13.669 6.944 -1.673 1.00 89.12 754 LEU A C 1
ATOM 6087 O O . LEU A 1 754 ? -13.704 6.583 -2.850 1.00 89.12 754 LEU A O 1
ATOM 6091 N N . THR A 1 755 ? -14.308 6.277 -0.718 1.00 89.19 755 THR A N 1
ATOM 6092 C CA . THR A 1 755 ? -15.109 5.068 -0.934 1.00 89.19 755 THR A CA 1
ATOM 6093 C C . THR A 1 755 ? -16.589 5.349 -1.276 1.00 89.19 755 THR A C 1
ATOM 6095 O O . THR A 1 755 ? -17.277 4.451 -1.756 1.00 89.19 755 THR A O 1
ATOM 6098 N N . GLY A 1 756 ? -17.039 6.610 -1.201 1.00 87.06 756 GLY A N 1
ATOM 6099 C CA . GLY A 1 756 ? -18.293 7.122 -1.778 1.00 87.06 756 GLY A CA 1
ATOM 6100 C C . GLY A 1 756 ? -19.542 7.045 -0.889 1.00 87.06 756 GLY A C 1
ATOM 6101 O O . GLY A 1 756 ? -20.611 7.501 -1.294 1.00 87.06 756 GLY A O 1
ATOM 6102 N N . GLU A 1 757 ? -19.440 6.463 0.304 1.00 86.56 757 GLU A N 1
ATOM 6103 C CA . GLU A 1 757 ? -20.566 6.127 1.188 1.00 86.56 757 GLU A CA 1
ATOM 6104 C C . GLU A 1 757 ? -21.007 7.238 2.157 1.00 86.56 757 GLU A C 1
ATOM 6106 O O . GLU A 1 757 ? -22.077 7.133 2.759 1.00 86.56 757 GLU A O 1
ATOM 6111 N N . GLN A 1 758 ? -20.200 8.287 2.329 1.00 86.62 758 GLN A N 1
ATOM 6112 C CA . GLN A 1 758 ? -20.473 9.405 3.237 1.00 86.62 758 GLN A CA 1
ATOM 6113 C C . GLN A 1 758 ? -20.150 10.745 2.577 1.00 86.62 758 GLN A C 1
ATOM 6115 O O . GLN A 1 758 ? -19.127 10.882 1.912 1.00 86.62 758 GLN A O 1
ATOM 6120 N N . PHE A 1 759 ? -20.973 11.766 2.828 1.00 87.38 759 PHE A N 1
ATOM 6121 C CA . PHE A 1 759 ? -20.618 13.148 2.506 1.00 87.38 759 PHE A CA 1
ATOM 6122 C C . PHE A 1 759 ? -19.443 13.610 3.368 1.00 87.38 759 PHE A C 1
ATOM 6124 O O . PHE A 1 759 ? -19.415 13.363 4.578 1.00 87.38 759 PHE A O 1
ATOM 6131 N N . ILE A 1 760 ? -18.495 14.332 2.765 1.00 82.31 760 ILE A N 1
ATOM 6132 C CA . ILE A 1 760 ? -17.275 14.755 3.466 1.00 82.31 760 ILE A CA 1
ATOM 6133 C C . ILE A 1 760 ? -17.592 15.646 4.682 1.00 82.31 760 ILE A C 1
ATOM 6135 O O . ILE A 1 760 ? -16.945 15.537 5.720 1.00 82.31 760 ILE A O 1
ATOM 6139 N N . ALA A 1 761 ? -18.640 16.474 4.590 1.00 77.81 761 ALA A N 1
ATOM 6140 C CA . ALA A 1 761 ? -19.107 17.338 5.672 1.00 77.81 761 ALA A CA 1
ATOM 6141 C C . ALA A 1 761 ? -19.603 16.537 6.890 1.00 77.81 761 ALA A C 1
ATOM 6143 O O . ALA A 1 761 ? -19.237 16.838 8.026 1.00 77.81 761 ALA A O 1
ATOM 6144 N N . ASP A 1 762 ? -20.401 15.492 6.658 1.00 82.06 762 ASP A N 1
ATOM 6145 C CA . ASP A 1 762 ? -20.933 14.634 7.721 1.00 82.06 762 ASP A CA 1
ATOM 6146 C C . ASP A 1 762 ? -19.838 13.786 8.367 1.00 82.06 762 ASP A C 1
ATOM 6148 O O . ASP A 1 762 ? -19.859 13.576 9.580 1.00 82.06 762 ASP A O 1
ATOM 6152 N N . MET A 1 763 ? -18.869 13.324 7.571 1.00 85.19 763 MET A N 1
ATOM 6153 C CA . MET A 1 763 ? -17.688 12.617 8.061 1.00 85.19 763 MET A CA 1
ATOM 6154 C C . MET A 1 763 ? -16.847 13.527 8.969 1.00 85.19 763 MET A C 1
ATOM 6156 O O . MET A 1 763 ? -16.615 13.186 10.130 1.00 85.19 763 MET A O 1
ATOM 6160 N N . LEU A 1 764 ? -16.472 14.722 8.496 1.00 79.50 764 LEU A N 1
ATOM 6161 C CA . LEU A 1 764 ? -15.633 15.667 9.247 1.00 79.50 764 LEU A CA 1
ATOM 6162 C C . LEU A 1 764 ? -16.286 16.137 10.556 1.00 79.50 764 LEU A C 1
ATOM 6164 O O . LEU A 1 764 ? -15.593 16.309 11.556 1.00 79.50 764 LEU A O 1
ATOM 6168 N N . ASN A 1 765 ? -17.613 16.299 10.576 1.00 80.94 765 ASN A N 1
ATOM 6169 C CA . ASN A 1 765 ? -18.361 16.640 11.791 1.00 80.94 765 ASN A CA 1
ATOM 6170 C C . ASN A 1 765 ? -18.384 15.507 12.833 1.00 80.94 765 ASN A C 1
ATOM 6172 O O . ASN A 1 765 ? -18.561 15.778 14.020 1.00 80.94 765 ASN A O 1
ATOM 6176 N N . LYS A 1 766 ? -18.234 14.248 12.403 1.00 81.69 766 LYS A N 1
ATOM 6177 C CA . LYS A 1 766 ? -18.248 13.062 13.274 1.00 81.69 766 LYS A CA 1
ATOM 6178 C C . LYS A 1 766 ? -16.849 12.582 13.670 1.00 81.69 766 LYS A C 1
ATOM 6180 O O . LYS A 1 766 ? -16.763 11.761 14.586 1.00 81.69 766 LYS A O 1
ATOM 6185 N N . ARG A 1 767 ? -15.788 13.008 12.972 1.00 85.56 767 ARG A N 1
ATOM 6186 C CA . ARG A 1 767 ? -14.402 12.551 13.183 1.00 85.56 767 ARG A CA 1
ATOM 6187 C C . ARG A 1 767 ? -13.864 12.982 14.555 1.00 85.56 767 ARG A C 1
ATOM 6189 O O . ARG A 1 767 ? -14.133 14.092 15.017 1.00 85.56 767 ARG A O 1
ATOM 6196 N N . LEU A 1 768 ? -13.085 12.113 15.195 1.00 88.50 768 LEU A N 1
ATOM 6197 C CA . LEU A 1 768 ? -12.322 12.439 16.399 1.00 88.50 768 LEU A CA 1
ATOM 6198 C C . LEU A 1 768 ? -11.238 13.474 16.086 1.00 88.50 768 LEU A C 1
ATOM 6200 O O . LEU A 1 768 ? -10.566 13.382 15.059 1.00 88.50 768 LEU A O 1
ATOM 6204 N N . LYS A 1 769 ? -11.058 14.426 17.006 1.00 88.75 769 LYS A N 1
ATOM 6205 C CA . LYS A 1 769 ? -10.036 15.476 16.927 1.00 88.75 769 LYS A CA 1
ATOM 6206 C C . LYS A 1 769 ? -8.946 15.222 17.955 1.00 88.75 769 LYS A C 1
ATOM 6208 O O . LYS A 1 769 ? -9.250 15.009 19.134 1.00 88.75 769 LYS A O 1
ATOM 6213 N N . TRP A 1 770 ? -7.691 15.235 17.526 1.00 89.62 770 TRP A N 1
ATOM 6214 C CA . TRP A 1 770 ? -6.534 14.943 18.372 1.00 89.62 770 TRP A CA 1
ATOM 6215 C C . TRP A 1 770 ? -5.734 16.209 18.725 1.00 89.62 770 TRP A C 1
ATOM 6217 O O . TRP A 1 770 ? -5.557 17.078 17.866 1.00 89.62 770 TRP A O 1
ATOM 6227 N N . PRO A 1 771 ? -5.192 16.329 19.953 1.00 88.12 771 PRO A N 1
ATOM 6228 C CA . PRO A 1 771 ? -4.289 17.420 20.311 1.00 88.12 771 PRO A CA 1
ATOM 6229 C C . PRO A 1 771 ? -3.095 17.521 19.358 1.00 88.12 771 PRO A C 1
ATOM 6231 O O . PRO A 1 771 ? -2.353 16.560 19.163 1.00 88.12 771 PRO A O 1
ATOM 6234 N N . GLY A 1 772 ? -2.908 18.699 18.761 1.00 82.56 772 GLY A N 1
ATOM 6235 C CA . GLY A 1 772 ? -1.837 18.945 17.794 1.00 82.56 772 GLY A CA 1
ATOM 6236 C C . GLY A 1 772 ? -2.057 18.323 16.410 1.00 82.56 772 GLY A C 1
ATOM 6237 O O . GLY A 1 772 ? -1.133 18.358 15.594 1.00 82.56 772 GLY A O 1
ATOM 6238 N N . GLU A 1 773 ? -3.239 17.773 16.108 1.00 81.06 773 GLU A N 1
ATOM 6239 C CA . GLU A 1 773 ? -3.549 17.323 14.750 1.00 81.06 773 GLU A CA 1
ATOM 6240 C C . GLU A 1 773 ? -3.478 18.468 13.742 1.00 81.06 773 GLU A C 1
ATOM 6242 O O . GLU A 1 773 ? -3.617 19.649 14.063 1.00 81.06 773 GLU A O 1
ATOM 6247 N N . THR A 1 774 ? -3.250 18.113 12.486 1.00 72.81 774 THR A N 1
ATOM 6248 C CA . THR A 1 774 ? -3.294 19.065 11.384 1.00 72.81 774 THR A CA 1
ATOM 6249 C C . THR A 1 774 ? -4.242 18.502 10.346 1.00 72.81 774 THR A C 1
ATOM 6251 O O . THR A 1 774 ? -3.943 17.500 9.700 1.00 72.81 774 THR A O 1
ATOM 6254 N N . LEU A 1 775 ? -5.405 19.127 10.192 1.00 64.75 775 LEU A N 1
ATOM 6255 C CA . LEU A 1 775 ? -6.267 18.885 9.040 1.00 64.75 775 LEU A CA 1
ATOM 6256 C C . LEU A 1 775 ? -5.705 19.659 7.842 1.00 64.75 775 LEU A C 1
ATOM 6258 O O . LEU A 1 775 ? -5.017 20.671 8.008 1.00 64.75 775 LEU A O 1
ATOM 6262 N N . ALA A 1 776 ? -5.982 19.205 6.619 1.00 57.62 776 ALA A N 1
ATOM 6263 C CA . ALA A 1 776 ? -5.693 20.030 5.453 1.00 57.62 776 ALA A CA 1
ATOM 6264 C C . ALA A 1 776 ? -6.509 21.333 5.567 1.00 57.62 776 ALA A C 1
ATOM 6266 O O . ALA A 1 776 ? -7.735 21.286 5.687 1.00 57.62 776 ALA A O 1
ATOM 6267 N N . ARG A 1 777 ? -5.817 22.485 5.563 1.00 46.31 777 ARG A N 1
ATOM 6268 C CA . ARG A 1 777 ? -6.323 23.804 6.018 1.00 46.31 777 ARG A CA 1
ATOM 6269 C C . ARG A 1 777 ? -7.636 24.278 5.374 1.00 46.31 777 ARG A C 1
ATOM 6271 O O . ARG A 1 777 ? -8.280 25.184 5.891 1.00 46.31 777 ARG A O 1
ATOM 6278 N N . ASN A 1 778 ? -8.056 23.675 4.266 1.00 48.59 778 ASN A N 1
ATOM 6279 C CA . ASN A 1 778 ? -9.210 24.124 3.489 1.00 48.59 778 ASN A CA 1
ATOM 6280 C C . ASN A 1 778 ? -10.560 23.581 4.005 1.00 48.59 778 ASN A C 1
ATOM 6282 O O . ASN A 1 778 ? -11.605 24.117 3.632 1.00 48.59 778 ASN A O 1
ATOM 6286 N N . HIS A 1 779 ? -10.556 22.617 4.937 1.00 49.06 779 HIS A N 1
ATOM 6287 C CA . HIS A 1 779 ? -11.776 22.055 5.539 1.00 49.06 779 HIS A CA 1
ATOM 6288 C C . HIS A 1 779 ? -12.321 22.813 6.768 1.00 49.06 779 HIS A C 1
ATOM 6290 O O . HIS A 1 779 ? -13.426 22.513 7.212 1.00 49.06 779 HIS A O 1
ATOM 6296 N N . GLU A 1 780 ? -11.611 23.804 7.321 1.00 42.19 780 GLU A N 1
ATOM 6297 C CA . GLU A 1 780 ? -11.977 24.417 8.618 1.00 42.19 780 GLU A CA 1
ATOM 6298 C C . GLU A 1 780 ? -13.241 25.304 8.606 1.00 42.19 780 GLU A C 1
ATOM 6300 O O . GLU A 1 780 ? -13.696 25.733 9.664 1.00 42.19 780 GLU A O 1
ATOM 6305 N N . VAL A 1 781 ? -13.857 25.559 7.442 1.00 40.88 781 VAL A N 1
ATOM 6306 C CA . VAL A 1 781 ? -15.151 26.264 7.354 1.00 40.88 781 VAL A CA 1
ATOM 6307 C C . VAL A 1 781 ? -16.063 25.602 6.319 1.00 40.88 781 VAL A C 1
ATOM 6309 O O . VAL A 1 781 ? -16.144 26.044 5.170 1.00 40.88 781 VAL A O 1
ATOM 6312 N N . VAL A 1 782 ? -16.780 24.559 6.744 1.00 43.00 782 VAL A N 1
ATOM 6313 C CA . VAL A 1 782 ? -17.946 24.017 6.030 1.00 43.00 782 VAL A CA 1
ATOM 6314 C C . VAL A 1 782 ? -19.204 24.670 6.604 1.00 43.00 782 VAL A C 1
ATOM 6316 O O . VAL A 1 782 ? -19.639 24.348 7.707 1.00 43.00 782 VAL A O 1
ATOM 6319 N N . SER A 1 783 ? -19.785 25.617 5.866 1.00 39.28 783 SER A N 1
ATOM 6320 C CA . SER A 1 783 ? -21.114 26.154 6.192 1.00 39.28 783 SER A CA 1
ATOM 6321 C C . SER A 1 783 ? -22.212 25.242 5.629 1.00 39.28 783 SER A C 1
ATOM 6323 O O . SER A 1 783 ? -21.950 24.427 4.747 1.00 39.28 783 SER A O 1
ATOM 6325 N N . ARG A 1 784 ? -23.462 25.397 6.085 1.00 38.06 784 ARG A N 1
ATOM 6326 C CA . ARG A 1 784 ? -24.605 24.585 5.611 1.00 38.06 784 ARG A CA 1
ATOM 6327 C C . ARG A 1 784 ? -24.964 24.763 4.120 1.00 38.06 784 ARG A C 1
ATOM 6329 O O . ARG A 1 784 ? -25.803 24.015 3.636 1.00 38.06 784 ARG A O 1
ATOM 6336 N N . ASN A 1 785 ? -24.337 25.695 3.396 1.00 36.84 785 ASN A N 1
ATOM 6337 C CA . ASN A 1 785 ? -24.668 26.041 2.006 1.00 36.84 785 ASN A CA 1
ATOM 6338 C C . ASN A 1 785 ? -23.613 25.557 0.984 1.00 36.84 785 ASN A C 1
ATOM 6340 O O . ASN A 1 785 ? -23.238 26.299 0.080 1.00 36.84 785 ASN A O 1
ATOM 6344 N N . GLY A 1 786 ? -23.147 24.313 1.127 1.00 44.69 786 GLY A N 1
ATOM 6345 C CA . GLY A 1 786 ? -22.247 23.650 0.173 1.00 44.69 786 GLY A CA 1
ATOM 6346 C C . GLY A 1 786 ? -20.783 23.578 0.622 1.00 44.69 786 GLY A C 1
ATOM 6347 O O . GLY A 1 786 ? -20.284 24.431 1.362 1.00 44.69 786 GLY A O 1
ATOM 6348 N N . THR A 1 787 ? -20.083 22.533 0.176 1.00 52.62 787 THR A N 1
ATOM 6349 C CA . THR A 1 787 ? -18.630 22.415 0.350 1.00 52.62 787 THR A CA 1
ATOM 6350 C C . THR A 1 787 ? -17.926 23.449 -0.525 1.00 52.62 787 THR A C 1
ATOM 6352 O O . THR A 1 787 ? -18.327 23.687 -1.661 1.00 52.62 787 THR A O 1
ATOM 6355 N N . LYS A 1 788 ? -16.816 24.030 -0.046 1.00 65.19 788 LYS A N 1
ATOM 6356 C CA . LYS A 1 788 ? -15.992 24.958 -0.852 1.00 65.19 788 LYS A CA 1
ATOM 6357 C C . LYS A 1 788 ? -15.475 24.339 -2.161 1.00 65.19 788 LYS A C 1
ATOM 6359 O O . LYS A 1 788 ? -15.011 25.070 -3.029 1.00 65.19 788 LYS A O 1
ATOM 6364 N N . HIS A 1 789 ? -15.527 23.011 -2.282 1.00 80.94 789 HIS A N 1
ATOM 6365 C CA . HIS A 1 789 ? -15.002 22.251 -3.409 1.00 80.94 789 HIS A CA 1
ATOM 6366 C C . HIS A 1 789 ? -16.016 21.963 -4.522 1.00 80.94 789 HIS A C 1
ATOM 6368 O O . HIS A 1 789 ? -15.603 21.479 -5.571 1.00 80.94 789 HIS A O 1
ATOM 6374 N N . VAL A 1 790 ? -17.302 22.292 -4.346 1.00 85.06 790 VAL A N 1
ATOM 6375 C CA . VAL A 1 790 ? -18.274 22.312 -5.450 1.00 85.06 790 VAL A CA 1
ATOM 6376 C C . VAL A 1 790 ? -18.888 23.701 -5.542 1.00 85.06 790 VAL A C 1
ATOM 6378 O O . VAL A 1 790 ? -19.506 24.187 -4.597 1.00 85.06 790 VAL A O 1
ATOM 6381 N N . ARG A 1 791 ? -18.736 24.347 -6.699 1.00 84.00 791 ARG A N 1
ATOM 6382 C CA . ARG A 1 791 ? -19.323 25.660 -6.981 1.00 84.00 791 ARG A CA 1
ATOM 6383 C C . ARG A 1 791 ? -20.307 25.532 -8.137 1.00 84.00 791 ARG A C 1
ATOM 6385 O O . ARG A 1 791 ? -19.980 24.949 -9.167 1.00 84.00 791 ARG A O 1
ATOM 6392 N N . LYS A 1 792 ? -21.492 26.118 -7.975 1.00 81.81 792 LYS A N 1
ATOM 6393 C CA . LYS A 1 792 ? -22.411 26.399 -9.081 1.00 81.81 792 LYS A CA 1
ATOM 6394 C C . LYS A 1 792 ? -22.291 27.868 -9.455 1.00 81.81 792 LYS A C 1
ATOM 6396 O O . LYS A 1 792 ? -22.420 28.730 -8.587 1.00 81.81 792 LYS A O 1
ATOM 6401 N N . ILE A 1 793 ? -21.997 28.128 -10.723 1.00 78.56 793 ILE A N 1
ATOM 6402 C CA . ILE A 1 793 ? -21.988 29.464 -11.320 1.00 78.56 793 ILE A CA 1
ATOM 6403 C C . ILE A 1 793 ? -22.902 29.373 -12.535 1.00 78.56 793 ILE A C 1
ATOM 6405 O O . ILE A 1 793 ? -22.632 28.594 -13.447 1.00 78.56 793 ILE A O 1
ATOM 6409 N N . ASP A 1 794 ? -24.011 30.106 -12.492 1.00 79.56 794 ASP A N 1
ATOM 6410 C CA . ASP A 1 794 ? -25.143 29.940 -13.405 1.00 79.56 794 ASP A CA 1
ATOM 6411 C C . ASP A 1 794 ? -25.578 28.458 -13.461 1.00 79.56 794 ASP A C 1
ATOM 6413 O O . ASP A 1 794 ? -25.934 27.881 -12.430 1.00 79.56 794 ASP A O 1
ATOM 6417 N N . GLU A 1 795 ? -25.492 27.813 -14.626 1.00 73.00 795 GLU A N 1
ATOM 6418 C CA . GLU A 1 795 ? -25.779 26.380 -14.818 1.00 73.00 795 GLU A CA 1
ATOM 6419 C C . GLU A 1 795 ? -24.515 25.493 -14.818 1.00 73.00 795 GLU A C 1
ATOM 6421 O O . GLU A 1 795 ? -24.591 24.266 -14.934 1.00 73.00 795 GLU A O 1
ATOM 6426 N N . SER A 1 796 ? -23.331 26.095 -14.669 1.00 83.31 796 SER A N 1
ATOM 6427 C CA . SER A 1 796 ? -22.052 25.381 -14.669 1.00 83.31 796 SER A CA 1
ATOM 6428 C C . SER A 1 796 ? -21.697 24.831 -13.287 1.00 83.31 796 SER A C 1
ATOM 6430 O O . SER A 1 796 ? -21.694 25.554 -12.288 1.00 83.31 796 SER A O 1
ATOM 6432 N N . VAL A 1 797 ? -21.325 23.551 -13.245 1.00 89.69 797 VAL A N 1
ATOM 6433 C CA . VAL A 1 797 ? -20.790 22.857 -12.071 1.00 89.69 797 VAL A CA 1
ATOM 6434 C C . VAL A 1 797 ? -19.265 22.838 -12.169 1.00 89.69 797 VAL A C 1
ATOM 6436 O O . VAL A 1 797 ? -18.696 22.274 -13.109 1.00 89.69 797 VAL A O 1
ATOM 6439 N N . LEU A 1 798 ? -18.608 23.451 -11.186 1.00 91.12 798 LEU A N 1
ATOM 6440 C CA . LEU A 1 798 ? -17.155 23.506 -11.042 1.00 91.12 798 LEU A CA 1
ATOM 6441 C C . LEU A 1 798 ? -16.721 22.698 -9.814 1.00 91.12 798 LEU A C 1
ATOM 6443 O O . LEU A 1 798 ? -17.283 22.865 -8.728 1.00 91.12 798 LEU A O 1
ATOM 6447 N N . LEU A 1 799 ? -15.689 21.870 -9.971 1.00 91.25 799 LEU A N 1
ATOM 6448 C CA . LEU A 1 799 ? -14.987 21.204 -8.874 1.00 91.25 799 LEU A CA 1
ATOM 6449 C C . LEU A 1 799 ? -13.698 21.965 -8.554 1.00 91.25 799 LEU A C 1
ATOM 6451 O O . LEU A 1 799 ? -12.905 22.218 -9.458 1.00 91.25 799 LEU A O 1
ATOM 6455 N N . VAL A 1 800 ? -13.455 22.297 -7.286 1.00 90.06 800 VAL A N 1
ATOM 6456 C CA . VAL A 1 800 ? -12.211 22.959 -6.850 1.00 90.06 800 VAL A CA 1
ATOM 6457 C C . VAL A 1 800 ? -11.251 21.909 -6.290 1.00 90.06 800 VAL A C 1
ATOM 6459 O O . VAL A 1 800 ? -11.332 21.533 -5.116 1.00 90.06 800 VAL A O 1
ATOM 6462 N N . LEU A 1 801 ? -10.353 21.432 -7.152 1.00 86.88 801 LEU A N 1
ATOM 6463 C CA . LEU A 1 801 ? -9.376 20.392 -6.841 1.00 86.88 801 LEU A CA 1
ATOM 6464 C C . LEU A 1 801 ? -8.199 20.958 -6.035 1.00 86.88 801 LEU A C 1
ATOM 6466 O O . LEU A 1 801 ? -7.646 22.004 -6.373 1.00 86.88 801 LEU A O 1
ATOM 6470 N N . GLN A 1 802 ? -7.795 20.254 -4.982 1.00 83.62 802 GLN A N 1
ATOM 6471 C CA . GLN A 1 802 ? -6.792 20.702 -4.017 1.00 83.62 802 GLN A CA 1
ATOM 6472 C C . GLN A 1 802 ? -5.397 20.111 -4.302 1.00 83.62 802 GLN A C 1
ATOM 6474 O O . GLN A 1 802 ? -5.287 18.902 -4.524 1.00 83.62 802 GLN A O 1
ATOM 6479 N N . PRO A 1 803 ? -4.318 20.920 -4.274 1.00 78.12 803 PRO A N 1
ATOM 6480 C CA . PRO A 1 803 ? -2.958 20.469 -4.568 1.00 78.12 803 PRO A CA 1
ATOM 6481 C C . PRO A 1 803 ? -2.527 19.252 -3.743 1.00 78.12 803 PRO A C 1
ATOM 6483 O O . PRO A 1 803 ? -2.487 19.281 -2.512 1.00 78.12 803 PRO A O 1
ATOM 6486 N N . GLY A 1 804 ? -2.167 18.174 -4.433 1.00 74.12 804 GLY A N 1
ATOM 6487 C CA . GLY A 1 804 ? -1.692 16.929 -3.839 1.00 74.12 804 GLY A CA 1
ATOM 6488 C C . GLY A 1 804 ? -2.781 16.039 -3.234 1.00 74.12 804 GLY A C 1
ATOM 6489 O O . GLY A 1 804 ? -2.419 15.064 -2.568 1.00 74.12 804 GLY A O 1
ATOM 6490 N N . GLN A 1 805 ? -4.071 16.328 -3.422 1.00 80.62 805 GLN A N 1
ATOM 6491 C CA . GLN A 1 805 ? -5.177 15.547 -2.853 1.00 80.62 805 GLN A CA 1
ATOM 6492 C C . GLN A 1 805 ? -5.855 14.640 -3.888 1.00 80.62 805 GLN A C 1
ATOM 6494 O O . GLN A 1 805 ? -5.916 14.966 -5.072 1.00 80.62 805 GLN A O 1
ATOM 6499 N N . ILE A 1 806 ? -6.396 13.514 -3.406 1.00 85.06 806 ILE A N 1
ATOM 6500 C CA . ILE A 1 806 ? -7.426 12.753 -4.120 1.00 85.06 806 ILE A CA 1
ATOM 6501 C C . ILE A 1 806 ? -8.773 13.219 -3.573 1.00 85.06 806 ILE A C 1
ATOM 6503 O O . ILE A 1 806 ? -8.969 13.199 -2.358 1.00 85.06 806 ILE A O 1
ATOM 6507 N N . GLN A 1 807 ? -9.693 13.615 -4.446 1.00 89.88 807 GLN A N 1
ATOM 6508 C CA . GLN A 1 807 ? -11.053 14.004 -4.070 1.00 89.88 807 GLN A CA 1
ATOM 6509 C C . GLN A 1 807 ? -12.077 13.179 -4.845 1.00 89.88 807 GLN A C 1
ATOM 6511 O O . GLN A 1 807 ? -11.890 12.888 -6.030 1.00 89.88 807 GLN A O 1
ATOM 6516 N N . ALA A 1 808 ? -13.153 12.798 -4.158 1.00 90.38 808 ALA A N 1
ATOM 6517 C CA . ALA A 1 808 ? -14.228 11.973 -4.685 1.00 90.38 808 ALA A CA 1
ATOM 6518 C C . ALA A 1 808 ? -15.541 12.760 -4.725 1.00 90.38 808 ALA A C 1
ATOM 6520 O O . ALA A 1 808 ? -15.902 13.437 -3.762 1.00 90.38 808 ALA A O 1
ATOM 6521 N N . PHE A 1 809 ? -16.272 12.641 -5.831 1.00 92.88 809 PHE A N 1
ATOM 6522 C CA . PHE A 1 809 ? -17.536 13.342 -6.037 1.00 92.88 809 PHE A CA 1
ATOM 6523 C C . PHE A 1 809 ? -18.596 12.396 -6.597 1.00 92.88 809 PHE A C 1
ATOM 6525 O O . PHE A 1 809 ? -18.332 11.650 -7.543 1.00 92.88 809 PHE A O 1
ATOM 6532 N N . VAL A 1 810 ? -19.811 12.466 -6.053 1.00 91.25 810 VAL A N 1
ATOM 6533 C CA . VAL A 1 810 ? -21.001 11.883 -6.681 1.00 91.25 810 VAL A CA 1
ATOM 6534 C C . VAL A 1 810 ? -21.619 12.941 -7.586 1.00 91.25 810 VAL A C 1
ATOM 6536 O O . VAL A 1 810 ? -22.088 13.977 -7.121 1.00 91.25 810 VAL A O 1
ATOM 6539 N N . LEU A 1 811 ? -21.609 12.678 -8.889 1.00 92.06 811 LEU A N 1
ATOM 6540 C CA . LEU A 1 811 ? -22.186 13.530 -9.920 1.00 92.06 811 LEU A CA 1
ATOM 6541 C C . LEU A 1 811 ? -23.627 13.102 -10.195 1.00 92.06 811 LEU A C 1
ATOM 6543 O O . LEU A 1 811 ? -23.872 11.925 -10.478 1.00 92.06 811 LEU A O 1
ATOM 6547 N N . LYS A 1 812 ? -24.565 14.051 -10.186 1.00 89.62 812 LYS A N 1
ATOM 6548 C CA . LYS A 1 812 ? -25.928 13.851 -10.703 1.00 89.62 812 LYS A CA 1
ATOM 6549 C C . LYS A 1 812 ? -25.940 14.295 -12.161 1.00 89.62 812 LYS A C 1
ATOM 6551 O O . LYS A 1 812 ? -25.409 15.358 -12.486 1.00 89.62 812 LYS A O 1
ATOM 6556 N N . TYR A 1 813 ? -26.517 13.484 -13.043 1.00 88.44 813 TYR A N 1
ATOM 6557 C CA . TYR A 1 813 ? -26.491 13.756 -14.478 1.00 88.44 813 TYR A CA 1
ATOM 6558 C C . TYR A 1 813 ? -27.816 13.456 -15.176 1.00 88.44 813 TYR A C 1
ATOM 6560 O O . TYR A 1 813 ? -28.625 12.648 -14.714 1.00 88.44 813 TYR A O 1
ATOM 6568 N N . ILE A 1 814 ? -27.989 14.071 -16.344 1.00 85.62 814 ILE A N 1
ATOM 6569 C CA . ILE A 1 814 ? -29.025 13.726 -17.323 1.00 85.62 814 ILE A CA 1
ATOM 6570 C C . ILE A 1 814 ? -28.384 13.202 -18.620 1.00 85.62 814 ILE A C 1
ATOM 6572 O O . ILE A 1 814 ? -27.241 13.558 -18.919 1.00 85.62 814 ILE A O 1
ATOM 6576 N N . PRO A 1 815 ? -29.073 12.353 -19.407 1.00 81.75 815 PRO A N 1
ATOM 6577 C CA . PRO A 1 815 ? -28.593 11.942 -20.727 1.00 81.75 815 PRO A CA 1
ATOM 6578 C C . PRO A 1 815 ? -28.432 13.144 -21.667 1.00 81.75 815 PRO A C 1
ATOM 6580 O O . PRO A 1 815 ? -29.284 14.034 -21.665 1.00 81.75 815 PRO A O 1
ATOM 6583 N N . HIS A 1 816 ? -27.399 13.138 -22.519 1.00 72.19 816 HIS A N 1
ATOM 6584 C CA . HIS A 1 816 ? -27.081 14.259 -23.422 1.00 72.19 816 HIS A CA 1
ATOM 6585 C C . HIS A 1 816 ? -28.263 14.700 -24.311 1.00 72.19 816 HIS A C 1
ATOM 6587 O O . HIS A 1 816 ? -28.389 15.874 -24.656 1.00 72.19 816 HIS A O 1
ATOM 6593 N N . THR A 1 817 ? -29.173 13.786 -24.664 1.00 71.25 817 THR A N 1
ATOM 6594 C CA . THR A 1 817 ? -30.385 14.092 -25.448 1.00 71.25 817 THR A CA 1
ATOM 6595 C C . THR A 1 817 ? -31.305 15.123 -24.795 1.00 71.25 817 THR A C 1
ATOM 6597 O O . THR A 1 817 ? -32.085 15.758 -25.496 1.00 71.25 817 THR A O 1
ATOM 6600 N N . ASN A 1 818 ? -31.217 15.292 -23.473 1.00 61.41 818 ASN A N 1
ATOM 6601 C CA . ASN A 1 818 ? -32.114 16.133 -22.683 1.00 61.41 818 ASN A CA 1
ATOM 6602 C C . ASN A 1 818 ? -31.453 17.458 -22.253 1.00 61.41 818 ASN A C 1
ATOM 6604 O O . ASN A 1 818 ? -32.075 18.248 -21.546 1.00 61.41 818 ASN A O 1
ATOM 6608 N N . CYS A 1 819 ? -30.203 17.709 -22.655 1.00 60.50 819 CYS A N 1
ATOM 6609 C CA . CYS A 1 819 ? -29.469 18.912 -22.250 1.00 60.50 819 CYS A CA 1
ATOM 6610 C C . CYS A 1 819 ? -29.791 20.142 -23.102 1.00 60.50 819 CYS A C 1
ATOM 6612 O O . CYS A 1 819 ? -29.549 21.249 -22.660 1.00 60.50 819 CYS A O 1
ATOM 6614 N N . CYS A 1 820 ? -30.361 19.968 -24.300 1.00 48.56 820 CYS A N 1
ATOM 6615 C CA . CYS A 1 820 ? -30.820 21.078 -25.150 1.00 48.56 820 CYS A CA 1
ATOM 6616 C C . CYS A 1 820 ? -32.246 21.559 -24.803 1.00 48.56 820 CYS A C 1
ATOM 6618 O O . CYS A 1 820 ? -32.875 22.248 -25.604 1.00 48.56 820 CYS A O 1
ATOM 6620 N N . SER A 1 821 ? -32.781 21.117 -23.662 1.00 42.41 821 SER A N 1
ATOM 6621 C CA . SER A 1 821 ? -34.105 21.473 -23.124 1.00 42.41 821 SER A CA 1
ATOM 6622 C C . SER A 1 821 ? -34.033 22.093 -21.722 1.00 42.41 821 SER A C 1
ATOM 6624 O O . SER A 1 821 ? -35.066 22.251 -21.069 1.00 42.41 821 SER A O 1
ATOM 6626 N N . ILE A 1 822 ? -32.813 22.403 -21.282 1.00 39.62 822 ILE A N 1
ATOM 6627 C CA . ILE A 1 822 ? -32.477 23.342 -20.211 1.00 39.62 822 ILE A CA 1
ATOM 6628 C C . ILE A 1 822 ? -31.907 24.563 -20.944 1.00 39.62 822 ILE A C 1
ATOM 6630 O O . ILE A 1 822 ? -32.460 25.659 -20.727 1.00 39.62 822 ILE A O 1
#

Secondary structure (DSSP, 8-state):
--TTSSSSSSSSS---------------PPP------TTSEEEEEEEB-B--SSSSS-HHHHIIIIIHHHHHHHHHHHHHSTT--EEE--HHHHHHHHHH--HHHHHHHHHHHHTTSEEESS-SSS---TTTS-HHHHHHHHHHHHHHHHHHHHHHH---EEEE-S-SSB-HHHHHHHHHTT-SEEEE--S-HHHHHHHHHTT-SEEEEE--EESSS---S----EE---EEEEEE-SS-S-B---S-HHHHHHHHHHHHHH-SSSEEEEEE--BT--TTHHHHHHHHHHHHHHHTT-EETTEEEEEEEE-HHHHHHHHHHHHHTSSPPPPEE-S-B----------STTEE---------GGG-SSS--------------SEEEEEE--SS-SSEEEEEEETTSS-EEEEEEEEEEEEEETTSSS--SSS-----S--EE-S--EEEEEE-SSEEEEEEE-SSSEEEEEEEETTS-EEEEEEE-SPP-GGGTEEEEEEEEEEEEEES-TTS-SSTTEEEEEETTTEEEEEETT--SSS---TT--SGGGSTTGGG-EEESS-EEEEPPPPP-SSS----EEEEEEESS-EEEE-SSTTEEEEEEEEE-SS--SSS--S-S--B-TTSSBPPEEEEEEEEEEEHHHHHHHHHHHHHHHHS---------SS-----GGGS-EESBSSPPPTTEEEEEEEEESPPBTTB--S--EEEEEEEE---TTGGGS-EEEE-TT-BTTEEEEEEEEE-TTSSSBHHHHHHHS---TT----GGGS---SS--TTEEEETTEEEEEEPTT-EEEEEEEEEEGGGGGG-

Foldseek 3Di:
DPVPPVVVVVPPPPPPDPDPPPVPPPPLDDAPFDLDDQQFLEEAEEEEAAEDCDALDHNVCSLVVFLLLLVVQLLVVCLVDVFAAYEYEAQLSVVVSVVVDDPVSLVSVLVCLSNRRYAYALQFNGLDQLAAFFLLRLLVRSLVRQLVQCVSNNPSRHHQEHENEDRQWHFLVVLLQCVLQLHQAYEYEHFDPVLLVVLQQVQQQWAWEQSWDQDDPDDPDPDRDIAHSWTHTYHHQSDHLADDQALALVVCVVVVLSQCSRHDFSQGYDRYYYHSPNSNVVVRVVSVVSNQVNQQVDHHPPRGYRYGHGHPVSSVVSVQVRQVVDPDDGHYDYGISDDHHAAAFAEQFFWDAFDDDDDDDPVPPPPPDPPPPPPPPQPCVPQWDWDWDDDQPDQWIWIKIAGVVRPWIKIKTKAKWKQKDWLPDDDFDFDPDDADQDDTGHPARWDWDWDDDPFWTWIKIDRDPFWIWIWIQGPSRWTKIKIKGDPDDCVVLTMWIFMKIKIAMDIVVPLQFAPQFQWKWADRSLAGIDIDRQLDDDNDHADCPDPDQCNRNPRVFWHYHHFKIKTKGYFDDDPDDDTQIKMKMKGWARIWIWGPSGRRMIMTTDDIFFSDHSPPPSPDGSQDDDPVRGGDMDMIMMIMDIGGPLVCLLCVSVNSHCSHPPDDDDDDDDPDDDDPDPVNHMDHQFPDGDPSQKGFSDWDFPPDDDPNDDDPARKIKIKIFGEDRPDPSQAWDKDWDQRGGPWKGFQDKFWARSSRSGGPLVSVVPHRDHVPIDHSVQQPDDDPPGRPQWDDDPRITIGTHRYRDMIIMITGIDTPVCPVVD

Sequence (822 aa):
MVLWLLCIISLSFLSRLIPIAQQEQHTCAAPACEFGKPDAVNVHILAHSHLDVGWVRTVDQYYYDSVKSILDSVIEQLDSVKHYRFTFAEIAFFHRWWQDQDANIRDRVRELVKRGALEFGLGGWVSADEATVYYADAIDQLRLGRNFIQREFGQCGLPRIAWQLDSFGHARDHANLFLGSGYDAIVFQRVDHEEKKSRAREKSLQLLWDTSVPGGIDNHDHGNRTIPSGTLFTHILSTSYCDYITHDGHTVLNSLEKRVEEYQTNHIAYLMGCDFEFQDAKIQLDMLDRLVQSLNGLSVHGKLINAFFSTPICYTQAVNKAFNNSTMSIPRRAGDFMPLASRRHPLRPLGLQTYHIERVQTSQLTGQKKHAWIKPKSHSTSDWKFVLKSDNYSPWVLLEAINRNGLGRITIRIELLMYVRPQLYGGASGAYIFSSWFEATYVGHPKFLEFKQELFHQITVQYGNWASMDVRLYNDNQIEVEWTIGPMPDNHGTTNRDVIIRYTLEADPPTLNPFTPGEFYTDSAGRRLIRRVRHKRPDWNVTRLDPGSDSLPISGNYYPIVNRILIKGAETPSNSSRSSQMAFAVYPDRAEGGTSLVDGQIELMLHRRILSDDYLGMGETLAENGIDGKGLIVRGKHIIRLAEWSHLCTEDRLMAEYVTRPPLALFAPTTGPVQWDWKMRPWMGLTRSLPHAVHLVSLMRWPQSYNGKPQSSNGLLVLFDYHVTDEHAREPYELSISDLFQQVCVTDAEEVTLTGEQFIADMLNKRLKWPGETLARNHEVVSRNGTKHVRKIDESVLLVLQPGQIQAFVLKYIPHTNCCSI

Mean predicted aligned error: 12.49 Å

Radius of gyration: 30.01 Å; Cα contacts (8 Å, |Δi|>4): 1702; chains: 1; bounding box: 110×63×100 Å

InterPro domains:
  IPR000602 Glycoside hydrolase family 38, N-terminal domain [PF01074] (41-326)
  IPR011013 Galactose mutarotase-like domain superfamily [SSF74650] (343-812)
  IPR011330 Glycoside hydrolase/deacetylase, beta/alpha-barrel [SSF88713] (33-343)
  IPR011682 Glycosyl hydrolase family 38, C-terminal [PF07748] (412-615)
  IPR027291 Glycoside hydrolase 38, N-terminal domain superfamily [G3DSA:3.20.110.10] (11-344)
  IPR050843 Glycosyl Hydrolase Family 38 [PTHR11607] (14-345)